Protein AF-0000000081159086 (afdb_homodimer)

Sequence (1120 aa):
MASGEARSYMRKDGFIGIYQTIPDMIKQHSENANFVAQIYFDWQTQTKESLKYSTINDRSKDFARGLIKLGIGKGDVVGIGADNIPEWMFATVGVQMCGAIPLNFVVQRTDGKDVQDIMTVAGDACKAVIIPTGKDDVNVSVVEQLFSFGPGKGQVNSEVLPSVKWAILMSLQHTHDKMLTMTDVMTKDEVTLPLVDPDDVAGLFMTSGTTGSSKLVSHSHSNLLMVGAQFQIIYGPGNNRPFNDRSFCWLGGYPHWEFFTGETRTLIKNVSLIPSMSKYLKVVSEAMKDNHCNTMFTVVPFLQEVLRQDSAPFNIHTVVAGGQPVPSIVASLVGKVCERFVSGYGMTEFGFASLKETTHSSKFADYEAGFPLPGIEIKVADPGQNLTSRNEDGEIWVRPQLHVLGYWNDEGKTNQMLSKSGWCRTDDVGMMTENGSLFAKGRISDSMVKIGPRFVSVASIECMLKNHVDISDVVVFSYIDKMQYHCVCCAVKTKGDGLSKSVLDEYLLDKEHRTEANFLQKLELPRSYVFLEDFPRTFSGKINRKKVAEMCKEILLKEDMASGEARSYMRKDGFIGIYQTIPDMIKQHSENANFVAQIYFDWQTQTKESLKYSTINDRSKDFARGLIKLGIGKGDVVGIGADNIPEWMFATVGVQMCGAIPLNFVVQRTDGKDVQDIMTVAGDACKAVIIPTGKDDVNVSVVEQLFSFGPGKGQVNSEVLPSVKWAILMSLQHTHDKMLTMTDVMTKDEVTLPLVDPDDVAGLFMTSGTTGSSKLVSHSHSNLLMVGAQFQIIYGPGNNRPFNDRSFCWLGGYPHWEFFTGETRTLIKNVSLIPSMSKYLKVVSEAMKDNHCNTMFTVVPFLQEVLRQDSAPFNIHTVVAGGQPVPSIVASLVGKVCERFVSGYGMTEFGFASLKETTHSSKFADYEAGFPLPGIEIKVADPGQNLTSRNEDGEIWVRPQLHVLGYWNDEGKTNQMLSKSGWCRTDDVGMMTENGSLFAKGRISDSMVKIGPRFVSVASIECMLKNHVDISDVVVFSYIDKMQYHCVCCAVKTKGDGLSKSVLDEYLLDKEHRTEANFLQKLELPRSYVFLEDFPRTFSGKINRKKVAEMCKEILLKED

pLDDT: mean 83.3, std 13.27, range [25.48, 98.62]

Organism: Pinctada imbricata (NCBI:txid66713)

Secondary structure (DSSP, 8-state):
---S--BSEEE--------S-HHHHHHHHHTSTT-EEEEEEETTTTEEEEEEHHHHHHHHHHHHHHHHHTT--TT-EEEEE--SSHHHHHHHHHHHHTT-EEEEE----TT-HHHHHHHHHHGGGEEEEEE---GGGHHHHHHHHH-EE-SSTTBEE-SS-TT--EEEE--SS---SSSEEHHHH---S--PPPP--TTSEEEEEEEE-TTS-EEEEEEEHHHHHHHHHHHHHHH-S----TTT--EEE--SSS--GGGGGT--EEEEETGGG---HHHHHHHHHHHHHHHT--EEEEEHHHHHHHHTSSS----EEEEEEESSPPPHHHHHHHHTTEEEEEEEEEETTTEEEEEEEESSGGGPPTTEEEEEPTTEEEEEE-TTSPBPBTT--EEEEEEESSPP--BTT-HHHHHHHB-TTSPEEEEEEEEE-TT--EEEEEES-SSEEEETTEEEEHHHHHHHHHTSTTEEEEEEEEEE-TT--EEEEEEEEESSS---HHHHHHHHHHHTT--TTSHHHHHTS-SEEEEES---B-TTS-B-HHHHHHHHHHHHHHH-/---S--BSEEE--------S-HHHHHHHHHTSTT-EEEEEEETTTTEEEEEEHHHHHHHHHHHHHHHHHTT--TT-EEEEE--SSHHHHHHHHHHHHTT-EEEEE----TT-HHHHHHHHHHGGGEEEEEE---GGGHHHHHHHHH-EE-SSTTBEE-SS-TT--EEEE--SS---SSSEEHHHH---S--PPPP--TTSEEEEEEEE-TTS-EEEEEEEHHHHHHHHHHHHHHH-S----TTT--EEE---SS--GGGGGT--EEEEETGGG---HHHHHHHHHHHHHHHT--EEEEEHHHHHHHHTSSS----EEEEEEESSPPPHHHHHHHHTTEEEEEEEEEETTTEEEEEEEESSGGGPPTTEEEEEPTTEEEEEE-TTSPBPBTT--EEEEEEESSPP--BTT-HHHHHHHB-TTSPEEEEEEEEE-TT--EEEEEES-SSEEEETTEEEEHHHHHHHHHTSTTEEEEEEEEEE-TT--EEEEEEEEESSS---HHHHHHHHHHHTT--TTSHHHHHTS-SEEEEES---B-TTS-B-HHHHHHHHHHHHHHH-

Structure (mmCIF, N/CA/C/O backbone):
data_AF-0000000081159086-model_v1
#
loop_
_entity.id
_entity.type
_entity.pdbx_description
1 polymer 'Medium-chain acyl-CoA ligase ACSF2, mitochondrial'
#
loop_
_atom_site.group_PDB
_atom_site.id
_atom_site.type_symbol
_atom_site.label_atom_id
_atom_site.label_alt_id
_atom_site.label_comp_id
_atom_site.label_asym_id
_atom_site.label_entity_id
_atom_site.label_seq_id
_atom_site.pdbx_PDB_ins_code
_atom_site.Cartn_x
_atom_site.Cartn_y
_atom_site.Cartn_z
_atom_site.occupancy
_atom_site.B_iso_or_equiv
_atom_site.auth_seq_id
_atom_site.auth_comp_id
_atom_site.auth_asym_id
_atom_site.auth_atom_id
_atom_site.pdbx_PDB_model_num
ATOM 1 N N . MET A 1 1 ? 12.703 17.109 -16.984 1 25.84 1 MET A N 1
ATOM 2 C CA . MET A 1 1 ? 13.102 16.125 -15.984 1 25.84 1 MET A CA 1
ATOM 3 C C . MET A 1 1 ? 14.516 16.375 -15.484 1 25.84 1 MET A C 1
ATOM 5 O O . MET A 1 1 ? 15.469 16.359 -16.266 1 25.84 1 MET A O 1
ATOM 9 N N . ALA A 1 2 ? 14.719 17.297 -14.5 1 29.72 2 ALA A N 1
ATOM 10 C CA . ALA A 1 2 ? 15.922 18.031 -14.117 1 29.72 2 ALA A CA 1
ATOM 11 C C . ALA A 1 2 ? 17.141 17.109 -14.078 1 29.72 2 ALA A C 1
ATOM 13 O O . ALA A 1 2 ? 17 15.891 -13.914 1 29.72 2 ALA A O 1
ATOM 14 N N . SER A 1 3 ? 18.344 17.594 -14.32 1 33.09 3 SER A N 1
ATOM 15 C CA . SER A 1 3 ? 19.734 17.219 -14.57 1 33.09 3 SER A CA 1
ATOM 16 C C . SER A 1 3 ? 20.281 16.359 -13.43 1 33.09 3 SER A C 1
ATOM 18 O O . SER A 1 3 ? 21.484 16.109 -13.375 1 33.09 3 SER A O 1
ATOM 20 N N . GLY A 1 4 ? 19.703 16.375 -12.18 1 39.28 4 GLY A N 1
ATOM 21 C CA . GLY A 1 4 ? 20.5 15.602 -11.242 1 39.28 4 GLY A CA 1
ATOM 22 C C . GLY A 1 4 ? 20.719 14.164 -11.695 1 39.28 4 GLY A C 1
ATOM 23 O O . GLY A 1 4 ? 20.031 13.68 -12.586 1 39.28 4 GLY A O 1
ATOM 24 N N . GLU A 1 5 ? 21.922 13.562 -11.344 1 50.62 5 GLU A N 1
ATOM 25 C CA . GLU A 1 5 ? 22.328 12.203 -11.68 1 50.62 5 GLU A CA 1
ATOM 26 C C . GLU A 1 5 ? 21.141 11.25 -11.656 1 50.62 5 GLU A C 1
ATOM 28 O O . GLU A 1 5 ? 20.438 11.148 -10.648 1 50.62 5 GLU A O 1
ATOM 33 N N . ALA A 1 6 ? 20.547 10.953 -12.781 1 64.88 6 ALA A N 1
ATOM 34 C CA . ALA A 1 6 ? 19.375 10.102 -13.016 1 64.88 6 ALA A CA 1
ATOM 35 C C . ALA A 1 6 ? 19.406 8.875 -12.102 1 64.88 6 ALA A C 1
ATOM 37 O O . ALA A 1 6 ? 20.438 8.195 -12 1 64.88 6 ALA A O 1
ATOM 38 N N . ARG A 1 7 ? 18.656 8.922 -11.094 1 81.69 7 ARG A N 1
ATOM 39 C CA . ARG A 1 7 ? 18.516 7.809 -10.156 1 81.69 7 ARG A CA 1
ATOM 40 C C . ARG A 1 7 ? 17.75 6.648 -10.781 1 81.69 7 ARG A C 1
ATOM 42 O O . ARG A 1 7 ? 17.078 6.824 -11.797 1 81.69 7 ARG A O 1
ATOM 49 N N . SER A 1 8 ? 18.109 5.527 -10.328 1 85.88 8 SER A N 1
ATOM 50 C CA . SER A 1 8 ? 17.547 4.297 -10.867 1 85.88 8 SER A CA 1
ATOM 51 C C . SER A 1 8 ? 16.094 4.113 -10.445 1 85.88 8 SER A C 1
ATOM 53 O O . SER A 1 8 ? 15.781 3.256 -9.617 1 85.88 8 SER A O 1
ATOM 55 N N . TYR A 1 9 ? 15.359 4.902 -11.062 1 86.12 9 TYR A N 1
ATOM 56 C CA . TYR A 1 9 ? 13.922 4.848 -10.859 1 86.12 9 TYR A CA 1
ATOM 57 C C . TYR A 1 9 ? 13.18 5.082 -12.172 1 86.12 9 TYR A C 1
ATOM 59 O O . TYR A 1 9 ? 13.562 5.941 -12.961 1 86.12 9 TYR A O 1
ATOM 67 N N . MET A 1 10 ? 12.172 4.184 -12.398 1 83.06 10 MET A N 1
ATOM 68 C CA . MET A 1 10 ? 11.32 4.332 -13.578 1 83.06 10 MET A CA 1
ATOM 69 C C . MET A 1 10 ? 9.883 3.92 -13.266 1 83.06 10 MET A C 1
ATOM 71 O O . MET A 1 10 ? 9.656 2.971 -12.516 1 83.06 10 MET A O 1
ATOM 75 N N . ARG A 1 11 ? 9.008 4.707 -13.789 1 78.75 11 ARG A N 1
ATOM 76 C CA . ARG A 1 11 ? 7.586 4.391 -13.68 1 78.75 11 ARG A CA 1
ATOM 77 C C . ARG A 1 11 ? 6.895 4.523 -15.031 1 78.75 11 ARG A C 1
ATOM 79 O O . ARG A 1 11 ? 7.32 5.305 -15.883 1 78.75 11 ARG A O 1
ATOM 86 N N . LYS A 1 12 ? 5.895 3.686 -15.188 1 74.81 12 LYS A N 1
ATOM 87 C CA . LYS A 1 12 ? 4.996 3.875 -16.328 1 74.81 12 LYS A CA 1
ATOM 88 C C . LYS A 1 12 ? 3.588 4.23 -15.859 1 74.81 12 LYS A C 1
ATOM 90 O O . LYS A 1 12 ? 2.969 3.479 -15.102 1 74.81 12 LYS A O 1
ATOM 95 N N . ASP A 1 13 ? 3.105 5.363 -16.312 1 70.94 13 ASP A N 1
ATOM 96 C CA . ASP A 1 13 ? 1.789 5.844 -15.906 1 70.94 13 ASP A CA 1
ATOM 97 C C . ASP A 1 13 ? 0.68 5.02 -16.562 1 70.94 13 ASP A C 1
ATOM 99 O O . ASP A 1 13 ? 0.84 4.531 -17.688 1 70.94 13 ASP A O 1
ATOM 103 N N . GLY A 1 14 ? -0.312 4.82 -15.828 1 69.62 14 GLY A N 1
ATOM 104 C CA . GLY A 1 14 ? -1.463 4.078 -16.312 1 69.62 14 GLY A CA 1
ATOM 105 C C . GLY A 1 14 ? -2.055 3.145 -15.281 1 69.62 14 GLY A C 1
ATOM 106 O O . GLY A 1 14 ? -1.388 2.787 -14.305 1 69.62 14 GLY A O 1
ATOM 107 N N . PHE A 1 15 ? -3.359 3.139 -15.375 1 61.94 15 PHE A N 1
ATOM 108 C CA . PHE A 1 15 ? -4.043 2.209 -14.484 1 61.94 15 PHE A CA 1
ATOM 109 C C . PHE A 1 15 ? -4.543 0.991 -15.258 1 61.94 15 PHE A C 1
ATOM 111 O O . PHE A 1 15 ? -5.277 1.126 -16.234 1 61.94 15 PHE A O 1
ATOM 118 N N . ILE A 1 16 ? -3.973 -0.103 -14.75 1 62.56 16 ILE A N 1
ATOM 119 C CA . ILE A 1 16 ? -4.445 -1.312 -15.422 1 62.56 16 ILE A CA 1
ATOM 120 C C . ILE A 1 16 ? -5.297 -2.135 -14.453 1 62.56 16 ILE A C 1
ATOM 122 O O . ILE A 1 16 ? -5.707 -3.25 -14.781 1 62.56 16 ILE A O 1
ATOM 126 N N . GLY A 1 17 ? -5.555 -1.467 -13.328 1 64.56 17 GLY A N 1
ATOM 127 C CA . GLY A 1 17 ? -6.312 -2.227 -12.344 1 64.56 17 GLY A CA 1
ATOM 128 C C . GLY A 1 17 ? -7.805 -2.221 -12.617 1 64.56 17 GLY A C 1
ATOM 129 O O . GLY A 1 17 ? -8.328 -1.281 -13.211 1 64.56 17 GLY A O 1
ATOM 130 N N . ILE A 1 18 ? -8.422 -3.365 -12.445 1 76.69 18 ILE A N 1
ATOM 131 C CA . ILE A 1 18 ? -9.867 -3.557 -12.477 1 76.69 18 ILE A CA 1
ATOM 132 C C . ILE A 1 18 ? -10.383 -3.861 -11.07 1 76.69 18 ILE A C 1
ATOM 134 O O . ILE A 1 18 ? -9.977 -4.852 -10.461 1 76.69 18 ILE A O 1
ATOM 138 N N . TYR A 1 19 ? -11.172 -2.951 -10.578 1 84.88 19 TYR A N 1
ATOM 139 C CA . TYR A 1 19 ? -11.664 -3.164 -9.219 1 84.88 19 TYR A CA 1
ATOM 140 C C . TYR A 1 19 ? -12.992 -3.914 -9.242 1 84.88 19 TYR A C 1
ATOM 142 O O . TYR A 1 19 ? -14.055 -3.316 -9.039 1 84.88 19 TYR A O 1
ATOM 150 N N . GLN A 1 20 ? -12.898 -5.141 -9.453 1 87.62 20 GLN A N 1
ATOM 151 C CA . GLN A 1 20 ? -14.008 -6.09 -9.492 1 87.62 20 GLN A CA 1
ATOM 152 C C . GLN A 1 20 ? -13.562 -7.473 -9.016 1 87.62 20 GLN A C 1
ATOM 154 O O . GLN A 1 20 ? -12.375 -7.719 -8.844 1 87.62 20 GLN A O 1
ATOM 159 N N . THR A 1 21 ? -14.531 -8.328 -8.758 1 90.69 21 THR A N 1
ATOM 160 C CA . THR A 1 21 ? -14.195 -9.703 -8.398 1 90.69 21 THR A CA 1
ATOM 161 C C . THR A 1 21 ? -14.109 -10.586 -9.641 1 90.69 21 THR A C 1
ATOM 163 O O . THR A 1 21 ? -14.727 -10.289 -10.664 1 90.69 21 THR A O 1
ATOM 166 N N . ILE A 1 22 ? -13.383 -11.625 -9.547 1 92.06 22 ILE A N 1
ATOM 167 C CA . ILE A 1 22 ? -13.234 -12.578 -10.648 1 92.06 22 ILE A CA 1
ATOM 168 C C . ILE A 1 22 ? -14.586 -13.188 -10.984 1 92.06 22 ILE A C 1
ATOM 170 O O . ILE A 1 22 ? -14.977 -13.25 -12.156 1 92.06 22 ILE A O 1
ATOM 174 N N . PRO A 1 23 ? -15.383 -13.617 -9.969 1 92.56 23 PRO A N 1
ATOM 175 C CA . PRO A 1 23 ? -16.719 -14.125 -10.289 1 92.56 23 PRO A CA 1
ATOM 176 C C . PRO A 1 23 ? -17.578 -13.109 -11.039 1 92.56 23 PRO A C 1
ATOM 178 O O . PRO A 1 23 ? -18.281 -13.469 -11.977 1 92.56 23 PRO A O 1
ATOM 181 N N . ASP A 1 24 ? -17.453 -11.859 -10.688 1 89.88 24 ASP A N 1
ATOM 182 C CA . ASP A 1 24 ? -18.219 -10.828 -11.375 1 89.88 24 ASP A CA 1
ATOM 183 C C . ASP A 1 24 ? -17.75 -10.672 -12.82 1 89.88 24 ASP A C 1
ATOM 185 O O . ASP A 1 24 ? -18.562 -10.469 -13.727 1 89.88 24 ASP A O 1
ATOM 189 N N . MET A 1 25 ? -16.484 -10.719 -13 1 89.12 25 MET A N 1
ATOM 190 C CA . MET A 1 25 ? -15.938 -10.625 -14.352 1 89.12 25 MET A CA 1
ATOM 191 C C . MET A 1 25 ? -16.406 -11.789 -15.219 1 89.12 25 MET A C 1
ATOM 193 O O . MET A 1 25 ? -16.781 -11.594 -16.375 1 89.12 25 MET A O 1
ATOM 197 N N . ILE A 1 26 ? -16.375 -12.969 -14.672 1 90.44 26 ILE A N 1
ATOM 198 C CA . ILE A 1 26 ? -16.844 -14.156 -15.375 1 90.44 26 ILE A CA 1
ATOM 199 C C . ILE A 1 26 ? -18.328 -13.992 -15.727 1 90.44 26 ILE A C 1
ATOM 201 O O . ILE A 1 26 ? -18.734 -14.305 -16.844 1 90.44 26 ILE A O 1
ATOM 205 N N . LYS A 1 27 ? -19.031 -13.562 -14.789 1 91.62 27 LYS A N 1
ATOM 206 C CA . LYS A 1 27 ? -20.453 -13.32 -15.031 1 91.62 27 LYS A CA 1
ATOM 207 C C . LYS A 1 27 ? -20.656 -12.32 -16.172 1 91.62 27 LYS A C 1
ATOM 209 O O . LYS A 1 27 ? -21.484 -12.539 -17.047 1 91.62 27 LYS A O 1
ATOM 214 N N . GLN A 1 28 ? -19.922 -11.312 -16.172 1 88.56 28 GLN A N 1
ATOM 215 C CA . GLN A 1 28 ? -20 -10.305 -17.219 1 88.56 28 GLN A CA 1
ATOM 216 C C . GLN A 1 28 ? -19.703 -10.898 -18.594 1 88.56 28 GLN A C 1
ATOM 218 O O . GLN A 1 28 ? -20.438 -10.664 -19.562 1 88.56 28 GLN A O 1
ATOM 223 N N . HIS A 1 29 ? -18.703 -11.688 -18.672 1 86.81 29 HIS A N 1
ATOM 224 C CA . HIS A 1 29 ? -18.328 -12.32 -19.938 1 86.81 29 HIS A CA 1
ATOM 225 C C . HIS A 1 29 ? -19.375 -13.352 -20.359 1 86.81 29 HIS A C 1
ATOM 227 O O . HIS A 1 29 ? -19.578 -13.578 -21.547 1 86.81 29 HIS A O 1
ATOM 233 N N . SER A 1 30 ? -19.969 -13.906 -19.391 1 91.44 30 SER A N 1
ATOM 234 C CA . SER A 1 30 ? -20.953 -14.953 -19.641 1 91.44 30 SER A CA 1
ATOM 235 C C . SER A 1 30 ? -22.188 -14.383 -20.344 1 91.44 30 SER A C 1
ATOM 237 O O . SER A 1 30 ? -22.984 -15.133 -20.906 1 91.44 30 SER A O 1
ATOM 239 N N . GLU A 1 31 ? -22.297 -13.109 -20.25 1 90.75 31 GLU A N 1
ATOM 240 C CA . GLU A 1 31 ? -23.453 -12.461 -20.859 1 90.75 31 GLU A CA 1
ATOM 241 C C . GLU A 1 31 ? -23.359 -12.469 -22.375 1 90.75 31 GLU A C 1
ATOM 243 O O . GLU A 1 31 ? -24.359 -12.32 -23.078 1 90.75 31 GLU A O 1
ATOM 248 N N . ASN A 1 32 ? -22.188 -12.609 -22.875 1 84.94 32 ASN A N 1
ATOM 249 C CA . ASN A 1 32 ? -21.984 -12.82 -24.297 1 84.94 32 ASN A CA 1
ATOM 250 C C . ASN A 1 32 ? -21.828 -14.305 -24.625 1 84.94 32 ASN A C 1
ATOM 252 O O . ASN A 1 32 ? -20.797 -14.906 -24.328 1 84.94 32 ASN A O 1
ATOM 256 N N . ALA A 1 33 ? -22.75 -14.852 -25.312 1 77.25 33 ALA A N 1
ATOM 257 C CA . ALA A 1 33 ? -22.828 -16.297 -25.562 1 77.25 33 ALA A CA 1
ATOM 258 C C . ALA A 1 33 ? -21.703 -16.766 -26.453 1 77.25 33 ALA A C 1
ATOM 260 O O . ALA A 1 33 ? -21.391 -17.953 -26.5 1 77.25 33 ALA A O 1
ATOM 261 N N . ASN A 1 34 ? -21.031 -15.906 -27.094 1 79.5 34 ASN A N 1
ATOM 262 C CA . ASN A 1 34 ? -20.016 -16.297 -28.062 1 79.5 34 ASN A CA 1
ATOM 263 C C . ASN A 1 34 ? -18.609 -16.234 -27.453 1 79.5 34 ASN A C 1
ATOM 265 O O . ASN A 1 34 ? -17.641 -16.641 -28.094 1 79.5 34 ASN A O 1
ATOM 269 N N . PHE A 1 35 ? -18.578 -15.906 -26.25 1 81.94 35 PHE A N 1
ATOM 270 C CA . PHE A 1 35 ? -17.25 -15.758 -25.656 1 81.94 35 PHE A CA 1
ATOM 271 C C . PHE A 1 35 ? -16.734 -17.094 -25.156 1 81.94 35 PHE A C 1
ATOM 273 O O . PHE A 1 35 ? -17.375 -17.75 -24.312 1 81.94 35 PHE A O 1
ATOM 280 N N . VAL A 1 36 ? -15.609 -17.516 -25.75 1 83.06 36 VAL A N 1
ATOM 281 C CA . VAL A 1 36 ? -14.922 -18.75 -25.375 1 83.06 36 VAL A CA 1
ATOM 282 C C . VAL A 1 36 ? -13.727 -18.422 -24.484 1 83.06 36 VAL A C 1
ATOM 284 O O . VAL A 1 36 ? -12.883 -17.609 -24.844 1 83.06 36 VAL A O 1
ATOM 287 N N . ALA A 1 37 ? -13.773 -19.078 -23.328 1 81.56 37 ALA A N 1
ATOM 288 C CA . ALA A 1 37 ? -12.695 -18.812 -22.375 1 81.56 37 ALA A CA 1
ATOM 289 C C . ALA A 1 37 ? -11.469 -19.656 -22.688 1 81.56 37 ALA A C 1
ATOM 291 O O . ALA A 1 37 ? -10.344 -19.156 -22.672 1 81.56 37 ALA A O 1
ATOM 292 N N . GLN A 1 38 ? -11.742 -20.969 -22.938 1 82.19 38 GLN A N 1
ATOM 293 C CA . GLN A 1 38 ? -10.641 -21.891 -23.141 1 82.19 38 GLN A CA 1
ATOM 294 C C . GLN A 1 38 ? -10.984 -22.938 -24.188 1 82.19 38 GLN A C 1
ATOM 296 O O . GLN A 1 38 ? -12.133 -23.359 -24.297 1 82.19 38 GLN A O 1
ATOM 301 N N . ILE A 1 39 ? -9.953 -23.312 -24.922 1 82.06 39 ILE A N 1
ATOM 302 C CA . ILE A 1 39 ? -10.016 -24.453 -25.828 1 82.06 39 ILE A CA 1
ATOM 303 C C . ILE A 1 39 ? -9.07 -25.547 -25.328 1 82.06 39 ILE A C 1
ATOM 305 O O . ILE A 1 39 ? -7.883 -25.297 -25.109 1 82.06 39 ILE A O 1
ATOM 309 N N . TYR A 1 40 ? -9.68 -26.688 -25.047 1 81.88 40 TYR A N 1
ATOM 310 C CA . TYR A 1 40 ? -8.906 -27.812 -24.562 1 81.88 40 TYR A CA 1
ATOM 311 C C . TYR A 1 40 ? -8.656 -28.828 -25.688 1 81.88 40 TYR A C 1
ATOM 313 O O . TYR A 1 40 ? -9.602 -29.328 -26.297 1 81.88 40 TYR A O 1
ATOM 321 N N . PHE A 1 41 ? -7.371 -29.125 -25.891 1 80.94 41 PHE A N 1
ATOM 322 C CA . PHE A 1 41 ? -7 -30.172 -26.828 1 80.94 41 PHE A CA 1
ATOM 323 C C . PHE A 1 41 ? -6.637 -31.453 -26.109 1 80.94 41 PHE A C 1
ATOM 325 O O . PHE A 1 41 ? -5.707 -31.469 -25.297 1 80.94 41 PHE A O 1
ATOM 332 N N . ASP A 1 42 ? -7.391 -32.469 -26.344 1 80.94 42 ASP A N 1
ATOM 333 C CA . ASP A 1 42 ? -7.082 -33.781 -25.797 1 80.94 42 ASP A CA 1
ATOM 334 C C . ASP A 1 42 ? -6.184 -34.594 -26.734 1 80.94 42 ASP A C 1
ATOM 336 O O . ASP A 1 42 ? -6.645 -35.094 -27.766 1 80.94 42 ASP A O 1
ATOM 340 N N . TRP A 1 43 ? -4.914 -34.75 -26.359 1 77.12 43 TRP A N 1
ATOM 341 C CA . TRP A 1 43 ? -3.918 -35.344 -27.234 1 77.12 43 TRP A CA 1
ATOM 342 C C . TRP A 1 43 ? -4.148 -36.844 -27.375 1 77.12 43 TRP A C 1
ATOM 344 O O . TRP A 1 43 ? -3.719 -37.438 -28.344 1 77.12 43 TRP A O 1
ATOM 354 N N . GLN A 1 44 ? -4.832 -37.438 -26.406 1 78.81 44 GLN A N 1
ATOM 355 C CA . GLN A 1 44 ? -5.098 -38.844 -26.469 1 78.81 44 GLN A CA 1
ATOM 356 C C . GLN A 1 44 ? -6.23 -39.188 -27.438 1 78.81 44 GLN A C 1
ATOM 358 O O . GLN A 1 44 ? -6.137 -40.125 -28.234 1 78.81 44 GLN A O 1
ATOM 363 N N . THR A 1 45 ? -7.219 -38.344 -27.406 1 82.56 45 THR A N 1
ATOM 364 C CA . THR A 1 45 ? -8.391 -38.594 -28.25 1 82.56 45 THR A CA 1
ATOM 365 C C . THR A 1 45 ? -8.352 -37.75 -29.5 1 82.56 45 THR A C 1
ATOM 367 O O . THR A 1 45 ? -9.156 -37.938 -30.422 1 82.56 45 THR A O 1
ATOM 370 N N . GLN A 1 46 ? -7.512 -36.812 -29.562 1 80.62 46 GLN A N 1
ATOM 371 C CA . GLN A 1 46 ? -7.367 -35.875 -30.672 1 80.62 46 GLN A CA 1
ATOM 372 C C . GLN A 1 46 ? -8.617 -35.031 -30.844 1 80.62 46 GLN A C 1
ATOM 374 O O . GLN A 1 46 ? -9.031 -34.75 -31.969 1 80.62 46 GLN A O 1
ATOM 379 N N . THR A 1 47 ? -9.195 -34.75 -29.75 1 83.56 47 THR A N 1
ATOM 380 C CA . THR A 1 47 ? -10.414 -33.938 -29.781 1 83.56 47 THR A CA 1
ATOM 381 C C . THR A 1 47 ? -10.188 -32.594 -29.109 1 83.56 47 THR A C 1
ATOM 383 O O . THR A 1 47 ? -9.234 -32.438 -28.359 1 83.56 47 THR A O 1
ATOM 386 N N . LYS A 1 48 ? -11.102 -31.641 -29.578 1 83.5 48 LYS A N 1
ATOM 387 C CA . LYS A 1 48 ? -11.078 -30.297 -29.031 1 83.5 48 LYS A CA 1
ATOM 388 C C . LYS A 1 48 ? -12.391 -29.969 -28.328 1 83.5 48 LYS A C 1
ATOM 390 O O . LYS A 1 48 ? -13.469 -30.344 -28.797 1 83.5 48 LYS A O 1
ATOM 395 N N . GLU A 1 49 ? -12.219 -29.359 -27.203 1 85.19 49 GLU A N 1
ATOM 396 C CA . GLU A 1 49 ? -13.383 -28.906 -26.438 1 85.19 49 GLU A CA 1
ATOM 397 C C . GLU A 1 49 ? -13.266 -27.422 -26.094 1 85.19 49 GLU A C 1
ATOM 399 O O . GLU A 1 49 ? -12.195 -26.953 -25.719 1 85.19 49 GLU A O 1
ATOM 404 N N . SER A 1 50 ? -14.328 -26.703 -26.438 1 86.69 50 SER A N 1
ATOM 405 C CA . SER A 1 50 ? -14.367 -25.281 -26.094 1 86.69 50 SER A CA 1
ATOM 406 C C . SER A 1 50 ? -15.188 -25.047 -24.828 1 86.69 50 SER A C 1
ATOM 408 O O . SER A 1 50 ? -16.25 -25.641 -24.656 1 86.69 50 SER A O 1
ATOM 410 N N . LEU A 1 51 ? -14.641 -24.297 -24 1 89.06 51 LEU A N 1
ATOM 411 C CA . LEU A 1 51 ? -15.312 -23.922 -22.766 1 89.06 51 LEU A CA 1
ATOM 412 C C . LEU A 1 51 ? -15.781 -22.469 -22.797 1 89.06 51 LEU A C 1
ATOM 414 O O . LEU A 1 51 ? -14.953 -21.562 -22.797 1 89.06 51 LEU A O 1
ATOM 418 N N . LYS A 1 52 ? -17.078 -22.281 -22.781 1 91.12 52 LYS A N 1
ATOM 419 C CA . LYS A 1 52 ? -17.641 -20.938 -22.812 1 91.12 52 LYS A CA 1
ATOM 420 C C . LYS A 1 52 ? -17.688 -20.328 -21.406 1 91.12 52 LYS A C 1
ATOM 422 O O . LYS A 1 52 ? -17.781 -21.047 -20.406 1 91.12 52 LYS A O 1
ATOM 427 N N . TYR A 1 53 ? -17.656 -18.969 -21.375 1 91.44 53 TYR A N 1
ATOM 428 C CA . TYR A 1 53 ? -17.766 -18.281 -20.094 1 91.44 53 TYR A CA 1
ATOM 429 C C . TYR A 1 53 ? -19.094 -18.594 -19.422 1 91.44 53 TYR A C 1
ATOM 431 O O . TYR A 1 53 ? -19.156 -18.703 -18.188 1 91.44 53 TYR A O 1
ATOM 439 N N . SER A 1 54 ? -20.141 -18.703 -20.219 1 94.62 54 SER A N 1
ATOM 440 C CA . SER A 1 54 ? -21.453 -19.016 -19.656 1 94.62 54 SER A CA 1
ATOM 441 C C . SER A 1 54 ? -21.438 -20.359 -18.938 1 94.62 54 SER A C 1
ATOM 443 O O . SER A 1 54 ? -22.031 -20.5 -17.875 1 94.62 54 SER A O 1
ATOM 445 N N . THR A 1 55 ? -20.75 -21.328 -19.531 1 94.75 55 THR A N 1
ATOM 446 C CA . THR A 1 55 ? -20.625 -22.641 -18.906 1 94.75 55 THR A CA 1
ATOM 447 C C . THR A 1 55 ? -19.844 -22.562 -17.594 1 94.75 55 THR A C 1
ATOM 449 O O . THR A 1 55 ? -20.219 -23.156 -16.594 1 94.75 55 THR A O 1
ATOM 452 N N . ILE A 1 56 ? -18.797 -21.828 -17.609 1 93.31 56 ILE A N 1
ATOM 453 C CA . ILE A 1 56 ? -17.984 -21.641 -16.406 1 93.31 56 ILE A CA 1
ATOM 454 C C . ILE A 1 56 ? -18.828 -21 -15.305 1 93.31 56 ILE A C 1
ATOM 456 O O . ILE A 1 56 ? -18.844 -21.484 -14.164 1 93.31 56 ILE A O 1
ATOM 460 N N . ASN A 1 57 ? -19.531 -19.969 -15.68 1 95.25 57 ASN A N 1
ATOM 461 C CA . ASN A 1 57 ? -20.359 -19.266 -14.711 1 95.25 57 ASN A CA 1
ATOM 462 C C . ASN A 1 57 ? -21.391 -20.188 -14.078 1 95.25 57 ASN A C 1
ATOM 464 O O . ASN A 1 57 ? -21.5 -20.266 -12.852 1 95.25 57 ASN A O 1
ATOM 468 N N . ASP A 1 58 ? -22.094 -20.938 -14.875 1 96.56 58 ASP A N 1
ATOM 469 C CA . ASP A 1 58 ? -23.188 -21.781 -14.406 1 96.56 58 ASP A CA 1
ATOM 470 C C . ASP A 1 58 ? -22.688 -22.938 -13.555 1 96.56 58 ASP A C 1
ATOM 472 O O . ASP A 1 58 ? -23.188 -23.188 -12.461 1 96.56 58 ASP A O 1
ATOM 476 N N . ARG A 1 59 ? -21.672 -23.641 -14.047 1 97 59 ARG A N 1
ATOM 477 C CA . ARG A 1 59 ? -21.141 -24.797 -13.336 1 97 59 ARG A CA 1
ATOM 478 C C . ARG A 1 59 ? -20.469 -24.375 -12.031 1 97 59 ARG A C 1
ATOM 480 O O . ARG A 1 59 ? -20.578 -25.078 -11.023 1 97 59 ARG A O 1
ATOM 487 N N . SER A 1 60 ? -19.766 -23.281 -12.07 1 97.12 60 SER A N 1
ATOM 488 C CA . SER A 1 60 ? -19.125 -22.766 -10.867 1 97.12 60 SER A CA 1
ATOM 489 C C . SER A 1 60 ? -20.156 -22.359 -9.82 1 97.12 60 SER A C 1
ATOM 491 O O . SER A 1 60 ? -19.953 -22.594 -8.625 1 97.12 60 SER A O 1
ATOM 493 N N . LYS A 1 61 ? -21.219 -21.734 -10.266 1 97.75 61 LYS A N 1
ATOM 494 C CA . LYS A 1 61 ? -22.297 -21.328 -9.359 1 97.75 61 LYS A CA 1
ATOM 495 C C . LYS A 1 61 ? -22.922 -22.531 -8.656 1 97.75 61 LYS A C 1
ATOM 497 O O . LYS A 1 61 ? -23.125 -22.516 -7.445 1 97.75 61 LYS A O 1
ATOM 502 N N . ASP A 1 62 ? -23.234 -23.578 -9.469 1 98.38 62 ASP A N 1
ATOM 503 C CA . ASP A 1 62 ? -23.781 -24.797 -8.898 1 98.38 62 ASP A CA 1
ATOM 504 C C . ASP A 1 62 ? -22.812 -25.406 -7.879 1 98.38 62 ASP A C 1
ATOM 506 O O . ASP A 1 62 ? -23.25 -25.906 -6.828 1 98.38 62 ASP A O 1
ATOM 510 N N . PHE A 1 63 ? -21.594 -25.406 -8.195 1 98.44 63 PHE A N 1
ATOM 511 C CA . PHE A 1 63 ? -20.578 -25.953 -7.297 1 98.44 63 PHE A CA 1
ATOM 512 C C . PHE A 1 63 ? -20.484 -25.109 -6.031 1 98.44 63 PHE A C 1
ATOM 514 O O . PHE A 1 63 ? -20.375 -25.656 -4.926 1 98.44 63 PHE A O 1
ATOM 521 N N . ALA A 1 64 ? -20.453 -23.766 -6.156 1 98.56 64 ALA A N 1
ATOM 522 C CA . ALA A 1 64 ? -20.406 -22.844 -5.023 1 98.56 64 ALA A CA 1
ATOM 523 C C . ALA A 1 64 ? -21.547 -23.109 -4.051 1 98.56 64 ALA A C 1
ATOM 525 O O . ALA A 1 64 ? -21.344 -23.156 -2.836 1 98.56 64 ALA A O 1
ATOM 526 N N . ARG A 1 65 ? -22.75 -23.281 -4.605 1 98.44 65 ARG A N 1
ATOM 527 C CA . ARG A 1 65 ? -23.922 -23.578 -3.777 1 98.44 65 ARG A CA 1
ATOM 528 C C . ARG A 1 65 ? -23.719 -24.859 -2.977 1 98.44 65 ARG A C 1
ATOM 530 O O . ARG A 1 65 ? -24.047 -24.922 -1.792 1 98.44 65 ARG A O 1
ATOM 537 N N . GLY A 1 66 ? -23.172 -25.844 -3.666 1 98.62 66 GLY A N 1
ATOM 538 C CA . GLY A 1 66 ? -22.875 -27.094 -2.986 1 98.62 66 GLY A CA 1
ATOM 539 C C . GLY A 1 66 ? -21.844 -26.953 -1.89 1 98.62 66 GLY A C 1
ATOM 540 O O . GLY A 1 66 ? -21.969 -27.578 -0.828 1 98.62 66 GLY A O 1
ATOM 541 N N . LEU A 1 67 ? -20.781 -26.203 -2.104 1 98.62 67 LEU A N 1
ATOM 542 C CA . LEU A 1 67 ? -19.75 -25.969 -1.101 1 98.62 67 LEU A CA 1
ATOM 543 C C . LEU A 1 67 ? -20.344 -25.297 0.137 1 98.62 67 LEU A C 1
ATOM 545 O O . LEU A 1 67 ? -19.984 -25.656 1.265 1 98.62 67 LEU A O 1
ATOM 549 N N . ILE A 1 68 ? -21.203 -24.312 -0.095 1 98.25 68 ILE A N 1
ATOM 550 C CA . ILE A 1 68 ? -21.844 -23.625 1.012 1 98.25 68 ILE A CA 1
ATOM 551 C C . ILE A 1 68 ? -22.641 -24.609 1.853 1 98.25 68 ILE A C 1
ATOM 553 O O . ILE A 1 68 ? -22.609 -24.562 3.084 1 98.25 68 ILE A O 1
ATOM 557 N N . LYS A 1 69 ? -23.359 -25.547 1.229 1 97.5 69 LYS A N 1
ATOM 558 C CA . LYS A 1 69 ? -24.125 -26.562 1.936 1 97.5 69 LYS A CA 1
ATOM 559 C C . LYS A 1 69 ? -23.219 -27.469 2.756 1 97.5 69 LYS A C 1
ATOM 561 O O . LYS A 1 69 ? -23.625 -28.016 3.781 1 97.5 69 LYS A O 1
ATOM 566 N N . LEU A 1 70 ? -21.969 -27.641 2.293 1 97.69 70 LEU A N 1
ATOM 567 C CA . LEU A 1 70 ? -21 -28.438 3.033 1 97.69 70 LEU A CA 1
ATOM 568 C C . LEU A 1 70 ? -20.406 -27.641 4.195 1 97.69 70 LEU A C 1
ATOM 570 O O . LEU A 1 70 ? -19.578 -28.156 4.953 1 97.69 70 LEU A O 1
ATOM 574 N N . GLY A 1 71 ? -20.688 -26.328 4.246 1 97.44 71 GLY A N 1
ATOM 575 C CA . GLY A 1 71 ? -20.219 -25.484 5.332 1 97.44 71 GLY A CA 1
ATOM 576 C C . GLY A 1 71 ? -18.969 -24.688 4.977 1 97.44 71 GLY A C 1
ATOM 577 O O . GLY A 1 71 ? -18.297 -24.141 5.859 1 97.44 71 GLY A O 1
ATOM 578 N N . ILE A 1 72 ? -18.625 -24.688 3.754 1 98.06 72 ILE A N 1
ATOM 579 C CA . ILE A 1 72 ? -17.453 -23.938 3.299 1 98.06 72 ILE A CA 1
ATOM 580 C C . ILE A 1 72 ? -17.875 -22.516 2.906 1 98.06 72 ILE A C 1
ATOM 582 O O . ILE A 1 72 ? -18.891 -22.344 2.217 1 98.06 72 ILE A O 1
ATOM 586 N N . GLY A 1 73 ? -17.141 -21.531 3.363 1 96.25 73 GLY A N 1
ATOM 587 C CA . GLY A 1 73 ? -17.516 -20.156 3.07 1 96.25 73 GLY A CA 1
ATOM 588 C C . GLY A 1 73 ? -16.359 -19.172 3.227 1 96.25 73 GLY A C 1
ATOM 589 O O . GLY A 1 73 ? -15.195 -19.562 3.086 1 96.25 73 GLY A O 1
ATOM 590 N N . LYS A 1 74 ? -16.75 -17.906 3.492 1 92.88 74 LYS A N 1
ATOM 591 C CA . LYS A 1 74 ? -15.781 -16.812 3.518 1 92.88 74 LYS A CA 1
ATOM 592 C C . LYS A 1 74 ? -14.664 -17.078 4.52 1 92.88 74 LYS A C 1
ATOM 594 O O . LYS A 1 74 ? -14.922 -17.438 5.668 1 92.88 74 LYS A O 1
ATOM 599 N N . GLY A 1 75 ? -13.469 -16.969 4 1 91.19 75 GLY A N 1
ATOM 600 C CA . GLY A 1 75 ? -12.305 -17.125 4.859 1 91.19 75 GLY A CA 1
ATOM 601 C C . GLY A 1 75 ? -11.734 -18.531 4.828 1 91.19 75 GLY A C 1
ATOM 602 O O . GLY A 1 75 ? -10.586 -18.75 5.219 1 91.19 75 GLY A O 1
ATOM 603 N N . ASP A 1 76 ? -12.484 -19.547 4.449 1 97.75 76 ASP A N 1
ATOM 604 C CA . ASP A 1 76 ? -11.992 -20.906 4.336 1 97.75 76 ASP A CA 1
ATOM 605 C C . ASP A 1 76 ? -11.07 -21.062 3.129 1 97.75 76 ASP A C 1
ATOM 607 O O . ASP A 1 76 ? -11.242 -20.375 2.119 1 97.75 76 ASP A O 1
ATOM 611 N N . VAL A 1 77 ? -10.125 -21.938 3.316 1 98.44 77 VAL A N 1
ATOM 612 C CA . VAL A 1 77 ? -9.219 -22.281 2.223 1 98.44 77 VAL A CA 1
ATOM 613 C C . VAL A 1 77 ? -9.562 -23.672 1.684 1 98.44 77 VAL A C 1
ATOM 615 O O . VAL A 1 77 ? -9.852 -24.578 2.455 1 98.44 77 VAL A O 1
ATOM 618 N N . VAL A 1 78 ? -9.586 -23.781 0.399 1 98.5 78 VAL A N 1
ATOM 619 C CA . VAL A 1 78 ? -9.805 -25.062 -0.265 1 98.5 78 VAL A CA 1
ATOM 620 C C . VAL A 1 78 ? -8.609 -25.406 -1.151 1 98.5 78 VAL A C 1
ATOM 622 O O . VAL A 1 78 ? -8.305 -24.672 -2.096 1 98.5 78 VAL A O 1
ATOM 625 N N . GLY A 1 79 ? -7.918 -26.531 -0.822 1 97 79 GLY A N 1
ATOM 626 C CA . GLY A 1 79 ? -6.852 -26.984 -1.698 1 97 79 GLY A CA 1
ATOM 627 C C . GLY A 1 79 ? -7.363 -27.562 -3.006 1 97 79 GLY A C 1
ATOM 628 O O . GLY A 1 79 ? -8.273 -28.406 -3.012 1 97 79 GLY A O 1
ATOM 629 N N . ILE A 1 80 ? -6.762 -27.109 -4.086 1 95.44 80 ILE A N 1
ATOM 630 C CA . ILE A 1 80 ? -7.176 -27.594 -5.402 1 95.44 80 ILE A CA 1
ATOM 631 C C . ILE A 1 80 ? -5.957 -28.062 -6.191 1 95.44 80 ILE A C 1
ATOM 633 O O . ILE A 1 80 ? -5.102 -27.25 -6.562 1 95.44 80 ILE A O 1
ATOM 637 N N . GLY A 1 81 ? -5.902 -29.344 -6.48 1 90.44 81 GLY A N 1
ATOM 638 C CA . GLY A 1 81 ? -4.844 -29.859 -7.332 1 90.44 81 GLY A CA 1
ATOM 639 C C . GLY A 1 81 ? -4.938 -29.359 -8.766 1 90.44 81 GLY A C 1
ATOM 640 O O . GLY A 1 81 ? -6.012 -29.391 -9.367 1 90.44 81 GLY A O 1
ATOM 641 N N . ALA A 1 82 ? -3.854 -28.969 -9.25 1 82.75 82 ALA A N 1
ATOM 642 C CA . ALA A 1 82 ? -3.828 -28.359 -10.586 1 82.75 82 ALA A CA 1
ATOM 643 C C . ALA A 1 82 ? -3.898 -29.438 -11.672 1 82.75 82 ALA A C 1
ATOM 645 O O . ALA A 1 82 ? -3.287 -30.5 -11.539 1 82.75 82 ALA A O 1
ATOM 646 N N . ASP A 1 83 ? -4.684 -29.125 -12.703 1 81.25 83 ASP A N 1
ATOM 647 C CA . ASP A 1 83 ? -4.785 -29.922 -13.922 1 81.25 83 ASP A CA 1
ATOM 648 C C . ASP A 1 83 ? -5.398 -29.109 -15.062 1 81.25 83 ASP A C 1
ATOM 650 O O . ASP A 1 83 ? -6.113 -28.141 -14.82 1 81.25 83 ASP A O 1
ATOM 654 N N . ASN A 1 84 ? -4.996 -29.469 -16.297 1 81.94 84 ASN A N 1
ATOM 655 C CA . ASN A 1 84 ? -5.539 -28.766 -17.438 1 81.94 84 ASN A CA 1
ATOM 656 C C . ASN A 1 84 ? -6.852 -29.391 -17.922 1 81.94 84 ASN A C 1
ATOM 658 O O . ASN A 1 84 ? -6.914 -29.953 -19.016 1 81.94 84 ASN A O 1
ATOM 662 N N . ILE A 1 85 ? -7.848 -29.219 -17.141 1 83.88 85 ILE A N 1
ATOM 663 C CA . ILE A 1 85 ? -9.18 -29.734 -17.453 1 83.88 85 ILE A CA 1
ATOM 664 C C . ILE A 1 85 ? -10.234 -28.703 -17.094 1 83.88 85 ILE A C 1
ATOM 666 O O . ILE A 1 85 ? -10 -27.844 -16.234 1 83.88 85 ILE A O 1
ATOM 670 N N . PRO A 1 86 ? -11.406 -28.719 -17.719 1 87.69 86 PRO A N 1
ATOM 671 C CA . PRO A 1 86 ? -12.445 -27.703 -17.469 1 87.69 86 PRO A CA 1
ATOM 672 C C . PRO A 1 86 ? -12.883 -27.688 -16 1 87.69 86 PRO A C 1
ATOM 674 O O . PRO A 1 86 ? -13.203 -26.609 -15.469 1 87.69 86 PRO A O 1
ATOM 677 N N . GLU A 1 87 ? -12.883 -28.844 -15.344 1 92.19 87 GLU A N 1
ATOM 678 C CA . GLU A 1 87 ? -13.344 -28.969 -13.961 1 92.19 87 GLU A CA 1
ATOM 679 C C . GLU A 1 87 ? -12.516 -28.094 -13.023 1 92.19 87 GLU A C 1
ATOM 681 O O . GLU A 1 87 ? -13.031 -27.578 -12.031 1 92.19 87 GLU A O 1
ATOM 686 N N . TRP A 1 88 ? -11.273 -27.953 -13.344 1 90.5 88 TRP A N 1
ATOM 687 C CA . TRP A 1 88 ? -10.414 -27.109 -12.516 1 90.5 88 TRP A CA 1
ATOM 688 C C . TRP A 1 88 ? -10.953 -25.688 -12.461 1 90.5 88 TRP A C 1
ATOM 690 O O . TRP A 1 88 ? -10.961 -25.062 -11.406 1 90.5 88 TRP A O 1
ATOM 700 N N . MET A 1 89 ? -11.469 -25.203 -13.578 1 89.75 89 MET A N 1
ATOM 701 C CA . MET A 1 89 ? -12.023 -23.859 -13.633 1 89.75 89 MET A CA 1
ATOM 702 C C . MET A 1 89 ? -13.297 -23.766 -12.812 1 89.75 89 MET A C 1
ATOM 704 O O . MET A 1 89 ? -13.508 -22.781 -12.086 1 89.75 89 MET A O 1
ATOM 708 N N . PHE A 1 90 ? -14.117 -24.797 -12.977 1 95.12 90 PHE A N 1
ATOM 709 C CA . PHE A 1 90 ? -15.359 -24.812 -12.211 1 95.12 90 PHE A CA 1
ATOM 710 C C . PHE A 1 90 ? -15.078 -24.797 -10.719 1 95.12 90 PHE A C 1
ATOM 712 O O . PHE A 1 90 ? -15.734 -24.078 -9.961 1 95.12 90 PHE A O 1
ATOM 719 N N . ALA A 1 91 ? -14.102 -25.562 -10.375 1 96 91 ALA A N 1
ATOM 720 C CA . ALA A 1 91 ? -13.742 -25.672 -8.961 1 96 91 ALA A CA 1
ATOM 721 C C . ALA A 1 91 ? -13.18 -24.359 -8.43 1 96 91 ALA A C 1
ATOM 723 O O . ALA A 1 91 ? -13.617 -23.859 -7.391 1 96 91 ALA A O 1
ATOM 724 N N . THR A 1 92 ? -12.242 -23.781 -9.117 1 94.44 92 THR A N 1
ATOM 725 C CA . THR A 1 92 ? -11.555 -22.578 -8.68 1 94.44 92 THR A CA 1
ATOM 726 C C . THR A 1 92 ? -12.523 -21.406 -8.578 1 94.44 92 THR A C 1
ATOM 728 O O . THR A 1 92 ? -12.594 -20.734 -7.539 1 94.44 92 THR A O 1
ATOM 731 N N . VAL A 1 93 ? -13.289 -21.188 -9.602 1 94.81 93 VAL A N 1
ATOM 732 C CA . VAL A 1 93 ? -14.234 -20.062 -9.617 1 94.81 93 VAL A CA 1
ATOM 733 C C . VAL A 1 93 ? -15.359 -20.328 -8.625 1 94.81 93 VAL A C 1
ATOM 735 O O . VAL A 1 93 ? -15.852 -19.391 -7.977 1 94.81 93 VAL A O 1
ATOM 738 N N . GLY A 1 94 ? -15.781 -21.562 -8.531 1 97.62 94 GLY A N 1
ATOM 739 C CA . GLY A 1 94 ? -16.797 -21.922 -7.551 1 97.62 94 GLY A CA 1
ATOM 740 C C . GLY A 1 94 ? -16.375 -21.625 -6.121 1 97.62 94 GLY A C 1
ATOM 741 O O . GLY A 1 94 ? -17.172 -21.109 -5.328 1 97.62 94 GLY A O 1
ATOM 742 N N . VAL A 1 95 ? -15.172 -21.984 -5.793 1 97.81 95 VAL A N 1
ATOM 743 C CA . VAL A 1 95 ? -14.617 -21.688 -4.473 1 97.81 95 VAL A CA 1
ATOM 744 C C . VAL A 1 95 ? -14.609 -20.188 -4.23 1 97.81 95 VAL A C 1
ATOM 746 O O . VAL A 1 95 ? -14.977 -19.719 -3.148 1 97.81 95 VAL A O 1
ATOM 749 N N . GLN A 1 96 ? -14.266 -19.438 -5.242 1 96.62 96 GLN A N 1
ATOM 750 C CA . GLN A 1 96 ? -14.258 -17.984 -5.141 1 96.62 96 GLN A CA 1
ATOM 751 C C . GLN A 1 96 ? -15.672 -17.438 -4.977 1 96.62 96 GLN A C 1
ATOM 753 O O . GLN A 1 96 ? -15.898 -16.516 -4.191 1 96.62 96 GLN A O 1
ATOM 758 N N . MET A 1 97 ? -16.641 -18.031 -5.691 1 97.06 97 MET A N 1
ATOM 759 C CA . MET A 1 97 ? -18.016 -17.578 -5.656 1 97.06 97 MET A CA 1
ATOM 760 C C . MET A 1 97 ? -18.641 -17.812 -4.281 1 97.06 97 MET A C 1
ATOM 762 O O . MET A 1 97 ? -19.5 -17.047 -3.852 1 97.06 97 MET A O 1
ATOM 766 N N . CYS A 1 98 ? -18.219 -18.781 -3.586 1 97.38 98 CYS A N 1
ATOM 767 C CA . CYS A 1 98 ? -18.797 -19.047 -2.27 1 97.38 98 CYS A CA 1
ATOM 768 C C . CYS A 1 98 ? -18.047 -18.266 -1.189 1 97.38 98 CYS A C 1
ATOM 770 O O . CYS A 1 98 ? -18.328 -18.422 -0.001 1 97.38 98 CYS A O 1
ATOM 772 N N . GLY A 1 99 ? -17.031 -17.469 -1.606 1 95.56 99 GLY A N 1
ATOM 773 C CA . GLY A 1 99 ? -16.312 -16.594 -0.695 1 95.56 99 GLY A CA 1
ATOM 774 C C . GLY A 1 99 ? -15.055 -17.234 -0.13 1 95.56 99 GLY A C 1
ATOM 775 O O . GLY A 1 99 ? -14.312 -16.594 0.619 1 95.56 99 GLY A O 1
ATOM 776 N N . ALA A 1 100 ? -14.766 -18.469 -0.487 1 98.12 100 ALA A N 1
ATOM 777 C CA . ALA A 1 100 ? -13.586 -19.172 0.007 1 98.12 100 ALA A CA 1
ATOM 778 C C . ALA A 1 100 ? -12.359 -18.859 -0.854 1 98.12 100 ALA A C 1
ATOM 780 O O . ALA A 1 100 ? -12.438 -18.062 -1.786 1 98.12 100 ALA A O 1
ATOM 781 N N . ILE A 1 101 ? -11.234 -19.422 -0.449 1 97.5 101 ILE A N 1
ATOM 782 C CA . ILE A 1 101 ? -9.961 -19.094 -1.073 1 97.5 101 ILE A CA 1
ATOM 783 C C . ILE A 1 101 ? -9.336 -20.344 -1.668 1 97.5 101 ILE A C 1
ATOM 785 O O . ILE A 1 101 ? -8.961 -21.266 -0.937 1 97.5 101 ILE A O 1
ATOM 789 N N . PRO A 1 102 ? -9.203 -20.391 -2.971 1 96.69 102 PRO A N 1
ATOM 790 C CA . PRO A 1 102 ? -8.516 -21.531 -3.562 1 96.69 102 PRO A CA 1
ATOM 791 C C . PRO A 1 102 ? -7.008 -21.516 -3.312 1 96.69 102 PRO A C 1
ATOM 793 O O . PRO A 1 102 ? -6.367 -20.469 -3.461 1 96.69 102 PRO A O 1
ATOM 796 N N . LEU A 1 103 ? -6.531 -22.594 -2.869 1 95.56 103 LEU A N 1
ATOM 797 C CA . LEU A 1 103 ? -5.105 -22.891 -2.785 1 95.56 103 LEU A CA 1
ATOM 798 C C . LEU A 1 103 ? -4.691 -23.891 -3.865 1 95.56 103 LEU A C 1
ATOM 800 O O . LEU A 1 103 ? -4.977 -25.078 -3.758 1 95.56 103 LEU A O 1
ATOM 804 N N . ASN A 1 104 ? -4.035 -23.375 -4.816 1 87.25 104 ASN A N 1
ATOM 805 C CA . ASN A 1 104 ? -3.656 -24.234 -5.938 1 87.25 104 ASN A CA 1
ATOM 806 C C . ASN A 1 104 ? -2.287 -24.875 -5.723 1 87.25 104 ASN A C 1
ATOM 808 O O . ASN A 1 104 ? -1.342 -24.203 -5.309 1 87.25 104 ASN A O 1
ATOM 812 N N . PHE A 1 105 ? -2.254 -26.172 -5.984 1 84.81 105 PHE A N 1
ATOM 813 C CA . PHE A 1 105 ? -0.997 -26.891 -5.824 1 84.81 105 PHE A CA 1
ATOM 814 C C . PHE A 1 105 ? -0.884 -28.016 -6.848 1 84.81 105 PHE A C 1
ATOM 816 O O . PHE A 1 105 ? -1.855 -28.344 -7.531 1 84.81 105 PHE A O 1
ATOM 823 N N . VAL A 1 106 ? 0.303 -28.516 -7.004 1 79.94 106 VAL A N 1
ATOM 824 C CA . VAL A 1 106 ? 0.559 -29.672 -7.848 1 79.94 106 VAL A CA 1
ATOM 825 C C . VAL A 1 106 ? 0.95 -30.875 -6.977 1 79.94 106 VAL A C 1
ATOM 827 O O . VAL A 1 106 ? 1.7 -30.719 -6.008 1 79.94 106 VAL A O 1
ATOM 830 N N . VAL A 1 107 ? 0.346 -32 -7.285 1 83.56 107 VAL A N 1
ATOM 831 C CA . VAL A 1 107 ? 0.761 -33.219 -6.617 1 83.56 107 VAL A CA 1
ATOM 832 C C . VAL A 1 107 ? 2.02 -33.781 -7.281 1 83.56 107 VAL A C 1
ATOM 834 O O . VAL A 1 107 ? 1.978 -34.219 -8.43 1 83.56 107 VAL A O 1
ATOM 837 N N . GLN A 1 108 ? 3.053 -33.719 -6.586 1 79.38 108 GLN A N 1
ATOM 838 C CA . GLN A 1 108 ? 4.316 -34.156 -7.18 1 79.38 108 GLN A CA 1
ATOM 839 C C . GLN A 1 108 ? 4.809 -35.469 -6.559 1 79.38 108 GLN A C 1
ATOM 841 O O . GLN A 1 108 ? 5.484 -36.25 -7.219 1 79.38 108 GLN A O 1
ATOM 846 N N . ARG A 1 109 ? 4.457 -35.594 -5.316 1 85.44 109 ARG A N 1
ATOM 847 C CA . ARG A 1 109 ? 4.977 -36.75 -4.574 1 85.44 109 ARG A CA 1
ATOM 848 C C . ARG A 1 109 ? 3.895 -37.812 -4.359 1 85.44 109 ARG A C 1
ATOM 850 O O . ARG A 1 109 ? 2.742 -37.469 -4.078 1 85.44 109 ARG A O 1
ATOM 857 N N . THR A 1 110 ? 4.316 -39.031 -4.402 1 87.69 110 THR A N 1
ATOM 858 C CA . THR A 1 110 ? 3.361 -40.125 -4.23 1 87.69 110 THR A CA 1
ATOM 859 C C . THR A 1 110 ? 3.031 -40.344 -2.754 1 87.69 110 THR A C 1
ATOM 861 O O . THR A 1 110 ? 2.025 -40.969 -2.416 1 87.69 110 THR A O 1
ATOM 864 N N . ASP A 1 111 ? 3.92 -39.844 -1.846 1 89.62 111 ASP A N 1
ATOM 865 C CA . ASP A 1 111 ? 3.646 -40 -0.421 1 89.62 111 ASP A CA 1
ATOM 866 C C . ASP A 1 111 ? 2.803 -38.844 0.109 1 89.62 111 ASP A C 1
ATOM 868 O O . ASP A 1 111 ? 2.443 -38.844 1.289 1 89.62 111 ASP A O 1
ATOM 872 N N . GLY A 1 112 ? 2.533 -37.938 -0.725 1 91.06 112 GLY A N 1
ATOM 873 C CA . GLY A 1 112 ? 1.626 -36.875 -0.406 1 91.06 112 GLY A CA 1
ATOM 874 C C . GLY A 1 112 ? 2.242 -35.812 0.507 1 91.06 112 GLY A C 1
ATOM 875 O O . GLY A 1 112 ? 1.561 -34.875 0.947 1 91.06 112 GLY A O 1
ATOM 876 N N . LYS A 1 113 ? 3.514 -35.875 0.792 1 89.88 113 LYS A N 1
ATOM 877 C CA . LYS A 1 113 ? 4.156 -34.969 1.732 1 89.88 113 LYS A CA 1
ATOM 878 C C . LYS A 1 113 ? 4.098 -33.5 1.227 1 89.88 113 LYS A C 1
ATOM 880 O O . LYS A 1 113 ? 3.969 -32.562 2.018 1 89.88 113 LYS A O 1
ATOM 885 N N . ASP A 1 114 ? 4.242 -33.344 -0.053 1 86.62 114 ASP A N 1
ATOM 886 C CA . ASP A 1 114 ? 4.148 -31.984 -0.613 1 86.62 114 ASP A CA 1
ATOM 887 C C . ASP A 1 114 ? 2.752 -31.406 -0.407 1 86.62 114 ASP A C 1
ATOM 889 O O . ASP A 1 114 ? 2.609 -30.234 -0.063 1 86.62 114 ASP A O 1
ATOM 893 N N . VAL A 1 115 ? 1.735 -32.219 -0.541 1 91.06 115 VAL A N 1
ATOM 894 C CA . VAL A 1 115 ? 0.357 -31.781 -0.318 1 91.06 115 VAL A CA 1
ATOM 895 C C . VAL A 1 115 ? 0.151 -31.453 1.157 1 91.06 115 VAL A C 1
ATOM 897 O O . VAL A 1 115 ? -0.424 -30.406 1.489 1 91.06 115 VAL A O 1
ATOM 900 N N . GLN A 1 116 ? 0.671 -32.312 1.993 1 93.62 116 GLN A N 1
ATOM 901 C CA . GLN A 1 116 ? 0.596 -32.094 3.432 1 93.62 116 GLN A CA 1
ATOM 902 C C . GLN A 1 116 ? 1.269 -30.781 3.816 1 93.62 116 GLN A C 1
ATOM 904 O O . GLN A 1 116 ? 0.708 -29.984 4.578 1 93.62 116 GLN A O 1
ATOM 909 N N . ASP A 1 117 ? 2.428 -30.609 3.299 1 90.12 117 ASP A N 1
ATOM 910 C CA . ASP A 1 117 ? 3.219 -29.438 3.65 1 90.12 117 ASP A CA 1
ATOM 911 C C . ASP A 1 117 ? 2.494 -28.141 3.262 1 90.12 117 ASP A C 1
ATOM 913 O O . ASP A 1 117 ? 2.402 -27.219 4.062 1 90.12 117 ASP A O 1
ATOM 917 N N . ILE A 1 118 ? 1.961 -28.078 2.133 1 91.12 118 ILE A N 1
ATOM 918 C CA . ILE A 1 118 ? 1.338 -26.859 1.643 1 91.12 118 ILE A CA 1
ATOM 919 C C . ILE A 1 118 ? 0.048 -26.594 2.416 1 91.12 118 ILE A C 1
ATOM 921 O O . ILE A 1 118 ? -0.261 -25.438 2.74 1 91.12 118 ILE A O 1
ATOM 925 N N . MET A 1 119 ? -0.701 -27.594 2.725 1 94.38 119 MET A N 1
ATOM 926 C CA . MET A 1 119 ? -1.944 -27.422 3.473 1 94.38 119 MET A CA 1
ATOM 927 C C . MET A 1 119 ? -1.66 -27.031 4.922 1 94.38 119 MET A C 1
ATOM 929 O O . MET A 1 119 ? -2.438 -26.297 5.535 1 94.38 119 MET A O 1
ATOM 933 N N . THR A 1 120 ? -0.537 -27.531 5.387 1 94 120 THR A N 1
ATOM 934 C CA . THR A 1 120 ? -0.12 -27.141 6.73 1 94 120 THR A CA 1
ATOM 935 C C . THR A 1 120 ? 0.162 -25.641 6.793 1 94 120 THR A C 1
ATOM 937 O O . THR A 1 120 ? -0.185 -24.984 7.777 1 94 120 THR A O 1
ATOM 940 N N . VAL A 1 121 ? 0.757 -25.141 5.762 1 93.25 121 VAL A N 1
ATOM 941 C CA . VAL A 1 121 ? 1.029 -23.703 5.703 1 93.25 121 VAL A CA 1
ATOM 942 C C . VAL A 1 121 ? -0.286 -22.938 5.668 1 93.25 121 VAL A C 1
ATOM 944 O O . VAL A 1 121 ? -0.398 -21.859 6.27 1 93.25 121 VAL A O 1
ATOM 947 N N . ALA A 1 122 ? -1.292 -23.469 4.953 1 95.62 122 ALA A N 1
ATOM 948 C CA . ALA A 1 122 ? -2.607 -22.844 4.914 1 95.62 122 ALA A CA 1
ATOM 949 C C . ALA A 1 122 ? -3.234 -22.797 6.305 1 95.62 122 ALA A C 1
ATOM 951 O O . ALA A 1 122 ? -4.027 -21.906 6.609 1 95.62 122 ALA A O 1
ATOM 952 N N . GLY A 1 123 ? -2.936 -23.781 7.168 1 95.12 123 GLY A N 1
ATOM 953 C CA . GLY A 1 123 ? -3.346 -23.812 8.562 1 95.12 123 GLY A CA 1
ATOM 954 C C . GLY A 1 123 ? -4.781 -24.266 8.758 1 95.12 123 GLY A C 1
ATOM 955 O O . GLY A 1 123 ? -5.324 -24.984 7.922 1 95.12 123 GLY A O 1
ATOM 956 N N . ASP A 1 124 ? -5.414 -23.75 9.82 1 96.06 124 ASP A N 1
ATOM 957 C CA . ASP A 1 124 ? -6.73 -24.203 10.242 1 96.06 124 ASP A CA 1
ATOM 958 C C . ASP A 1 124 ? -7.82 -23.734 9.289 1 96.06 124 ASP A C 1
ATOM 960 O O . ASP A 1 124 ? -8.945 -24.219 9.32 1 96.06 124 ASP A O 1
ATOM 964 N N . ALA A 1 125 ? -7.418 -22.906 8.445 1 97.38 125 ALA A N 1
ATOM 965 C CA . ALA A 1 125 ? -8.398 -22.391 7.492 1 97.38 125 ALA A CA 1
ATOM 966 C C . ALA A 1 125 ? -8.711 -23.422 6.41 1 97.38 125 ALA A C 1
ATOM 968 O O . ALA A 1 125 ? -9.734 -23.344 5.738 1 97.38 125 ALA A O 1
ATOM 969 N N . CYS A 1 126 ? -7.812 -24.328 6.133 1 98.06 126 CYS A N 1
ATOM 970 C CA . CYS A 1 126 ? -8.023 -25.312 5.074 1 98.06 126 CYS A CA 1
ATOM 971 C C . CYS A 1 126 ? -9.094 -26.312 5.465 1 98.06 126 CYS A C 1
ATOM 973 O O . CYS A 1 126 ? -8.922 -27.062 6.43 1 98.06 126 CYS A O 1
ATOM 975 N N . LYS A 1 127 ? -10.148 -26.359 4.676 1 98.5 127 LYS A N 1
ATOM 976 C CA . LYS A 1 127 ? -11.305 -27.156 5.094 1 98.5 127 LYS A CA 1
ATOM 977 C C . LYS A 1 127 ? -11.547 -28.328 4.141 1 98.5 127 LYS A C 1
ATOM 979 O O . LYS A 1 127 ? -12.242 -29.281 4.484 1 98.5 127 LYS A O 1
ATOM 984 N N . ALA A 1 128 ? -11.008 -28.234 2.957 1 98.56 128 ALA A N 1
ATOM 985 C CA . ALA A 1 128 ? -11.273 -29.266 1.961 1 98.56 128 ALA A CA 1
ATOM 986 C C . ALA A 1 128 ? -10.117 -29.391 0.969 1 98.56 128 ALA A C 1
ATOM 988 O O . ALA A 1 128 ? -9.297 -28.469 0.858 1 98.56 128 ALA A O 1
ATOM 989 N N . VAL A 1 129 ? -10.055 -30.531 0.299 1 98.12 129 VAL A N 1
ATOM 990 C CA . VAL A 1 129 ? -9.109 -30.766 -0.79 1 98.12 129 VAL A CA 1
ATOM 991 C C . VAL A 1 129 ? -9.852 -31.281 -2.014 1 98.12 129 VAL A C 1
ATOM 993 O O . VAL A 1 129 ? -10.727 -32.156 -1.894 1 98.12 129 VAL A O 1
ATOM 996 N N . ILE A 1 130 ? -9.641 -30.672 -3.145 1 97.56 130 ILE A N 1
ATOM 997 C CA . ILE A 1 130 ? -10.156 -31.125 -4.438 1 97.56 130 ILE A CA 1
ATOM 998 C C . ILE A 1 130 ? -9 -31.625 -5.309 1 97.56 130 ILE A C 1
ATOM 1000 O O . ILE A 1 130 ? -8.094 -30.859 -5.641 1 97.56 130 ILE A O 1
ATOM 1004 N N . ILE A 1 131 ? -9.062 -32.844 -5.734 1 94.75 131 ILE A N 1
ATOM 1005 C CA . ILE A 1 131 ? -7.91 -33.406 -6.43 1 94.75 131 ILE A CA 1
ATOM 1006 C C . ILE A 1 131 ? -8.359 -34.062 -7.734 1 94.75 131 ILE A C 1
ATOM 1008 O O . ILE A 1 131 ? -9.43 -34.656 -7.797 1 94.75 131 ILE A O 1
ATOM 1012 N N . PRO A 1 132 ? -7.578 -33.875 -8.797 1 90.88 132 PRO A N 1
ATOM 1013 C CA . PRO A 1 132 ? -7.816 -34.75 -9.961 1 90.88 132 PRO A CA 1
ATOM 1014 C C . PRO A 1 132 ? -7.422 -36.188 -9.727 1 90.88 132 PRO A C 1
ATOM 1016 O O . PRO A 1 132 ? -6.738 -36.5 -8.742 1 90.88 132 PRO A O 1
ATOM 1019 N N . THR A 1 133 ? -7.805 -37.031 -10.523 1 87 133 THR A N 1
ATOM 1020 C CA . THR A 1 133 ? -7.543 -38.469 -10.328 1 87 133 THR A CA 1
ATOM 1021 C C . THR A 1 133 ? -6.055 -38.75 -10.484 1 87 133 THR A C 1
ATOM 1023 O O . THR A 1 133 ? -5.5 -39.562 -9.734 1 87 133 THR A O 1
ATOM 1026 N N . GLY A 1 134 ? -5.406 -38.031 -11.445 1 79.69 134 GLY A N 1
ATOM 1027 C CA . GLY A 1 134 ? -4.027 -38.344 -11.789 1 79.69 134 GLY A CA 1
ATOM 1028 C C . GLY A 1 134 ? -3.873 -39.594 -12.602 1 79.69 134 GLY A C 1
ATOM 1029 O O . GLY A 1 134 ? -4.852 -40.312 -12.828 1 79.69 134 GLY A O 1
ATOM 1030 N N . LYS A 1 135 ? -2.643 -39.812 -13.047 1 77.06 135 LYS A N 1
ATOM 1031 C CA . LYS A 1 135 ? -2.355 -41.031 -13.781 1 77.06 135 LYS A CA 1
ATOM 1032 C C . LYS A 1 135 ? -2.547 -42.281 -12.891 1 77.06 135 LYS A C 1
ATOM 1034 O O . LYS A 1 135 ? -2.031 -42.312 -11.773 1 77.06 135 LYS A O 1
ATOM 1039 N N . ASP A 1 136 ? -3.264 -43.188 -13.375 1 80.56 136 ASP A N 1
ATOM 1040 C CA . ASP A 1 136 ? -3.506 -44.469 -12.68 1 80.56 136 ASP A CA 1
ATOM 1041 C C . ASP A 1 136 ? -3.992 -44.219 -11.25 1 80.56 136 ASP A C 1
ATOM 1043 O O . ASP A 1 136 ? -3.574 -44.906 -10.32 1 80.56 136 ASP A O 1
ATOM 1047 N N . ASP A 1 137 ? -4.668 -43.156 -10.961 1 86.88 137 ASP A N 1
ATOM 1048 C CA . ASP A 1 137 ? -5.34 -42.844 -9.703 1 86.88 137 ASP A CA 1
ATOM 1049 C C . ASP A 1 137 ? -4.328 -42.5 -8.609 1 86.88 137 ASP A C 1
ATOM 1051 O O . ASP A 1 137 ? -4.605 -42.688 -7.426 1 86.88 137 ASP A O 1
ATOM 1055 N N . VAL A 1 138 ? -3.223 -42.031 -8.992 1 87.31 138 VAL A N 1
ATOM 1056 C CA . VAL A 1 138 ? -2.143 -41.781 -8.039 1 87.31 138 VAL A CA 1
ATOM 1057 C C . VAL A 1 138 ? -2.566 -40.688 -7.059 1 87.31 138 VAL A C 1
ATOM 1059 O O . VAL A 1 138 ? -2.223 -40.75 -5.875 1 87.31 138 VAL A O 1
ATOM 1062 N N . ASN A 1 139 ? -3.258 -39.719 -7.512 1 91.19 139 ASN A N 1
ATOM 1063 C CA . ASN A 1 139 ? -3.666 -38.625 -6.629 1 91.19 139 ASN A CA 1
ATOM 1064 C C . ASN A 1 139 ? -4.699 -39.094 -5.605 1 91.19 139 ASN A C 1
ATOM 1066 O O . ASN A 1 139 ? -4.711 -38.625 -4.469 1 91.19 139 ASN A O 1
ATOM 1070 N N . VAL A 1 140 ? -5.566 -40 -6.016 1 92.88 140 VAL A N 1
AT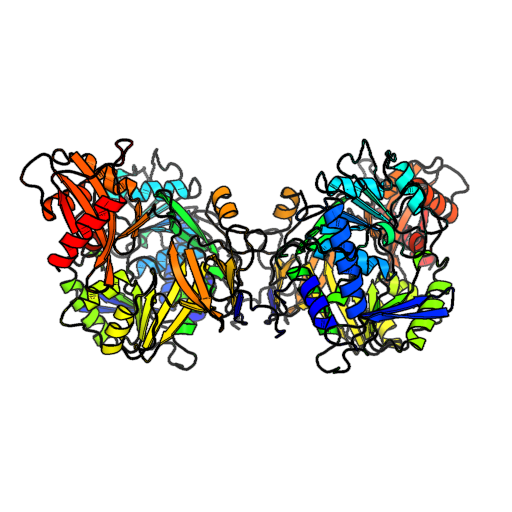OM 1071 C CA . VAL A 1 140 ? -6.539 -40.594 -5.102 1 92.88 140 VAL A CA 1
ATOM 1072 C C . VAL A 1 140 ? -5.809 -41.312 -3.984 1 92.88 140 VAL A C 1
ATOM 1074 O O . VAL A 1 140 ? -6.168 -41.188 -2.811 1 92.88 140 VAL A O 1
ATOM 1077 N N . SER A 1 141 ? -4.766 -42.031 -4.379 1 93.31 141 SER A N 1
ATOM 1078 C CA . SER A 1 141 ? -3.955 -42.75 -3.404 1 93.31 141 SER A CA 1
ATOM 1079 C C . SER A 1 141 ? -3.311 -41.812 -2.404 1 93.31 141 SER A C 1
ATOM 1081 O O . SER A 1 141 ? -3.193 -42.125 -1.221 1 93.31 141 SER A O 1
ATOM 1083 N N . VAL A 1 142 ? -2.887 -40.719 -2.883 1 93.81 142 VAL A N 1
ATOM 1084 C CA . VAL A 1 142 ? -2.279 -39.688 -2.035 1 93.81 142 VAL A CA 1
ATOM 1085 C C . VAL A 1 142 ? -3.285 -39.219 -0.985 1 93.81 142 VAL A C 1
ATOM 1087 O O . VAL A 1 142 ? -2.953 -39.125 0.198 1 93.81 142 VAL A O 1
ATOM 1090 N N . VAL A 1 143 ? -4.508 -38.969 -1.343 1 95.19 143 VAL A N 1
ATOM 1091 C CA . VAL A 1 143 ? -5.555 -38.531 -0.427 1 95.19 143 VAL A CA 1
ATOM 1092 C C . VAL A 1 143 ? -5.828 -39.625 0.605 1 95.19 143 VAL A C 1
ATOM 1094 O O . VAL A 1 143 ? -5.969 -39.344 1.797 1 95.19 143 VAL A O 1
ATOM 1097 N N . GLU A 1 144 ? -5.797 -40.844 0.164 1 94.06 144 GLU A N 1
ATOM 1098 C CA . GLU A 1 144 ? -6.074 -41.969 1.05 1 94.06 144 GLU A CA 1
ATOM 1099 C C . GLU A 1 144 ? -4.949 -42.156 2.062 1 94.06 144 GLU A C 1
ATOM 1101 O O . GLU A 1 144 ? -5.168 -42.688 3.148 1 94.06 144 GLU A O 1
ATOM 1106 N N . GLN A 1 145 ? -3.826 -41.781 1.67 1 93.62 145 GLN A N 1
ATOM 1107 C CA . GLN A 1 145 ? -2.686 -41.875 2.576 1 93.62 145 GLN A CA 1
ATOM 1108 C C . GLN A 1 145 ? -2.727 -40.75 3.623 1 93.62 145 GLN A C 1
ATOM 1110 O O . GLN A 1 145 ? -2.328 -40.969 4.77 1 93.62 145 GLN A O 1
ATOM 1115 N N . LEU A 1 146 ? -3.219 -39.625 3.26 1 95.88 146 LEU A N 1
ATOM 1116 C CA . LEU A 1 146 ? -3.184 -38.438 4.117 1 95.88 146 LEU A CA 1
ATOM 1117 C C . LEU A 1 146 ? -4.402 -38.406 5.031 1 95.88 146 LEU A C 1
ATOM 1119 O O . LEU A 1 146 ? -4.359 -37.781 6.102 1 95.88 146 LEU A O 1
ATOM 1123 N N . PHE A 1 147 ? -5.469 -39.094 4.586 1 96.62 147 PHE A N 1
ATOM 1124 C CA . PHE A 1 147 ? -6.734 -38.938 5.293 1 96.62 147 PHE A CA 1
ATOM 1125 C C . PHE A 1 147 ? -7.395 -40.281 5.543 1 96.62 147 PHE A C 1
ATOM 1127 O O . PHE A 1 147 ? -7.273 -41.188 4.73 1 96.62 147 PHE A O 1
ATOM 1134 N N . SER A 1 148 ? -8.141 -40.312 6.676 1 96.94 148 SER A N 1
ATOM 1135 C CA . SER A 1 148 ? -9.102 -41.375 6.926 1 96.94 148 SER A CA 1
ATOM 1136 C C . SER A 1 148 ? -10.523 -40.938 6.605 1 96.94 148 SER A C 1
ATOM 1138 O O . SER A 1 148 ? -10.906 -39.781 6.898 1 96.94 148 SER A O 1
ATOM 1140 N N . PHE A 1 149 ? -11.266 -41.812 6.02 1 96 149 PHE A N 1
ATOM 1141 C CA . PHE A 1 149 ? -12.617 -41.438 5.621 1 96 149 PHE A CA 1
ATOM 1142 C C . PHE A 1 149 ? -13.609 -41.719 6.742 1 96 149 PHE A C 1
ATOM 1144 O O . PHE A 1 149 ? -13.516 -42.75 7.418 1 96 149 PHE A O 1
ATOM 1151 N N . GLY A 1 150 ? -14.453 -40.75 6.934 1 92.31 150 GLY A N 1
ATOM 1152 C CA . GLY A 1 150 ? -15.508 -40.906 7.918 1 92.31 150 GLY A CA 1
ATOM 1153 C C . GLY A 1 150 ? -16.734 -41.625 7.383 1 92.31 150 GLY A C 1
ATOM 1154 O O . GLY A 1 150 ? -16.672 -42.25 6.324 1 92.31 150 GLY A O 1
ATOM 1155 N N . PRO A 1 151 ? -17.812 -41.5 8.188 1 91.44 151 PRO A N 1
ATOM 1156 C CA . PRO A 1 151 ? -19.031 -42.219 7.824 1 91.44 151 PRO A CA 1
ATOM 1157 C C . PRO A 1 151 ? -19.734 -41.594 6.617 1 91.44 151 PRO A C 1
ATOM 1159 O O . PRO A 1 151 ? -20.359 -42.344 5.832 1 91.44 151 PRO A O 1
ATOM 1162 N N . GLY A 1 152 ? -19.641 -40.375 6.469 1 92.94 152 GLY A N 1
ATOM 1163 C CA . GLY A 1 152 ? -20.25 -39.719 5.324 1 92.94 152 GLY A CA 1
ATOM 1164 C C . GLY A 1 152 ? -19.328 -39.625 4.121 1 92.94 152 GLY A C 1
ATOM 1165 O O . GLY A 1 152 ? -18.125 -39.406 4.266 1 92.94 152 GLY A O 1
ATOM 1166 N N . LYS A 1 153 ? -19.953 -39.781 2.969 1 94.75 153 LYS A N 1
ATOM 1167 C CA . LYS A 1 153 ? -19.156 -39.656 1.743 1 94.75 153 LYS A CA 1
ATOM 1168 C C . LYS A 1 153 ? -18.406 -38.344 1.678 1 94.75 153 LYS A C 1
ATOM 1170 O O . LYS A 1 153 ? -19 -37.281 1.904 1 94.75 153 LYS A O 1
ATOM 1175 N N . GLY A 1 154 ? -17.156 -38.5 1.408 1 96.12 154 GLY A N 1
ATOM 1176 C CA . GLY A 1 154 ? -16.328 -37.312 1.24 1 96.12 154 GLY A CA 1
ATOM 1177 C C . GLY A 1 154 ? -15.773 -36.781 2.551 1 96.12 154 GLY A C 1
ATOM 1178 O O . GLY A 1 154 ? -14.836 -35.969 2.557 1 96.12 154 GLY A O 1
ATOM 1179 N N . GLN A 1 155 ? -16.328 -37.156 3.719 1 97.5 155 GLN A N 1
ATOM 1180 C CA . GLN A 1 155 ? -15.844 -36.688 5.016 1 97.5 155 GLN A CA 1
ATOM 1181 C C . GLN A 1 155 ? -14.5 -37.344 5.355 1 97.5 155 GLN A C 1
ATOM 1183 O O . GLN A 1 155 ? -14.344 -38.562 5.227 1 97.5 155 GLN A O 1
ATOM 1188 N N . VAL A 1 156 ? -13.578 -36.5 5.797 1 97.81 156 VAL A N 1
ATOM 1189 C CA . VAL A 1 156 ? -12.258 -37.062 6.07 1 97.81 156 VAL A CA 1
ATOM 1190 C C . VAL A 1 156 ? -11.742 -36.531 7.414 1 97.81 156 VAL A C 1
ATOM 1192 O O . VAL A 1 156 ? -12.242 -35.531 7.93 1 97.81 156 VAL A O 1
ATOM 1195 N N . ASN A 1 157 ? -10.773 -37.219 7.961 1 97.06 157 ASN A N 1
ATOM 1196 C CA . ASN A 1 157 ? -10.031 -36.844 9.164 1 97.06 157 ASN A CA 1
ATOM 1197 C C . ASN A 1 157 ? -8.539 -37.125 9.008 1 97.06 157 ASN A C 1
ATOM 1199 O O . ASN A 1 157 ? -8.148 -38.062 8.297 1 97.06 157 ASN A O 1
ATOM 1203 N N . SER A 1 158 ? -7.785 -36.312 9.57 1 97.19 158 SER A N 1
ATOM 1204 C CA . SER A 1 158 ? -6.336 -36.469 9.547 1 97.19 158 SER A CA 1
ATOM 1205 C C . SER A 1 158 ? -5.691 -35.906 10.812 1 97.19 158 SER A C 1
ATOM 1207 O O . SER A 1 158 ? -6.098 -34.844 11.305 1 97.19 158 SER A O 1
ATOM 1209 N N . GLU A 1 159 ? -4.707 -36.594 11.312 1 94.62 159 GLU A N 1
ATOM 1210 C CA . GLU A 1 159 ? -3.969 -36.094 12.469 1 94.62 159 GLU A CA 1
ATOM 1211 C C . GLU A 1 159 ? -3.074 -34.906 12.094 1 94.62 159 GLU A C 1
ATOM 1213 O O . GLU A 1 159 ? -2.9 -33.969 12.883 1 94.62 159 GLU A O 1
ATOM 1218 N N . VAL A 1 160 ? -2.617 -35 10.875 1 93.62 160 VAL A N 1
ATOM 1219 C CA . VAL A 1 160 ? -1.643 -34 10.469 1 93.62 160 VAL A CA 1
ATOM 1220 C C . VAL A 1 160 ? -2.361 -32.812 9.836 1 93.62 160 VAL A C 1
ATOM 1222 O O . VAL A 1 160 ? -1.819 -31.688 9.781 1 93.62 160 VAL A O 1
ATOM 1225 N N . LEU A 1 161 ? -3.578 -33 9.391 1 97.25 161 LEU A N 1
ATOM 1226 C CA . LEU A 1 161 ? -4.414 -31.969 8.805 1 97.25 161 LEU A CA 1
ATOM 1227 C C . LEU A 1 161 ? -5.82 -32 9.391 1 97.25 161 LEU A C 1
ATOM 1229 O O . LEU A 1 161 ? -6.793 -32.25 8.664 1 97.25 161 LEU A O 1
ATOM 1233 N N . PRO A 1 162 ? -5.941 -31.703 10.609 1 96.81 162 PRO A N 1
ATOM 1234 C CA . PRO A 1 162 ? -7.203 -31.938 11.312 1 96.81 162 PRO A CA 1
ATOM 1235 C C . PRO A 1 162 ? -8.32 -31.016 10.844 1 96.81 162 PRO A C 1
ATOM 1237 O O . PRO A 1 162 ? -9.5 -31.297 11.062 1 96.81 162 PRO A O 1
ATOM 1240 N N . SER A 1 163 ? -7.973 -29.891 10.242 1 97.5 163 SER A N 1
ATOM 1241 C CA . SER A 1 163 ? -8.992 -28.906 9.859 1 97.5 163 SER A CA 1
ATOM 1242 C C . SER A 1 163 ? -9.672 -29.312 8.555 1 97.5 163 SER A C 1
ATOM 1244 O O . SER A 1 163 ? -10.734 -28.781 8.219 1 97.5 163 SER A O 1
ATOM 1246 N N . VAL A 1 164 ? -9.055 -30.172 7.754 1 98.06 164 VAL A N 1
ATOM 1247 C CA . VAL A 1 164 ? -9.641 -30.609 6.492 1 98.06 164 VAL A CA 1
ATOM 1248 C C . VAL A 1 164 ? -10.773 -31.609 6.766 1 98.06 164 VAL A C 1
ATOM 1250 O O . VAL A 1 164 ? -10.57 -32.625 7.434 1 98.06 164 VAL A O 1
ATOM 1253 N N . LYS A 1 165 ? -11.922 -31.328 6.195 1 98.12 165 LYS A N 1
ATOM 1254 C CA . LYS A 1 165 ? -13.086 -32.125 6.543 1 98.12 165 LYS A CA 1
ATOM 1255 C C . LYS A 1 165 ? -13.664 -32.812 5.312 1 98.12 165 LYS A C 1
ATOM 1257 O O . LYS A 1 165 ? -14.453 -33.75 5.438 1 98.12 165 LYS A O 1
ATOM 1262 N N . TRP A 1 166 ? -13.234 -32.375 4.148 1 98.44 166 TRP A N 1
ATOM 1263 C CA . TRP A 1 166 ? -13.844 -32.906 2.938 1 98.44 166 TRP A CA 1
ATOM 1264 C C . TRP A 1 166 ? -12.781 -33.25 1.895 1 98.44 166 TRP A C 1
ATOM 1266 O O . TRP A 1 166 ? -11.82 -32.5 1.716 1 98.44 166 TRP A O 1
ATOM 1276 N N . ALA A 1 167 ? -12.93 -34.344 1.206 1 98.12 167 ALA A N 1
ATOM 1277 C CA . ALA A 1 167 ? -12.164 -34.719 0.02 1 98.12 167 ALA A CA 1
ATOM 1278 C C . ALA A 1 167 ? -13.078 -34.875 -1.193 1 98.12 167 ALA A C 1
ATOM 1280 O O . ALA A 1 167 ? -14.047 -35.656 -1.152 1 98.12 167 ALA A O 1
ATOM 1281 N N . ILE A 1 168 ? -12.758 -34.156 -2.217 1 98.19 168 ILE A N 1
ATOM 1282 C CA . ILE A 1 168 ? -13.602 -34.125 -3.406 1 98.19 168 ILE A CA 1
ATOM 1283 C C . ILE A 1 168 ? -12.773 -34.5 -4.637 1 98.19 168 ILE A C 1
ATOM 1285 O O . ILE A 1 168 ? -11.703 -33.938 -4.863 1 98.19 168 ILE A O 1
ATOM 1289 N N . LEU A 1 169 ? -13.242 -35.375 -5.395 1 96.94 169 LEU A N 1
ATOM 1290 C CA . LEU A 1 169 ? -12.617 -35.719 -6.668 1 96.94 169 LEU A CA 1
ATOM 1291 C C . LEU A 1 169 ? -13.031 -34.75 -7.758 1 96.94 169 LEU A C 1
ATOM 1293 O O . LEU A 1 169 ? -14.219 -34.469 -7.949 1 96.94 169 LEU A O 1
ATOM 1297 N N . MET A 1 170 ? -12.062 -34.25 -8.445 1 95.06 170 MET A N 1
ATOM 1298 C CA . MET A 1 170 ? -12.297 -33.25 -9.492 1 95.06 170 MET A CA 1
ATOM 1299 C C . MET A 1 170 ? -12.773 -33.938 -10.781 1 95.06 170 MET A C 1
ATOM 1301 O O . MET A 1 170 ? -12.031 -33.969 -11.766 1 95.06 170 MET A O 1
ATOM 1305 N N . SER A 1 171 ? -13.969 -34.344 -10.742 1 93.31 171 SER A N 1
ATOM 1306 C CA . SER A 1 171 ? -14.531 -35.062 -11.883 1 93.31 171 SER A CA 1
ATOM 1307 C C . SER A 1 171 ? -16.047 -34.844 -11.969 1 93.31 171 SER A C 1
ATOM 1309 O O . SER A 1 171 ? -16.734 -34.844 -10.945 1 93.31 171 SER A O 1
ATOM 1311 N N . LEU A 1 172 ? -16.453 -34.719 -13.18 1 92.88 172 LEU A N 1
ATOM 1312 C CA . LEU A 1 172 ? -17.891 -34.656 -13.43 1 92.88 172 LEU A CA 1
ATOM 1313 C C . LEU A 1 172 ? -18.422 -35.969 -13.961 1 92.88 172 LEU A C 1
ATOM 1315 O O . LEU A 1 172 ? -19.641 -36.156 -14.07 1 92.88 172 LEU A O 1
ATOM 1319 N N . GLN A 1 173 ? -17.562 -36.844 -14.258 1 86.5 173 GLN A N 1
ATOM 1320 C CA . GLN A 1 173 ? -17.984 -38.031 -14.969 1 86.5 173 GLN A CA 1
ATOM 1321 C C . GLN A 1 173 ? -17.781 -39.281 -14.102 1 86.5 173 GLN A C 1
ATOM 1323 O O . GLN A 1 173 ? -18.562 -40.25 -14.203 1 86.5 173 GLN A O 1
ATOM 1328 N N . HIS A 1 174 ? -16.781 -39.25 -13.305 1 82.94 174 HIS A N 1
ATOM 1329 C CA . HIS A 1 174 ? -16.438 -40.438 -12.539 1 82.94 174 HIS A CA 1
ATOM 1330 C C . HIS A 1 174 ? -17.125 -40.438 -11.18 1 82.94 174 HIS A C 1
ATOM 1332 O O . HIS A 1 174 ? -17.453 -39.375 -10.648 1 82.94 174 HIS A O 1
ATOM 1338 N N . THR A 1 175 ? -17.375 -41.625 -10.734 1 85.69 175 THR A N 1
ATOM 1339 C CA . THR A 1 175 ? -17.859 -41.781 -9.367 1 85.69 175 THR A CA 1
ATOM 1340 C C . THR A 1 175 ? -16.781 -42.375 -8.477 1 85.69 175 THR A C 1
ATOM 1342 O O . THR A 1 175 ? -15.797 -42.938 -8.969 1 85.69 175 THR A O 1
ATOM 1345 N N . HIS A 1 176 ? -16.859 -42.094 -7.312 1 90.31 176 HIS A N 1
ATOM 1346 C CA . HIS A 1 176 ? -15.969 -42.656 -6.301 1 90.31 176 HIS A CA 1
ATOM 1347 C C . HIS A 1 176 ? -16.75 -43.062 -5.055 1 90.31 176 HIS A C 1
ATOM 1349 O O . HIS A 1 176 ? -17.703 -42.406 -4.664 1 90.31 176 HIS A O 1
ATOM 1355 N N . ASP A 1 177 ? -16.344 -44.156 -4.473 1 90.81 177 ASP A N 1
ATOM 1356 C CA . ASP A 1 177 ? -17.109 -44.719 -3.381 1 90.81 177 ASP A CA 1
ATOM 1357 C C . ASP A 1 177 ? -16.922 -43.938 -2.09 1 90.81 177 ASP A C 1
ATOM 1359 O O . ASP A 1 177 ? -17.859 -43.781 -1.306 1 90.81 177 ASP A O 1
ATOM 1363 N N . LYS A 1 178 ? -15.812 -43.438 -1.854 1 94.25 178 LYS A N 1
ATOM 1364 C CA . LYS A 1 178 ? -15.508 -42.812 -0.576 1 94.25 178 LYS A CA 1
ATOM 1365 C C . LYS A 1 178 ? -15.453 -41.281 -0.715 1 94.25 178 LYS A C 1
ATOM 1367 O O . LYS A 1 178 ? -16 -40.562 0.116 1 94.25 178 LYS A O 1
ATOM 1372 N N . MET A 1 179 ? -14.891 -40.781 -1.719 1 96.06 179 MET A N 1
ATOM 1373 C CA . MET A 1 179 ? -14.773 -39.344 -1.92 1 96.06 179 MET A CA 1
ATOM 1374 C C . MET A 1 179 ? -16.031 -38.781 -2.566 1 96.06 179 MET A C 1
ATOM 1376 O O . MET A 1 179 ? -16.703 -39.469 -3.326 1 96.06 179 MET A O 1
ATOM 1380 N N . LEU A 1 180 ? -16.328 -37.531 -2.266 1 96.94 180 LEU A N 1
ATOM 1381 C CA . LEU A 1 180 ? -17.297 -36.812 -3.09 1 96.94 180 LEU A CA 1
ATOM 1382 C C . LEU A 1 180 ? -16.719 -36.531 -4.473 1 96.94 180 LEU A C 1
ATOM 1384 O O . LEU A 1 180 ? -15.5 -36.375 -4.625 1 96.94 180 LEU A O 1
ATOM 1388 N N . THR A 1 181 ? -17.562 -36.5 -5.469 1 97.06 181 THR A N 1
ATOM 1389 C CA . THR A 1 181 ? -17.203 -35.938 -6.762 1 97.06 181 THR A CA 1
ATOM 1390 C C . THR A 1 181 ? -17.766 -34.531 -6.926 1 97.06 181 THR A C 1
ATOM 1392 O O . THR A 1 181 ? -18.625 -34.125 -6.148 1 97.06 181 THR A O 1
ATOM 1395 N N . MET A 1 182 ? -17.281 -33.812 -7.914 1 97.19 182 MET A N 1
ATOM 1396 C CA . MET A 1 182 ? -17.828 -32.5 -8.156 1 97.19 182 MET A CA 1
ATOM 1397 C C . MET A 1 182 ? -19.312 -32.562 -8.453 1 97.19 182 MET A C 1
ATOM 1399 O O . MET A 1 182 ? -20.078 -31.688 -8.039 1 97.19 182 MET A O 1
ATOM 1403 N N . THR A 1 183 ? -19.703 -33.594 -9.125 1 96.44 183 THR A N 1
ATOM 1404 C CA . THR A 1 183 ? -21.109 -33.781 -9.422 1 96.44 183 THR A CA 1
ATOM 1405 C C . THR A 1 183 ? -21.922 -33.969 -8.141 1 96.44 183 THR A C 1
ATOM 1407 O O . THR A 1 183 ? -23.031 -33.469 -8.016 1 96.44 183 THR A O 1
ATOM 1410 N N . ASP A 1 184 ? -21.359 -34.719 -7.203 1 96.88 184 ASP A N 1
ATOM 1411 C CA . ASP A 1 184 ? -22.031 -34.938 -5.918 1 96.88 184 ASP A CA 1
ATOM 1412 C C . ASP A 1 184 ? -22.266 -33.625 -5.195 1 96.88 184 ASP A C 1
ATOM 1414 O O . ASP A 1 184 ? -23.234 -33.469 -4.453 1 96.88 184 ASP A O 1
ATOM 1418 N N . VAL A 1 185 ? -21.344 -32.688 -5.348 1 97.94 185 VAL A N 1
ATOM 1419 C CA . VAL A 1 185 ? -21.359 -31.438 -4.594 1 97.94 185 VAL A CA 1
ATOM 1420 C C . VAL A 1 185 ? -22.266 -30.422 -5.281 1 97.94 185 VAL A C 1
ATOM 1422 O O . VAL A 1 185 ? -23.016 -29.688 -4.621 1 97.94 185 VAL A O 1
ATOM 1425 N N . MET A 1 186 ? -22.266 -30.359 -6.566 1 97.75 186 MET A N 1
ATOM 1426 C CA . MET A 1 186 ? -23.016 -29.359 -7.328 1 97.75 186 MET A CA 1
ATOM 1427 C C . MET A 1 186 ? -24.5 -29.484 -7.051 1 97.75 186 MET A C 1
ATOM 1429 O O . MET A 1 186 ? -25.031 -30.578 -6.934 1 97.75 186 MET A O 1
ATOM 1433 N N . THR A 1 187 ? -25.156 -28.312 -7.012 1 97.62 187 THR A N 1
ATOM 1434 C CA . THR A 1 187 ? -26.594 -28.297 -6.789 1 97.62 187 THR A CA 1
ATOM 1435 C C . THR A 1 187 ? -27.234 -27.078 -7.43 1 97.62 187 THR A C 1
ATOM 1437 O O . THR A 1 187 ? -26.594 -26.031 -7.594 1 97.62 187 THR A O 1
ATOM 1440 N N . LYS A 1 188 ? -28.469 -27.188 -7.742 1 95.5 188 LYS A N 1
ATOM 1441 C CA . LYS A 1 188 ? -29.25 -26.094 -8.289 1 95.5 188 LYS A CA 1
ATOM 1442 C C . LYS A 1 188 ? -30.203 -25.516 -7.242 1 95.5 188 LYS A C 1
ATOM 1444 O O . LYS A 1 188 ? -31.031 -24.656 -7.555 1 95.5 188 LYS A O 1
ATOM 1449 N N . ASP A 1 189 ? -30.031 -25.969 -6.051 1 93.88 189 ASP A N 1
ATOM 1450 C CA . ASP A 1 189 ? -30.844 -25.438 -4.965 1 93.88 189 ASP A CA 1
ATOM 1451 C C . ASP A 1 189 ? -30.625 -23.938 -4.793 1 93.88 189 ASP A C 1
ATOM 1453 O O . ASP A 1 189 ? -29.562 -23.422 -5.152 1 93.88 189 ASP A O 1
ATOM 1457 N N . GLU A 1 190 ? -31.641 -23.281 -4.219 1 92.5 190 GLU A N 1
ATOM 1458 C CA . GLU A 1 190 ? -31.531 -21.844 -3.998 1 92.5 190 GLU A CA 1
ATOM 1459 C C . GLU A 1 190 ? -30.703 -21.547 -2.748 1 92.5 190 GLU A C 1
ATOM 1461 O O . GLU A 1 190 ? -31.203 -21.688 -1.626 1 92.5 190 GLU A O 1
ATOM 1466 N N . VAL A 1 191 ? -29.531 -21.328 -2.973 1 93.12 191 VAL A N 1
ATOM 1467 C CA . VAL A 1 191 ? -28.594 -20.891 -1.937 1 93.12 191 VAL A CA 1
ATOM 1468 C C . VAL A 1 191 ? -28.062 -19.516 -2.273 1 93.12 191 VAL A C 1
ATOM 1470 O O . VAL A 1 191 ? -27.609 -19.266 -3.398 1 93.12 191 VAL A O 1
ATOM 1473 N N . THR A 1 192 ? -28.203 -18.609 -1.326 1 92.31 192 THR A N 1
ATOM 1474 C CA . THR A 1 192 ? -27.703 -17.266 -1.554 1 92.31 192 THR A CA 1
ATOM 1475 C C . THR A 1 192 ? -26.188 -17.234 -1.51 1 92.31 192 THR A C 1
ATOM 1477 O O . THR A 1 192 ? -25.578 -17.672 -0.524 1 92.31 192 THR A O 1
ATOM 1480 N N . LEU A 1 193 ? -25.594 -16.875 -2.586 1 93.69 193 LEU A N 1
ATOM 1481 C CA . LEU A 1 193 ? -24.141 -16.703 -2.604 1 93.69 193 LEU A CA 1
ATOM 1482 C C . LEU A 1 193 ? -23.734 -15.453 -1.817 1 93.69 193 LEU A C 1
ATOM 1484 O O . LEU A 1 193 ? -24.438 -14.445 -1.834 1 93.69 193 LEU A O 1
ATOM 1488 N N . PRO A 1 194 ? -22.641 -15.5 -1.119 1 89.88 194 PRO A N 1
ATOM 1489 C CA . PRO A 1 194 ? -22.188 -14.328 -0.363 1 89.88 194 PRO A CA 1
ATOM 1490 C C . PRO A 1 194 ? -21.672 -13.211 -1.263 1 89.88 194 PRO A C 1
ATOM 1492 O O . PRO A 1 194 ? -21.344 -13.445 -2.428 1 89.88 194 PRO A O 1
ATOM 1495 N N . LEU A 1 195 ? -21.672 -12.031 -0.654 1 85.44 195 LEU A N 1
ATOM 1496 C CA . LEU A 1 195 ? -20.984 -10.93 -1.322 1 85.44 195 LEU A CA 1
ATOM 1497 C C . LEU A 1 195 ? -19.469 -11.078 -1.207 1 85.44 195 LEU A C 1
ATOM 1499 O O . LEU A 1 195 ? -18.953 -11.297 -0.112 1 85.44 195 LEU A O 1
ATOM 1503 N N . VAL A 1 196 ? -18.828 -11.086 -2.305 1 89.31 196 VAL A N 1
ATOM 1504 C CA . VAL A 1 196 ? -17.375 -11.133 -2.375 1 89.31 196 VAL A CA 1
ATOM 1505 C C . VAL A 1 196 ? -16.828 -9.75 -2.732 1 89.31 196 VAL A C 1
ATOM 1507 O O . VAL A 1 196 ? -17.375 -9.062 -3.59 1 89.31 196 VAL A O 1
ATOM 1510 N N . ASP A 1 197 ? -15.727 -9.328 -1.994 1 88.88 197 ASP A N 1
ATOM 1511 C CA . ASP A 1 197 ? -15.117 -8.016 -2.193 1 88.88 197 ASP A CA 1
ATOM 1512 C C . ASP A 1 197 ? -13.875 -8.117 -3.082 1 88.88 197 ASP A C 1
ATOM 1514 O O . ASP A 1 197 ? -13.109 -9.078 -2.98 1 88.88 197 ASP A O 1
ATOM 1518 N N . PRO A 1 198 ? -13.688 -7.109 -3.979 1 91.12 198 PRO A N 1
ATOM 1519 C CA . PRO A 1 198 ? -12.508 -7.141 -4.848 1 91.12 198 PRO A CA 1
ATOM 1520 C C . PRO A 1 198 ? -11.203 -7.262 -4.07 1 91.12 198 PRO A C 1
ATOM 1522 O O . PRO A 1 198 ? -10.195 -7.727 -4.613 1 91.12 198 PRO A O 1
ATOM 1525 N N . ASP A 1 199 ? -11.203 -6.895 -2.822 1 91 199 ASP A N 1
ATOM 1526 C CA . ASP A 1 199 ? -9.984 -6.922 -2.027 1 91 199 ASP A CA 1
ATOM 1527 C C . ASP A 1 199 ? -9.898 -8.195 -1.194 1 91 199 ASP A C 1
ATOM 1529 O O . ASP A 1 199 ? -8.906 -8.422 -0.495 1 91 199 ASP A O 1
ATOM 1533 N N . ASP A 1 200 ? -10.93 -9.062 -1.287 1 92.81 200 ASP A N 1
ATOM 1534 C CA . ASP A 1 200 ? -10.828 -10.375 -0.646 1 92.81 200 ASP A CA 1
ATOM 1535 C C . ASP A 1 200 ? -9.734 -11.219 -1.297 1 92.81 200 ASP A C 1
ATOM 1537 O O . ASP A 1 200 ? -9.477 -11.094 -2.496 1 92.81 200 ASP A O 1
ATOM 1541 N N . VAL A 1 201 ? -9.102 -12.047 -0.459 1 94.88 201 VAL A N 1
ATOM 1542 C CA . VAL A 1 201 ? -8.125 -12.969 -1.023 1 94.88 201 VAL A CA 1
ATOM 1543 C C . VAL A 1 201 ? -8.82 -13.93 -1.985 1 94.88 201 VAL A C 1
ATOM 1545 O O . VAL A 1 201 ? -9.805 -14.578 -1.624 1 94.88 201 VAL A O 1
ATOM 1548 N N . ALA A 1 202 ? -8.312 -13.945 -3.209 1 94.5 202 ALA A N 1
ATOM 1549 C CA . ALA A 1 202 ? -8.945 -14.727 -4.273 1 94.5 202 ALA A CA 1
ATOM 1550 C C . ALA A 1 202 ? -8.148 -15.992 -4.578 1 94.5 202 ALA A C 1
ATOM 1552 O O . ALA A 1 202 ? -8.633 -16.891 -5.266 1 94.5 202 ALA A O 1
ATOM 1553 N N . GLY A 1 203 ? -6.898 -16.031 -4.07 1 94.31 203 GLY A N 1
ATOM 1554 C CA . GLY A 1 203 ? -6.062 -17.188 -4.328 1 94.31 203 GLY A CA 1
ATOM 1555 C C . GLY A 1 203 ? -4.777 -17.203 -3.52 1 94.31 203 GLY A C 1
ATOM 1556 O O . GLY A 1 203 ? -4.234 -16.141 -3.203 1 94.31 203 GLY A O 1
ATOM 1557 N N . LEU A 1 204 ? -4.348 -18.406 -3.209 1 94.06 204 LEU A N 1
ATOM 1558 C CA . LEU A 1 204 ? -3.051 -18.656 -2.592 1 94.06 204 LEU A CA 1
ATOM 1559 C C . LEU A 1 204 ? -2.145 -19.438 -3.533 1 94.06 204 LEU A C 1
ATOM 1561 O O . LEU A 1 204 ? -2.574 -20.422 -4.137 1 94.06 204 LEU A O 1
ATOM 1565 N N . PHE A 1 205 ? -0.906 -18.969 -3.607 1 89.62 205 PHE A N 1
ATOM 1566 C CA . PHE A 1 205 ? 0.036 -19.578 -4.535 1 89.62 205 PHE A CA 1
ATOM 1567 C C . PHE A 1 205 ? 1.341 -19.938 -3.83 1 89.62 205 PHE A C 1
ATOM 1569 O O . PHE A 1 205 ? 1.896 -19.109 -3.096 1 89.62 205 PHE A O 1
ATOM 1576 N N . MET A 1 206 ? 1.771 -21.062 -4.164 1 84.5 206 MET A N 1
ATOM 1577 C CA . MET A 1 206 ? 2.982 -21.547 -3.51 1 84.5 206 MET A CA 1
ATOM 1578 C C . MET A 1 206 ? 4.23 -21 -4.195 1 84.5 206 MET A C 1
ATOM 1580 O O . MET A 1 206 ? 4.281 -20.938 -5.426 1 84.5 206 MET A O 1
ATOM 1584 N N . THR A 1 207 ? 5.141 -20.516 -3.381 1 78.88 207 THR A N 1
ATOM 1585 C CA . THR A 1 207 ? 6.453 -20.156 -3.908 1 78.88 207 THR A CA 1
ATOM 1586 C C . THR A 1 207 ? 7.562 -20.781 -3.072 1 78.88 207 THR A C 1
ATOM 1588 O O . THR A 1 207 ? 7.398 -21 -1.868 1 78.88 207 THR A O 1
ATOM 1591 N N . SER A 1 208 ? 8.578 -21.312 -3.746 1 65.44 208 SER A N 1
ATOM 1592 C CA . SER A 1 208 ? 9.68 -21.984 -3.053 1 65.44 208 SER A CA 1
ATOM 1593 C C . SER A 1 208 ? 10.703 -20.969 -2.549 1 65.44 208 SER A C 1
ATOM 1595 O O . SER A 1 208 ? 11.031 -20 -3.246 1 65.44 208 SER A O 1
ATOM 1597 N N . GLY A 1 209 ? 10.648 -20.547 -1.239 1 54.94 209 GLY A N 1
ATOM 1598 C CA . GLY A 1 209 ? 11.555 -19.562 -0.663 1 54.94 209 GLY A CA 1
ATOM 1599 C C . GLY A 1 209 ? 13.008 -20 -0.665 1 54.94 209 GLY A C 1
ATOM 1600 O O . GLY A 1 209 ? 13.305 -21.141 -1.027 1 54.94 209 GLY A O 1
ATOM 1601 N N . THR A 1 210 ? 13.961 -19.016 -0.553 1 47.66 210 THR A N 1
ATOM 1602 C CA . THR A 1 210 ? 15.414 -19.188 -0.49 1 47.66 210 THR A CA 1
ATOM 1603 C C . THR A 1 210 ? 15.797 -20.156 0.615 1 47.66 210 THR A C 1
ATOM 1605 O O . THR A 1 210 ? 16.859 -20.781 0.561 1 47.66 210 THR A O 1
ATOM 1608 N N . THR A 1 211 ? 14.867 -20.281 1.611 1 48.44 211 THR A N 1
ATOM 1609 C CA . THR A 1 211 ? 15.219 -21.094 2.768 1 48.44 211 THR A CA 1
ATOM 1610 C C . THR A 1 211 ? 14.68 -22.5 2.615 1 48.44 211 THR A C 1
ATOM 1612 O O . THR A 1 211 ? 14.898 -23.359 3.477 1 48.44 211 THR A O 1
ATOM 1615 N N . GLY A 1 212 ? 14.047 -22.859 1.486 1 57.41 212 GLY A N 1
ATOM 1616 C CA . GLY A 1 212 ? 13.555 -24.203 1.25 1 57.41 212 GLY A CA 1
ATOM 1617 C C . GLY A 1 212 ? 12.117 -24.406 1.708 1 57.41 212 GLY A C 1
ATOM 1618 O O . GLY A 1 212 ? 11.438 -25.328 1.243 1 57.41 212 GLY A O 1
ATOM 1619 N N . SER A 1 213 ? 11.617 -23.578 2.689 1 63.5 213 SER A N 1
ATOM 1620 C CA . SER A 1 213 ? 10.242 -23.797 3.143 1 63.5 213 SER A CA 1
ATOM 1621 C C . SER A 1 213 ? 9.25 -23.078 2.242 1 63.5 213 SER A C 1
ATOM 1623 O O . SER A 1 213 ? 9.484 -21.938 1.83 1 63.5 213 SER A O 1
ATOM 1625 N N . SER A 1 214 ? 8.195 -23.812 1.897 1 75.31 214 SER A N 1
ATOM 1626 C CA . SER A 1 214 ? 7.164 -23.297 1.005 1 75.31 214 SER A CA 1
ATOM 1627 C C . SER A 1 214 ? 6.406 -22.141 1.648 1 75.31 214 SER A C 1
ATOM 1629 O O . SER A 1 214 ? 6.172 -22.141 2.859 1 75.31 214 SER A O 1
ATOM 1631 N N . LYS A 1 215 ? 6.227 -21.062 0.933 1 88.06 215 LYS A N 1
ATOM 1632 C CA . LYS A 1 215 ? 5.398 -19.922 1.322 1 88.06 215 LYS A CA 1
ATOM 1633 C C . LYS A 1 215 ? 4.191 -19.781 0.401 1 88.06 215 LYS A C 1
ATOM 1635 O O . LYS A 1 215 ? 4.23 -20.219 -0.752 1 88.06 215 LYS A O 1
ATOM 1640 N N . LEU A 1 216 ? 3.123 -19.266 0.983 1 93.31 216 LEU A N 1
ATOM 1641 C CA . LEU A 1 216 ? 1.919 -19.031 0.195 1 93.31 216 LEU A CA 1
ATOM 1642 C C . LEU A 1 216 ? 1.702 -17.531 -0.03 1 93.31 216 LEU A C 1
ATOM 1644 O O . LEU A 1 216 ? 1.555 -16.781 0.929 1 93.31 216 LEU A O 1
ATOM 1648 N N . VAL A 1 217 ? 1.681 -17.188 -1.262 1 93.38 217 VAL A N 1
ATOM 1649 C CA . VAL A 1 217 ? 1.439 -15.789 -1.631 1 93.38 217 VAL A CA 1
ATOM 1650 C C . VAL A 1 217 ? -0.062 -15.547 -1.759 1 93.38 217 VAL A C 1
ATOM 1652 O O . VAL A 1 217 ? -0.769 -16.312 -2.424 1 93.38 217 VAL A O 1
ATOM 1655 N N . SER A 1 218 ? -0.527 -14.477 -1.116 1 95.12 218 SER A N 1
ATOM 1656 C CA . SER A 1 218 ? -1.934 -14.094 -1.199 1 95.12 218 SER A CA 1
ATOM 1657 C C . SER A 1 218 ? -2.166 -13.078 -2.311 1 95.12 218 SER A C 1
ATOM 1659 O O . SER A 1 218 ? -1.412 -12.109 -2.443 1 95.12 218 SER A O 1
ATOM 1661 N N . HIS A 1 219 ? -3.162 -13.367 -3.137 1 93.81 219 HIS A N 1
ATOM 1662 C CA . HIS A 1 219 ? -3.635 -12.383 -4.105 1 93.81 219 HIS A CA 1
ATOM 1663 C C . HIS A 1 219 ? -5.125 -12.109 -3.934 1 93.81 219 HIS A C 1
ATOM 1665 O O . HIS A 1 219 ? -5.914 -13.047 -3.771 1 93.81 219 HIS A O 1
ATOM 1671 N N . SER A 1 220 ? -5.473 -10.836 -3.965 1 93.31 220 SER A N 1
ATOM 1672 C CA . SER A 1 220 ? -6.887 -10.477 -3.988 1 93.31 220 SER A CA 1
ATOM 1673 C C . SER A 1 220 ? -7.484 -10.664 -5.379 1 93.31 220 SER A C 1
ATOM 1675 O O . SER A 1 220 ? -6.766 -10.969 -6.332 1 93.31 220 SER A O 1
ATOM 1677 N N . HIS A 1 221 ? -8.836 -10.523 -5.461 1 92.38 221 HIS A N 1
ATOM 1678 C CA . HIS A 1 221 ? -9.484 -10.555 -6.766 1 92.38 221 HIS A CA 1
ATOM 1679 C C . HIS A 1 221 ? -8.93 -9.461 -7.68 1 92.38 221 HIS A C 1
ATOM 1681 O O . HIS A 1 221 ? -8.586 -9.727 -8.836 1 92.38 221 HIS A O 1
ATOM 1687 N N . SER A 1 222 ? -8.75 -8.273 -7.137 1 89.94 222 SER A N 1
ATOM 1688 C CA . SER A 1 222 ? -8.266 -7.145 -7.926 1 89.94 222 SER A CA 1
ATOM 1689 C C . SER A 1 222 ? -6.816 -7.348 -8.344 1 89.94 222 SER A C 1
ATOM 1691 O O . SER A 1 222 ? -6.422 -6.965 -9.445 1 89.94 222 SER A O 1
ATOM 1693 N N . ASN A 1 223 ? -6.02 -7.902 -7.473 1 89.69 223 ASN A N 1
ATOM 1694 C CA . ASN A 1 223 ? -4.629 -8.195 -7.82 1 89.69 223 ASN A CA 1
ATOM 1695 C C . ASN A 1 223 ? -4.535 -9.156 -9 1 89.69 223 ASN A C 1
ATOM 1697 O O . ASN A 1 223 ? -3.777 -8.914 -9.945 1 89.69 223 ASN A O 1
ATOM 1701 N N . LEU A 1 224 ? -5.289 -10.203 -8.938 1 89.81 224 LEU A N 1
ATOM 1702 C CA . LEU A 1 224 ? -5.23 -11.211 -9.992 1 89.81 224 LEU A CA 1
ATOM 1703 C C . LEU A 1 224 ? -5.762 -10.656 -11.312 1 89.81 224 LEU A C 1
ATOM 1705 O O . LEU A 1 224 ? -5.246 -10.984 -12.383 1 89.81 224 LEU A O 1
ATOM 1709 N N . LEU A 1 225 ? -6.766 -9.875 -11.211 1 87.88 225 LEU A N 1
ATOM 1710 C CA . LEU A 1 225 ? -7.293 -9.25 -12.414 1 87.88 225 LEU A CA 1
ATOM 1711 C C . LEU A 1 225 ? -6.273 -8.281 -13.016 1 87.88 225 LEU A C 1
ATOM 1713 O O . LEU A 1 225 ? -6.172 -8.156 -14.234 1 87.88 225 LEU A O 1
ATOM 1717 N N . MET A 1 226 ? -5.551 -7.566 -12.156 1 85.06 226 MET A N 1
ATOM 1718 C CA . MET A 1 226 ? -4.48 -6.699 -12.641 1 85.06 226 MET A CA 1
ATOM 1719 C C . MET A 1 226 ? -3.4 -7.512 -13.352 1 85.06 226 MET A C 1
ATOM 1721 O O . MET A 1 226 ? -2.924 -7.121 -14.414 1 85.06 226 MET A O 1
ATOM 1725 N N . VAL A 1 227 ? -3.059 -8.656 -12.766 1 83.12 227 VAL A N 1
ATOM 1726 C CA . VAL A 1 227 ? -2.068 -9.531 -13.383 1 83.12 227 VAL A CA 1
ATOM 1727 C C . VAL A 1 227 ? -2.576 -10.008 -14.742 1 83.12 227 VAL A C 1
ATOM 1729 O O . VAL A 1 227 ? -1.823 -10.031 -15.719 1 83.12 227 VAL A O 1
ATOM 1732 N N . GLY A 1 228 ? -3.836 -10.344 -14.75 1 80.69 228 GLY A N 1
ATOM 1733 C CA . GLY A 1 228 ? -4.434 -10.711 -16.031 1 80.69 228 GLY A CA 1
ATOM 1734 C C . GLY A 1 228 ? -4.363 -9.609 -17.062 1 80.69 228 GLY A C 1
ATOM 1735 O O . GLY A 1 228 ? -4.082 -9.867 -18.234 1 80.69 228 GLY A O 1
ATOM 1736 N N . ALA A 1 229 ? -4.57 -8.43 -16.641 1 80.31 229 ALA A N 1
ATOM 1737 C CA . ALA A 1 229 ? -4.547 -7.277 -17.547 1 80.31 229 ALA A CA 1
ATOM 1738 C C . ALA A 1 229 ? -3.139 -7.016 -18.062 1 80.31 229 ALA A C 1
ATOM 1740 O O . ALA A 1 229 ? -2.965 -6.516 -19.172 1 80.31 229 ALA A O 1
ATOM 1741 N N . GLN A 1 230 ? -2.143 -7.316 -17.312 1 79.69 230 GLN A N 1
ATOM 1742 C CA . GLN A 1 230 ? -0.756 -7.176 -17.75 1 79.69 230 GLN A CA 1
ATOM 1743 C C . GLN A 1 230 ? -0.472 -8.055 -18.953 1 79.69 230 GLN A C 1
ATOM 1745 O O . GLN A 1 230 ? 0.265 -7.656 -19.859 1 79.69 230 GLN A O 1
ATOM 1750 N N . PHE A 1 231 ? -1.082 -9.188 -18.953 1 75.38 231 PHE A N 1
ATOM 1751 C CA . PHE A 1 231 ? -0.9 -10.094 -20.094 1 75.38 231 PHE A CA 1
ATOM 1752 C C . PHE A 1 231 ? -1.553 -9.523 -21.344 1 75.38 231 PHE A C 1
ATOM 1754 O O . PHE A 1 231 ? -1.061 -9.734 -22.453 1 75.38 231 PHE A O 1
ATOM 1761 N N . GLN A 1 232 ? -2.596 -8.758 -21.141 1 74.38 232 GLN A N 1
ATOM 1762 C CA . GLN A 1 232 ? -3.293 -8.156 -22.266 1 74.38 232 GLN A CA 1
ATOM 1763 C C . GLN A 1 232 ? -2.408 -7.137 -22.984 1 74.38 232 GLN A C 1
ATOM 1765 O O . GLN A 1 232 ? -2.529 -6.938 -24.188 1 74.38 232 GLN A O 1
ATOM 1770 N N . ILE A 1 233 ? -1.571 -6.559 -22.266 1 74.19 233 ILE A N 1
ATOM 1771 C CA . ILE A 1 233 ? -0.652 -5.582 -22.828 1 74.19 233 ILE A CA 1
ATOM 1772 C C . ILE A 1 233 ? 0.284 -6.27 -23.828 1 74.19 233 ILE A C 1
ATOM 1774 O O . ILE A 1 233 ? 0.652 -5.688 -24.844 1 74.19 233 ILE A O 1
ATOM 1778 N N . ILE A 1 234 ? 0.641 -7.441 -23.562 1 72.44 234 ILE A N 1
ATOM 1779 C CA . ILE A 1 234 ? 1.529 -8.219 -24.422 1 72.44 234 ILE A CA 1
ATOM 1780 C C . ILE A 1 234 ? 0.823 -8.539 -25.734 1 72.44 234 ILE A C 1
ATOM 1782 O O . ILE A 1 234 ? 1.435 -8.492 -26.797 1 72.44 234 ILE A O 1
ATOM 1786 N N . TYR A 1 235 ? -0.463 -8.734 -25.625 1 66.88 235 TYR A N 1
ATOM 1787 C CA . TYR A 1 235 ? -1.234 -9.078 -26.812 1 66.88 235 TYR A CA 1
ATOM 1788 C C . TYR A 1 235 ? -1.441 -7.855 -27.703 1 66.88 235 TYR A C 1
ATOM 1790 O O . TYR A 1 235 ? -1.504 -7.977 -28.922 1 66.88 235 TYR A O 1
ATOM 1798 N N . GLY A 1 236 ? -1.141 -6.406 -27.266 1 57.59 236 GLY A N 1
ATOM 1799 C CA . GLY A 1 236 ? -1.362 -5.188 -28.031 1 57.59 236 GLY A CA 1
ATOM 1800 C C . GLY A 1 236 ? -2.832 -4.867 -28.234 1 57.59 236 GLY A C 1
ATOM 1801 O O . GLY A 1 236 ? -3.695 -5.715 -27.984 1 57.59 236 GLY A O 1
ATOM 1802 N N . PRO A 1 237 ? -3.271 -3.385 -28.375 1 49.34 237 PRO A N 1
ATOM 1803 C CA . PRO A 1 237 ? -4.652 -2.916 -28.531 1 49.34 237 PRO A CA 1
ATOM 1804 C C . PRO A 1 237 ? -5.43 -3.697 -29.578 1 49.34 237 PRO A C 1
ATOM 1806 O O . PRO A 1 237 ? -6.66 -3.639 -29.609 1 49.34 237 PRO A O 1
ATOM 1809 N N . GLY A 1 238 ? -4.848 -3.678 -30.75 1 40.72 238 GLY A N 1
ATOM 1810 C CA . GLY A 1 238 ? -5.582 -3.91 -31.984 1 40.72 238 GLY A CA 1
ATOM 1811 C C . GLY A 1 238 ? -6.492 -5.121 -31.922 1 40.72 238 GLY A C 1
ATOM 1812 O O . GLY A 1 238 ? -7.211 -5.414 -32.875 1 40.72 238 GLY A O 1
ATOM 1813 N N . ASN A 1 239 ? -6.008 -6.086 -31.547 1 37.34 239 ASN A N 1
ATOM 1814 C CA . ASN A 1 239 ? -6.727 -7.242 -32.062 1 37.34 239 ASN A CA 1
ATOM 1815 C C . ASN A 1 239 ? -8.156 -7.309 -31.531 1 37.34 239 ASN A C 1
ATOM 1817 O O . ASN A 1 239 ? -8.359 -7.461 -30.328 1 37.34 239 ASN A O 1
ATOM 1821 N N . ASN A 1 240 ? -8.984 -6.418 -31.922 1 35.19 240 ASN A N 1
ATOM 1822 C CA . ASN A 1 240 ? -10.422 -6.68 -32 1 35.19 240 ASN A CA 1
ATOM 1823 C C . ASN A 1 240 ? -10.727 -8.164 -31.812 1 35.19 240 ASN A C 1
ATOM 1825 O O . ASN A 1 240 ? -11.852 -8.602 -32.062 1 35.19 240 ASN A O 1
ATOM 1829 N N . ARG A 1 241 ? -10 -8.992 -32.5 1 34.72 241 ARG A N 1
ATOM 1830 C CA . ARG A 1 241 ? -10.531 -10.352 -32.438 1 34.72 241 ARG A CA 1
ATOM 1831 C C . ARG A 1 241 ? -10.359 -10.945 -31.031 1 34.72 241 ARG A C 1
ATOM 1833 O O . ARG A 1 241 ? -9.25 -11.32 -30.641 1 34.72 241 ARG A O 1
ATOM 1840 N N . PRO A 1 242 ? -11.172 -10.297 -30.141 1 38 242 PRO A N 1
ATOM 1841 C CA . PRO A 1 242 ? -11.125 -10.898 -28.797 1 38 242 PRO A CA 1
ATOM 1842 C C . PRO A 1 242 ? -10.336 -12.203 -28.781 1 38 242 PRO A C 1
ATOM 1844 O O . PRO A 1 242 ? -9.625 -12.484 -27.812 1 38 242 PRO A O 1
ATOM 1847 N N . PHE A 1 243 ? -11.039 -13.227 -29.422 1 35.34 243 PHE A N 1
ATOM 1848 C CA . PHE A 1 243 ? -11.109 -14.68 -29.422 1 35.34 243 PHE A CA 1
ATOM 1849 C C . PHE A 1 243 ? -9.867 -15.281 -30.078 1 35.34 243 PHE A C 1
ATOM 1851 O O . PHE A 1 243 ? -9.625 -16.484 -29.984 1 35.34 243 PHE A O 1
ATOM 1858 N N . ASN A 1 244 ? -9.289 -14.445 -30.953 1 36.22 244 ASN A N 1
ATOM 1859 C CA . ASN A 1 244 ? -8.414 -15.25 -31.812 1 36.22 244 ASN A CA 1
ATOM 1860 C C . ASN A 1 244 ? -7.031 -15.422 -31.188 1 36.22 244 ASN A C 1
ATOM 1862 O O . ASN A 1 244 ? -6.164 -16.062 -31.781 1 36.22 244 ASN A O 1
ATOM 1866 N N . ASP A 1 245 ? -6.633 -14.516 -30.375 1 46.66 245 ASP A N 1
ATOM 1867 C CA . ASP A 1 245 ? -5.27 -14.836 -29.953 1 46.66 245 ASP A CA 1
ATOM 1868 C C . ASP A 1 245 ? -5.254 -16.031 -29 1 46.66 245 ASP A C 1
ATOM 1870 O O . ASP A 1 245 ? -5.828 -15.977 -27.922 1 46.66 245 ASP A O 1
ATOM 1874 N N . ARG A 1 246 ? -5.301 -17.125 -29.672 1 54.53 246 ARG A N 1
ATOM 1875 C CA . ARG A 1 246 ? -5.219 -18.422 -29 1 54.53 246 ARG A CA 1
ATOM 1876 C C . ARG A 1 246 ? -3.807 -18.672 -28.484 1 54.53 246 ARG A C 1
ATOM 1878 O O . ARG A 1 246 ? -2.877 -18.875 -29.266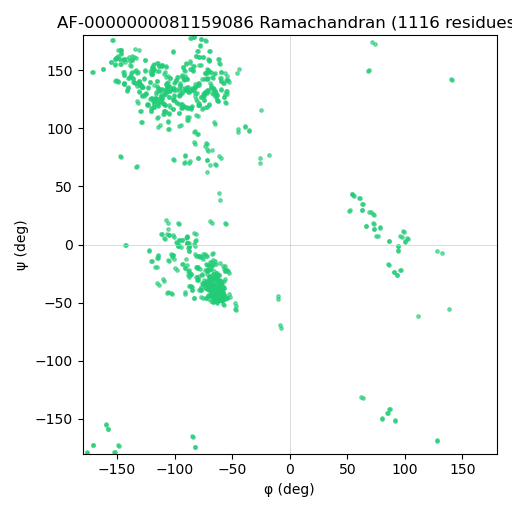 1 54.53 246 ARG A O 1
ATOM 1885 N N . SER A 1 247 ? -3.6 -18.141 -27.219 1 56.53 247 SER A N 1
ATOM 1886 C CA . SER A 1 247 ? -2.309 -18.422 -26.594 1 56.53 247 SER A CA 1
ATOM 1887 C C . SER A 1 247 ? -2.221 -19.859 -26.109 1 56.53 247 SER A C 1
ATOM 1889 O O . SER A 1 247 ? -3.238 -20.469 -25.781 1 56.53 247 SER A O 1
ATOM 1891 N N . PHE A 1 248 ? -1.043 -20.391 -26.594 1 56.56 248 PHE A N 1
ATOM 1892 C CA . PHE A 1 248 ? -0.705 -21.672 -25.969 1 56.56 248 PHE A CA 1
ATOM 1893 C C . PHE A 1 248 ? 0.087 -21.453 -24.688 1 56.56 248 PHE A C 1
ATOM 1895 O O . PHE A 1 248 ? 1.059 -20.688 -24.672 1 56.56 248 PHE A O 1
ATOM 1902 N N . CYS A 1 249 ? -0.498 -21.719 -23.656 1 56.41 249 CYS A N 1
ATOM 1903 C CA . CYS A 1 249 ? 0.191 -21.562 -22.375 1 56.41 249 CYS A CA 1
ATOM 1904 C C . CYS A 1 249 ? 0.777 -22.891 -21.906 1 56.41 249 CYS A C 1
ATOM 1906 O O . CYS A 1 249 ? 0.053 -23.875 -21.766 1 56.41 249 CYS A O 1
ATOM 1908 N N . TRP A 1 250 ? 2.191 -23.062 -22.109 1 52.72 250 TRP A N 1
ATOM 1909 C CA . TRP A 1 250 ? 2.898 -24.25 -21.625 1 52.72 250 TRP A CA 1
ATOM 1910 C C . TRP A 1 250 ? 2.75 -24.406 -20.125 1 52.72 250 TRP A C 1
ATOM 1912 O O . TRP A 1 250 ? 2.807 -25.516 -19.594 1 52.72 250 TRP A O 1
ATOM 1922 N N . LEU A 1 251 ? 2.781 -23.297 -19.438 1 51.5 251 LEU A N 1
ATOM 1923 C CA . LEU A 1 251 ? 3.115 -23.453 -18.016 1 51.5 251 LEU A CA 1
ATOM 1924 C C . LEU A 1 251 ? 2.1 -24.344 -17.312 1 51.5 251 LEU A C 1
ATOM 1926 O O . LEU A 1 251 ? 0.897 -24.078 -17.359 1 51.5 251 LEU A O 1
ATOM 1930 N N . GLY A 1 252 ? 2.104 -25.641 -17.5 1 42.28 252 GLY A N 1
ATOM 1931 C CA . GLY A 1 252 ? 1.616 -26.719 -16.656 1 42.28 252 GLY A CA 1
ATOM 1932 C C . GLY A 1 252 ? 1.409 -26.312 -15.219 1 42.28 252 GLY A C 1
ATOM 1933 O O . GLY A 1 252 ? 2.268 -25.656 -14.625 1 42.28 252 GLY A O 1
ATOM 1934 N N . GLY A 1 253 ? 0.433 -25.641 -14.805 1 43.44 253 GLY A N 1
ATOM 1935 C CA . GLY A 1 253 ? 0.026 -25.609 -13.414 1 43.44 253 GLY A CA 1
ATOM 1936 C C . GLY A 1 253 ? -0.349 -24.234 -12.922 1 43.44 253 GLY A C 1
ATOM 1937 O O . GLY A 1 253 ? -1.096 -24.094 -11.953 1 43.44 253 GLY A O 1
ATOM 1938 N N . TYR A 1 254 ? 0.737 -23.422 -13.172 1 47 254 TYR A N 1
ATOM 1939 C CA . TYR A 1 254 ? 0.369 -22.188 -12.477 1 47 254 TYR A CA 1
ATOM 1940 C C . TYR A 1 254 ? -0.76 -21.484 -13.211 1 47 254 TYR A C 1
ATOM 1942 O O . TYR A 1 254 ? -0.647 -21.188 -14.398 1 47 254 TYR A O 1
ATOM 1950 N N . PRO A 1 255 ? -1.916 -21.984 -12.953 1 46.06 255 PRO A N 1
ATOM 1951 C CA . PRO A 1 255 ? -3.057 -21.312 -13.586 1 46.06 255 PRO A CA 1
ATOM 1952 C C . PRO A 1 255 ? -2.785 -19.844 -13.891 1 46.06 255 PRO A C 1
ATOM 1954 O O . PRO A 1 255 ? -2.578 -19.047 -12.969 1 46.06 255 PRO A O 1
ATOM 1957 N N . HIS A 1 256 ? -2.01 -19.656 -14.891 1 53.56 256 HIS A N 1
ATOM 1958 C CA . HIS A 1 256 ? -1.936 -18.25 -15.312 1 53.56 256 HIS A CA 1
ATOM 1959 C C . HIS A 1 256 ? -3.322 -17.625 -15.367 1 53.56 256 HIS A C 1
ATOM 1961 O O . HIS A 1 256 ? -4.242 -18.188 -15.969 1 53.56 256 HIS A O 1
ATOM 1967 N N . TRP A 1 257 ? -3.688 -16.969 -14.383 1 55.66 257 TRP A N 1
ATOM 1968 C CA . TRP A 1 257 ? -4.961 -16.312 -14.086 1 55.66 257 TRP A CA 1
ATOM 1969 C C . TRP A 1 257 ? -5.336 -15.328 -15.188 1 55.66 257 TRP A C 1
ATOM 1971 O O . TRP A 1 257 ? -6.207 -14.477 -15 1 55.66 257 TRP A O 1
ATOM 1981 N N . GLU A 1 258 ? -4.629 -15.555 -16.422 1 54.91 258 GLU A N 1
ATOM 1982 C CA . GLU A 1 258 ? -4.965 -14.648 -17.516 1 54.91 258 GLU A CA 1
ATOM 1983 C C . GLU A 1 258 ? -6.41 -14.836 -17.969 1 54.91 258 GLU A C 1
ATOM 1985 O O . GLU A 1 258 ? -7.008 -13.93 -18.547 1 54.91 258 GLU A O 1
ATOM 1990 N N . PHE A 1 259 ? -6.953 -16 -17.703 1 54.47 259 PHE A N 1
ATOM 1991 C CA . PHE A 1 259 ? -8.25 -16.312 -18.297 1 54.47 259 PHE A CA 1
ATOM 1992 C C . PHE A 1 259 ? -9.336 -15.406 -17.719 1 54.47 259 PHE A C 1
ATOM 1994 O O . PHE A 1 259 ? -10.375 -15.203 -18.344 1 54.47 259 PHE A O 1
ATOM 2001 N N . PHE A 1 260 ? -8.938 -14.695 -16.766 1 60.47 260 PHE A N 1
ATOM 2002 C CA . PHE A 1 260 ? -10.023 -13.945 -16.141 1 60.47 260 PHE A CA 1
ATOM 2003 C C . PHE A 1 260 ? -10.344 -12.695 -16.938 1 60.47 260 PHE A C 1
ATOM 2005 O O . PHE A 1 260 ? -11.438 -12.133 -16.828 1 60.47 260 PHE A O 1
ATOM 2012 N N . THR A 1 261 ? -9.422 -12.406 -17.953 1 58.66 261 THR A N 1
ATOM 2013 C CA . THR A 1 261 ? -9.609 -11.086 -18.531 1 58.66 261 THR A CA 1
ATOM 2014 C C . THR A 1 261 ? -10.203 -11.188 -19.938 1 58.66 261 THR A C 1
ATOM 2016 O O . THR A 1 261 ? -10.094 -10.25 -20.734 1 58.66 261 THR A O 1
ATOM 2019 N N . GLY A 1 262 ? -10.836 -12.273 -20.297 1 61.25 262 GLY A N 1
ATOM 2020 C CA . GLY A 1 262 ? -11.633 -12.344 -21.516 1 61.25 262 GLY A CA 1
ATOM 2021 C C . GLY A 1 262 ? -10.867 -12.922 -22.688 1 61.25 262 GLY A C 1
ATOM 2022 O O . GLY A 1 262 ? -11.383 -12.945 -23.812 1 61.25 262 GLY A O 1
ATOM 2023 N N . GLU A 1 263 ? -9.734 -13.391 -22.469 1 69 263 GLU A N 1
ATOM 2024 C CA . GLU A 1 263 ? -8.961 -14 -23.531 1 69 263 GLU A CA 1
ATOM 2025 C C . GLU A 1 263 ? -9.195 -15.5 -23.609 1 69 263 GLU A C 1
ATOM 2027 O O . GLU A 1 263 ? -9.445 -16.141 -22.594 1 69 263 GLU A O 1
ATOM 2032 N N . THR A 1 264 ? -9.203 -15.914 -24.969 1 73.31 264 THR A N 1
ATOM 2033 C CA . THR A 1 264 ? -9.328 -17.359 -25.156 1 73.31 264 THR A CA 1
ATOM 2034 C C . THR A 1 264 ? -7.957 -18.031 -25.109 1 73.31 264 THR A C 1
ATOM 2036 O O . THR A 1 264 ? -7.027 -17.594 -25.797 1 73.31 264 THR A O 1
ATOM 2039 N N . ARG A 1 265 ? -7.922 -19.109 -24.312 1 78.38 265 ARG A N 1
ATOM 2040 C CA . ARG A 1 265 ? -6.672 -19.859 -24.219 1 78.38 265 ARG A CA 1
ATOM 2041 C C . ARG A 1 265 ? -6.84 -21.281 -24.719 1 78.38 265 ARG A C 1
ATOM 2043 O O . ARG A 1 265 ? -7.926 -21.859 -24.625 1 78.38 265 ARG A O 1
ATOM 2050 N N . THR A 1 266 ? -5.672 -21.75 -25.219 1 78.88 266 THR A N 1
ATOM 2051 C CA . THR A 1 266 ? -5.633 -23.156 -25.625 1 78.88 266 THR A CA 1
ATOM 2052 C C . THR A 1 266 ? -4.77 -23.969 -24.656 1 78.88 266 THR A C 1
ATOM 2054 O O . THR A 1 266 ? -3.646 -23.562 -24.344 1 78.88 266 THR A O 1
ATOM 2057 N N . LEU A 1 267 ? -5.371 -25.047 -24.203 1 80.31 267 LEU A N 1
ATOM 2058 C CA . LEU A 1 267 ? -4.676 -25.906 -23.25 1 80.31 267 LEU A CA 1
ATOM 2059 C C . LEU A 1 267 ? -4.652 -27.344 -23.766 1 80.31 267 LEU A C 1
ATOM 2061 O O . LEU A 1 267 ? -5.555 -27.781 -24.484 1 80.31 267 LEU A O 1
ATOM 2065 N N . ILE A 1 268 ? -3.576 -28.016 -23.344 1 79.81 268 ILE A N 1
ATOM 2066 C CA . ILE A 1 268 ? -3.506 -29.438 -23.609 1 79.81 268 ILE A CA 1
ATOM 2067 C C . ILE A 1 268 ? -4 -30.219 -22.391 1 79.81 268 ILE A C 1
ATOM 2069 O O . ILE A 1 268 ? -3.455 -30.078 -21.297 1 79.81 268 ILE A O 1
ATOM 2073 N N . LYS A 1 269 ? -4.977 -30.969 -22.625 1 78.62 269 LYS A N 1
ATOM 2074 C CA . LYS A 1 269 ? -5.527 -31.781 -21.531 1 78.62 269 LYS A CA 1
ATOM 2075 C C . LYS A 1 269 ? -4.555 -32.875 -21.125 1 78.62 269 LYS A C 1
ATOM 2077 O O . LYS A 1 269 ? -3.93 -33.5 -21.984 1 78.62 269 LYS A O 1
ATOM 2082 N N . ASN A 1 270 ? -4.379 -33.156 -19.828 1 72.62 270 ASN A N 1
ATOM 2083 C CA . ASN A 1 270 ? -3.621 -34.25 -19.25 1 72.62 270 ASN A CA 1
ATOM 2084 C C . ASN A 1 270 ? -2.15 -34.188 -19.656 1 72.62 270 ASN A C 1
ATOM 2086 O O . ASN A 1 270 ? -1.557 -35.219 -19.984 1 72.62 270 ASN A O 1
ATOM 2090 N N . VAL A 1 271 ? -1.609 -33.125 -19.688 1 72.44 271 VAL A N 1
ATOM 2091 C CA . VAL A 1 271 ? -0.223 -32.906 -20.094 1 72.44 271 VAL A CA 1
ATOM 2092 C C . VAL A 1 271 ? 0.706 -33.75 -19.219 1 72.44 271 VAL A C 1
ATOM 2094 O O . VAL A 1 271 ? 1.741 -34.219 -19.672 1 72.44 271 VAL A O 1
ATOM 2097 N N . SER A 1 272 ? 0.318 -33.969 -18.016 1 67.5 272 SER A N 1
ATOM 2098 C CA . SER A 1 272 ? 1.146 -34.719 -17.062 1 67.5 272 SER A CA 1
ATOM 2099 C C . SER A 1 272 ? 1.328 -36.156 -17.484 1 67.5 272 SER A C 1
ATOM 2101 O O . SER A 1 272 ? 2.203 -36.844 -16.969 1 67.5 272 SER A O 1
ATOM 2103 N N . LEU A 1 273 ? 0.56 -36.562 -18.375 1 70.19 273 LEU A N 1
ATOM 2104 C CA . LEU A 1 273 ? 0.614 -37.969 -18.797 1 70.19 273 LEU A CA 1
ATOM 2105 C C . LEU A 1 273 ? 1.511 -38.156 -20.016 1 70.19 273 LEU A C 1
ATOM 2107 O O . LEU A 1 273 ? 1.79 -39.281 -20.438 1 70.19 273 LEU A O 1
ATOM 2111 N N . ILE A 1 274 ? 2.066 -37.094 -20.547 1 76 274 ILE A N 1
ATOM 2112 C CA . ILE A 1 274 ? 2.938 -37.188 -21.719 1 76 274 ILE A CA 1
ATOM 2113 C C . ILE A 1 274 ? 4.32 -37.656 -21.297 1 76 274 ILE A C 1
ATOM 2115 O O . ILE A 1 274 ? 4.98 -37.062 -20.453 1 76 274 ILE A O 1
ATOM 2119 N N . PRO A 1 275 ? 4.789 -38.688 -21.797 1 73.31 275 PRO A N 1
ATOM 2120 C CA . PRO A 1 275 ? 5.941 -39.375 -21.234 1 73.31 275 PRO A CA 1
ATOM 2121 C C . PRO A 1 275 ? 7.273 -38.719 -21.578 1 73.31 275 PRO A C 1
ATOM 2123 O O . PRO A 1 275 ? 8.273 -38.938 -20.906 1 73.31 275 PRO A O 1
ATOM 2126 N N . SER A 1 276 ? 7.336 -37.969 -22.797 1 75.75 276 SER A N 1
ATOM 2127 C CA . SER A 1 276 ? 8.617 -37.438 -23.234 1 75.75 276 SER A CA 1
ATOM 2128 C C . SER A 1 276 ? 8.469 -36.031 -23.797 1 75.75 276 SER A C 1
ATOM 2130 O O . SER A 1 276 ? 7.391 -35.656 -24.25 1 75.75 276 SER A O 1
ATOM 2132 N N . MET A 1 277 ? 9.578 -35.438 -23.828 1 75.25 277 MET A N 1
ATOM 2133 C CA . MET A 1 277 ? 9.617 -34.062 -24.359 1 75.25 277 MET A CA 1
ATOM 2134 C C . MET A 1 277 ? 9.297 -34.062 -25.859 1 75.25 277 MET A C 1
ATOM 2136 O O . MET A 1 277 ? 8.586 -33.188 -26.344 1 75.25 277 MET A O 1
ATOM 2140 N N . SER A 1 278 ? 9.844 -35.031 -26.531 1 77.56 278 SER A N 1
ATOM 2141 C CA . SER A 1 278 ? 9.586 -35.125 -27.953 1 77.56 278 SER A CA 1
ATOM 2142 C C . SER A 1 278 ? 8.102 -35.281 -28.25 1 77.56 278 SER A C 1
ATOM 2144 O O . SER A 1 278 ? 7.574 -34.656 -29.172 1 77.56 278 SER A O 1
ATOM 2146 N N . LYS A 1 279 ? 7.527 -36.156 -27.469 1 80.12 279 LYS A N 1
ATOM 2147 C CA . LYS A 1 279 ? 6.09 -36.344 -27.641 1 80.12 279 LYS A CA 1
ATOM 2148 C C . LYS A 1 279 ? 5.324 -35.062 -27.266 1 80.12 279 LYS A C 1
ATOM 2150 O O . LYS A 1 279 ? 4.344 -34.719 -27.922 1 80.12 279 LYS A O 1
ATOM 2155 N N . TYR A 1 280 ? 5.723 -34.5 -26.234 1 80.44 280 TYR A N 1
ATOM 2156 C CA . TYR A 1 280 ? 5.094 -33.25 -25.797 1 80.44 280 TYR A CA 1
ATOM 2157 C C . TYR A 1 280 ? 5.176 -32.188 -26.906 1 80.44 280 TYR A C 1
ATOM 2159 O O . TYR A 1 280 ? 4.18 -31.531 -27.219 1 80.44 280 TYR A O 1
ATOM 2167 N N . LEU A 1 281 ? 6.289 -32.031 -27.469 1 78.06 281 LEU A N 1
ATOM 2168 C CA . LEU A 1 281 ? 6.496 -31.031 -28.5 1 78.06 281 LEU A CA 1
ATOM 2169 C C . LEU A 1 281 ? 5.641 -31.328 -29.734 1 78.06 281 LEU A C 1
ATOM 2171 O O . LEU A 1 281 ? 5.137 -30.406 -30.375 1 78.06 281 LEU A O 1
ATOM 2175 N N . LYS A 1 282 ? 5.535 -32.531 -29.984 1 80.19 282 LYS A N 1
ATOM 2176 C CA . LYS A 1 282 ? 4.676 -32.938 -31.109 1 80.19 282 LYS A CA 1
ATOM 2177 C C . LYS A 1 282 ? 3.219 -32.562 -30.828 1 80.19 282 LYS A C 1
ATOM 2179 O O . LYS A 1 282 ? 2.535 -32.031 -31.688 1 80.19 282 LYS A O 1
ATOM 2184 N N . VAL A 1 283 ? 2.83 -32.938 -29.641 1 79.88 283 VAL A N 1
ATOM 2185 C CA . VAL A 1 283 ? 1.448 -32.688 -29.25 1 79.88 283 VAL A CA 1
ATOM 2186 C C . VAL A 1 283 ? 1.182 -31.172 -29.281 1 79.88 283 VAL A C 1
ATOM 2188 O O . VAL A 1 283 ? 0.153 -30.719 -29.797 1 79.88 283 VAL A O 1
ATOM 2191 N N . VAL A 1 284 ? 2.082 -30.453 -28.781 1 77.81 284 VAL A N 1
ATOM 2192 C CA . VAL A 1 284 ? 1.939 -29.016 -28.703 1 77.81 284 VAL A CA 1
ATOM 2193 C C . VAL A 1 284 ? 1.915 -28.406 -30.109 1 77.81 284 VAL A C 1
ATOM 2195 O O . VAL A 1 284 ? 1.1 -27.531 -30.391 1 77.81 284 VAL A O 1
ATOM 2198 N N . SER A 1 285 ? 2.811 -28.844 -30.859 1 76.44 285 SER A N 1
ATOM 2199 C CA . SER A 1 285 ? 2.875 -28.344 -32.219 1 76.44 285 SER A CA 1
ATOM 2200 C C . SER A 1 285 ? 1.563 -28.578 -32.969 1 76.44 285 SER A C 1
ATOM 2202 O O . SER A 1 285 ? 1.08 -27.703 -33.688 1 76.44 285 SER A O 1
ATOM 2204 N N . GLU A 1 286 ? 1.061 -29.719 -32.781 1 76.62 286 GLU A N 1
ATOM 2205 C CA . GLU A 1 286 ? -0.2 -30.062 -33.438 1 76.62 286 GLU A CA 1
ATOM 2206 C C . GLU A 1 286 ? -1.352 -29.219 -32.906 1 76.62 286 GLU A C 1
ATOM 2208 O O . GLU A 1 286 ? -2.18 -28.734 -33.656 1 76.62 286 GLU A O 1
ATOM 2213 N N . ALA A 1 287 ? -1.343 -29.109 -31.641 1 76.75 287 ALA A N 1
ATOM 2214 C CA . ALA A 1 287 ? -2.402 -28.328 -31.016 1 76.75 287 ALA A CA 1
ATOM 2215 C C . ALA A 1 287 ? -2.344 -26.875 -31.469 1 76.75 287 ALA A C 1
ATOM 2217 O O . ALA A 1 287 ? -3.379 -26.25 -31.719 1 76.75 287 ALA A O 1
ATOM 2218 N N . MET A 1 288 ? -1.226 -26.328 -31.5 1 76 288 MET A N 1
ATOM 2219 C CA . MET A 1 288 ? -1.048 -24.938 -31.906 1 76 288 MET A CA 1
ATOM 2220 C C . MET A 1 288 ? -1.485 -24.734 -33.344 1 76 288 MET A C 1
ATOM 2222 O O . MET A 1 288 ? -2.133 -23.734 -33.688 1 76 288 MET A O 1
ATOM 2226 N N . LYS A 1 289 ? -1.095 -25.625 -34.156 1 73.94 289 LYS A N 1
ATOM 2227 C CA . LYS A 1 289 ? -1.468 -25.547 -35.562 1 73.94 289 LYS A CA 1
ATOM 2228 C C . LYS A 1 289 ? -2.98 -25.656 -35.75 1 73.94 289 LYS A C 1
ATOM 2230 O O . LYS A 1 289 ? -3.586 -24.844 -36.469 1 73.94 289 LYS A O 1
ATOM 2235 N N . ASP A 1 290 ? -3.502 -26.578 -35.094 1 74.88 290 ASP A N 1
ATOM 2236 C CA . ASP A 1 290 ? -4.926 -26.859 -35.25 1 74.88 290 ASP A CA 1
ATOM 2237 C C . ASP A 1 290 ? -5.77 -25.688 -34.719 1 74.88 290 ASP A C 1
ATOM 2239 O O . ASP A 1 290 ? -6.867 -25.438 -35.219 1 74.88 290 ASP A O 1
ATOM 2243 N N . ASN A 1 291 ? -5.195 -24.984 -33.781 1 75.44 291 ASN A N 1
ATOM 2244 C CA . ASN A 1 291 ? -5.984 -23.938 -33.156 1 75.44 291 ASN A CA 1
ATOM 2245 C C . ASN A 1 291 ? -5.5 -22.547 -33.594 1 75.44 291 ASN A C 1
ATOM 2247 O O . ASN A 1 291 ? -5.945 -21.531 -33.031 1 75.44 291 ASN A O 1
ATOM 2251 N N . HIS A 1 292 ? -4.625 -22.484 -34.438 1 76 292 HIS A N 1
ATOM 2252 C CA . HIS A 1 292 ? -4.105 -21.234 -34.969 1 76 292 HIS A CA 1
ATOM 2253 C C . HIS A 1 292 ? -3.59 -20.328 -33.875 1 76 292 HIS A C 1
ATOM 2255 O O . HIS A 1 292 ? -3.93 -19.141 -33.812 1 76 292 HIS A O 1
ATOM 2261 N N . CYS A 1 293 ? -2.912 -21 -32.969 1 76.56 293 CYS A N 1
ATOM 2262 C CA . CYS A 1 293 ? -2.299 -20.203 -31.906 1 76.56 293 CYS A CA 1
ATOM 2263 C C . CYS A 1 293 ? -1.176 -19.344 -32.469 1 76.56 293 CYS A C 1
ATOM 2265 O O . CYS A 1 293 ? -0.398 -19.781 -33.312 1 76.56 293 CYS A O 1
ATOM 2267 N N . ASN A 1 294 ? -1.201 -18.031 -32 1 77.25 294 ASN A N 1
ATOM 2268 C CA . ASN A 1 294 ? -0.187 -17.109 -32.531 1 77.25 294 ASN A CA 1
ATOM 2269 C C . ASN A 1 294 ? 0.774 -16.656 -31.422 1 77.25 294 ASN A C 1
ATOM 2271 O O . ASN A 1 294 ? 1.806 -16.047 -31.703 1 77.25 294 ASN A O 1
ATOM 2275 N N . THR A 1 295 ? 0.467 -16.984 -30.188 1 79.38 295 THR A N 1
ATOM 2276 C CA . THR A 1 295 ? 1.303 -16.562 -29.062 1 79.38 295 THR A CA 1
ATOM 2277 C C . THR A 1 295 ? 1.574 -17.75 -28.141 1 79.38 295 THR A C 1
ATOM 2279 O O . THR A 1 295 ? 0.671 -18.531 -27.844 1 79.38 295 THR A O 1
ATOM 2282 N N . MET A 1 296 ? 2.775 -17.844 -27.734 1 79.19 296 MET A N 1
ATOM 2283 C CA . MET A 1 296 ? 3.16 -18.859 -26.766 1 79.19 296 MET A CA 1
ATOM 2284 C C . MET A 1 296 ? 3.725 -18.219 -25.5 1 79.19 296 MET A C 1
ATOM 2286 O O . MET A 1 296 ? 4.609 -17.359 -25.578 1 79.19 296 MET A O 1
ATOM 2290 N N . PHE A 1 297 ? 3.146 -18.594 -24.422 1 80 297 PHE A N 1
ATOM 2291 C CA . PHE A 1 297 ? 3.699 -18.234 -23.125 1 80 297 PHE A CA 1
ATOM 2292 C C . PHE A 1 297 ? 4.473 -19.391 -22.516 1 80 297 PHE A C 1
ATOM 2294 O O . PHE A 1 297 ? 3.955 -20.5 -22.422 1 80 297 PHE A O 1
ATOM 2301 N N . THR A 1 298 ? 5.668 -19.094 -22.125 1 79.25 298 THR A N 1
ATOM 2302 C CA . THR A 1 298 ? 6.484 -20.172 -21.578 1 79.25 298 THR A CA 1
ATOM 2303 C C . THR A 1 298 ? 7.508 -19.625 -20.594 1 79.25 298 THR A C 1
ATOM 2305 O O . THR A 1 298 ? 7.43 -18.469 -20.188 1 79.25 298 THR A O 1
ATOM 2308 N N . VAL A 1 299 ? 8.336 -20.531 -20.062 1 78.75 299 VAL A N 1
ATOM 2309 C CA . VAL A 1 299 ? 9.461 -20.156 -19.219 1 78.75 299 VAL A CA 1
ATOM 2310 C C . VAL A 1 299 ? 10.773 -20.422 -19.938 1 78.75 299 VAL A C 1
ATOM 2312 O O . VAL A 1 299 ? 10.844 -21.312 -20.797 1 78.75 299 VAL A O 1
ATOM 2315 N N . VAL A 1 300 ? 11.773 -19.75 -19.609 1 78.31 300 VAL A N 1
ATOM 2316 C CA . VAL A 1 300 ? 13.039 -19.781 -20.344 1 78.31 300 VAL A CA 1
ATOM 2317 C C . VAL A 1 300 ? 13.602 -21.203 -20.344 1 78.31 300 VAL A C 1
ATOM 2319 O O . VAL A 1 300 ? 14.023 -21.703 -21.391 1 78.31 300 VAL A O 1
ATOM 2322 N N . PRO A 1 301 ? 13.57 -21.922 -19.188 1 71.56 301 PRO A N 1
ATOM 2323 C CA . PRO A 1 301 ? 14.125 -23.281 -19.234 1 71.56 301 PRO A CA 1
ATOM 2324 C C . PRO A 1 301 ? 13.414 -24.172 -20.234 1 71.56 301 PRO A C 1
ATOM 2326 O O . PRO A 1 301 ? 14.055 -24.984 -20.906 1 71.56 301 PRO A O 1
ATOM 2329 N N . PHE A 1 302 ? 12.156 -24.016 -20.297 1 75.88 302 PHE A N 1
ATOM 2330 C CA . PHE A 1 302 ? 11.398 -24.812 -21.25 1 75.88 302 PHE A CA 1
ATOM 2331 C C . PHE A 1 302 ? 11.703 -24.391 -22.688 1 75.88 302 PHE A C 1
ATOM 2333 O O . PHE A 1 302 ? 11.859 -25.234 -23.562 1 75.88 302 PHE A O 1
ATOM 2340 N N . LEU A 1 303 ? 11.75 -23.156 -22.859 1 78.44 303 LEU A N 1
ATOM 2341 C CA . LEU A 1 303 ? 12.078 -22.609 -24.172 1 78.44 303 LEU A CA 1
ATOM 2342 C C . LEU A 1 303 ? 13.445 -23.125 -24.625 1 78.44 303 LEU A C 1
ATOM 2344 O O . LEU A 1 303 ? 13.617 -23.469 -25.797 1 78.44 303 LEU A O 1
ATOM 2348 N N . GLN A 1 304 ? 14.32 -23.125 -23.734 1 78.62 304 GLN A N 1
ATOM 2349 C CA . GLN A 1 304 ? 15.664 -23.609 -24.047 1 78.62 304 GLN A CA 1
ATOM 2350 C C . GLN A 1 304 ? 15.641 -25.062 -24.484 1 78.62 304 GLN A C 1
ATOM 2352 O O . GLN A 1 304 ? 16.328 -25.453 -25.438 1 78.62 304 GLN A O 1
ATOM 2357 N N . GLU A 1 305 ? 14.844 -25.828 -23.828 1 75.81 305 GLU A N 1
ATOM 2358 C CA . GLU A 1 305 ? 14.703 -27.234 -24.188 1 75.81 305 GLU A CA 1
ATOM 2359 C C . GLU A 1 305 ? 14.07 -27.391 -25.562 1 75.81 305 GLU A C 1
ATOM 2361 O O . GLU A 1 305 ? 14.445 -28.281 -26.344 1 75.81 305 GLU A O 1
ATOM 2366 N N . VAL A 1 306 ? 13.148 -26.578 -25.828 1 77.69 306 VAL A N 1
ATOM 2367 C CA . VAL A 1 306 ? 12.484 -26.594 -27.125 1 77.69 306 VAL A CA 1
ATOM 2368 C C . VAL A 1 306 ? 13.484 -26.234 -28.219 1 77.69 306 VAL A C 1
ATOM 2370 O O . VAL A 1 306 ? 13.539 -26.906 -29.25 1 77.69 306 VAL A O 1
ATOM 2373 N N . LEU A 1 307 ? 14.289 -25.266 -27.969 1 78.94 307 LEU A N 1
ATOM 2374 C CA . LEU A 1 307 ? 15.219 -24.75 -28.969 1 78.94 307 LEU A CA 1
ATOM 2375 C C . LEU A 1 307 ? 16.359 -25.734 -29.219 1 78.94 307 LEU A C 1
ATOM 2377 O O . LEU A 1 307 ? 17.047 -25.656 -30.234 1 78.94 307 LEU A O 1
ATOM 2381 N N . ARG A 1 308 ? 16.562 -26.562 -28.25 1 75.62 308 ARG A N 1
ATOM 2382 C CA . ARG A 1 308 ? 17.594 -27.578 -28.406 1 75.62 308 ARG A CA 1
ATOM 2383 C C . ARG A 1 308 ? 17.156 -28.656 -29.391 1 75.62 308 ARG A C 1
ATOM 2385 O O . ARG A 1 308 ? 18 -29.391 -29.906 1 75.62 308 ARG A O 1
ATOM 2392 N N . GLN A 1 309 ? 15.938 -28.594 -29.562 1 71.81 309 GLN A N 1
ATOM 2393 C CA . GLN A 1 309 ? 15.43 -29.641 -30.453 1 71.81 309 GLN A CA 1
ATOM 2394 C C . GLN A 1 309 ? 15.609 -29.266 -31.922 1 71.81 309 GLN A C 1
ATOM 2396 O O . GLN A 1 309 ? 15.625 -28.078 -32.25 1 71.81 309 GLN A O 1
ATOM 2401 N N . ASP A 1 310 ? 16.094 -30.172 -32.875 1 63.72 310 ASP A N 1
ATOM 2402 C CA . ASP A 1 310 ? 16.344 -29.922 -34.281 1 63.72 310 ASP A CA 1
ATOM 2403 C C . ASP A 1 310 ? 15.117 -29.297 -34.969 1 63.72 310 ASP A C 1
ATOM 2405 O O . ASP A 1 310 ? 15.258 -28.469 -35.875 1 63.72 310 ASP A O 1
ATOM 2409 N N . SER A 1 311 ? 13.938 -29.734 -34.781 1 58.44 311 SER A N 1
ATOM 2410 C CA . SER A 1 311 ? 12.727 -29.25 -35.438 1 58.44 311 SER A CA 1
ATOM 2411 C C . SER A 1 311 ? 11.938 -28.312 -34.531 1 58.44 311 SER A C 1
ATOM 2413 O O 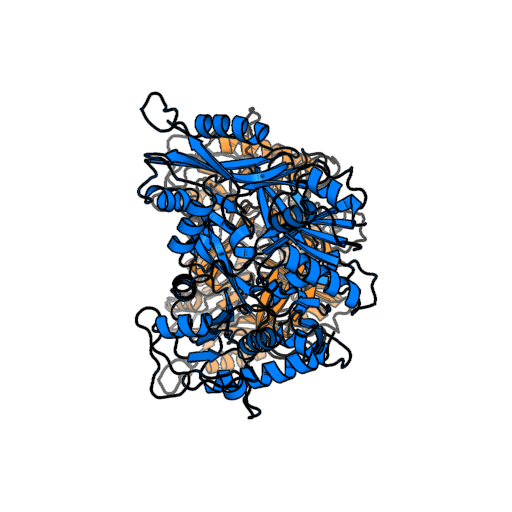. SER A 1 311 ? 11.125 -28.75 -33.719 1 58.44 311 SER A O 1
ATOM 2415 N N . ALA A 1 312 ? 12.484 -27.125 -34.375 1 58.47 312 ALA A N 1
ATOM 2416 C CA . ALA A 1 312 ? 11.648 -26.234 -33.562 1 58.47 312 ALA A CA 1
ATOM 2417 C C . ALA A 1 312 ? 10.328 -25.938 -34.281 1 58.47 312 ALA A C 1
ATOM 2419 O O . ALA A 1 312 ? 10.328 -25.484 -35.438 1 58.47 312 ALA A O 1
ATOM 2420 N N . PRO A 1 313 ? 9.258 -26.594 -33.812 1 56.53 313 PRO A N 1
ATOM 2421 C CA . PRO A 1 313 ? 7.949 -26.609 -34.469 1 56.53 313 PRO A CA 1
ATOM 2422 C C . PRO A 1 313 ? 7.273 -25.234 -34.438 1 56.53 313 PRO A C 1
ATOM 2424 O O . PRO A 1 313 ? 6.086 -25.125 -34.781 1 56.53 313 PRO A O 1
ATOM 2427 N N . PHE A 1 314 ? 8.086 -24.141 -34.188 1 61.5 314 PHE A N 1
ATOM 2428 C CA . PHE A 1 314 ? 7.188 -23.031 -33.875 1 61.5 314 PHE A CA 1
ATOM 2429 C C . PHE A 1 314 ? 7.105 -22.062 -35.062 1 61.5 314 PHE A C 1
ATOM 2431 O O . PHE A 1 314 ? 8.125 -21.75 -35.688 1 61.5 314 PHE A O 1
ATOM 2438 N N . ASN A 1 315 ? 6.098 -22.125 -35.875 1 67.06 315 ASN A N 1
ATOM 2439 C CA . ASN A 1 315 ? 5.723 -20.984 -36.719 1 67.06 315 ASN A CA 1
ATOM 2440 C C . ASN A 1 315 ? 4.688 -20.109 -36 1 67.06 315 ASN A C 1
ATOM 2442 O O . ASN A 1 315 ? 3.506 -20.125 -36.344 1 67.06 315 ASN A O 1
ATOM 2446 N N . ILE A 1 316 ? 5.254 -19.406 -34.906 1 74.69 316 ILE A N 1
ATOM 2447 C CA . ILE A 1 316 ? 4.344 -18.594 -34.125 1 74.69 316 ILE A CA 1
ATOM 2448 C C . ILE A 1 316 ? 4.77 -17.125 -34.188 1 74.69 316 ILE A C 1
ATOM 2450 O O . ILE A 1 316 ? 5.926 -16.828 -34.5 1 74.69 316 ILE A O 1
ATOM 2454 N N . HIS A 1 317 ? 3.832 -16.312 -34 1 80.5 317 HIS A N 1
ATOM 2455 C CA . HIS A 1 317 ? 4.09 -14.891 -34.125 1 80.5 317 HIS A CA 1
ATOM 2456 C C . HIS A 1 317 ? 4.84 -14.344 -32.938 1 80.5 317 HIS A C 1
ATOM 2458 O O . HIS A 1 317 ? 5.82 -13.609 -33.094 1 80.5 317 HIS A O 1
ATOM 2464 N N . THR A 1 318 ? 4.379 -14.727 -31.75 1 83.06 318 THR A N 1
ATOM 2465 C CA . THR A 1 318 ? 4.926 -14.141 -30.531 1 83.06 318 THR A CA 1
ATOM 2466 C C . THR A 1 318 ? 5.289 -15.227 -29.531 1 83.06 318 THR A C 1
ATOM 2468 O O . THR A 1 318 ? 4.5 -16.141 -29.281 1 83.06 318 THR A O 1
ATOM 2471 N N . VAL A 1 319 ? 6.504 -15.148 -28.984 1 83.62 319 VAL A N 1
ATOM 2472 C CA . VAL A 1 319 ? 6.91 -15.977 -27.844 1 83.62 319 VAL A CA 1
ATOM 2473 C C . VAL A 1 319 ? 7.184 -15.086 -26.641 1 83.62 319 VAL A C 1
ATOM 2475 O O . VAL A 1 319 ? 7.898 -14.094 -26.734 1 83.62 319 VAL A O 1
ATOM 2478 N N . VAL A 1 320 ? 6.527 -15.398 -25.594 1 84.19 320 VAL A N 1
ATOM 2479 C CA . VAL A 1 320 ? 6.754 -14.711 -24.328 1 84.19 320 VAL A CA 1
ATOM 2480 C C . VAL A 1 320 ? 7.418 -15.656 -23.328 1 84.19 320 VAL A C 1
ATOM 2482 O O . VAL A 1 320 ? 6.93 -16.766 -23.109 1 84.19 320 VAL A O 1
ATOM 2485 N N . ALA A 1 321 ? 8.508 -15.242 -22.797 1 83.31 321 ALA A N 1
ATOM 2486 C CA . ALA A 1 321 ? 9.195 -16.109 -21.844 1 83.31 321 ALA A CA 1
ATOM 2487 C C . ALA A 1 321 ? 9.703 -15.305 -20.641 1 83.31 321 ALA A C 1
ATOM 2489 O O . ALA A 1 321 ? 10 -14.117 -20.766 1 83.31 321 ALA A O 1
ATOM 2490 N N . GLY A 1 322 ? 9.734 -15.914 -19.516 1 83.5 322 GLY A N 1
ATOM 2491 C CA . GLY A 1 322 ? 10.258 -15.352 -18.281 1 83.5 322 GLY A CA 1
ATOM 2492 C C . GLY A 1 322 ? 10.664 -16.406 -17.266 1 83.5 322 GLY A C 1
ATOM 2493 O O . GLY A 1 322 ? 11.094 -17.5 -17.656 1 83.5 322 GLY A O 1
ATOM 2494 N N . GLY A 1 323 ? 10.742 -16.047 -15.992 1 79 323 GLY A N 1
ATOM 2495 C CA . GLY A 1 323 ? 11.07 -16.969 -14.922 1 79 323 GLY A CA 1
ATOM 2496 C C . GLY A 1 323 ? 12.547 -17 -14.586 1 79 323 GLY A C 1
ATOM 2497 O O . GLY A 1 323 ? 12.938 -17.406 -13.492 1 79 323 GLY A O 1
ATOM 2498 N N . GLN A 1 324 ? 13.352 -16.703 -15.469 1 78.31 324 GLN A N 1
ATOM 2499 C CA . GLN A 1 324 ? 14.789 -16.531 -15.297 1 78.31 324 GLN A CA 1
ATOM 2500 C C . GLN A 1 324 ? 15.344 -15.5 -16.281 1 78.31 324 GLN A C 1
ATOM 2502 O O . GLN A 1 324 ? 14.68 -15.156 -17.266 1 78.31 324 GLN A O 1
ATOM 2507 N N . PRO A 1 325 ? 16.562 -15.016 -15.93 1 79 325 PRO A N 1
ATOM 2508 C CA . PRO A 1 325 ? 17.156 -14.094 -16.906 1 79 325 PRO A CA 1
ATOM 2509 C C . PRO A 1 325 ? 17.312 -14.711 -18.281 1 79 325 PRO A C 1
ATOM 2511 O O . PRO A 1 325 ? 17.656 -15.891 -18.406 1 79 325 PRO A O 1
ATOM 2514 N N . VAL A 1 326 ? 17.016 -13.922 -19.312 1 80.12 326 VAL A N 1
ATOM 2515 C CA . VAL A 1 326 ? 17.062 -14.414 -20.688 1 80.12 326 VAL A CA 1
ATOM 2516 C C . VAL A 1 326 ? 18.422 -14.094 -21.312 1 80.12 326 VAL A C 1
ATOM 2518 O O . VAL A 1 326 ? 18.781 -12.922 -21.484 1 80.12 326 VAL A O 1
ATOM 2521 N N . PRO A 1 327 ? 19.141 -15.078 -21.672 1 79 327 PRO A N 1
ATOM 2522 C CA . PRO A 1 327 ? 20.391 -14.82 -22.406 1 79 327 PRO A CA 1
ATOM 2523 C C . PRO A 1 327 ? 20.141 -14.344 -23.828 1 79 327 PRO A C 1
ATOM 2525 O O . PRO A 1 327 ? 19.156 -14.75 -24.469 1 79 327 PRO A O 1
ATOM 2528 N N . SER A 1 328 ? 21.094 -13.555 -24.328 1 81.75 328 SER A N 1
ATOM 2529 C CA . SER A 1 328 ? 20.969 -13.008 -25.672 1 81.75 328 SER A CA 1
ATOM 2530 C C . SER A 1 328 ? 20.891 -14.125 -26.703 1 81.75 328 SER A C 1
ATOM 2532 O O . SER A 1 328 ? 20.203 -13.984 -27.719 1 81.75 328 SER A O 1
ATOM 2534 N N . ILE A 1 329 ? 21.516 -15.25 -26.5 1 80.06 329 ILE A N 1
ATOM 2535 C CA . ILE A 1 329 ? 21.531 -16.359 -27.453 1 80.06 329 ILE A CA 1
ATOM 2536 C C . ILE A 1 329 ? 20.141 -16.953 -27.578 1 80.06 329 ILE A C 1
ATOM 2538 O O . ILE A 1 329 ? 19.734 -17.375 -28.672 1 80.06 329 ILE A O 1
ATOM 2542 N N . VAL A 1 330 ? 19.422 -17.047 -26.516 1 81.38 330 VAL A N 1
ATOM 2543 C CA . VAL A 1 330 ? 18.062 -17.562 -26.531 1 81.38 330 VAL A CA 1
ATOM 2544 C C . VAL A 1 330 ? 17.172 -16.641 -27.375 1 81.38 330 VAL A C 1
ATOM 2546 O O . VAL A 1 330 ? 16.406 -17.094 -28.219 1 81.38 330 VAL A O 1
ATOM 2549 N N . ALA A 1 331 ? 17.359 -15.367 -27.141 1 82.88 331 ALA A N 1
ATOM 2550 C CA . ALA A 1 331 ? 16.594 -14.398 -27.906 1 82.88 331 ALA A CA 1
ATOM 2551 C C . ALA A 1 331 ? 16.906 -14.516 -29.406 1 82.88 331 ALA A C 1
ATOM 2553 O O . ALA A 1 331 ? 16.016 -14.445 -30.234 1 82.88 331 ALA A O 1
ATOM 2554 N N . SER A 1 332 ? 18.141 -14.695 -29.656 1 82.81 332 SER A N 1
ATOM 2555 C CA . SER A 1 332 ? 18.578 -14.828 -31.047 1 82.81 332 SER A CA 1
ATOM 2556 C C . SER A 1 332 ? 17.984 -16.078 -31.688 1 82.81 332 SER A C 1
ATOM 2558 O O . SER A 1 332 ? 17.5 -16.031 -32.812 1 82.81 332 SER A O 1
ATOM 2560 N N . LEU A 1 333 ? 18.016 -17.172 -30.984 1 80.44 333 LEU A N 1
ATOM 2561 C CA . LEU A 1 333 ? 17.484 -18.422 -31.516 1 80.44 333 LEU A CA 1
ATOM 2562 C C . LEU A 1 333 ? 15.969 -18.359 -31.688 1 80.44 333 LEU A C 1
ATOM 2564 O O . LEU A 1 333 ? 15.43 -18.875 -32.656 1 80.44 333 LEU A O 1
ATOM 2568 N N . VAL A 1 334 ? 15.336 -17.734 -30.781 1 82.56 334 VAL A N 1
ATOM 2569 C CA . VAL A 1 334 ? 13.883 -17.578 -30.875 1 82.56 334 VAL A CA 1
ATOM 2570 C C . VAL A 1 334 ? 13.531 -16.734 -32.094 1 82.56 334 VAL A C 1
ATOM 2572 O O . VAL A 1 334 ? 12.523 -16.969 -32.75 1 82.56 334 VAL A O 1
ATOM 2575 N N . GLY A 1 335 ? 14.344 -15.75 -32.281 1 81.38 335 GLY A N 1
ATOM 2576 C CA . GLY A 1 335 ? 14.117 -14.852 -33.406 1 81.38 335 GLY A CA 1
ATOM 2577 C C . GLY A 1 335 ? 14.109 -15.562 -34.75 1 81.38 335 GLY A C 1
ATOM 2578 O O . GLY A 1 335 ? 13.57 -15.047 -35.719 1 81.38 335 GLY A O 1
ATOM 2579 N N . LYS A 1 336 ? 14.648 -16.719 -34.75 1 78.94 336 LYS A N 1
ATOM 2580 C CA . LYS A 1 336 ? 14.688 -17.484 -36 1 78.94 336 LYS A CA 1
ATOM 2581 C C . LYS A 1 336 ? 13.352 -18.172 -36.25 1 78.94 336 LYS A C 1
ATOM 2583 O O . LYS A 1 336 ? 13.07 -18.578 -37.406 1 78.94 336 LYS A O 1
ATOM 2588 N N . VAL A 1 337 ? 12.617 -18.297 -35.25 1 77.31 337 VAL A N 1
ATOM 2589 C CA . VAL A 1 337 ? 11.414 -19.109 -35.406 1 77.31 337 VAL A CA 1
ATOM 2590 C C . VAL A 1 337 ? 10.18 -18.281 -35.062 1 77.31 337 VAL A C 1
ATOM 2592 O O . VAL A 1 337 ? 9.047 -18.75 -35.219 1 77.31 337 VAL A O 1
ATOM 2595 N N . CYS A 1 338 ? 10.383 -17.109 -34.625 1 81.38 338 CYS A N 1
ATOM 2596 C CA . CYS A 1 338 ? 9.258 -16.25 -34.281 1 81.38 338 CYS A CA 1
ATOM 2597 C C . CYS A 1 338 ? 9.523 -14.805 -34.688 1 81.38 338 CYS A C 1
ATOM 2599 O O . CYS A 1 338 ? 10.68 -14.391 -34.812 1 81.38 338 CYS A O 1
ATOM 2601 N N . GLU A 1 339 ? 8.438 -14.047 -34.812 1 81.25 339 GLU A N 1
ATOM 2602 C CA . GLU A 1 339 ? 8.555 -12.656 -35.25 1 81.25 339 GLU A CA 1
ATOM 2603 C C . GLU A 1 339 ? 8.805 -11.727 -34.062 1 81.25 339 GLU A C 1
ATOM 2605 O O . GLU A 1 339 ? 9.5 -10.711 -34.219 1 81.25 339 GLU A O 1
ATOM 2610 N N . ARG A 1 340 ? 8.18 -12.117 -33.031 1 86.69 340 ARG A N 1
ATOM 2611 C CA . ARG A 1 340 ? 8.188 -11.242 -31.859 1 86.69 340 ARG A CA 1
ATOM 2612 C C . ARG A 1 340 ? 8.531 -12.016 -30.594 1 86.69 340 ARG A C 1
ATOM 2614 O O . ARG A 1 340 ? 7.895 -13.031 -30.297 1 86.69 340 ARG A O 1
ATOM 2621 N N . PHE A 1 341 ? 9.594 -11.555 -29.953 1 86.38 341 PHE A N 1
ATOM 2622 C CA . PHE A 1 341 ? 9.961 -12.148 -28.672 1 86.38 341 PHE A CA 1
ATOM 2623 C C . PHE A 1 341 ? 9.781 -11.156 -27.531 1 86.38 341 PHE A C 1
ATOM 2625 O O . PHE A 1 341 ? 10.211 -10 -27.641 1 86.38 341 PHE A O 1
ATOM 2632 N N . VAL A 1 342 ? 9.133 -11.586 -26.453 1 87.94 342 VAL A N 1
ATOM 2633 C CA . VAL A 1 342 ? 8.914 -10.742 -25.281 1 87.94 342 VAL A CA 1
ATOM 2634 C C . VAL A 1 342 ? 9.492 -11.43 -24.047 1 87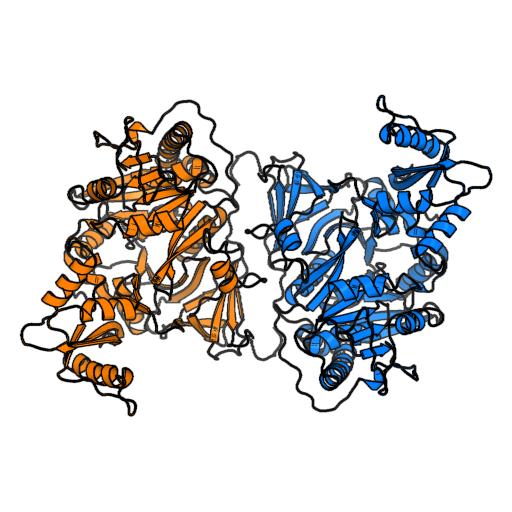.94 342 VAL A C 1
ATOM 2636 O O . VAL A 1 342 ? 9.125 -12.555 -23.719 1 87.94 342 VAL A O 1
ATOM 2639 N N . SER A 1 343 ? 10.422 -10.742 -23.422 1 88.75 343 SER A N 1
ATOM 2640 C CA . SER A 1 343 ? 10.93 -11.188 -22.125 1 88.75 343 SER A CA 1
ATOM 2641 C C . SER A 1 343 ? 10.219 -10.484 -20.969 1 88.75 343 SER A C 1
ATOM 2643 O O . SER A 1 343 ? 10.117 -9.25 -20.969 1 88.75 343 SER A O 1
ATOM 2645 N N . GLY A 1 344 ? 9.727 -11.289 -20.047 1 89.75 344 GLY A N 1
ATOM 2646 C CA . GLY A 1 344 ? 9.023 -10.727 -18.922 1 89.75 344 GLY A CA 1
ATOM 2647 C C . GLY A 1 344 ? 9.711 -10.984 -17.594 1 89.75 344 GLY A C 1
ATOM 2648 O O . GLY A 1 344 ? 10.156 -12.109 -17.328 1 89.75 344 GLY A O 1
ATOM 2649 N N . TYR A 1 345 ? 9.891 -9.93 -16.828 1 91.75 345 TYR A N 1
ATOM 2650 C CA . TYR A 1 345 ? 10.391 -10.047 -15.461 1 91.75 345 TYR A CA 1
ATOM 2651 C C . TYR A 1 345 ? 9.258 -9.852 -14.453 1 91.75 345 TYR A C 1
ATOM 2653 O O . TYR A 1 345 ? 8.492 -8.898 -14.547 1 91.75 345 TYR A O 1
ATOM 2661 N N . GLY A 1 346 ? 9.234 -10.773 -13.523 1 91.06 346 GLY A N 1
ATOM 2662 C CA . GLY A 1 346 ? 8.211 -10.719 -12.492 1 91.06 346 GLY A CA 1
ATOM 2663 C C . GLY A 1 346 ? 8.383 -11.797 -11.43 1 91.06 346 GLY A C 1
ATOM 2664 O O . GLY A 1 346 ? 9.383 -12.516 -11.43 1 91.06 346 GLY A O 1
ATOM 2665 N N . MET A 1 347 ? 7.484 -11.789 -10.508 1 88.31 347 MET A N 1
ATOM 2666 C CA . MET A 1 347 ? 7.445 -12.812 -9.461 1 88.31 347 MET A CA 1
ATOM 2667 C C . MET A 1 347 ? 6.008 -13.102 -9.047 1 88.31 347 MET A C 1
ATOM 2669 O O . MET A 1 347 ? 5.086 -12.367 -9.406 1 88.31 347 MET A O 1
ATOM 2673 N N . THR A 1 348 ? 5.816 -14.117 -8.344 1 87.62 348 THR A N 1
ATOM 2674 C CA . THR A 1 348 ? 4.488 -14.562 -7.938 1 87.62 348 THR A CA 1
ATOM 2675 C C . THR A 1 348 ? 3.801 -13.5 -7.082 1 87.62 348 THR A C 1
ATOM 2677 O O . THR A 1 348 ? 2.58 -13.336 -7.145 1 87.62 348 THR A O 1
ATOM 2680 N N . GLU A 1 349 ? 4.535 -12.766 -6.363 1 90.5 349 GLU A N 1
ATOM 2681 C CA . GLU A 1 349 ? 4.023 -11.836 -5.359 1 90.5 349 GLU A CA 1
ATOM 2682 C C . GLU A 1 349 ? 3.268 -10.688 -6.016 1 90.5 349 GLU A C 1
ATOM 2684 O O . GLU A 1 349 ? 2.35 -10.117 -5.418 1 90.5 349 GLU A O 1
ATOM 2689 N N . PHE A 1 350 ? 3.654 -10.289 -7.258 1 89.94 350 PHE A N 1
ATOM 2690 C CA . PHE A 1 350 ? 2.973 -9.125 -7.805 1 89.94 350 PHE A CA 1
ATOM 2691 C C . PHE A 1 350 ? 2.744 -9.289 -9.305 1 89.94 350 PHE A C 1
ATOM 2693 O O . PHE A 1 350 ? 2.148 -8.414 -9.938 1 89.94 350 PHE A O 1
ATOM 2700 N N . GLY A 1 351 ? 3.154 -10.375 -9.953 1 87.88 351 GLY A N 1
ATOM 2701 C CA . GLY A 1 351 ? 3.033 -10.555 -11.391 1 87.88 351 GLY A CA 1
ATOM 2702 C C . GLY A 1 351 ? 4.18 -9.93 -12.164 1 87.88 351 GLY A C 1
ATOM 2703 O O . GLY A 1 351 ? 5.328 -9.961 -11.719 1 87.88 351 GLY A O 1
ATOM 2704 N N . PHE A 1 352 ? 3.9 -9.398 -13.359 1 88.94 352 PHE A N 1
ATOM 2705 C CA . PHE A 1 352 ? 4.938 -8.82 -14.203 1 88.94 352 PHE A CA 1
ATOM 2706 C C . PHE A 1 352 ? 5.309 -7.422 -13.727 1 88.94 352 PHE A C 1
ATOM 2708 O O . PHE A 1 352 ? 4.43 -6.621 -13.391 1 88.94 352 PHE A O 1
ATOM 2715 N N . ALA A 1 353 ? 6.598 -7.133 -13.703 1 92.62 353 ALA A N 1
ATOM 2716 C CA . ALA A 1 353 ? 7.102 -5.801 -13.391 1 92.62 353 ALA A CA 1
ATOM 2717 C C . ALA A 1 353 ? 7.535 -5.066 -14.656 1 92.62 353 ALA A C 1
ATOM 2719 O O . ALA A 1 353 ? 7.258 -3.875 -14.812 1 92.62 353 ALA A O 1
ATOM 2720 N N . SER A 1 354 ? 8.211 -5.797 -15.539 1 93.38 354 SER A N 1
ATOM 2721 C CA . SER A 1 354 ? 8.75 -5.168 -16.734 1 93.38 354 SER A CA 1
ATOM 2722 C C . SER A 1 354 ? 8.742 -6.133 -17.922 1 93.38 354 SER A C 1
ATOM 2724 O O . SER A 1 354 ? 8.703 -7.352 -17.734 1 93.38 354 SER A O 1
ATOM 2726 N N . LEU A 1 355 ? 8.711 -5.582 -19.094 1 89.81 355 LEU A N 1
ATOM 2727 C CA . LEU A 1 355 ? 8.758 -6.344 -20.344 1 89.81 355 LEU A CA 1
ATOM 2728 C C . LEU A 1 355 ? 9.797 -5.762 -21.297 1 89.81 355 LEU A C 1
ATOM 2730 O O . LEU A 1 355 ? 9.984 -4.547 -21.344 1 89.81 355 LEU A O 1
ATOM 2734 N N . LYS A 1 356 ? 10.469 -6.633 -21.922 1 89.81 356 LYS A N 1
ATOM 2735 C CA . LYS A 1 356 ? 11.312 -6.281 -23.062 1 89.81 356 LYS A CA 1
ATOM 2736 C C . LYS A 1 356 ? 10.828 -6.977 -24.328 1 89.81 356 LYS A C 1
ATOM 2738 O O . LYS A 1 356 ? 10.703 -8.203 -24.375 1 89.81 356 LYS A O 1
ATOM 2743 N N . GLU A 1 357 ? 10.469 -6.172 -25.234 1 86.88 357 GLU A N 1
ATOM 2744 C CA . GLU A 1 357 ? 10.023 -6.695 -26.531 1 86.88 357 GLU A CA 1
ATOM 2745 C C . GLU A 1 357 ? 11.078 -6.473 -27.609 1 86.88 357 GLU A C 1
ATOM 2747 O O . GLU A 1 357 ? 11.758 -5.441 -27.609 1 86.88 357 GLU A O 1
ATOM 2752 N N . THR A 1 358 ? 11.242 -7.508 -28.359 1 82.19 358 THR A N 1
ATOM 2753 C CA . THR A 1 358 ? 12.125 -7.328 -29.5 1 82.19 358 THR A CA 1
ATOM 2754 C C . THR A 1 358 ? 11.586 -8.055 -30.719 1 82.19 358 THR A C 1
ATOM 2756 O O . THR A 1 358 ? 10.953 -9.109 -30.594 1 82.19 358 THR A O 1
ATOM 2759 N N . THR A 1 359 ? 11.625 -7.355 -31.859 1 75 359 THR A N 1
ATOM 2760 C CA . THR A 1 359 ? 11.328 -7.984 -33.125 1 75 359 THR A CA 1
ATOM 2761 C C . THR A 1 359 ? 12.609 -8.344 -33.875 1 75 359 THR A C 1
ATOM 2763 O O . THR A 1 359 ? 12.578 -9.062 -34.875 1 75 359 THR A O 1
ATOM 2766 N N . HIS A 1 360 ? 13.578 -7.699 -33.469 1 66.94 360 HIS A N 1
ATOM 2767 C CA . HIS A 1 360 ? 14.906 -8.008 -34 1 66.94 360 HIS A CA 1
ATOM 2768 C C . HIS A 1 360 ? 15.812 -8.57 -32.906 1 66.94 360 HIS A C 1
ATOM 2770 O O . HIS A 1 360 ? 16.344 -7.824 -32.094 1 66.94 360 HIS A O 1
ATOM 2776 N N . SER A 1 361 ? 15.977 -9.781 -32.875 1 62.28 361 SER A N 1
ATOM 2777 C CA . SER A 1 361 ? 16.562 -10.531 -31.781 1 62.28 361 SER A CA 1
ATOM 2778 C C . SER A 1 361 ? 18.047 -10.172 -31.594 1 62.28 361 SER A C 1
ATOM 2780 O O . SER A 1 361 ? 18.578 -10.32 -30.5 1 62.28 361 SER A O 1
ATOM 2782 N N . SER A 1 362 ? 18.594 -9.555 -32.625 1 63.94 362 SER A N 1
ATOM 2783 C CA . SER A 1 362 ? 20 -9.211 -32.531 1 63.94 362 SER A CA 1
ATOM 2784 C C . SER A 1 362 ? 20.234 -8.047 -31.578 1 63.94 362 SER A C 1
ATOM 2786 O O . SER A 1 362 ? 21.344 -7.82 -31.125 1 63.94 362 SER A O 1
ATOM 2788 N N . LYS A 1 363 ? 19.25 -7.469 -31.188 1 73 363 LYS A N 1
ATOM 2789 C CA . LYS A 1 363 ? 19.391 -6.273 -30.359 1 73 363 LYS A CA 1
ATOM 2790 C C . LYS A 1 363 ? 19.078 -6.57 -28.906 1 73 363 LYS A C 1
ATOM 2792 O O . LYS A 1 363 ? 19.062 -5.664 -28.062 1 73 363 LYS A O 1
ATOM 2797 N N . PHE A 1 364 ? 18.922 -7.82 -28.641 1 81.62 364 PHE A N 1
ATOM 2798 C CA . PHE A 1 364 ? 18.625 -8.211 -27.266 1 81.62 364 PHE A CA 1
ATOM 2799 C C . PHE A 1 364 ? 19.906 -8.453 -26.484 1 81.62 364 PHE A C 1
ATOM 2801 O O . PHE A 1 364 ? 20.75 -9.258 -26.891 1 81.62 364 PHE A O 1
ATOM 2808 N N . ALA A 1 365 ? 20.141 -7.68 -25.422 1 81.94 365 ALA A N 1
ATOM 2809 C CA . ALA A 1 365 ? 21.312 -7.863 -24.578 1 81.94 365 ALA A CA 1
ATOM 2810 C C . ALA A 1 365 ? 21.031 -8.898 -23.484 1 81.94 365 ALA A C 1
ATOM 2812 O O . ALA A 1 365 ? 19.875 -9.172 -23.156 1 81.94 365 ALA A O 1
ATOM 2813 N N . ASP A 1 366 ? 22.047 -9.484 -22.938 1 82.19 366 ASP A N 1
ATOM 2814 C CA . ASP A 1 366 ? 21.906 -10.453 -21.844 1 82.19 366 ASP A CA 1
ATOM 2815 C C . ASP A 1 366 ? 21.141 -9.844 -20.672 1 82.19 366 ASP A C 1
ATOM 2817 O O . ASP A 1 366 ? 21.5 -8.766 -20.188 1 82.19 366 ASP A O 1
ATOM 2821 N N . TYR A 1 367 ? 20.141 -10.438 -20.344 1 82.94 367 TYR A N 1
ATOM 2822 C CA . TYR A 1 367 ? 19.422 -10.203 -19.094 1 82.94 367 TYR A CA 1
ATOM 2823 C C . TYR A 1 367 ? 18.562 -8.945 -19.188 1 82.94 367 TYR A C 1
ATOM 2825 O O . TYR A 1 367 ? 18.141 -8.391 -18.172 1 82.94 367 TYR A O 1
ATOM 2833 N N . GLU A 1 368 ? 18.375 -8.484 -20.375 1 88.31 368 GLU A N 1
ATOM 2834 C CA . GLU A 1 368 ? 17.5 -7.324 -20.547 1 88.31 368 GLU A CA 1
ATOM 2835 C C . GLU A 1 368 ? 16.062 -7.645 -20.141 1 88.31 368 GLU A C 1
ATOM 2837 O O . GLU A 1 368 ? 15.492 -8.633 -20.594 1 88.31 368 GLU A O 1
ATOM 2842 N N . ALA A 1 369 ? 15.531 -6.852 -19.281 1 91.88 369 ALA A N 1
ATOM 2843 C CA . ALA A 1 369 ? 14.164 -7.062 -18.812 1 91.88 369 ALA A CA 1
ATOM 2844 C C . ALA A 1 369 ? 13.25 -5.926 -19.25 1 91.88 369 ALA A C 1
ATOM 2846 O O . ALA A 1 369 ? 12.031 -6 -19.062 1 91.88 369 ALA A O 1
ATOM 2847 N N . GLY A 1 370 ? 13.773 -4.895 -19.734 1 93.44 370 GLY A N 1
ATOM 2848 C CA . GLY A 1 370 ? 13 -3.871 -20.422 1 93.44 370 GLY A CA 1
ATOM 2849 C C . GLY A 1 370 ? 12.43 -2.828 -19.484 1 93.44 370 GLY A C 1
ATOM 2850 O O . GLY A 1 370 ? 13.117 -2.363 -18.562 1 93.44 370 GLY A O 1
ATOM 2851 N N . PHE A 1 371 ? 11.188 -2.373 -19.766 1 92.94 371 PHE A N 1
ATOM 2852 C CA . PHE A 1 371 ? 10.594 -1.225 -19.094 1 92.94 371 PHE A CA 1
ATOM 2853 C C . PHE A 1 371 ? 9.406 -1.648 -18.25 1 92.94 371 PHE A C 1
ATOM 2855 O O . PHE A 1 371 ? 8.758 -2.66 -18.531 1 92.94 371 PHE A O 1
ATOM 2862 N N . PRO A 1 372 ? 9.125 -0.83 -17.172 1 92.38 372 PRO A N 1
ATOM 2863 C CA . PRO A 1 372 ? 7.973 -1.157 -16.328 1 92.38 372 PRO A CA 1
ATOM 2864 C C . PRO A 1 372 ? 6.66 -1.163 -17.109 1 92.38 372 PRO A C 1
ATOM 2866 O O . PRO A 1 372 ? 6.496 -0.397 -18.062 1 92.38 372 PRO A O 1
ATOM 2869 N N . LEU A 1 373 ? 5.758 -2.008 -16.672 1 90 373 LEU A N 1
ATOM 2870 C CA . LEU A 1 373 ? 4.391 -2.004 -17.188 1 90 373 LEU A CA 1
ATOM 2871 C C . LEU A 1 373 ? 3.6 -0.834 -16.609 1 90 373 LEU A C 1
ATOM 2873 O O . LEU A 1 373 ? 3.992 -0.253 -15.594 1 90 373 LEU A O 1
ATOM 2877 N N . PRO A 1 374 ? 2.477 -0.505 -17.297 1 85.38 374 PRO A N 1
ATOM 2878 C CA . PRO A 1 374 ? 1.633 0.544 -16.703 1 85.38 374 PRO A CA 1
ATOM 2879 C C . PRO A 1 374 ? 1.214 0.237 -15.273 1 85.38 374 PRO A C 1
ATOM 2881 O O . PRO A 1 374 ? 0.79 -0.883 -14.977 1 85.38 374 PRO A O 1
ATOM 2884 N N . GLY A 1 375 ? 1.387 1.242 -14.414 1 83.25 375 GLY A N 1
ATOM 2885 C CA . GLY A 1 375 ? 0.991 1.092 -13.023 1 83.25 375 GLY A CA 1
ATOM 2886 C C . GLY A 1 375 ? 2.068 0.465 -12.164 1 83.25 375 GLY A C 1
ATOM 2887 O O . GLY A 1 375 ? 1.849 0.2 -10.977 1 83.25 375 GLY A O 1
ATOM 2888 N N . ILE A 1 376 ? 3.248 0.2 -12.758 1 89.75 376 ILE A N 1
ATOM 2889 C CA . ILE A 1 376 ? 4.352 -0.412 -12.023 1 89.75 376 ILE A CA 1
ATOM 2890 C C . ILE A 1 376 ? 5.492 0.59 -11.883 1 89.75 376 ILE A C 1
ATOM 2892 O O . ILE A 1 376 ? 5.824 1.306 -12.828 1 89.75 376 ILE A O 1
ATOM 2896 N N . GLU A 1 377 ? 6.012 0.698 -10.711 1 90.94 377 GLU A N 1
ATOM 2897 C CA . GLU A 1 377 ? 7.246 1.427 -10.445 1 90.94 377 GLU A CA 1
ATOM 2898 C C . GLU A 1 377 ? 8.398 0.47 -10.133 1 90.94 377 GLU A C 1
ATOM 2900 O O . GLU A 1 377 ? 8.203 -0.536 -9.445 1 90.94 377 GLU A O 1
ATOM 2905 N N . ILE A 1 378 ? 9.555 0.786 -10.703 1 94.62 378 ILE A N 1
ATOM 2906 C CA . ILE A 1 378 ? 10.75 -0.007 -10.445 1 94.62 378 ILE A CA 1
ATOM 2907 C C . ILE A 1 378 ? 11.891 0.908 -9.992 1 94.62 378 ILE A C 1
ATOM 2909 O O . ILE A 1 378 ? 12.086 1.986 -10.562 1 94.62 378 ILE A O 1
ATOM 2913 N N . LYS A 1 379 ? 12.57 0.499 -9.008 1 93.88 379 LYS A N 1
ATOM 2914 C CA . LYS A 1 379 ? 13.812 1.171 -8.633 1 93.88 379 LYS A CA 1
ATOM 2915 C C . LYS A 1 379 ? 14.898 0.16 -8.297 1 93.88 379 LYS A C 1
ATOM 2917 O O . LYS A 1 379 ? 14.617 -1.024 -8.102 1 93.88 379 LYS A O 1
ATOM 2922 N N . VAL A 1 380 ? 16.109 0.583 -8.367 1 92.31 380 VAL A N 1
ATOM 2923 C CA . VAL A 1 380 ? 17.266 -0.205 -7.93 1 92.31 380 VAL A CA 1
ATOM 2924 C C . VAL A 1 380 ? 17.891 0.437 -6.695 1 92.31 380 VAL A C 1
ATOM 2926 O O . VAL A 1 380 ? 18.156 1.641 -6.684 1 92.31 380 VAL A O 1
ATOM 2929 N N . ALA A 1 381 ? 18.047 -0.346 -5.676 1 90.19 381 ALA A N 1
ATOM 2930 C CA . ALA A 1 381 ? 18.516 0.185 -4.398 1 90.19 381 ALA A CA 1
ATOM 2931 C C . ALA A 1 381 ? 19.828 -0.471 -3.975 1 90.19 381 ALA A C 1
ATOM 2933 O O . ALA A 1 381 ? 20.047 -1.657 -4.23 1 90.19 381 ALA A O 1
ATOM 2934 N N . ASP A 1 382 ? 20.609 0.262 -3.336 1 84.94 382 ASP A N 1
ATOM 2935 C CA . ASP A 1 382 ? 21.844 -0.271 -2.773 1 84.94 382 ASP A CA 1
ATOM 2936 C C . ASP A 1 382 ? 21.594 -0.937 -1.422 1 84.94 382 ASP A C 1
ATOM 2938 O O . ASP A 1 382 ? 20.453 -1.009 -0.964 1 84.94 382 ASP A O 1
ATOM 2942 N N . PRO A 1 383 ? 22.594 -1.487 -0.8 1 82.44 383 PRO A N 1
ATOM 2943 C CA . PRO A 1 383 ? 22.391 -2.184 0.473 1 82.44 383 PRO A CA 1
ATOM 2944 C C . PRO A 1 383 ? 21.859 -1.265 1.572 1 82.44 383 PRO A C 1
ATOM 2946 O O . PRO A 1 383 ? 21.234 -1.734 2.525 1 82.44 383 PRO A O 1
ATOM 2949 N N . GLY A 1 384 ? 22.141 0.004 1.456 1 77 384 GLY A N 1
ATOM 2950 C CA . GLY A 1 384 ? 21.609 0.98 2.389 1 77 384 GLY A CA 1
ATOM 2951 C C . GLY A 1 384 ? 20.188 1.407 2.051 1 77 384 GLY A C 1
ATOM 2952 O O . GLY A 1 384 ? 19.656 2.326 2.668 1 77 384 GLY A O 1
ATOM 2953 N N . GLN A 1 385 ? 19.609 0.788 0.988 1 82 385 GLN A N 1
ATOM 2954 C CA . GLN A 1 385 ? 18.234 0.985 0.543 1 82 385 GLN A CA 1
ATOM 2955 C C . GLN A 1 385 ? 18.062 2.344 -0.129 1 82 385 GLN A C 1
ATOM 2957 O O . GLN A 1 385 ? 16.969 2.902 -0.143 1 82 385 GLN A O 1
ATOM 2962 N N . ASN A 1 386 ? 19.188 2.893 -0.513 1 78 386 ASN A N 1
ATOM 2963 C CA . ASN A 1 386 ? 19.125 4.133 -1.28 1 78 386 ASN A CA 1
ATOM 2964 C C . ASN A 1 386 ? 19.125 3.865 -2.781 1 78 386 ASN A C 1
ATOM 2966 O O . ASN A 1 386 ? 19.672 2.859 -3.238 1 78 386 ASN A O 1
ATOM 2970 N N . LEU A 1 387 ? 18.516 4.82 -3.514 1 86.06 387 LEU A N 1
ATOM 2971 C CA . LEU A 1 387 ? 18.531 4.711 -4.969 1 86.06 387 LEU A CA 1
ATOM 2972 C C . LEU A 1 387 ? 19.953 4.699 -5.496 1 86.06 387 LEU A C 1
ATOM 2974 O O . LEU A 1 387 ? 20.781 5.531 -5.094 1 86.06 387 LEU A O 1
ATOM 2978 N N . THR A 1 388 ? 20.203 3.809 -6.359 1 86.19 388 THR A N 1
ATOM 2979 C CA . THR A 1 388 ? 21.484 3.807 -7.047 1 86.19 388 THR A CA 1
ATOM 2980 C C . THR A 1 388 ? 21.484 4.801 -8.203 1 86.19 388 THR A C 1
ATOM 2982 O O . THR A 1 388 ? 20.422 5.273 -8.617 1 86.19 388 THR A O 1
ATOM 2985 N N . SER A 1 389 ? 22.656 5.152 -8.656 1 85.88 389 SER A N 1
ATOM 2986 C CA . SER A 1 389 ? 22.766 5.855 -9.938 1 85.88 389 SER A CA 1
ATOM 2987 C C . SER A 1 389 ? 22.438 4.93 -11.102 1 85.88 389 SER A C 1
ATOM 2989 O O . SER A 1 389 ? 22.469 3.707 -10.961 1 85.88 389 SER A O 1
ATOM 2991 N N . ARG A 1 390 ? 22.078 5.48 -12.188 1 91.94 390 ARG A N 1
ATOM 2992 C CA . ARG A 1 390 ? 21.906 4.68 -13.398 1 91.94 390 ARG A CA 1
ATOM 2993 C C . ARG A 1 390 ? 23.156 3.881 -13.719 1 91.94 390 ARG A C 1
ATOM 2995 O O . ARG A 1 390 ? 24.281 4.352 -13.492 1 91.94 390 ARG A O 1
ATOM 3002 N N . ASN A 1 391 ? 23.047 2.697 -14.172 1 89.81 391 ASN A N 1
ATOM 3003 C CA . ASN A 1 391 ? 24.094 1.785 -14.609 1 89.81 391 ASN A CA 1
ATOM 3004 C C . ASN A 1 391 ? 24.875 1.221 -13.43 1 89.81 391 ASN A C 1
ATOM 3006 O O . ASN A 1 391 ? 25.984 0.713 -13.602 1 89.81 391 ASN A O 1
ATOM 3010 N N . GLU A 1 392 ? 24.344 1.404 -12.25 1 88.56 392 GLU A N 1
ATOM 3011 C CA . GLU A 1 392 ? 24.938 0.785 -11.062 1 88.56 392 GLU A CA 1
ATOM 3012 C C . GLU A 1 392 ? 24.094 -0.386 -10.578 1 88.56 392 GLU A C 1
ATOM 3014 O O . GLU A 1 392 ? 22.859 -0.312 -10.578 1 88.56 392 GLU A O 1
ATOM 3019 N N . ASP A 1 393 ? 24.797 -1.421 -10.18 1 89.06 393 ASP A N 1
ATOM 3020 C CA . ASP A 1 393 ? 24.109 -2.615 -9.711 1 89.06 393 ASP A CA 1
ATOM 3021 C C . ASP A 1 393 ? 23.5 -2.389 -8.32 1 89.06 393 ASP A C 1
ATOM 3023 O O . ASP A 1 393 ? 24.047 -1.622 -7.523 1 89.06 393 ASP A O 1
ATOM 3027 N N . GLY A 1 394 ? 22.422 -2.99 -8.047 1 90.5 394 GLY A N 1
ATOM 3028 C CA . GLY A 1 394 ? 21.734 -3.033 -6.773 1 90.5 394 GLY A CA 1
ATOM 3029 C C . GLY A 1 394 ? 20.594 -4.031 -6.746 1 90.5 394 GLY A C 1
ATOM 3030 O O . GLY A 1 394 ? 20.453 -4.852 -7.66 1 90.5 394 GLY A O 1
ATOM 3031 N N . GLU A 1 395 ? 19.828 -4.035 -5.707 1 92.56 395 GLU A N 1
ATOM 3032 C CA . GLU A 1 395 ? 18.656 -4.895 -5.621 1 92.56 395 GLU A CA 1
ATOM 3033 C C . GLU A 1 395 ? 17.469 -4.262 -6.332 1 92.56 395 GLU A C 1
ATOM 3035 O O . GLU A 1 395 ? 17.203 -3.068 -6.176 1 92.56 395 GLU A O 1
ATOM 3040 N N . ILE A 1 396 ? 16.766 -5.039 -7.094 1 94.25 396 ILE A N 1
ATOM 3041 C CA . ILE A 1 396 ? 15.562 -4.566 -7.777 1 94.25 396 ILE A CA 1
ATOM 3042 C C . ILE A 1 396 ? 14.398 -4.484 -6.789 1 94.25 396 ILE A C 1
ATOM 3044 O O . ILE A 1 396 ? 14.117 -5.449 -6.078 1 94.25 396 ILE A O 1
ATOM 3048 N N . TRP A 1 397 ? 13.758 -3.348 -6.711 1 95.19 397 TRP A N 1
ATOM 3049 C CA . TRP A 1 397 ? 12.523 -3.16 -5.957 1 95.19 397 TRP A CA 1
ATOM 3050 C C . TRP A 1 397 ? 11.367 -2.816 -6.891 1 95.19 397 TRP A C 1
ATOM 3052 O O . TRP A 1 397 ? 11.547 -2.086 -7.867 1 95.19 397 TRP A O 1
ATOM 3062 N N . VAL A 1 398 ? 10.234 -3.375 -6.586 1 95.38 398 VAL A N 1
ATOM 3063 C CA . VAL A 1 398 ? 9.062 -3.166 -7.43 1 95.38 398 VAL A CA 1
ATOM 3064 C C . VAL A 1 398 ? 7.887 -2.703 -6.57 1 95.38 398 VAL A C 1
ATOM 3066 O O . VAL A 1 398 ? 7.664 -3.225 -5.477 1 95.38 398 VAL A O 1
ATOM 3069 N N . ARG A 1 399 ? 7.184 -1.725 -7.027 1 92.06 399 ARG A N 1
ATOM 3070 C CA . ARG A 1 399 ? 5.957 -1.275 -6.379 1 92.06 399 ARG A CA 1
ATOM 3071 C C . ARG A 1 399 ? 4.809 -1.187 -7.379 1 92.06 399 ARG A C 1
ATOM 3073 O O . ARG A 1 399 ? 4.785 -0.294 -8.227 1 92.06 399 ARG A O 1
ATOM 3080 N N . PRO A 1 400 ? 3.877 -2.158 -7.309 1 89.5 400 PRO A N 1
ATOM 3081 C CA . PRO A 1 400 ? 2.691 -2.098 -8.164 1 89.5 400 PRO A CA 1
ATOM 3082 C C . PRO A 1 400 ? 1.634 -1.128 -7.645 1 89.5 400 PRO A C 1
ATOM 3084 O O . PRO A 1 400 ? 1.667 -0.745 -6.473 1 89.5 400 PRO A O 1
ATOM 3087 N N . GLN A 1 401 ? 0.771 -0.76 -8.539 1 82.56 401 GLN A N 1
ATOM 3088 C CA . GLN A 1 401 ? -0.312 0.15 -8.188 1 82.56 401 GLN A CA 1
ATOM 3089 C C . GLN A 1 401 ? -1.201 -0.451 -7.098 1 82.56 401 GLN A C 1
ATOM 3091 O O . GLN A 1 401 ? -1.636 0.252 -6.184 1 82.56 401 GLN A O 1
ATOM 3096 N N . LEU A 1 402 ? -1.471 -1.696 -7.27 1 86.5 402 LEU A N 1
ATOM 3097 C CA . LEU A 1 402 ? -2.246 -2.367 -6.234 1 86.5 402 LEU A CA 1
ATOM 3098 C C . LEU A 1 402 ? -1.331 -2.955 -5.164 1 86.5 402 LEU A C 1
ATOM 3100 O O . LEU A 1 402 ? -0.268 -3.494 -5.48 1 86.5 402 LEU A O 1
ATOM 3104 N N . HIS A 1 403 ? -1.765 -2.877 -3.973 1 87.25 403 HIS A N 1
ATOM 3105 C CA . HIS A 1 403 ? -0.958 -3.318 -2.842 1 87.25 403 HIS A CA 1
ATOM 3106 C C . HIS A 1 403 ? -0.708 -4.82 -2.896 1 87.25 403 HIS A C 1
ATOM 3108 O O . HIS A 1 403 ? -1.635 -5.602 -3.127 1 87.25 403 HIS A O 1
ATOM 3114 N N . VAL A 1 404 ? 0.52 -5.133 -2.711 1 91.75 404 VAL A N 1
ATOM 3115 C CA . VAL A 1 404 ? 0.895 -6.531 -2.543 1 91.75 404 VAL A CA 1
ATOM 3116 C C . VAL A 1 404 ? 0.467 -7.02 -1.16 1 91.75 404 VAL A C 1
ATOM 3118 O O . VAL A 1 404 ? 0.732 -6.359 -0.153 1 91.75 404 VAL A O 1
ATOM 3121 N N . LEU A 1 405 ? -0.195 -8.156 -1.063 1 94.06 405 LEU A N 1
ATOM 3122 C CA . LEU A 1 405 ? -0.764 -8.617 0.199 1 94.06 405 LEU A CA 1
ATOM 3123 C C . LEU A 1 405 ? 0.275 -9.375 1.02 1 94.06 405 LEU A C 1
ATOM 3125 O O . LEU A 1 405 ? 0.157 -9.469 2.244 1 94.06 405 LEU A O 1
ATOM 3129 N N . GLY A 1 406 ? 1.255 -9.953 0.417 1 94.81 406 GLY A N 1
ATOM 3130 C CA . GLY A 1 406 ? 2.299 -10.68 1.124 1 94.81 406 GLY A CA 1
ATOM 3131 C C . GLY A 1 406 ? 1.99 -12.156 1.292 1 94.81 406 GLY A C 1
ATOM 3132 O O . GLY A 1 406 ? 1.355 -12.766 0.428 1 94.81 406 GLY A O 1
ATOM 3133 N N . TYR A 1 407 ? 2.523 -12.789 2.379 1 94.31 407 TYR A N 1
ATOM 3134 C CA . TYR A 1 407 ? 2.463 -14.234 2.576 1 94.31 407 TYR A CA 1
ATOM 3135 C C . TYR A 1 407 ? 1.372 -14.602 3.574 1 94.31 407 TYR A C 1
ATOM 3137 O O . TYR A 1 407 ? 1.252 -13.984 4.633 1 94.31 407 TYR A O 1
ATOM 3145 N N . TRP A 1 408 ? 0.625 -15.617 3.178 1 95.81 408 TRP A N 1
ATOM 3146 C CA . TRP A 1 408 ? -0.457 -16.125 4.016 1 95.81 408 TRP A CA 1
ATOM 3147 C C . TRP A 1 408 ? 0.085 -16.672 5.332 1 95.81 408 TRP A C 1
ATOM 3149 O O . TRP A 1 408 ? 0.98 -17.516 5.336 1 95.81 408 TRP A O 1
ATOM 3159 N N . ASN A 1 409 ? -0.359 -16.188 6.516 1 92.44 409 ASN A N 1
ATOM 3160 C CA . ASN A 1 409 ? -0.02 -16.641 7.855 1 92.44 409 ASN A CA 1
ATOM 3161 C C . ASN A 1 409 ? 1.467 -16.469 8.148 1 92.44 409 ASN A C 1
ATOM 3163 O O . ASN A 1 409 ? 2.074 -17.312 8.82 1 92.44 409 ASN A O 1
ATOM 3167 N N . ASP A 1 410 ? 2.064 -15.477 7.539 1 93.31 410 ASP A N 1
ATOM 3168 C CA . ASP A 1 410 ? 3.484 -15.234 7.777 1 93.31 410 ASP A CA 1
ATOM 3169 C C . ASP A 1 410 ? 3.807 -13.742 7.707 1 93.31 410 ASP A C 1
ATOM 3171 O O . ASP A 1 410 ? 4.457 -13.289 6.766 1 93.31 410 ASP A O 1
ATOM 3175 N N . GLU A 1 411 ? 3.461 -13.047 8.703 1 91.06 411 GLU A N 1
ATOM 3176 C CA . GLU A 1 411 ? 3.648 -11.602 8.773 1 91.06 411 GLU A CA 1
ATOM 3177 C C . GLU A 1 411 ? 5.129 -11.234 8.797 1 91.06 411 GLU A C 1
ATOM 3179 O O . GLU A 1 411 ? 5.527 -10.203 8.25 1 91.06 411 GLU A O 1
ATOM 3184 N N . GLY A 1 412 ? 5.898 -12.086 9.461 1 91.56 412 GLY A N 1
ATOM 3185 C CA . GLY A 1 412 ? 7.328 -11.836 9.5 1 91.56 412 GLY A CA 1
ATOM 3186 C C . GLY A 1 412 ? 7.965 -11.766 8.125 1 91.56 412 GLY A C 1
ATOM 3187 O O . GLY A 1 412 ? 8.633 -10.781 7.797 1 91.56 412 GLY A O 1
ATOM 3188 N N . LYS A 1 413 ? 7.738 -12.75 7.277 1 90.94 413 LYS A N 1
ATOM 3189 C CA . LYS A 1 413 ? 8.289 -12.766 5.926 1 90.94 413 LYS A CA 1
ATOM 3190 C C . LYS A 1 413 ? 7.676 -11.672 5.062 1 90.94 413 LYS A C 1
ATOM 3192 O O . LYS A 1 413 ? 8.344 -11.117 4.188 1 90.94 413 LYS A O 1
ATOM 3197 N N . THR A 1 414 ? 6.387 -11.398 5.332 1 93.94 414 THR A N 1
ATOM 3198 C CA . THR A 1 414 ? 5.734 -10.32 4.602 1 93.94 414 THR A CA 1
ATOM 3199 C C . THR A 1 414 ? 6.434 -8.992 4.863 1 93.94 414 THR A C 1
ATOM 3201 O O . THR A 1 414 ? 6.742 -8.25 3.924 1 93.94 414 THR A O 1
ATOM 3204 N N . ASN A 1 415 ? 6.766 -8.711 6.137 1 91 415 ASN A N 1
ATOM 3205 C CA . ASN A 1 415 ? 7.395 -7.449 6.523 1 91 415 ASN A CA 1
ATOM 3206 C C . ASN A 1 415 ? 8.836 -7.367 6.02 1 91 415 ASN A C 1
ATOM 3208 O O . ASN A 1 415 ? 9.359 -6.277 5.801 1 91 415 ASN A O 1
ATOM 3212 N N . GLN A 1 416 ? 9.438 -8.461 5.859 1 90.5 416 GLN A N 1
ATOM 3213 C CA . GLN A 1 416 ? 10.789 -8.492 5.312 1 90.5 416 GLN A CA 1
ATOM 3214 C C . GLN A 1 416 ? 10.789 -8.148 3.824 1 90.5 416 GLN A C 1
ATOM 3216 O O . GLN A 1 416 ? 11.68 -7.449 3.342 1 90.5 416 GLN A O 1
ATOM 3221 N N . MET A 1 417 ? 9.828 -8.594 3.141 1 92.31 417 MET A N 1
ATOM 3222 C CA . MET A 1 417 ? 9.766 -8.422 1.692 1 92.31 417 MET A CA 1
ATOM 3223 C C . MET A 1 417 ? 9.148 -7.074 1.334 1 92.31 417 MET A C 1
ATOM 3225 O O . MET A 1 417 ? 9.562 -6.43 0.369 1 92.31 417 MET A O 1
ATOM 3229 N N . LEU A 1 418 ? 8.172 -6.617 2.1 1 93.81 418 LEU A N 1
ATOM 3230 C CA . LEU A 1 418 ? 7.418 -5.406 1.791 1 93.81 418 LEU A CA 1
ATOM 3231 C C . LEU A 1 418 ? 7.848 -4.254 2.693 1 93.81 418 LEU A C 1
ATOM 3233 O O . LEU A 1 418 ? 7.84 -4.383 3.92 1 93.81 418 LEU A O 1
ATOM 3237 N N . SER A 1 419 ? 8.211 -3.129 2.025 1 91.69 419 SER A N 1
ATOM 3238 C CA . SER A 1 419 ? 8.5 -1.928 2.803 1 91.69 419 SER A CA 1
ATOM 3239 C C . SER A 1 419 ? 7.215 -1.216 3.219 1 91.69 419 SER A C 1
ATOM 3241 O O . SER A 1 419 ? 6.145 -1.49 2.676 1 91.69 419 SER A O 1
ATOM 3243 N N . LYS A 1 420 ? 7.293 -0.295 4.129 1 87 420 LYS A N 1
ATOM 3244 C CA . LYS A 1 420 ? 6.141 0.468 4.602 1 87 420 LYS A CA 1
ATOM 3245 C C . LYS A 1 420 ? 5.547 1.313 3.479 1 87 420 LYS A C 1
ATOM 3247 O O . LYS A 1 420 ? 4.344 1.585 3.469 1 87 420 LYS A O 1
ATOM 3252 N N . SER A 1 421 ? 6.441 1.659 2.553 1 89.62 421 SER A N 1
ATOM 3253 C CA . SER A 1 421 ? 5.977 2.49 1.446 1 89.62 421 SER A CA 1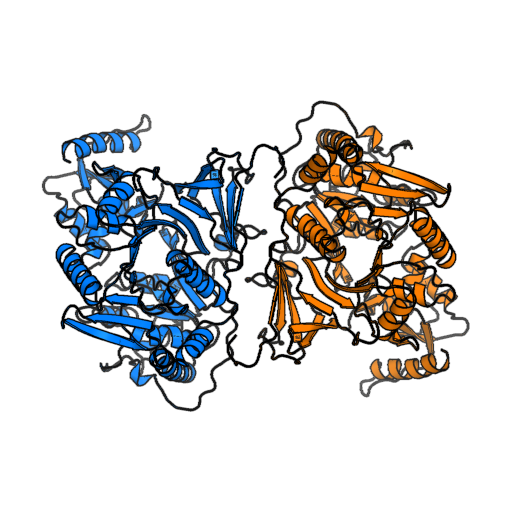
ATOM 3254 C C . SER A 1 421 ? 5.457 1.639 0.294 1 89.62 421 SER A C 1
ATOM 3256 O O . SER A 1 421 ? 5.109 2.164 -0.766 1 89.62 421 SER A O 1
ATOM 3258 N N . GLY A 1 422 ? 5.465 0.322 0.44 1 91.38 422 GLY A N 1
ATOM 3259 C CA . GLY A 1 422 ? 4.816 -0.547 -0.528 1 91.38 422 GLY A CA 1
ATOM 3260 C C . GLY A 1 422 ? 5.789 -1.17 -1.515 1 91.38 422 GLY A C 1
ATOM 3261 O O . GLY A 1 422 ? 5.375 -1.846 -2.459 1 91.38 422 GLY A O 1
ATOM 3262 N N . TRP A 1 423 ? 7.09 -0.913 -1.362 1 94.06 423 TRP A N 1
ATOM 3263 C CA . TRP A 1 423 ? 8.078 -1.515 -2.25 1 94.06 423 TRP A CA 1
ATOM 3264 C C . TRP A 1 423 ? 8.273 -2.992 -1.925 1 94.06 423 TRP A C 1
ATOM 3266 O O . TRP A 1 423 ? 8.453 -3.359 -0.763 1 94.06 423 TRP A O 1
ATOM 3276 N N . CYS A 1 424 ? 8.211 -3.793 -2.914 1 95.12 424 CYS A N 1
ATOM 3277 C CA . CYS A 1 424 ? 8.578 -5.199 -2.795 1 95.12 424 CYS A CA 1
ATOM 3278 C C . CYS A 1 424 ? 10.07 -5.395 -3.066 1 95.12 424 CYS A C 1
ATOM 3280 O O . CYS A 1 424 ? 10.547 -5.105 -4.164 1 95.12 424 CYS A O 1
ATOM 3282 N N . ARG A 1 425 ? 10.773 -5.859 -2.092 1 93.5 425 ARG A N 1
ATOM 3283 C CA . ARG A 1 425 ? 12.164 -6.262 -2.268 1 93.5 425 ARG A CA 1
ATOM 3284 C C . ARG A 1 425 ? 12.266 -7.641 -2.91 1 93.5 425 ARG A C 1
ATOM 3286 O O . ARG A 1 425 ? 11.773 -8.625 -2.352 1 93.5 425 ARG A O 1
ATOM 3293 N N . THR A 1 426 ? 12.898 -7.773 -4.066 1 91.31 426 THR A N 1
ATOM 3294 C CA . THR A 1 426 ? 12.758 -8.969 -4.891 1 91.31 426 THR A CA 1
ATOM 3295 C C . THR A 1 426 ? 13.875 -9.969 -4.578 1 91.31 426 THR A C 1
ATOM 3297 O O . THR A 1 426 ? 13.789 -11.133 -4.965 1 91.31 426 THR A O 1
ATOM 3300 N N . ASP A 1 427 ? 14.945 -9.484 -3.912 1 87.5 427 ASP A N 1
ATOM 3301 C CA . ASP A 1 427 ? 16.141 -10.289 -3.672 1 87.5 427 ASP A CA 1
ATOM 3302 C C . ASP A 1 427 ? 16.859 -10.602 -4.977 1 87.5 427 ASP A C 1
ATOM 3304 O O . ASP A 1 427 ? 17.656 -11.539 -5.043 1 87.5 427 ASP A O 1
ATOM 3308 N N . ASP A 1 428 ? 16.562 -9.898 -6.059 1 87.69 428 ASP A N 1
ATOM 3309 C CA . ASP A 1 428 ? 17.25 -10.016 -7.34 1 87.69 428 ASP A CA 1
ATOM 3310 C C . ASP A 1 428 ? 18.188 -8.836 -7.562 1 87.69 428 ASP A C 1
ATOM 3312 O O . ASP A 1 428 ? 17.859 -7.695 -7.223 1 87.69 428 ASP A O 1
ATOM 3316 N N . VAL A 1 429 ? 19.297 -9.109 -8.164 1 88 429 VAL A N 1
ATOM 3317 C CA . VAL A 1 429 ? 20.25 -8.062 -8.523 1 88 429 VAL A CA 1
ATOM 3318 C C . VAL A 1 429 ? 19.938 -7.551 -9.93 1 88 429 VAL A C 1
ATOM 3320 O O . VAL A 1 429 ? 19.641 -8.336 -10.836 1 88 429 VAL A O 1
ATOM 3323 N N . GLY A 1 430 ? 19.938 -6.246 -10.102 1 91.12 430 GLY A N 1
ATOM 3324 C CA . GLY A 1 430 ? 19.719 -5.652 -11.414 1 91.12 430 GLY A CA 1
ATOM 3325 C C . GLY A 1 430 ? 20.344 -4.273 -11.547 1 91.12 430 GLY A C 1
ATOM 3326 O O . GLY A 1 430 ? 21.047 -3.812 -10.648 1 91.12 430 GLY A O 1
ATOM 3327 N N . MET A 1 431 ? 20.234 -3.771 -12.734 1 91.44 431 MET A N 1
ATOM 3328 C CA . MET A 1 431 ? 20.719 -2.447 -13.102 1 91.44 431 MET A CA 1
ATOM 3329 C C . MET A 1 431 ? 19.734 -1.74 -14.023 1 91.44 431 MET A C 1
ATOM 3331 O O . MET A 1 431 ? 19.062 -2.383 -14.836 1 91.44 431 MET A O 1
ATOM 3335 N N . MET A 1 432 ? 19.625 -0.458 -13.82 1 94.06 432 MET A N 1
ATOM 3336 C CA . MET A 1 432 ? 18.797 0.351 -14.711 1 94.06 432 MET A CA 1
ATOM 3337 C C . MET A 1 432 ? 19.656 1.236 -15.609 1 94.06 432 MET A C 1
ATOM 3339 O O . MET A 1 432 ? 20.547 1.94 -15.125 1 94.06 432 MET A O 1
ATOM 3343 N N . THR A 1 433 ? 19.391 1.203 -16.875 1 92.06 433 THR A N 1
ATOM 3344 C CA . THR A 1 433 ? 20.188 1.965 -17.844 1 92.06 433 THR A CA 1
ATOM 3345 C C . THR A 1 433 ? 19.797 3.439 -17.812 1 92.06 433 THR A C 1
ATOM 3347 O O . THR A 1 433 ? 18.859 3.828 -17.094 1 92.06 433 THR A O 1
ATOM 3350 N N . GLU A 1 434 ? 20.5 4.23 -18.594 1 90.12 434 GLU A N 1
ATOM 3351 C CA . GLU A 1 434 ? 20.25 5.668 -18.672 1 90.12 434 GLU A CA 1
ATOM 3352 C C . GLU A 1 434 ? 18.844 5.965 -19.141 1 90.12 434 GLU A C 1
ATOM 3354 O O . GLU A 1 434 ? 18.219 6.934 -18.703 1 90.12 434 GLU A O 1
ATOM 3359 N N . ASN A 1 435 ? 18.375 5.078 -20.031 1 87.81 435 ASN A N 1
ATOM 3360 C CA . ASN A 1 435 ? 17.047 5.316 -20.578 1 87.81 435 ASN A CA 1
ATOM 3361 C C . ASN A 1 435 ? 15.961 4.703 -19.703 1 87.81 435 ASN A C 1
ATOM 3363 O O . ASN A 1 435 ? 14.773 4.809 -20.031 1 87.81 435 ASN A O 1
ATOM 3367 N N . GLY A 1 436 ? 16.375 3.979 -18.688 1 90.44 436 GLY A N 1
ATOM 3368 C CA . GLY A 1 436 ? 15.398 3.469 -17.75 1 90.44 436 GLY A CA 1
ATOM 3369 C C . GLY A 1 436 ? 15.078 1.999 -17.953 1 90.44 436 GLY A C 1
ATOM 3370 O O . GLY A 1 436 ? 14.188 1.453 -17.297 1 90.44 436 GLY A O 1
ATOM 3371 N N . SER A 1 437 ? 15.797 1.417 -18.859 1 91.12 437 SER A N 1
ATOM 3372 C CA . SER A 1 437 ? 15.586 -0.013 -19.062 1 91.12 437 SER A CA 1
ATOM 3373 C C . SER A 1 437 ? 16.203 -0.832 -17.938 1 91.12 437 SER A C 1
ATOM 3375 O O . SER A 1 437 ? 17.312 -0.529 -17.484 1 91.12 437 SER A O 1
ATOM 3377 N N . LEU A 1 438 ? 15.508 -1.89 -17.578 1 94.62 438 LEU A N 1
ATOM 3378 C CA . LEU A 1 438 ? 15.961 -2.74 -16.484 1 94.62 438 LEU A CA 1
ATOM 3379 C C . LEU A 1 438 ? 16.75 -3.938 -17.016 1 94.62 438 LEU A C 1
ATOM 3381 O O . LEU A 1 438 ? 16.359 -4.543 -18.016 1 94.62 438 LEU A O 1
ATOM 3385 N N . PHE A 1 439 ? 17.797 -4.23 -16.375 1 91.38 439 PHE A N 1
ATOM 3386 C CA . PHE A 1 439 ? 18.5 -5.492 -16.531 1 91.38 439 PHE A CA 1
ATOM 3387 C C . PHE A 1 439 ? 18.391 -6.328 -15.258 1 91.38 439 PHE A C 1
ATOM 3389 O O . PHE A 1 439 ? 18.703 -5.848 -14.164 1 91.38 439 PHE A O 1
ATOM 3396 N N . ALA A 1 440 ? 17.891 -7.531 -15.375 1 91 440 ALA A N 1
ATOM 3397 C CA . ALA A 1 440 ? 17.781 -8.445 -14.25 1 91 440 ALA A CA 1
ATOM 3398 C C . ALA A 1 440 ? 18.844 -9.539 -14.312 1 91 440 ALA A C 1
ATOM 3400 O O . ALA A 1 440 ? 18.766 -10.445 -15.148 1 91 440 ALA A O 1
ATOM 3401 N N . LYS A 1 441 ? 19.766 -9.555 -13.438 1 81.81 441 LYS A N 1
ATOM 3402 C CA . LYS A 1 441 ? 20.984 -10.344 -13.562 1 81.81 441 LYS A CA 1
ATOM 3403 C C . LYS A 1 441 ? 20.906 -11.617 -12.727 1 81.81 441 LYS A C 1
ATOM 3405 O O . LYS A 1 441 ? 21.781 -12.477 -12.805 1 81.81 441 LYS A O 1
ATOM 3410 N N . GLY A 1 442 ? 19.938 -11.758 -11.93 1 77.19 442 GLY A N 1
ATOM 3411 C CA . GLY A 1 442 ? 19.766 -12.969 -11.156 1 77.19 442 GLY A CA 1
ATOM 3412 C C . GLY A 1 442 ? 19.594 -12.711 -9.672 1 77.19 442 GLY A C 1
ATOM 3413 O O . GLY A 1 442 ? 19.422 -11.562 -9.25 1 77.19 442 GLY A O 1
ATOM 3414 N N . ARG A 1 443 ? 19.688 -13.844 -8.805 1 72.69 443 ARG A N 1
ATOM 3415 C CA . ARG A 1 443 ? 19.406 -13.773 -7.379 1 72.69 443 ARG A CA 1
ATOM 3416 C C . ARG A 1 443 ? 20.641 -13.359 -6.594 1 72.69 443 ARG A C 1
ATOM 3418 O O . ARG A 1 443 ? 21.766 -13.656 -7 1 72.69 443 ARG A O 1
ATOM 3425 N N . ILE A 1 444 ? 20.406 -12.727 -5.52 1 63.56 444 ILE A N 1
ATOM 3426 C CA . ILE A 1 444 ? 21.484 -12.328 -4.609 1 63.56 444 ILE A CA 1
ATOM 3427 C C . ILE A 1 444 ? 22.016 -13.555 -3.871 1 63.56 444 ILE A C 1
ATOM 3429 O O . ILE A 1 444 ? 23.234 -13.734 -3.758 1 63.56 444 ILE A O 1
ATOM 3433 N N . SER A 1 445 ? 21.016 -14.305 -3.416 1 60.19 445 SER A N 1
ATOM 3434 C CA . SER A 1 445 ? 21.406 -15.445 -2.588 1 60.19 445 SER A CA 1
ATOM 3435 C C . SER A 1 445 ? 21.828 -16.625 -3.443 1 60.19 445 SER A C 1
ATOM 3437 O O . SER A 1 445 ? 21.203 -16.938 -4.461 1 60.19 445 SER A O 1
ATOM 3439 N N . ASP A 1 446 ? 23 -17.172 -3.248 1 59.91 446 ASP A N 1
ATOM 3440 C CA . ASP A 1 446 ? 23.578 -18.312 -3.953 1 59.91 446 ASP A CA 1
ATOM 3441 C C . ASP A 1 446 ? 23.047 -19.625 -3.379 1 59.91 446 ASP A C 1
ATOM 3443 O O . ASP A 1 446 ? 23.5 -20.703 -3.785 1 59.91 446 ASP A O 1
ATOM 3447 N N . SER A 1 447 ? 22.109 -19.578 -2.545 1 63.5 447 SER A N 1
ATOM 3448 C CA . SER A 1 447 ? 21.719 -20.797 -1.841 1 63.5 447 SER A CA 1
ATOM 3449 C C . SER A 1 447 ? 20.688 -21.594 -2.635 1 63.5 447 SER A C 1
ATOM 3451 O O . SER A 1 447 ? 20.375 -22.734 -2.301 1 63.5 447 SER A O 1
ATOM 3453 N N . MET A 1 448 ? 20.312 -21.094 -3.723 1 64.25 448 MET A N 1
ATOM 3454 C CA . MET A 1 448 ? 19.297 -21.75 -4.531 1 64.25 448 MET A CA 1
ATOM 3455 C C . MET A 1 448 ? 19.703 -21.797 -5.996 1 64.25 448 MET A C 1
ATOM 3457 O O . MET A 1 448 ? 20.359 -20.875 -6.492 1 64.25 448 MET A O 1
ATOM 3461 N N . VAL A 1 449 ? 19.422 -22.969 -6.598 1 70.38 449 VAL A N 1
ATOM 3462 C CA . VAL A 1 449 ? 19.656 -23.109 -8.031 1 70.38 449 VAL A CA 1
ATOM 3463 C C . VAL A 1 449 ? 18.344 -23.438 -8.734 1 70.38 449 VAL A C 1
ATOM 3465 O O . VAL A 1 449 ? 17.469 -24.078 -8.148 1 70.38 449 VAL A O 1
ATOM 3468 N N . LYS A 1 450 ? 18.188 -22.984 -9.922 1 72.19 450 LYS A N 1
ATOM 3469 C CA . LYS A 1 450 ? 17 -23.297 -10.711 1 72.19 450 LYS A CA 1
ATOM 3470 C C . LYS A 1 450 ? 17.203 -24.547 -11.57 1 72.19 450 LYS A C 1
ATOM 3472 O O . LYS A 1 450 ? 18.172 -24.609 -12.328 1 72.19 450 LYS A O 1
ATOM 3477 N N . ILE A 1 451 ? 16.438 -25.562 -11.367 1 70.31 451 ILE A N 1
ATOM 3478 C CA . ILE A 1 451 ? 16.391 -26.766 -12.203 1 70.31 451 ILE A CA 1
ATOM 3479 C C . ILE A 1 451 ? 15.031 -26.875 -12.891 1 70.31 451 ILE A C 1
ATOM 3481 O O . ILE A 1 451 ? 14.016 -27.094 -12.227 1 70.31 451 ILE A O 1
ATOM 3485 N N . GLY A 1 452 ? 15.078 -26.672 -14.18 1 64.62 452 GLY A N 1
ATOM 3486 C CA . GLY A 1 452 ? 13.789 -26.547 -14.836 1 64.62 452 GLY A CA 1
ATOM 3487 C C . GLY A 1 452 ? 12.969 -25.375 -14.344 1 64.62 452 GLY A C 1
ATOM 3488 O O . GLY A 1 452 ? 13.461 -24.25 -14.289 1 64.62 452 GLY A O 1
ATOM 3489 N N . PRO A 1 453 ? 11.742 -25.656 -14.031 1 64.19 453 PRO A N 1
ATOM 3490 C CA . PRO A 1 453 ? 10.898 -24.562 -13.578 1 64.19 453 PRO A CA 1
ATOM 3491 C C . PRO A 1 453 ? 10.953 -24.344 -12.07 1 64.19 453 PRO A C 1
ATOM 3493 O O . PRO A 1 453 ? 10.289 -23.453 -11.539 1 64.19 453 PRO A O 1
ATOM 3496 N N . ARG A 1 454 ? 11.844 -25.062 -11.375 1 69.81 454 ARG A N 1
ATOM 3497 C CA . ARG A 1 454 ? 11.82 -25.016 -9.914 1 69.81 454 ARG A CA 1
ATOM 3498 C C . ARG A 1 454 ? 13.133 -24.484 -9.359 1 69.81 454 ARG A C 1
ATOM 3500 O O . ARG A 1 454 ? 14.195 -24.703 -9.945 1 69.81 454 ARG A O 1
ATOM 3507 N N . PHE A 1 455 ? 12.93 -23.859 -8.266 1 68.5 455 PHE A N 1
ATOM 3508 C CA . PHE A 1 455 ? 14.094 -23.547 -7.449 1 68.5 455 PHE A CA 1
ATOM 3509 C C . PHE A 1 455 ? 14.305 -24.609 -6.375 1 68.5 455 PHE A C 1
ATOM 3511 O O . PHE A 1 455 ? 13.359 -25 -5.691 1 68.5 455 PHE A O 1
ATOM 3518 N N . VAL A 1 456 ? 15.539 -25.078 -6.352 1 71.75 456 VAL A N 1
ATOM 3519 C CA . VAL A 1 456 ? 15.852 -26.109 -5.375 1 71.75 456 VAL A CA 1
ATOM 3520 C C . VAL A 1 456 ? 17.062 -25.688 -4.543 1 71.75 456 VAL A C 1
ATOM 3522 O O . VAL A 1 456 ? 17.969 -25.031 -5.043 1 71.75 456 VAL A O 1
ATOM 3525 N N . SER A 1 457 ? 17.031 -26.016 -3.334 1 72.38 457 SER A N 1
ATOM 3526 C CA . SER A 1 457 ? 18.156 -25.766 -2.443 1 72.38 457 SER A CA 1
ATOM 3527 C C . SER A 1 457 ? 19.359 -26.625 -2.82 1 72.38 457 SER A C 1
ATOM 3529 O O . SER A 1 457 ? 19.234 -27.859 -2.938 1 72.38 457 SER A O 1
ATOM 3531 N N . VAL A 1 458 ? 20.469 -25.859 -2.914 1 77.94 458 VAL A N 1
ATOM 3532 C CA . VAL A 1 458 ? 21.719 -26.562 -3.195 1 77.94 458 VAL A CA 1
ATOM 3533 C C . VAL A 1 458 ? 22 -27.578 -2.096 1 77.94 458 VAL A C 1
ATOM 3535 O O . VAL A 1 458 ? 22.312 -28.734 -2.379 1 77.94 458 VAL A O 1
ATOM 3538 N N . ALA A 1 459 ? 21.688 -27.172 -0.902 1 74.75 459 ALA A N 1
ATOM 3539 C CA . ALA A 1 459 ? 21.969 -28.031 0.252 1 74.75 459 ALA A CA 1
ATOM 3540 C C . ALA A 1 459 ? 21.078 -29.281 0.239 1 74.75 459 ALA A C 1
ATOM 3542 O O . ALA A 1 459 ? 21.531 -30.359 0.628 1 74.75 459 ALA A O 1
ATOM 3543 N N . SER A 1 460 ? 19.906 -29.156 -0.24 1 80.19 460 SER A N 1
ATOM 3544 C CA . SER A 1 460 ? 18.984 -30.281 -0.262 1 80.19 460 SER A CA 1
ATOM 3545 C C . SER A 1 460 ? 19.453 -31.359 -1.235 1 80.19 460 SER A C 1
ATOM 3547 O O . SER A 1 460 ? 19.453 -32.562 -0.901 1 80.19 460 SER A O 1
ATOM 3549 N N . ILE A 1 461 ? 19.891 -30.969 -2.34 1 84.88 461 ILE A N 1
ATOM 3550 C CA . ILE A 1 461 ? 20.359 -31.938 -3.336 1 84.88 461 ILE A CA 1
ATOM 3551 C C . ILE A 1 461 ? 21.625 -32.625 -2.83 1 84.88 461 ILE A C 1
ATOM 3553 O O . ILE A 1 461 ? 21.766 -33.844 -2.939 1 84.88 461 ILE A O 1
ATOM 3557 N N . GLU A 1 462 ? 22.469 -31.781 -2.268 1 88.31 462 GLU A N 1
ATOM 3558 C CA . GLU A 1 462 ? 23.734 -32.312 -1.75 1 88.31 462 GLU A CA 1
ATOM 3559 C C . GLU A 1 462 ? 23.469 -33.344 -0.638 1 88.31 462 GLU A C 1
ATOM 3561 O O . GLU A 1 462 ? 24.094 -34.406 -0.607 1 88.31 462 GLU A O 1
ATOM 3566 N N . CYS A 1 463 ? 22.578 -33.031 0.181 1 85.38 463 CYS A N 1
ATOM 3567 C CA . CYS A 1 463 ? 22.234 -33.938 1.285 1 85.38 463 CYS A CA 1
ATOM 3568 C C . CYS A 1 463 ? 21.672 -35.25 0.77 1 85.38 463 CYS A C 1
ATOM 3570 O O . CYS A 1 463 ? 22.062 -36.312 1.236 1 85.38 463 CYS A O 1
ATOM 3572 N N . MET A 1 464 ? 20.797 -35.188 -0.126 1 88.38 464 MET A N 1
ATOM 3573 C CA . MET A 1 464 ? 20.203 -36.406 -0.683 1 88.38 464 MET A CA 1
ATOM 3574 C C . MET A 1 464 ? 21.266 -37.281 -1.33 1 88.38 464 MET A C 1
ATOM 3576 O O . MET A 1 464 ? 21.328 -38.469 -1.071 1 88.38 464 MET A O 1
ATOM 3580 N N . LEU A 1 465 ? 22.109 -36.688 -2.135 1 91.94 465 LEU A N 1
ATOM 3581 C CA . LEU A 1 465 ? 23.094 -37.438 -2.879 1 91.94 465 LEU A CA 1
ATOM 3582 C C . LEU A 1 465 ? 24.156 -38.031 -1.943 1 91.94 465 LEU A C 1
ATOM 3584 O O . LEU A 1 465 ? 24.625 -39.125 -2.148 1 91.94 465 LEU A O 1
ATOM 3588 N N . LYS A 1 466 ? 24.484 -37.281 -0.907 1 90.12 466 LYS A N 1
ATOM 3589 C CA . LYS A 1 466 ? 25.484 -37.719 0.045 1 90.12 466 LYS A CA 1
ATOM 3590 C C . LYS A 1 466 ? 25.031 -39 0.781 1 90.12 466 LYS A C 1
ATOM 3592 O O . LYS A 1 466 ? 25.844 -39.75 1.3 1 90.12 466 LYS A O 1
ATOM 3597 N N . ASN A 1 467 ? 23.812 -39.156 0.829 1 89.31 467 ASN A N 1
ATOM 3598 C CA . ASN A 1 467 ? 23.281 -40.312 1.517 1 89.31 467 ASN A CA 1
ATOM 3599 C C . ASN A 1 467 ? 23.359 -41.562 0.652 1 89.31 467 ASN A C 1
ATOM 3601 O O . ASN A 1 467 ? 23.109 -42.688 1.126 1 89.31 467 ASN A O 1
ATOM 3605 N N . HIS A 1 468 ? 23.672 -41.375 -0.553 1 90.81 468 HIS A N 1
ATOM 3606 C CA . HIS A 1 468 ? 23.891 -42.531 -1.398 1 90.81 468 HIS A CA 1
ATOM 3607 C C . HIS A 1 468 ? 25.125 -43.312 -0.958 1 90.81 468 HIS A C 1
ATOM 3609 O O . HIS A 1 468 ? 26.172 -42.719 -0.682 1 90.81 468 HIS A O 1
ATOM 3615 N N . VAL A 1 469 ? 25.141 -44.594 -1.025 1 87.38 469 VAL A N 1
ATOM 3616 C CA . VAL A 1 469 ? 26.141 -45.469 -0.435 1 87.38 469 VAL A CA 1
ATOM 3617 C C . VAL A 1 469 ? 27.469 -45.312 -1.18 1 87.38 469 VAL A C 1
ATOM 3619 O O . VAL A 1 469 ? 28.531 -45.406 -0.578 1 87.38 469 VAL A O 1
ATOM 3622 N N . ASP A 1 470 ? 27.375 -44.938 -2.416 1 90.88 470 ASP A N 1
ATOM 3623 C CA . ASP A 1 470 ? 28.594 -44.906 -3.238 1 90.88 470 ASP A CA 1
ATOM 3624 C C . ASP A 1 470 ? 29.125 -43.5 -3.395 1 90.88 470 ASP A C 1
ATOM 3626 O O . ASP A 1 470 ? 30.016 -43.25 -4.215 1 90.88 470 ASP A O 1
ATOM 3630 N N . ILE A 1 471 ? 28.594 -42.562 -2.705 1 92.56 471 ILE A N 1
ATOM 3631 C CA . ILE A 1 471 ? 29.031 -41.156 -2.82 1 92.56 471 ILE A CA 1
ATOM 3632 C C . ILE A 1 471 ? 29.719 -40.719 -1.526 1 92.56 471 ILE A C 1
ATOM 3634 O O . ILE A 1 471 ? 29.188 -40.938 -0.435 1 92.56 471 ILE A O 1
ATOM 3638 N N . SER A 1 472 ? 30.906 -40.188 -1.664 1 90.12 472 SER A N 1
ATOM 3639 C CA . SER A 1 472 ? 31.656 -39.719 -0.51 1 90.12 472 SER A CA 1
ATOM 3640 C C . SER A 1 472 ? 31.359 -38.25 -0.234 1 90.12 472 SER A C 1
ATOM 3642 O O . SER A 1 472 ? 31.312 -37.812 0.923 1 90.12 472 SER A O 1
ATOM 3644 N N . ASP A 1 473 ? 31.281 -37.5 -1.296 1 91.25 473 ASP A N 1
ATOM 3645 C CA . ASP A 1 473 ? 31 -36.062 -1.188 1 91.25 473 ASP A CA 1
ATOM 3646 C C . ASP A 1 473 ? 30.375 -35.531 -2.48 1 91.25 473 ASP A C 1
ATOM 3648 O O . ASP A 1 473 ? 30.531 -36.125 -3.541 1 91.25 473 ASP A O 1
ATOM 3652 N N . VAL A 1 474 ? 29.656 -34.406 -2.359 1 93.5 474 VAL A N 1
ATOM 3653 C CA . VAL A 1 474 ? 29.016 -33.812 -3.529 1 93.5 474 VAL A CA 1
ATOM 3654 C C . VAL A 1 474 ? 29.047 -32.312 -3.436 1 93.5 474 VAL A C 1
ATOM 3656 O O . VAL A 1 474 ? 28.891 -31.734 -2.35 1 93.5 474 VAL A O 1
ATOM 3659 N N . VAL A 1 475 ? 29.312 -31.594 -4.52 1 91.38 475 VAL A N 1
ATOM 3660 C CA . VAL A 1 475 ? 29.203 -30.141 -4.656 1 91.38 475 VAL A CA 1
ATOM 3661 C C . VAL A 1 475 ? 28.281 -29.797 -5.816 1 91.38 475 VAL A C 1
ATOM 3663 O O . VAL A 1 475 ? 28.516 -30.219 -6.953 1 91.38 475 VAL A O 1
ATOM 3666 N N . VAL A 1 476 ? 27.219 -29.094 -5.488 1 88.94 476 VAL A N 1
ATOM 3667 C CA . VAL A 1 476 ? 26.25 -28.688 -6.5 1 88.94 476 VAL A CA 1
ATOM 3668 C C . VAL A 1 476 ? 26.5 -27.219 -6.887 1 88.94 476 VAL A C 1
ATOM 3670 O O . VAL A 1 476 ? 26.734 -26.375 -6.023 1 88.94 476 VAL A O 1
ATOM 3673 N N . PHE A 1 477 ? 26.516 -26.953 -8.148 1 85.81 477 PHE A N 1
ATOM 3674 C CA . PHE A 1 477 ? 26.719 -25.594 -8.617 1 85.81 477 PHE A CA 1
ATOM 3675 C C . PHE A 1 477 ? 26.031 -25.375 -9.961 1 85.81 477 PHE A C 1
ATOM 3677 O O . PHE A 1 477 ? 25.672 -26.344 -10.648 1 85.81 477 PHE A O 1
ATOM 3684 N N . SER A 1 478 ? 25.781 -24.156 -10.32 1 82.88 478 SER A N 1
ATOM 3685 C CA . SER A 1 478 ? 25.219 -23.781 -11.609 1 82.88 478 SER A CA 1
ATOM 3686 C C . SER A 1 478 ? 26.312 -23.438 -12.617 1 82.88 478 SER A C 1
ATOM 3688 O O . SER A 1 478 ? 27.406 -22.984 -12.227 1 82.88 478 SER A O 1
ATOM 3690 N N . TYR A 1 479 ? 26.125 -23.75 -13.875 1 78.56 479 TYR A N 1
ATOM 3691 C CA . TYR A 1 479 ? 27.047 -23.391 -14.945 1 78.56 479 TYR A CA 1
ATOM 3692 C C . TYR A 1 479 ? 26.281 -23.062 -16.234 1 78.56 479 TYR A C 1
ATOM 3694 O O . TYR A 1 479 ? 25.094 -23.359 -16.359 1 78.56 479 TYR A O 1
ATOM 3702 N N . ILE A 1 480 ? 26.922 -22.344 -17.125 1 78.5 480 ILE A N 1
ATOM 3703 C CA . ILE A 1 480 ? 26.391 -22.016 -18.438 1 78.5 480 ILE A CA 1
ATOM 3704 C C . ILE A 1 480 ? 26.969 -22.953 -19.484 1 78.5 480 ILE A C 1
ATOM 3706 O O . ILE A 1 480 ? 28.188 -23.078 -19.625 1 78.5 480 ILE A O 1
ATOM 3710 N N . ASP A 1 481 ? 26.125 -23.625 -20.156 1 77 481 ASP A N 1
ATOM 3711 C CA . ASP A 1 481 ? 26.609 -24.594 -21.141 1 77 481 ASP A CA 1
ATOM 3712 C C . ASP A 1 481 ? 26.953 -23.906 -22.453 1 77 481 ASP A C 1
ATOM 3714 O O . ASP A 1 481 ? 26.969 -22.688 -22.547 1 77 481 ASP A O 1
ATOM 3718 N N . LYS A 1 482 ? 27.281 -24.75 -23.391 1 71.75 482 LYS A N 1
ATOM 3719 C CA . LYS A 1 482 ? 27.734 -24.234 -24.688 1 71.75 482 LYS A CA 1
ATOM 3720 C C . LYS A 1 482 ? 26.641 -23.438 -25.375 1 71.75 482 LYS A C 1
ATOM 3722 O O . LYS A 1 482 ? 26.922 -22.547 -26.172 1 71.75 482 LYS A O 1
ATOM 3727 N N . MET A 1 483 ? 25.469 -23.797 -25.047 1 69.75 483 MET A N 1
ATOM 3728 C CA . MET A 1 483 ? 24.344 -23.078 -25.625 1 69.75 483 MET A CA 1
ATOM 3729 C C . MET A 1 483 ? 23.953 -21.875 -24.75 1 69.75 483 MET A C 1
ATOM 3731 O O . MET A 1 483 ? 22.891 -21.281 -24.953 1 69.75 483 MET A O 1
ATOM 3735 N N . GLN A 1 484 ? 24.766 -21.688 -23.797 1 69.38 484 GLN A N 1
ATOM 3736 C CA . GLN A 1 484 ? 24.625 -20.562 -22.891 1 69.38 484 GLN A CA 1
ATOM 3737 C C . GLN A 1 484 ? 23.391 -20.719 -22 1 69.38 484 GLN A C 1
ATOM 3739 O O . GLN A 1 484 ? 22.719 -19.734 -21.672 1 69.38 484 GLN A O 1
ATOM 3744 N N . TYR A 1 485 ? 23.078 -21.953 -21.797 1 71.88 485 TYR A N 1
ATOM 3745 C CA . TYR A 1 485 ? 21.969 -22.234 -20.906 1 71.88 485 TYR A CA 1
ATOM 3746 C C . TYR A 1 485 ? 22.453 -22.438 -19.469 1 71.88 485 TYR A C 1
ATOM 3748 O O . TYR A 1 485 ? 23.516 -23.016 -19.25 1 71.88 485 TYR A O 1
ATOM 3756 N N . HIS A 1 486 ? 21.656 -21.938 -18.547 1 73.94 486 HIS A N 1
ATOM 3757 C CA . HIS A 1 486 ? 21.953 -22.172 -17.141 1 73.94 486 HIS A CA 1
ATOM 3758 C C . HIS A 1 486 ? 21.578 -23.594 -16.734 1 73.94 486 HIS A C 1
ATOM 3760 O O . HIS A 1 486 ? 20.406 -23.984 -16.812 1 73.94 486 HIS A O 1
ATOM 3766 N N . CYS A 1 487 ? 22.609 -24.297 -16.359 1 80.62 487 CYS A N 1
ATOM 3767 C CA . CYS A 1 487 ? 22.422 -25.688 -16 1 80.62 487 CYS A CA 1
ATOM 3768 C C . CYS A 1 487 ? 22.969 -25.969 -14.609 1 80.62 487 CYS A C 1
ATOM 3770 O O . CYS A 1 487 ? 23.734 -25.172 -14.055 1 80.62 487 CYS A O 1
ATOM 3772 N N . VAL A 1 488 ? 22.453 -27.062 -14.031 1 86.81 488 VAL A N 1
ATOM 3773 C CA . VAL A 1 488 ? 22.953 -27.5 -12.734 1 86.81 488 VAL A CA 1
ATOM 3774 C C . VAL A 1 488 ? 23.828 -28.734 -12.898 1 86.81 488 VAL A C 1
ATOM 3776 O O . VAL A 1 488 ? 23.484 -29.656 -13.648 1 86.81 488 VAL A O 1
ATOM 3779 N N . CYS A 1 489 ? 24.969 -28.609 -12.242 1 91.38 489 CYS A N 1
ATOM 3780 C CA . CYS A 1 489 ? 25.891 -29.734 -12.242 1 91.38 489 CYS A CA 1
ATOM 3781 C C . CYS A 1 489 ? 26.172 -30.203 -10.82 1 91.38 489 CYS A C 1
ATOM 3783 O O . CYS A 1 489 ? 26.266 -29.391 -9.898 1 91.38 489 CYS A O 1
ATOM 3785 N N . CYS A 1 490 ? 26.234 -31.5 -10.656 1 93.69 490 CYS A N 1
ATOM 3786 C CA . CYS A 1 490 ? 26.688 -32.094 -9.406 1 93.69 490 CYS A CA 1
ATOM 3787 C C . CYS A 1 490 ? 28.062 -32.75 -9.562 1 93.69 490 CYS A C 1
ATOM 3789 O O . CYS A 1 490 ? 28.219 -33.719 -10.297 1 93.69 490 CYS A O 1
ATOM 3791 N N . ALA A 1 491 ? 29 -32.094 -8.859 1 94.62 491 ALA A N 1
ATOM 3792 C CA . ALA A 1 491 ? 30.297 -32.75 -8.734 1 94.62 491 ALA A CA 1
ATOM 3793 C C . ALA A 1 491 ? 30.266 -33.844 -7.656 1 94.62 491 ALA A C 1
ATOM 3795 O O . ALA A 1 491 ? 30 -33.531 -6.488 1 94.62 491 ALA A O 1
ATOM 3796 N N . VAL A 1 492 ? 30.547 -35.062 -8.086 1 94.56 492 VAL A N 1
ATOM 3797 C CA . VAL A 1 492 ? 30.359 -36.188 -7.18 1 94.56 492 VAL A CA 1
ATOM 3798 C C . VAL A 1 492 ? 31.703 -36.875 -6.93 1 94.56 492 VAL A C 1
ATOM 3800 O O . VAL A 1 492 ? 32.375 -37.281 -7.871 1 94.56 492 VAL A O 1
ATOM 3803 N N . LYS A 1 493 ? 32.062 -36.906 -5.695 1 92.38 493 LYS A N 1
ATOM 3804 C CA . LYS A 1 493 ? 33.188 -37.75 -5.297 1 92.38 493 LYS A CA 1
ATOM 3805 C C . LYS A 1 493 ? 32.75 -39.188 -5.004 1 92.38 493 LYS A C 1
ATOM 3807 O O . LYS A 1 493 ? 32 -39.438 -4.07 1 92.38 493 LYS A O 1
ATOM 3812 N N . THR A 1 494 ? 33.25 -40.125 -5.781 1 88.81 494 THR A N 1
ATOM 3813 C CA . THR A 1 494 ? 32.75 -41.469 -5.73 1 88.81 494 THR A CA 1
ATOM 3814 C C . THR A 1 494 ? 33.625 -42.344 -4.828 1 88.81 494 THR A C 1
ATOM 3816 O O . THR A 1 494 ? 34.844 -42.094 -4.699 1 88.81 494 THR A O 1
ATOM 3819 N N . LYS A 1 495 ? 33 -43.281 -4.105 1 80.62 495 LYS A N 1
ATOM 3820 C CA . LYS A 1 495 ? 33.656 -44.344 -3.348 1 80.62 495 LYS A CA 1
ATOM 3821 C C . LYS A 1 495 ? 33.906 -45.562 -4.215 1 80.62 495 LYS A C 1
ATOM 3823 O O . LYS A 1 495 ? 34.75 -46.406 -3.881 1 80.62 495 LYS A O 1
ATOM 3828 N N . GLY A 1 496 ? 33.219 -45.781 -5.109 1 74.25 496 GLY A N 1
ATOM 3829 C CA . GLY A 1 496 ? 33.281 -47 -5.887 1 74.25 496 GLY A CA 1
ATOM 3830 C C . GLY A 1 496 ? 32.906 -46.812 -7.348 1 74.25 496 GLY A C 1
ATOM 3831 O O . GLY A 1 496 ? 32.719 -45.688 -7.789 1 74.25 496 GLY A O 1
ATOM 3832 N N . ASP A 1 497 ? 32.812 -48 -8.07 1 71.81 497 ASP A N 1
ATOM 3833 C CA . ASP A 1 497 ? 32.531 -48.031 -9.5 1 71.81 497 ASP A CA 1
ATOM 3834 C C . ASP A 1 497 ? 31.031 -48.188 -9.773 1 71.81 497 ASP A C 1
ATOM 3836 O O . ASP A 1 497 ? 30.297 -48.656 -8.906 1 71.81 497 ASP A O 1
ATOM 3840 N N . GLY A 1 498 ? 30.391 -47.469 -10.664 1 77.81 498 GLY A N 1
ATOM 3841 C CA . GLY A 1 498 ? 29.047 -47.844 -11.102 1 77.81 498 GLY A CA 1
ATOM 3842 C C . GLY A 1 498 ? 28.078 -46.656 -11.086 1 77.81 498 GLY A C 1
ATOM 3843 O O . GLY A 1 498 ? 26.922 -46.781 -11.453 1 77.81 498 GLY A O 1
ATOM 3844 N N . LEU A 1 499 ? 28.562 -45.625 -10.578 1 87.5 499 LEU A N 1
ATOM 3845 C CA . LEU A 1 499 ? 27.656 -44.469 -10.555 1 87.5 499 LEU A CA 1
ATOM 3846 C C . LEU A 1 499 ? 27.516 -43.875 -11.953 1 87.5 499 LEU A C 1
ATOM 3848 O O . LEU A 1 499 ? 28.484 -43.781 -12.703 1 87.5 499 LEU A O 1
ATOM 3852 N N . SER A 1 500 ? 26.281 -43.719 -12.383 1 91.19 500 SER A N 1
ATOM 3853 C CA . SER A 1 500 ? 25.953 -43.031 -13.633 1 91.19 500 SER A CA 1
ATOM 3854 C C . SER A 1 500 ? 24.859 -42 -13.438 1 91.19 500 SER A C 1
ATOM 3856 O O . SER A 1 500 ? 24.219 -41.938 -12.375 1 91.19 500 SER A O 1
ATOM 3858 N N . LYS A 1 501 ? 24.766 -41.25 -14.43 1 90.94 501 LYS A N 1
ATOM 3859 C CA . LYS A 1 501 ? 23.703 -40.25 -14.391 1 90.94 501 LYS A CA 1
ATOM 3860 C C . LYS A 1 501 ? 22.344 -40.906 -14.18 1 90.94 501 LYS A C 1
ATOM 3862 O O . LYS A 1 501 ? 21.531 -40.406 -13.367 1 90.94 501 LYS A O 1
ATOM 3867 N N . SER A 1 502 ? 22.078 -41.938 -14.922 1 90.12 502 SER A N 1
ATOM 3868 C CA . SER A 1 502 ? 20.781 -42.594 -14.844 1 90.12 502 SER A CA 1
ATOM 3869 C C . SER A 1 502 ? 20.516 -43.125 -13.43 1 90.12 502 SER A C 1
ATOM 3871 O O . SER A 1 502 ? 19.391 -43 -12.922 1 90.12 502 SER A O 1
ATOM 3873 N N . VAL A 1 503 ? 21.547 -43.656 -12.844 1 90.69 503 VAL A N 1
ATOM 3874 C CA . VAL A 1 503 ? 21.422 -44.188 -11.492 1 90.69 503 VAL A CA 1
ATOM 3875 C C . VAL A 1 503 ? 21.109 -43.062 -10.508 1 90.69 503 VAL A C 1
ATOM 3877 O O . VAL A 1 503 ? 20.234 -43.188 -9.648 1 90.69 503 VAL A O 1
ATOM 3880 N N . LEU A 1 504 ? 21.812 -42.031 -10.672 1 92.44 504 LEU A N 1
ATOM 3881 C CA . LEU A 1 504 ? 21.656 -40.938 -9.727 1 92.44 504 LEU A CA 1
ATOM 3882 C C . LEU A 1 504 ? 20.344 -40.219 -9.961 1 92.44 504 LEU A C 1
ATOM 3884 O O . LEU A 1 504 ? 19.719 -39.719 -9.016 1 92.44 504 LEU A O 1
ATOM 3888 N N . ASP A 1 505 ? 19.891 -40.125 -11.203 1 90.12 505 ASP A N 1
ATOM 3889 C CA . ASP A 1 505 ? 18.594 -39.531 -11.516 1 90.12 505 ASP A CA 1
ATOM 3890 C C . ASP A 1 505 ? 17.469 -40.344 -10.852 1 90.12 505 ASP A C 1
ATOM 3892 O O . ASP A 1 505 ? 16.578 -39.781 -10.219 1 90.12 505 ASP A O 1
ATOM 3896 N N . GLU A 1 506 ? 17.578 -41.594 -10.992 1 88.19 506 GLU A N 1
ATOM 3897 C CA . GLU A 1 506 ? 16.562 -42.469 -10.391 1 88.19 506 GLU A CA 1
ATOM 3898 C C . GLU A 1 506 ? 16.609 -42.375 -8.867 1 88.19 506 GLU A C 1
ATOM 3900 O O . GLU A 1 506 ? 15.562 -42.406 -8.211 1 88.19 506 GLU A O 1
ATOM 3905 N N . TYR A 1 507 ? 17.828 -42.375 -8.336 1 89.44 507 TYR A N 1
ATOM 3906 C CA . TYR A 1 507 ? 17.984 -42.281 -6.891 1 89.44 507 TYR A CA 1
ATOM 3907 C C . TYR A 1 507 ? 17.328 -41 -6.352 1 89.44 507 TYR A C 1
ATOM 3909 O O . TYR A 1 507 ? 16.625 -41.031 -5.336 1 89.44 507 TYR A O 1
ATOM 3917 N N . LEU A 1 508 ? 17.562 -39.969 -7.051 1 88.56 508 LEU A N 1
ATOM 3918 C CA . LEU A 1 508 ? 16.984 -38.688 -6.625 1 88.56 508 LEU A CA 1
ATOM 3919 C C . LEU A 1 508 ? 15.469 -38.719 -6.707 1 88.56 508 LEU A C 1
ATOM 3921 O O . LEU A 1 508 ? 14.781 -38.25 -5.797 1 88.56 508 LEU A O 1
ATOM 3925 N N . LEU A 1 509 ? 14.898 -39.219 -7.781 1 86.38 509 LEU A N 1
ATOM 3926 C CA . LEU A 1 509 ? 13.453 -39.344 -7.941 1 86.38 509 LEU A CA 1
ATOM 3927 C C . LEU A 1 509 ? 12.844 -40.188 -6.828 1 86.38 509 LEU A C 1
ATOM 3929 O O . LEU A 1 509 ? 11.805 -39.844 -6.27 1 86.38 509 LEU A O 1
ATOM 3933 N N . ASP A 1 510 ? 13.539 -41.188 -6.551 1 86.62 510 ASP A N 1
ATOM 3934 C CA . ASP A 1 510 ? 13.078 -42.094 -5.496 1 86.62 510 ASP A CA 1
ATOM 3935 C C . ASP A 1 510 ? 13.094 -41.406 -4.137 1 86.62 510 ASP A C 1
ATOM 3937 O O . ASP A 1 510 ? 12.133 -41.5 -3.373 1 86.62 510 ASP A O 1
ATOM 3941 N N . LYS A 1 511 ? 14.148 -40.75 -3.906 1 85.06 511 LYS A N 1
ATOM 3942 C CA . LYS A 1 511 ? 14.281 -40.062 -2.631 1 85.06 511 LYS A CA 1
ATOM 3943 C C . LYS A 1 511 ? 13.211 -38.969 -2.48 1 85.06 511 LYS A C 1
ATOM 3945 O O . LYS A 1 511 ? 12.758 -38.688 -1.367 1 85.06 511 LYS A O 1
ATOM 3950 N N . GLU A 1 512 ? 12.805 -38.5 -3.588 1 81.5 512 GLU A N 1
ATOM 3951 C CA . GLU A 1 512 ? 11.781 -37.469 -3.562 1 81.5 512 GLU A CA 1
ATOM 3952 C C . GLU A 1 512 ? 10.383 -38.062 -3.705 1 81.5 512 GLU A C 1
ATOM 3954 O O . GLU A 1 512 ? 9.391 -37.344 -3.779 1 81.5 512 GLU A O 1
ATOM 3959 N N . HIS A 1 513 ? 10.367 -39.438 -3.74 1 77.62 513 HIS A N 1
ATOM 3960 C CA . HIS A 1 513 ? 9.102 -40.156 -3.9 1 77.62 513 HIS A CA 1
ATOM 3961 C C . HIS A 1 513 ? 8.352 -39.656 -5.133 1 77.62 513 HIS A C 1
ATOM 3963 O O . HIS A 1 513 ? 7.156 -39.344 -5.055 1 77.62 513 HIS A O 1
ATOM 3969 N N . ARG A 1 514 ? 9.07 -39.5 -6.137 1 80.5 514 ARG A N 1
ATOM 3970 C CA . ARG A 1 514 ? 8.477 -39.094 -7.406 1 80.5 514 ARG A CA 1
ATOM 3971 C C . ARG A 1 514 ? 8.484 -40.25 -8.406 1 80.5 514 ARG A C 1
ATOM 3973 O O . ARG A 1 514 ? 9.312 -41.156 -8.305 1 80.5 514 ARG A O 1
ATOM 3980 N N . THR A 1 515 ? 7.418 -40.188 -9.242 1 67.88 515 THR A N 1
ATOM 3981 C CA . THR A 1 515 ? 7.375 -41.188 -10.289 1 67.88 515 THR A CA 1
ATOM 3982 C C . THR A 1 515 ? 7.953 -40.656 -11.594 1 67.88 515 THR A C 1
ATOM 3984 O O . THR A 1 515 ? 7.953 -39.438 -11.828 1 67.88 515 THR A O 1
ATOM 3987 N N . GLU A 1 516 ? 8.859 -41.312 -12.383 1 63.53 516 GLU A N 1
ATOM 3988 C CA . GLU A 1 516 ? 9.414 -40.969 -13.695 1 63.53 516 GLU A CA 1
ATOM 3989 C C . GLU A 1 516 ? 8.312 -40.875 -14.75 1 63.53 516 GLU A C 1
ATOM 3991 O O . GLU A 1 516 ? 8.602 -40.906 -15.945 1 63.53 516 GLU A O 1
ATOM 3996 N N . ALA A 1 517 ? 7.191 -40.344 -14.336 1 60.53 517 ALA A N 1
ATOM 3997 C CA . ALA A 1 517 ? 6.113 -40.594 -15.297 1 60.53 517 ALA A CA 1
ATOM 3998 C C . ALA A 1 517 ? 6.035 -39.469 -16.328 1 60.53 517 ALA A C 1
ATOM 4000 O O . ALA A 1 517 ? 5.477 -39.656 -17.406 1 60.53 517 ALA A O 1
ATOM 4001 N N . ASN A 1 518 ? 6.688 -38.406 -16.094 1 65.75 518 ASN A N 1
ATOM 4002 C CA . ASN A 1 518 ? 6.461 -37.375 -17.125 1 65.75 518 ASN A CA 1
ATOM 4003 C C . ASN A 1 518 ? 7.734 -36.594 -17.422 1 65.75 518 ASN A C 1
ATOM 4005 O O . ASN A 1 518 ? 8.734 -36.719 -16.719 1 65.75 518 ASN A O 1
ATOM 4009 N N . PHE A 1 519 ? 7.77 -36 -18.625 1 69.19 519 PHE A N 1
ATOM 4010 C CA . PHE A 1 519 ? 8.914 -35.25 -19.156 1 69.19 519 PHE A CA 1
ATOM 4011 C C . PHE A 1 519 ? 9.305 -34.125 -18.203 1 69.19 519 PHE A C 1
ATOM 4013 O O . PHE A 1 519 ? 10.469 -33.719 -18.156 1 69.19 519 PHE A O 1
ATOM 4020 N N . LEU A 1 520 ? 8.414 -33.688 -17.375 1 69.75 520 LEU A N 1
ATOM 4021 C CA . LEU A 1 520 ? 8.68 -32.562 -16.484 1 69.75 520 LEU A CA 1
ATOM 4022 C C . LEU A 1 520 ? 9.617 -32.969 -15.352 1 69.75 520 LEU A C 1
ATOM 4024 O O . LEU A 1 520 ? 10.484 -32.188 -14.953 1 69.75 520 LEU A O 1
ATOM 4028 N N . GLN A 1 521 ? 9.43 -34.125 -14.922 1 73 521 GLN A N 1
ATOM 4029 C CA . GLN A 1 521 ? 10.266 -34.594 -13.836 1 73 521 GLN A CA 1
ATOM 4030 C C . GLN A 1 521 ? 11.734 -34.688 -14.266 1 73 521 GLN A C 1
ATOM 4032 O O . GLN A 1 521 ? 12.633 -34.406 -13.477 1 73 521 GLN A O 1
ATOM 4037 N N . LYS A 1 522 ? 11.891 -35 -15.453 1 73 522 LYS A N 1
ATOM 4038 C CA . LYS A 1 522 ? 13.258 -35.125 -15.969 1 73 522 LYS A CA 1
ATOM 4039 C C . LYS A 1 522 ? 13.922 -33.75 -16.047 1 73 522 LYS A C 1
ATOM 4041 O O . LYS A 1 522 ? 15.133 -33.625 -15.844 1 73 522 LYS A O 1
ATOM 4046 N N . LEU A 1 523 ? 13.133 -32.812 -16.297 1 73.62 523 LEU A N 1
ATOM 4047 C CA . LEU A 1 523 ? 13.648 -31.438 -16.391 1 73.62 523 LEU A CA 1
ATOM 4048 C C . LEU A 1 523 ? 14.047 -30.922 -15.008 1 73.62 523 LEU A C 1
ATOM 4050 O O . LEU A 1 523 ? 14.781 -29.938 -14.898 1 73.62 523 LEU A O 1
ATOM 4054 N N . GLU A 1 524 ? 13.539 -31.594 -14.055 1 78.19 524 GLU A N 1
ATOM 4055 C CA . GLU A 1 524 ? 13.781 -31.125 -12.695 1 78.19 524 GLU A CA 1
ATOM 4056 C C . GLU A 1 524 ? 14.953 -31.859 -12.055 1 78.19 524 GLU A C 1
ATOM 4058 O O . GLU A 1 524 ? 15.109 -31.844 -10.836 1 78.19 524 GLU A O 1
ATOM 4063 N N . LEU A 1 525 ? 15.734 -32.469 -12.82 1 84.38 525 LEU A N 1
ATOM 4064 C CA . LEU A 1 525 ? 16.922 -33.156 -12.367 1 84.38 525 LEU A CA 1
ATOM 4065 C C . LEU A 1 525 ? 18.188 -32.469 -12.836 1 84.38 525 LEU A C 1
ATOM 4067 O O . LEU A 1 525 ? 18.156 -31.703 -13.812 1 84.38 525 LEU A O 1
ATOM 4071 N N . PRO A 1 526 ? 19.328 -32.625 -12.102 1 88.25 526 PRO A N 1
ATOM 4072 C CA . PRO A 1 526 ? 20.578 -32.031 -12.57 1 88.25 526 PRO A CA 1
ATOM 4073 C C . PRO A 1 526 ? 20.922 -32.438 -14 1 88.25 526 PRO A C 1
ATOM 4075 O O . PRO A 1 526 ? 20.719 -33.594 -14.383 1 88.25 526 PRO A O 1
ATOM 4078 N N . ARG A 1 527 ? 21.422 -31.531 -14.711 1 86.38 527 ARG A N 1
ATOM 4079 C CA . ARG A 1 527 ? 21.734 -31.781 -16.109 1 86.38 527 ARG A CA 1
ATOM 4080 C C . ARG A 1 527 ? 22.953 -32.688 -16.25 1 86.38 527 ARG A C 1
ATOM 4082 O O . ARG A 1 527 ? 23.031 -33.5 -17.172 1 86.38 527 ARG A O 1
ATOM 4089 N N . SER A 1 528 ? 23.828 -32.469 -15.312 1 90.5 528 SER A N 1
ATOM 4090 C CA . SER A 1 528 ? 25.094 -33.188 -15.453 1 90.5 528 SER A CA 1
ATOM 4091 C C . SER A 1 528 ? 25.641 -33.625 -14.094 1 90.5 528 SER A C 1
ATOM 4093 O O . SER A 1 528 ? 25.359 -32.969 -13.086 1 90.5 528 SER A O 1
ATOM 4095 N N . TYR A 1 529 ? 26.312 -34.719 -14.141 1 93.5 529 TYR A N 1
ATOM 4096 C CA . TYR A 1 529 ? 27.109 -35.219 -13.016 1 93.5 529 TYR A CA 1
ATOM 4097 C C . TYR A 1 529 ? 28.562 -35.375 -13.422 1 93.5 529 TYR A C 1
ATOM 4099 O O . TYR A 1 529 ? 28.859 -35.969 -14.469 1 93.5 529 TYR A O 1
ATOM 4107 N N . VAL A 1 530 ? 29.422 -34.75 -12.672 1 93.75 530 VAL A N 1
ATOM 4108 C CA . VAL A 1 530 ? 30.844 -34.969 -12.891 1 93.75 530 VAL A CA 1
ATOM 4109 C C . VAL A 1 530 ? 31.438 -35.781 -11.75 1 93.75 530 VAL A C 1
ATOM 4111 O O . VAL A 1 530 ? 31.344 -35.406 -10.586 1 93.75 530 VAL A O 1
ATOM 4114 N N . PHE A 1 531 ? 31.984 -36.906 -12.156 1 93.19 531 PHE A N 1
ATOM 4115 C CA . PHE A 1 531 ? 32.531 -37.812 -11.156 1 93.19 531 PHE A CA 1
ATOM 4116 C C . PHE A 1 531 ? 34.031 -37.531 -10.969 1 93.19 531 PHE A C 1
ATOM 4118 O O . PHE A 1 531 ? 34.812 -37.625 -11.922 1 93.19 531 PHE A O 1
ATOM 4125 N N . LEU A 1 532 ? 34.406 -37.188 -9.727 1 90.56 532 LEU A N 1
ATOM 4126 C CA . LEU A 1 532 ? 35.781 -36.844 -9.406 1 90.56 532 LEU A CA 1
ATOM 4127 C C . LEU A 1 532 ? 36.344 -37.812 -8.344 1 90.56 532 LEU A C 1
ATOM 4129 O O . LEU A 1 532 ? 35.594 -38.312 -7.504 1 90.56 532 LEU A O 1
ATOM 4133 N N . GLU A 1 533 ? 37.656 -37.938 -8.422 1 87 533 GLU A N 1
ATOM 4134 C CA . GLU A 1 533 ? 38.312 -38.812 -7.445 1 87 533 GLU A CA 1
ATOM 4135 C C . GLU A 1 533 ? 38.469 -38.094 -6.102 1 87 533 GLU A C 1
ATOM 4137 O O . GLU A 1 533 ? 38.375 -38.719 -5.047 1 87 533 GLU A O 1
ATOM 4142 N N . ASP A 1 534 ? 38.781 -36.875 -6.215 1 88.56 534 ASP A N 1
ATOM 4143 C CA . ASP A 1 534 ? 38.938 -36.094 -5.008 1 88.56 534 ASP A CA 1
ATOM 4144 C C . ASP A 1 534 ? 38.531 -34.625 -5.242 1 88.56 534 ASP A C 1
ATOM 4146 O O . ASP A 1 534 ? 38.438 -34.188 -6.387 1 88.56 534 ASP A O 1
ATOM 4150 N N . PHE A 1 535 ? 38.219 -33.906 -4.09 1 92.06 535 PHE A N 1
ATOM 4151 C CA . PHE A 1 535 ? 37.875 -32.5 -4.145 1 92.06 535 PHE A CA 1
ATOM 4152 C C . PHE A 1 535 ? 39 -31.641 -3.594 1 92.06 535 PHE A C 1
ATOM 4154 O O . PHE A 1 535 ? 39.562 -31.953 -2.549 1 92.06 535 PHE A O 1
ATOM 4161 N N . PRO A 1 536 ? 39.312 -30.594 -4.344 1 91.44 536 PRO A N 1
ATOM 4162 C CA . PRO A 1 536 ? 40.25 -29.641 -3.76 1 91.44 536 PRO A CA 1
ATOM 4163 C C . PRO A 1 536 ? 39.75 -29.031 -2.463 1 91.44 536 PRO A C 1
ATOM 4165 O O . PRO A 1 536 ? 38.531 -28.75 -2.334 1 91.44 536 PRO A O 1
ATOM 4168 N N . ARG A 1 537 ? 40.594 -28.859 -1.542 1 88.38 537 ARG A N 1
ATOM 4169 C CA . ARG A 1 537 ? 40.25 -28.312 -0.238 1 88.38 537 ARG A CA 1
ATOM 4170 C C . ARG A 1 537 ? 41 -27.016 0.033 1 88.38 537 ARG A C 1
ATOM 4172 O O . ARG A 1 537 ? 42.062 -26.766 -0.543 1 88.38 537 ARG A O 1
ATOM 4179 N N . THR A 1 538 ? 40.375 -26.156 0.829 1 85 538 THR A N 1
ATOM 4180 C CA . THR A 1 538 ? 41.031 -24.938 1.272 1 85 538 THR A CA 1
ATOM 4181 C C . THR A 1 538 ? 42.125 -25.234 2.314 1 85 538 THR A C 1
ATOM 4183 O O . THR A 1 538 ? 42.281 -26.391 2.725 1 85 538 THR A O 1
ATOM 4186 N N . PHE A 1 539 ? 42.844 -24.203 2.705 1 80 539 PHE A N 1
ATOM 4187 C CA . PHE A 1 539 ? 43.906 -24.359 3.68 1 80 539 PHE A CA 1
ATOM 4188 C C . PHE A 1 539 ? 43.375 -24.891 5.004 1 80 539 PHE A C 1
ATOM 4190 O O . PHE A 1 539 ? 44.062 -25.609 5.723 1 80 539 PHE A O 1
ATOM 4197 N N . SER A 1 540 ? 42.094 -24.531 5.336 1 78.75 540 SER A N 1
ATOM 4198 C CA . SER A 1 540 ? 41.469 -24.953 6.582 1 78.75 540 SER A CA 1
ATOM 4199 C C . SER A 1 540 ? 40.875 -26.359 6.461 1 78.75 540 SER A C 1
ATOM 4201 O O . SER A 1 540 ? 40.281 -26.859 7.41 1 78.75 540 SER A O 1
ATOM 4203 N N . GLY A 1 541 ? 41 -26.984 5.32 1 77.19 541 GLY A N 1
ATOM 4204 C CA . GLY A 1 541 ? 40.562 -28.344 5.133 1 77.19 541 GLY A CA 1
ATOM 4205 C C . GLY A 1 541 ? 39.156 -28.453 4.574 1 77.19 541 GLY A C 1
ATOM 4206 O O . GLY A 1 541 ? 38.656 -29.547 4.316 1 77.19 541 GLY A O 1
ATOM 4207 N N . LYS A 1 542 ? 38.531 -27.312 4.438 1 81.31 542 LYS A N 1
ATOM 4208 C CA . LYS A 1 542 ? 37.188 -27.328 3.877 1 81.31 542 LYS A CA 1
ATOM 4209 C C . LYS A 1 542 ? 37.219 -27.469 2.359 1 81.31 542 LYS A C 1
ATOM 4211 O O . LYS A 1 542 ? 38.188 -27.109 1.717 1 81.31 542 LYS A O 1
ATOM 4216 N N . ILE A 1 543 ? 36.062 -28.031 1.835 1 87.75 543 ILE A N 1
ATOM 4217 C CA . ILE A 1 543 ? 35.969 -28.188 0.386 1 87.75 543 ILE A CA 1
ATOM 4218 C C . ILE A 1 543 ? 36 -26.812 -0.281 1 87.75 543 ILE A C 1
ATOM 4220 O O . ILE A 1 543 ? 35.312 -25.906 0.136 1 87.75 543 ILE A O 1
ATOM 4224 N N . ASN A 1 544 ? 36.875 -26.656 -1.239 1 89.44 544 ASN A N 1
ATOM 4225 C CA . ASN A 1 544 ? 36.906 -25.453 -2.062 1 89.44 544 ASN A CA 1
ATOM 4226 C C . ASN A 1 544 ? 35.906 -25.516 -3.197 1 89.44 544 ASN A C 1
ATOM 4228 O O . ASN A 1 544 ? 36.219 -25.906 -4.316 1 89.44 544 ASN A O 1
ATOM 4232 N N . ARG A 1 545 ? 34.781 -25.109 -2.949 1 87.5 545 ARG A N 1
ATOM 4233 C CA . ARG A 1 545 ? 33.656 -25.25 -3.859 1 87.5 545 ARG A CA 1
ATOM 4234 C C . ARG A 1 545 ? 33.938 -24.547 -5.184 1 87.5 545 ARG A C 1
ATOM 4236 O O . ARG A 1 545 ? 33.562 -25.047 -6.246 1 87.5 545 ARG A O 1
ATOM 4243 N N . LYS A 1 546 ? 34.594 -23.375 -5.082 1 86.81 546 LYS A N 1
ATOM 4244 C CA . LYS A 1 546 ? 34.875 -22.609 -6.285 1 86.81 546 LYS A CA 1
ATOM 4245 C C . LYS A 1 546 ? 35.812 -23.375 -7.215 1 86.81 546 LYS A C 1
ATOM 4247 O O . LYS A 1 546 ? 35.594 -23.422 -8.422 1 86.81 546 LYS A O 1
ATOM 4252 N N . LYS A 1 547 ? 36.75 -23.859 -6.633 1 89.44 547 LYS A N 1
ATOM 4253 C CA . LYS A 1 547 ? 37.719 -24.609 -7.422 1 89.44 547 LYS A CA 1
ATOM 4254 C C . LYS A 1 547 ? 37.125 -25.875 -8 1 89.44 547 LYS A C 1
ATOM 4256 O O . LYS A 1 547 ? 37.406 -26.25 -9.133 1 89.44 547 LYS A O 1
ATOM 4261 N N . VAL A 1 548 ? 36.281 -26.516 -7.23 1 91.44 548 VAL A N 1
ATOM 4262 C CA . VAL A 1 548 ? 35.562 -27.703 -7.723 1 91.44 548 VAL A CA 1
ATOM 4263 C C . VAL A 1 548 ? 34.719 -27.344 -8.938 1 91.44 548 VAL A C 1
ATOM 4265 O O . VAL A 1 548 ? 34.75 -28.031 -9.953 1 91.44 548 VAL A O 1
ATOM 4268 N N . ALA A 1 549 ? 34.031 -26.344 -8.852 1 89.69 549 ALA A N 1
ATOM 4269 C CA . ALA A 1 549 ? 33.156 -25.875 -9.945 1 89.69 549 ALA A CA 1
ATOM 4270 C C . ALA A 1 549 ? 33.969 -25.562 -11.188 1 89.69 549 ALA A C 1
ATOM 4272 O O . ALA A 1 549 ? 33.594 -25.938 -12.305 1 89.69 549 ALA A O 1
ATOM 4273 N N . GLU A 1 550 ? 35.094 -24.938 -10.984 1 89.44 550 GLU A N 1
ATOM 4274 C CA . GLU A 1 550 ? 35.969 -24.594 -12.109 1 89.44 550 GLU A CA 1
ATOM 4275 C C . GLU A 1 550 ? 36.5 -25.844 -12.812 1 89.44 550 GLU A C 1
ATOM 4277 O O . GLU A 1 550 ? 36.531 -25.906 -14.039 1 89.44 550 GLU A O 1
ATOM 4282 N N . MET A 1 551 ? 36.844 -26.766 -12.023 1 89.75 551 MET A N 1
ATOM 4283 C CA . MET A 1 551 ? 37.312 -28.031 -12.57 1 89.75 551 MET A CA 1
ATOM 4284 C C . MET A 1 551 ? 36.25 -28.719 -13.398 1 89.75 551 MET A C 1
ATOM 4286 O O . MET A 1 551 ? 36.531 -29.234 -14.484 1 89.75 551 MET A O 1
ATOM 4290 N N . CYS A 1 552 ? 35.125 -28.734 -12.875 1 91.62 552 CYS A N 1
ATOM 4291 C CA . CYS A 1 552 ? 34.031 -29.406 -13.539 1 91.62 552 CYS A CA 1
ATOM 4292 C C . CYS A 1 552 ? 33.625 -28.672 -14.82 1 91.62 552 CYS A C 1
ATOM 4294 O O . CYS A 1 552 ? 33.281 -29.312 -15.82 1 91.62 552 CYS A O 1
ATOM 4296 N N . LYS A 1 553 ? 33.719 -27.391 -14.797 1 88.75 553 LYS A N 1
ATOM 4297 C CA . LYS A 1 553 ? 33.375 -26.594 -15.977 1 88.75 553 LYS A CA 1
ATOM 4298 C C . LYS A 1 553 ? 34.281 -26.922 -17.141 1 88.75 553 LYS A C 1
ATOM 4300 O O . LYS A 1 553 ? 33.844 -26.984 -18.297 1 88.75 553 LYS A O 1
ATOM 4305 N N . GLU A 1 554 ? 35.5 -27.109 -16.844 1 84.56 554 GLU A N 1
ATOM 4306 C CA . GLU A 1 554 ? 36.469 -27.484 -17.875 1 84.56 554 GLU A CA 1
ATOM 4307 C C . GLU A 1 554 ? 36.125 -28.828 -18.5 1 84.56 554 GLU A C 1
ATOM 4309 O O . GLU A 1 554 ? 36.281 -29.016 -19.703 1 84.56 554 GLU A O 1
ATOM 4314 N N . ILE A 1 555 ? 35.656 -29.703 -17.688 1 86.44 555 ILE A N 1
ATOM 4315 C CA . ILE A 1 555 ? 35.281 -31.031 -18.156 1 86.44 555 ILE A CA 1
ATOM 4316 C C . ILE A 1 555 ? 34.031 -30.969 -19 1 86.44 555 ILE A C 1
ATOM 4318 O O . ILE A 1 555 ? 33.938 -31.594 -20.047 1 86.44 555 ILE A O 1
ATOM 4322 N N . LEU A 1 556 ? 33.094 -30.219 -18.531 1 86.69 556 LEU A N 1
ATOM 4323 C CA . LEU A 1 556 ? 31.797 -30.109 -19.188 1 86.69 556 LEU A CA 1
ATOM 4324 C C . LEU A 1 556 ? 31.922 -29.406 -20.547 1 86.69 556 LEU A C 1
ATOM 4326 O O . LEU A 1 556 ? 31.234 -29.766 -21.5 1 86.69 556 LEU A O 1
ATOM 4330 N N . LEU A 1 557 ? 32.719 -28.406 -20.578 1 76.38 557 LEU A N 1
ATOM 4331 C CA . LEU A 1 557 ? 32.906 -27.672 -21.828 1 76.38 557 LEU A CA 1
ATOM 4332 C C . LEU A 1 557 ? 33.594 -28.547 -22.875 1 76.38 557 LEU A C 1
ATOM 4334 O O . LEU A 1 557 ? 33.406 -28.359 -24.078 1 76.38 557 LEU A O 1
ATOM 4338 N N . LYS A 1 558 ? 34.375 -29.562 -22.453 1 69.06 558 LYS A N 1
ATOM 4339 C CA . LYS A 1 558 ? 35.031 -30.469 -23.391 1 69.06 558 LYS A CA 1
ATOM 4340 C C . LYS A 1 558 ? 34.062 -31.531 -23.891 1 69.06 558 LYS A C 1
ATOM 4342 O O . LYS A 1 558 ? 34.219 -32.031 -25.016 1 69.06 558 LYS A O 1
ATOM 4347 N N . GLU A 1 559 ? 33.125 -31.859 -23.016 1 64.06 559 GLU A N 1
ATOM 4348 C CA . GLU A 1 559 ? 32.156 -32.906 -23.375 1 64.06 559 GLU A CA 1
ATOM 4349 C C . GLU A 1 559 ? 31.062 -32.344 -24.266 1 64.06 559 GLU A C 1
ATOM 4351 O O . GLU A 1 559 ? 30.516 -33.031 -25.125 1 64.06 559 GLU A O 1
ATOM 4356 N N . ASP A 1 560 ? 30.703 -31.094 -24.219 1 55.88 560 ASP A N 1
ATOM 4357 C CA . ASP A 1 560 ? 29.641 -30.5 -25.031 1 55.88 560 ASP A CA 1
ATOM 4358 C C . ASP A 1 560 ? 30.125 -30.234 -26.453 1 55.88 560 ASP A C 1
ATOM 4360 O O . ASP A 1 560 ? 29.375 -30.422 -27.422 1 55.88 560 ASP A O 1
ATOM 4364 N N . MET B 1 1 ? -19.391 -0.613 -19.188 1 25.48 1 MET B N 1
ATOM 4365 C CA . MET B 1 1 ? -19.266 -0.692 -17.734 1 25.48 1 MET B CA 1
ATOM 4366 C C . MET B 1 1 ? -20.438 -1.449 -17.141 1 25.48 1 MET B C 1
ATOM 4368 O O . MET B 1 1 ? -21.594 -1.024 -17.266 1 25.48 1 MET B O 1
ATOM 4372 N N . ALA B 1 2 ? -20.438 -2.799 -17.109 1 29.59 2 ALA B N 1
ATOM 4373 C CA . ALA B 1 2 ? -21.547 -3.742 -16.984 1 29.59 2 ALA B CA 1
ATOM 4374 C C . ALA B 1 2 ? -22.516 -3.311 -15.883 1 29.59 2 ALA B C 1
ATOM 4376 O O . ALA B 1 2 ? -22.125 -2.604 -14.953 1 29.59 2 ALA B O 1
ATOM 4377 N N . SER B 1 3 ? -23.797 -3.562 -15.992 1 32.97 3 SER B N 1
ATOM 4378 C CA . SER B 1 3 ? -25.094 -3.277 -15.375 1 32.97 3 SER B CA 1
ATOM 4379 C C . SER B 1 3 ? -25.094 -3.66 -13.898 1 32.97 3 SER B C 1
ATOM 4381 O O . SER B 1 3 ? -26.156 -3.723 -13.266 1 32.97 3 SER B O 1
ATOM 4383 N N . GLY B 1 4 ? -24.156 -4.531 -13.383 1 39.22 4 GLY B N 1
ATOM 4384 C CA . GLY B 1 4 ? -24.453 -4.848 -12 1 39.22 4 GLY B CA 1
ATOM 4385 C C . GLY B 1 4 ? -24.594 -3.617 -11.117 1 39.22 4 GLY B C 1
ATOM 4386 O O . GLY B 1 4 ? -24.156 -2.527 -11.5 1 39.22 4 GLY B O 1
ATOM 4387 N N . GLU B 1 5 ? -25.531 -3.662 -10.094 1 50.66 5 GLU B N 1
ATOM 4388 C CA . GLU B 1 5 ? -25.812 -2.592 -9.141 1 50.66 5 GLU B CA 1
ATOM 4389 C C . GLU B 1 5 ? -24.547 -1.829 -8.781 1 50.66 5 GLU B C 1
ATOM 4391 O O . GLU B 1 5 ? -23.547 -2.428 -8.352 1 50.66 5 GLU B O 1
ATOM 4396 N N . ALA B 1 6 ? -24.312 -0.692 -9.391 1 64.69 6 ALA B N 1
ATOM 4397 C CA . ALA B 1 6 ? -23.172 0.199 -9.242 1 64.69 6 ALA B CA 1
ATOM 4398 C C . ALA B 1 6 ? -22.719 0.281 -7.785 1 64.69 6 ALA B C 1
ATOM 4400 O O . ALA B 1 6 ? -23.547 0.481 -6.887 1 64.69 6 ALA B O 1
ATOM 4401 N N . ARG B 1 7 ? -21.703 -0.404 -7.465 1 81.75 7 ARG B N 1
ATOM 4402 C CA . ARG B 1 7 ? -21.125 -0.387 -6.129 1 81.75 7 ARG B CA 1
ATOM 4403 C C . ARG B 1 7 ? -20.422 0.939 -5.852 1 81.75 7 ARG B C 1
ATOM 4405 O O . ARG B 1 7 ? -20.125 1.692 -6.781 1 81.75 7 ARG B O 1
ATOM 4412 N N . SER B 1 8 ? -20.438 1.259 -4.629 1 85.75 8 SER B N 1
ATOM 4413 C CA . SER B 1 8 ? -19.891 2.539 -4.184 1 85.75 8 SER B CA 1
ATOM 4414 C C . SER B 1 8 ? -18.375 2.553 -4.266 1 85.75 8 SER B C 1
ATOM 4416 O O . SER B 1 8 ? -17.688 2.516 -3.238 1 85.75 8 SER B O 1
ATOM 4418 N N . TYR B 1 9 ? -18 2.619 -5.438 1 86 9 TYR B N 1
ATOM 4419 C CA . TYR B 1 9 ? -16.578 2.719 -5.738 1 86 9 TYR B CA 1
ATOM 4420 C C . TYR B 1 9 ? -16.328 3.67 -6.902 1 86 9 TYR B C 1
ATOM 4422 O O . TYR B 1 9 ? -17.078 3.662 -7.887 1 86 9 TYR B O 1
ATOM 4430 N N . MET B 1 10 ? -15.336 4.578 -6.68 1 83.12 10 MET B N 1
ATOM 4431 C CA . MET B 1 10 ? -14.93 5.5 -7.738 1 83.12 10 MET B CA 1
ATOM 4432 C C . MET B 1 10 ? -13.422 5.746 -7.699 1 83.12 10 MET B C 1
ATOM 4434 O O . MET B 1 10 ? -12.828 5.824 -6.625 1 83.12 10 MET B O 1
ATOM 4438 N N . ARG B 1 11 ? -12.883 5.766 -8.875 1 78.81 11 ARG B N 1
ATOM 4439 C CA . ARG B 1 11 ? -11.469 6.102 -9.023 1 78.81 11 ARG B CA 1
ATOM 4440 C C . ARG B 1 11 ? -11.258 7.137 -10.125 1 78.81 11 ARG B C 1
ATOM 4442 O O . ARG B 1 11 ? -12.047 7.207 -11.07 1 78.81 11 ARG B O 1
ATOM 4449 N N . LYS B 1 12 ? -10.258 7.945 -9.891 1 74.94 12 LYS B N 1
ATOM 4450 C CA . LYS B 1 12 ? -9.805 8.812 -10.969 1 74.94 12 LYS B CA 1
ATOM 4451 C C . LYS B 1 12 ? -8.391 8.445 -11.414 1 74.94 12 LYS B C 1
ATOM 4453 O O . LYS B 1 12 ? -7.461 8.453 -10.609 1 74.94 12 LYS B O 1
ATOM 4458 N N . ASP B 1 13 ? -8.258 8.125 -12.695 1 70.88 13 ASP B N 1
ATOM 4459 C CA . ASP B 1 13 ? -6.969 7.715 -13.242 1 70.88 13 ASP B CA 1
ATOM 4460 C C . ASP B 1 13 ? -6.012 8.898 -13.344 1 70.88 13 ASP B C 1
ATOM 4462 O O . ASP B 1 13 ? -6.441 10.031 -13.57 1 70.88 13 ASP B O 1
ATOM 4466 N N . GLY B 1 14 ? -4.812 8.625 -13.078 1 69.69 14 GLY B N 1
ATOM 4467 C CA . GLY B 1 14 ? -3.777 9.641 -13.164 1 69.69 14 GLY B CA 1
ATOM 4468 C C . GLY B 1 14 ? -2.756 9.547 -12.047 1 69.69 14 GLY B C 1
ATOM 4469 O O . GLY B 1 14 ? -3.018 8.93 -11.008 1 69.69 14 GLY B O 1
ATOM 4470 N N . PHE B 1 15 ? -1.562 9.797 -12.484 1 62.19 15 PHE B N 1
ATOM 4471 C CA . PHE B 1 15 ? -0.497 9.82 -11.484 1 62.19 15 PHE B CA 1
ATOM 4472 C C . PHE B 1 15 ? -0.09 11.25 -11.164 1 62.19 15 PHE B C 1
ATOM 4474 O O . PHE B 1 15 ? 0.269 12.016 -12.062 1 62.19 15 PHE B O 1
ATOM 4481 N N . ILE B 1 16 ? -0.31 11.508 -9.883 1 62.59 16 ILE B N 1
ATOM 4482 C CA . ILE B 1 16 ? 0.1 12.859 -9.508 1 62.59 16 ILE B CA 1
ATOM 4483 C C . ILE B 1 16 ? 1.323 12.789 -8.594 1 62.59 16 ILE B C 1
ATOM 4485 O O . ILE B 1 16 ? 1.77 13.805 -8.062 1 62.59 16 ILE B O 1
ATOM 4489 N N . GLY B 1 17 ? 1.813 11.555 -8.531 1 64.5 17 GLY B N 1
ATOM 4490 C CA . GLY B 1 17 ? 2.951 11.414 -7.637 1 64.5 17 GLY B CA 1
ATOM 4491 C C . GLY B 1 17 ? 4.262 11.859 -8.266 1 64.5 17 GLY B C 1
ATOM 4492 O O . GLY B 1 17 ? 4.422 11.789 -9.484 1 64.5 17 GLY B O 1
ATOM 4493 N N . ILE B 1 18 ? 5.051 12.57 -7.504 1 76.5 18 ILE B N 1
ATOM 4494 C CA . ILE B 1 18 ? 6.422 12.945 -7.832 1 76.5 18 ILE B CA 1
ATOM 4495 C C . ILE B 1 18 ? 7.395 12.156 -6.961 1 76.5 18 ILE B C 1
ATOM 4497 O O . ILE B 1 18 ? 7.359 12.258 -5.73 1 76.5 18 ILE B O 1
ATOM 4501 N N . TYR B 1 19 ? 8.156 11.32 -7.613 1 84.62 19 TYR B N 1
ATOM 4502 C CA . TYR B 1 19 ? 9.086 10.508 -6.836 1 84.62 19 TYR B CA 1
ATOM 4503 C C . TYR B 1 19 ? 10.43 11.203 -6.703 1 84.62 19 TYR B C 1
ATOM 4505 O O . TYR B 1 19 ? 11.398 10.828 -7.375 1 84.62 19 TYR B O 1
ATOM 4513 N N . GLN B 1 20 ? 10.461 12.148 -5.883 1 87.44 20 GLN B N 1
ATOM 4514 C CA . GLN B 1 20 ? 11.625 12.953 -5.539 1 87.44 20 GLN B CA 1
ATOM 4515 C C . GLN B 1 20 ? 11.578 13.406 -4.078 1 87.44 20 GLN B C 1
ATOM 4517 O O . GLN B 1 20 ? 10.547 13.25 -3.414 1 87.44 20 GLN B O 1
ATOM 4522 N N . THR B 1 21 ? 12.688 13.906 -3.59 1 90.5 21 THR B N 1
ATOM 4523 C CA . THR B 1 21 ? 12.695 14.453 -2.238 1 90.5 21 THR B CA 1
ATOM 4524 C C . THR B 1 21 ? 12.359 15.938 -2.256 1 90.5 21 THR B C 1
ATOM 4526 O O . THR B 1 21 ? 12.562 16.609 -3.264 1 90.5 21 THR B O 1
ATOM 4529 N N . ILE B 1 22 ? 11.875 16.422 -1.188 1 91.94 22 ILE B N 1
ATOM 4530 C CA . ILE B 1 22 ? 11.531 17.844 -1.059 1 91.94 22 ILE B CA 1
ATOM 4531 C C . ILE B 1 22 ? 12.781 18.688 -1.216 1 91.94 22 ILE B C 1
ATOM 4533 O O . ILE B 1 22 ? 12.789 19.672 -1.97 1 91.94 22 ILE B O 1
ATOM 4537 N N . PRO B 1 23 ? 13.914 18.328 -0.558 1 92.44 23 PRO B N 1
ATOM 4538 C CA . PRO B 1 23 ? 15.141 19.094 -0.778 1 92.44 23 PRO B CA 1
ATOM 4539 C C . PRO B 1 23 ? 15.547 19.141 -2.248 1 92.44 23 PRO B C 1
ATOM 4541 O O . PRO B 1 23 ? 15.977 20.188 -2.74 1 92.44 23 PRO B O 1
ATOM 4544 N N . ASP B 1 24 ? 15.359 18.062 -2.947 1 89.62 24 ASP B N 1
ATOM 4545 C CA . ASP B 1 24 ? 15.703 18.031 -4.367 1 89.62 24 ASP B CA 1
ATOM 4546 C C . ASP B 1 24 ? 14.781 18.953 -5.168 1 89.62 24 ASP B C 1
ATOM 4548 O O . ASP B 1 24 ? 15.234 19.641 -6.094 1 89.62 24 ASP B O 1
ATOM 4552 N N . MET B 1 25 ? 13.547 18.938 -4.836 1 89 25 MET B N 1
ATOM 4553 C CA . MET B 1 25 ? 12.586 19.797 -5.508 1 89 25 MET B CA 1
ATOM 4554 C C . MET B 1 25 ? 12.93 21.266 -5.27 1 89 25 MET B C 1
ATOM 4556 O O . MET B 1 25 ? 12.883 22.078 -6.199 1 89 25 MET B O 1
ATOM 4560 N N . ILE B 1 26 ? 13.258 21.609 -4.055 1 90.31 26 ILE B N 1
ATOM 4561 C CA . ILE B 1 26 ? 13.648 22.969 -3.711 1 90.31 26 ILE B CA 1
ATOM 4562 C C . ILE B 1 26 ? 14.898 23.359 -4.496 1 90.31 26 ILE B C 1
ATOM 4564 O O . ILE B 1 26 ? 14.977 24.469 -5.035 1 90.31 26 ILE B O 1
ATOM 4568 N N . LYS B 1 27 ? 15.789 22.484 -4.512 1 91.56 27 LYS B N 1
ATOM 4569 C CA . LYS B 1 27 ? 17.016 22.734 -5.277 1 91.56 27 LYS B CA 1
ATOM 4570 C C . LYS B 1 27 ? 16.688 22.984 -6.75 1 91.56 27 LYS B C 1
ATOM 4572 O O . LYS B 1 27 ? 17.219 23.922 -7.355 1 91.56 27 LYS B O 1
ATOM 4577 N N . GLN B 1 28 ? 15.844 22.234 -7.277 1 88.44 28 GLN B N 1
ATOM 4578 C CA . GLN B 1 28 ? 15.438 22.406 -8.672 1 88.44 28 GLN B CA 1
ATOM 4579 C C . GLN B 1 28 ? 14.812 23.766 -8.906 1 88.44 28 GLN B C 1
ATOM 4581 O O . GLN B 1 28 ? 15.156 24.453 -9.875 1 88.44 28 GLN B O 1
ATOM 4586 N N . HIS B 1 29 ? 13.961 24.172 -8.047 1 86.75 29 HIS B N 1
ATOM 4587 C CA . HIS B 1 29 ? 13.32 25.469 -8.18 1 86.75 29 HIS B CA 1
ATOM 4588 C C . HIS B 1 29 ? 14.32 26.609 -7.969 1 86.75 29 HIS B C 1
ATOM 4590 O O . HIS B 1 29 ? 14.18 27.672 -8.555 1 86.75 29 HIS B O 1
ATOM 4596 N N . SER B 1 30 ? 15.266 26.312 -7.18 1 91.38 30 SER B N 1
ATOM 4597 C CA . SER B 1 30 ? 16.266 27.328 -6.852 1 91.38 30 SER B CA 1
ATOM 4598 C C . SER B 1 30 ? 17.109 27.672 -8.07 1 91.38 30 SER B C 1
ATOM 4600 O O . SER B 1 30 ? 17.797 28.703 -8.086 1 91.38 30 SER B O 1
ATOM 4602 N N . GLU B 1 31 ? 17.062 26.812 -9.008 1 90.81 31 GLU B N 1
ATOM 4603 C CA . GLU B 1 31 ? 17.844 27.031 -10.219 1 90.81 31 GLU B CA 1
ATOM 4604 C C . GLU B 1 31 ? 17.266 28.172 -11.055 1 90.81 31 GLU B C 1
ATOM 4606 O O . GLU B 1 31 ? 17.969 28.766 -11.883 1 90.81 31 GLU B O 1
ATOM 4611 N N . ASN B 1 32 ? 16.047 28.453 -10.867 1 84.88 32 ASN B N 1
ATOM 4612 C CA . ASN B 1 32 ? 15.438 29.641 -11.453 1 84.88 32 ASN B CA 1
ATOM 4613 C C . ASN B 1 32 ? 15.414 30.797 -10.477 1 84.88 32 ASN B C 1
ATOM 4615 O O . ASN B 1 32 ? 14.625 30.797 -9.523 1 84.88 32 ASN B O 1
ATOM 4619 N N . ALA B 1 33 ? 16.141 31.828 -10.75 1 76.81 33 ALA B N 1
ATOM 4620 C CA . ALA B 1 33 ? 16.359 32.938 -9.828 1 76.81 33 ALA B CA 1
ATOM 4621 C C . ALA B 1 33 ? 15.086 33.75 -9.625 1 76.81 33 ALA B C 1
ATOM 4623 O O . ALA B 1 33 ? 14.969 34.5 -8.648 1 76.81 33 ALA B O 1
ATOM 4624 N N . ASN B 1 34 ? 14.133 33.594 -10.43 1 79.56 34 ASN B N 1
ATOM 4625 C CA . ASN B 1 34 ? 12.938 34.406 -10.367 1 79.56 34 ASN B CA 1
ATOM 4626 C C . ASN B 1 34 ? 11.805 33.719 -9.633 1 79.56 34 ASN B C 1
ATOM 4628 O O . ASN B 1 34 ? 10.75 34.312 -9.391 1 79.56 34 ASN B O 1
ATOM 4632 N N . PHE B 1 35 ? 12.102 32.562 -9.18 1 82.06 35 PHE B N 1
ATOM 4633 C CA . PHE B 1 35 ? 11.031 31.828 -8.539 1 82.06 35 PHE B CA 1
ATOM 4634 C C . PHE B 1 35 ? 10.898 32.219 -7.07 1 82.06 35 PHE B C 1
ATOM 4636 O O . PHE B 1 35 ? 11.859 32.094 -6.305 1 82.06 35 PHE B O 1
ATOM 4643 N N . VAL B 1 36 ? 9.703 32.75 -6.742 1 83.19 36 VAL B N 1
ATOM 4644 C CA . VAL B 1 36 ? 9.367 33.156 -5.379 1 83.19 36 VAL B CA 1
ATOM 4645 C C . VAL B 1 36 ? 8.484 32.094 -4.73 1 83.19 36 VAL B C 1
ATOM 4647 O O . VAL B 1 36 ? 7.457 31.703 -5.289 1 83.19 36 VAL B O 1
ATOM 4650 N N . ALA B 1 37 ? 8.992 31.641 -3.59 1 81.81 37 ALA B N 1
ATOM 4651 C CA . ALA B 1 37 ? 8.25 30.578 -2.898 1 81.81 37 ALA B CA 1
ATOM 4652 C C . ALA B 1 37 ? 7.125 31.172 -2.055 1 81.81 37 ALA B C 1
ATOM 4654 O O . ALA B 1 37 ? 5.996 30.672 -2.078 1 81.81 37 ALA B O 1
ATOM 4655 N N . GLN B 1 38 ? 7.492 32.25 -1.3 1 82.12 38 GLN B N 1
ATOM 4656 C CA . GLN B 1 38 ? 6.527 32.812 -0.37 1 82.12 38 GLN B CA 1
ATOM 4657 C C . GLN B 1 38 ? 6.668 34.344 -0.31 1 82.12 38 GLN B C 1
ATOM 4659 O O . GLN B 1 38 ? 7.773 34.875 -0.431 1 82.12 38 GLN B O 1
ATOM 4664 N N . ILE B 1 39 ? 5.52 34.969 -0.128 1 81.88 39 ILE B N 1
ATOM 4665 C CA . ILE B 1 39 ? 5.457 36.375 0.196 1 81.88 39 ILE B CA 1
ATOM 4666 C C . ILE B 1 39 ? 4.887 36.562 1.602 1 81.88 39 ILE B C 1
ATOM 4668 O O . ILE B 1 39 ? 3.812 36.062 1.916 1 81.88 39 ILE B O 1
ATOM 4672 N N . TYR B 1 40 ? 5.707 37.156 2.428 1 81.69 40 TYR B N 1
ATOM 4673 C CA . TYR B 1 40 ? 5.293 37.406 3.805 1 81.69 40 TYR B CA 1
ATOM 4674 C C . TYR B 1 40 ? 4.852 38.875 3.988 1 81.69 40 TYR B C 1
ATOM 4676 O O . TYR B 1 40 ? 5.621 39.781 3.723 1 81.69 40 TYR B O 1
ATOM 4684 N N . PHE B 1 41 ? 3.645 39 4.477 1 80.81 41 PHE B N 1
ATOM 4685 C CA . PHE B 1 41 ? 3.152 40.344 4.844 1 80.81 41 PHE B CA 1
ATOM 4686 C C . PHE B 1 41 ? 3.248 40.531 6.348 1 80.81 41 PHE B C 1
ATOM 4688 O O . PHE B 1 41 ? 2.621 39.812 7.125 1 80.81 41 PHE B O 1
ATOM 4695 N N . ASP B 1 42 ? 4.047 41.469 6.742 1 80.75 42 ASP B N 1
ATOM 4696 C CA . ASP B 1 42 ? 4.152 41.844 8.148 1 80.75 42 ASP B CA 1
ATOM 4697 C C . ASP B 1 42 ? 3.135 42.906 8.508 1 80.75 42 ASP B C 1
ATOM 4699 O O . ASP B 1 42 ? 3.322 44.094 8.188 1 80.75 42 ASP B O 1
ATOM 4703 N N . TRP B 1 43 ? 2.104 42.531 9.25 1 77.31 43 TRP B N 1
ATOM 4704 C CA . TRP B 1 43 ? 0.988 43.438 9.539 1 77.31 43 TRP B CA 1
ATOM 4705 C C . TRP B 1 43 ? 1.4 44.5 10.539 1 77.31 43 TRP B C 1
ATOM 4707 O O . TRP B 1 43 ? 0.78 45.562 10.602 1 77.31 43 TRP B O 1
ATOM 4717 N N . GLN B 1 44 ? 2.443 44.219 11.297 1 78.94 44 GLN B N 1
ATOM 4718 C CA . GLN B 1 44 ? 2.908 45.219 12.273 1 78.94 44 GLN B CA 1
ATOM 4719 C C . GLN B 1 44 ? 3.691 46.344 11.602 1 78.94 44 GLN B C 1
ATOM 4721 O O . GLN B 1 44 ? 3.504 47.5 11.922 1 78.94 44 GLN B O 1
ATOM 4726 N N . THR B 1 45 ? 4.473 45.969 10.648 1 82.44 45 THR B N 1
ATOM 4727 C CA . THR B 1 45 ? 5.328 46.938 9.992 1 82.44 45 THR B CA 1
ATOM 4728 C C . THR B 1 45 ? 4.746 47.344 8.641 1 82.44 45 THR B C 1
ATOM 4730 O O . THR B 1 45 ? 5.223 48.312 8.008 1 82.44 45 THR B O 1
ATOM 4733 N N . GLN B 1 46 ? 3.797 46.688 8.188 1 80.38 46 GLN B N 1
ATOM 4734 C CA . GLN B 1 46 ? 3.15 46.906 6.895 1 80.38 46 GLN B CA 1
ATOM 4735 C C . GLN B 1 46 ? 4.133 46.688 5.746 1 80.38 46 GLN B C 1
ATOM 4737 O O . GLN B 1 46 ? 4.117 47.438 4.766 1 80.38 46 GLN B O 1
ATOM 4742 N N . THR B 1 47 ? 4.973 45.781 5.945 1 83.25 47 THR B N 1
ATOM 4743 C CA . THR B 1 47 ? 5.973 45.5 4.922 1 83.25 47 THR B CA 1
ATOM 4744 C C . THR B 1 47 ? 5.785 44.094 4.359 1 83.25 47 THR B C 1
ATOM 4746 O O . THR B 1 47 ? 5.125 43.25 4.977 1 83.25 47 THR B O 1
ATOM 4749 N N . LYS B 1 48 ? 6.328 44 3.08 1 83.38 48 LYS B N 1
ATOM 4750 C CA . LYS B 1 48 ? 6.289 42.719 2.391 1 83.38 48 LYS B CA 1
ATOM 4751 C C . LYS B 1 48 ? 7.699 42.156 2.152 1 83.38 48 LYS B C 1
ATOM 4753 O O . LYS B 1 48 ? 8.609 42.938 1.832 1 83.38 48 LYS B O 1
ATOM 4758 N N . GLU B 1 49 ? 7.801 40.906 2.412 1 84.81 49 GLU B N 1
ATOM 4759 C CA . GLU B 1 49 ? 9.062 40.219 2.139 1 84.81 49 GLU B CA 1
ATOM 4760 C C . GLU B 1 49 ? 8.844 39 1.255 1 84.81 49 GLU B C 1
ATOM 4762 O O . GLU B 1 49 ? 7.879 38.281 1.441 1 84.81 49 GLU B O 1
ATOM 4767 N N . SER B 1 50 ? 9.641 38.938 0.204 1 86.38 50 SER B N 1
ATOM 4768 C CA . SER B 1 50 ? 9.57 37.781 -0.672 1 86.38 50 SER B CA 1
ATOM 4769 C C . SER B 1 50 ? 10.703 36.812 -0.384 1 86.38 50 SER B C 1
ATOM 4771 O O . SER B 1 50 ? 11.852 37.219 -0.175 1 86.38 50 SER B O 1
ATOM 4773 N N . LEU B 1 51 ? 10.352 35.625 -0.329 1 88.81 51 LEU B N 1
ATOM 4774 C CA . LEU B 1 51 ? 11.32 34.562 -0.105 1 88.81 51 LEU B CA 1
ATOM 4775 C C . LEU B 1 51 ? 11.523 33.719 -1.37 1 88.81 51 LEU B C 1
ATOM 4777 O O . LEU B 1 51 ? 10.617 33.031 -1.803 1 88.81 51 LEU B O 1
ATOM 4781 N N . LYS B 1 52 ? 12.711 33.781 -1.907 1 91.06 52 LYS B N 1
ATOM 4782 C CA . LYS B 1 52 ? 13.039 33.031 -3.117 1 91.06 52 LYS B CA 1
ATOM 4783 C C . LYS B 1 52 ? 13.43 31.594 -2.783 1 91.06 52 LYS B C 1
ATOM 4785 O O . LYS B 1 52 ? 13.953 31.328 -1.702 1 91.06 52 LYS B O 1
ATOM 4790 N N . TYR B 1 53 ? 13.211 30.703 -3.777 1 91.38 53 TYR B N 1
ATOM 4791 C CA . TYR B 1 53 ? 13.617 29.312 -3.594 1 91.38 53 TYR B CA 1
ATOM 4792 C C . TYR B 1 53 ? 15.117 29.203 -3.391 1 91.38 53 TYR B C 1
ATOM 4794 O O . TYR B 1 53 ? 15.586 28.359 -2.631 1 91.38 53 TYR B O 1
ATOM 4802 N N . SER B 1 54 ? 15.875 30.047 -4.113 1 94.62 54 SER B N 1
ATOM 4803 C CA . SER B 1 54 ? 17.328 30.016 -3.967 1 94.62 54 SER B CA 1
ATOM 4804 C C . SER B 1 54 ? 17.734 30.328 -2.533 1 94.62 54 SER B C 1
ATOM 4806 O O . SER B 1 54 ? 18.656 29.703 -1.995 1 94.62 54 SER B O 1
ATOM 4808 N N . THR B 1 55 ? 17.047 31.297 -1.906 1 94.62 55 THR B N 1
ATOM 4809 C CA . THR B 1 55 ? 17.328 31.641 -0.518 1 94.62 55 THR B CA 1
ATOM 4810 C C . THR B 1 55 ? 16.984 30.484 0.41 1 94.62 55 THR B C 1
ATOM 4812 O O . THR B 1 55 ? 17.75 30.172 1.323 1 94.62 55 THR B O 1
ATOM 4815 N N . ILE B 1 56 ? 15.906 29.844 0.174 1 93.25 56 ILE B N 1
ATOM 4816 C CA . ILE B 1 56 ? 15.5 28.703 0.978 1 93.25 56 ILE B CA 1
ATOM 4817 C C . ILE B 1 56 ? 16.547 27.594 0.864 1 93.25 56 ILE B C 1
ATOM 4819 O O . ILE B 1 56 ? 16.984 27.047 1.874 1 93.25 56 ILE B O 1
ATOM 4823 N N . ASN B 1 57 ? 16.922 27.328 -0.359 1 95.19 57 ASN B N 1
ATOM 4824 C CA . ASN B 1 57 ? 17.891 26.266 -0.596 1 95.19 57 ASN B CA 1
ATOM 4825 C C . ASN B 1 57 ? 19.203 26.547 0.145 1 95.19 57 ASN B C 1
ATOM 4827 O O . ASN B 1 57 ? 19.703 25.672 0.867 1 95.19 57 ASN B O 1
ATOM 4831 N N . ASP B 1 58 ? 19.719 27.734 0.036 1 96.56 58 ASP B N 1
ATOM 4832 C CA . ASP B 1 58 ? 21.031 28.062 0.588 1 96.56 58 ASP B CA 1
ATOM 4833 C C . ASP B 1 58 ? 21 28.094 2.115 1 96.56 58 ASP B C 1
ATOM 4835 O O . ASP B 1 58 ? 21.859 27.5 2.77 1 96.56 58 ASP B O 1
ATOM 4839 N N . ARG B 1 59 ? 20 28.766 2.682 1 96.88 59 ARG B N 1
ATOM 4840 C CA . ARG B 1 59 ? 19.906 28.875 4.133 1 96.88 59 ARG B CA 1
ATOM 4841 C C . ARG B 1 59 ? 19.625 27.516 4.77 1 96.88 59 ARG B C 1
ATOM 4843 O O . ARG B 1 59 ? 20.156 27.219 5.844 1 96.88 59 ARG B O 1
ATOM 4850 N N . SER B 1 60 ? 18.781 26.734 4.145 1 97.06 60 SER B N 1
ATOM 4851 C CA . SER B 1 60 ? 18.484 25.406 4.652 1 97.06 60 SER B CA 1
ATOM 4852 C C . SER B 1 60 ? 19.719 24.516 4.621 1 97.06 60 SER B C 1
ATOM 4854 O O . SER B 1 60 ? 19.953 23.734 5.543 1 97.06 60 SER B O 1
ATOM 4856 N N . LYS B 1 61 ? 20.484 24.625 3.551 1 97.69 61 LYS B N 1
ATOM 4857 C CA . LYS B 1 61 ? 21.719 23.844 3.42 1 97.69 61 LYS B CA 1
ATOM 4858 C C . LYS B 1 61 ? 22.703 24.188 4.539 1 97.69 61 LYS B C 1
ATOM 4860 O O . LYS B 1 61 ? 23.281 23.281 5.145 1 97.69 61 LYS B O 1
ATOM 4865 N N . ASP B 1 62 ? 22.891 25.5 4.766 1 98.38 62 ASP B N 1
ATOM 4866 C CA . ASP B 1 62 ? 23.781 25.938 5.848 1 98.38 62 ASP B CA 1
ATOM 4867 C C . ASP B 1 62 ? 23.297 25.406 7.195 1 98.38 62 ASP B C 1
ATOM 4869 O O . ASP B 1 62 ? 24.094 24.984 8.031 1 98.38 62 ASP B O 1
ATOM 4873 N N . PHE B 1 63 ? 22.031 25.453 7.398 1 98.44 63 PHE B N 1
ATOM 4874 C CA . PHE B 1 63 ? 21.453 24.969 8.648 1 98.44 63 PHE B CA 1
ATOM 4875 C C . PHE B 1 63 ? 21.641 23.453 8.773 1 98.44 63 PHE B C 1
ATOM 4877 O O . PHE B 1 63 ? 21.984 22.953 9.852 1 98.44 63 PHE B O 1
ATOM 4884 N N . ALA B 1 64 ? 21.375 22.688 7.688 1 98.56 64 ALA B N 1
ATOM 4885 C CA . ALA B 1 64 ? 21.562 21.234 7.656 1 98.56 64 ALA B CA 1
ATOM 4886 C C . ALA B 1 64 ? 22.969 20.859 8.055 1 98.56 64 ALA B C 1
ATOM 4888 O O . ALA B 1 64 ? 23.172 19.938 8.852 1 98.56 64 ALA B O 1
ATOM 4889 N N . ARG B 1 65 ? 23.953 21.562 7.488 1 98.44 65 ARG B N 1
ATOM 4890 C CA . ARG B 1 65 ? 25.344 21.312 7.816 1 98.44 65 ARG B CA 1
ATOM 4891 C C . ARG B 1 65 ? 25.609 21.484 9.305 1 98.44 65 ARG B C 1
ATOM 4893 O O . ARG B 1 65 ? 26.312 20.688 9.922 1 98.44 65 ARG B O 1
ATOM 4900 N N . GLY B 1 66 ? 25.016 22.547 9.828 1 98.62 66 GLY B N 1
ATOM 4901 C CA . GLY B 1 66 ? 25.156 22.781 11.25 1 98.62 66 GLY B CA 1
ATOM 4902 C C . GLY B 1 66 ? 24.516 21.703 12.109 1 98.62 66 GLY B C 1
ATOM 4903 O O . GLY B 1 66 ? 25.062 21.312 13.141 1 98.62 66 GLY B O 1
ATOM 4904 N N . LEU B 1 67 ? 23.344 21.234 11.75 1 98.56 67 LEU B N 1
ATOM 4905 C CA . LEU B 1 67 ? 22.656 20.172 12.477 1 98.56 67 LEU B CA 1
ATOM 4906 C C . LEU B 1 67 ? 23.5 18.891 12.492 1 98.56 67 LEU B C 1
ATOM 4908 O O . LEU B 1 67 ? 23.578 18.219 13.516 1 98.56 67 LEU B O 1
ATOM 4912 N N . ILE B 1 68 ? 24.078 18.578 11.344 1 98.25 68 ILE B N 1
ATOM 4913 C CA . ILE B 1 68 ? 24.938 17.406 11.25 1 98.25 68 ILE B CA 1
ATOM 4914 C C . ILE B 1 68 ? 26.094 17.516 12.234 1 98.25 68 ILE B C 1
ATOM 4916 O O . ILE B 1 68 ? 26.453 16.547 12.906 1 98.25 68 ILE B O 1
ATOM 4920 N N . LYS B 1 69 ? 26.719 18.688 12.344 1 97.44 69 LYS B N 1
ATOM 4921 C CA . LYS B 1 69 ? 27.812 18.922 13.281 1 97.44 69 LYS B CA 1
ATOM 4922 C C . LYS B 1 69 ? 27.344 18.734 14.727 1 97.44 69 LYS B C 1
ATOM 4924 O O . LYS B 1 69 ? 28.141 18.375 15.594 1 97.44 69 LYS B O 1
ATOM 4929 N N . LEU B 1 70 ? 26.062 19.016 14.984 1 97.69 70 LEU B N 1
ATOM 4930 C CA . LEU B 1 70 ? 25.5 18.812 16.312 1 97.69 70 LEU B CA 1
ATOM 4931 C C . LEU B 1 70 ? 25.203 17.344 16.562 1 97.69 70 LEU B C 1
ATOM 4933 O O . LEU B 1 70 ? 24.734 16.969 17.656 1 97.69 70 LEU B O 1
ATOM 4937 N N . GLY B 1 71 ? 25.281 16.516 15.523 1 97.44 71 GLY B N 1
ATOM 4938 C CA . GLY B 1 71 ? 25.062 15.086 15.656 1 97.44 71 GLY B CA 1
ATOM 4939 C C . GLY B 1 71 ? 23.656 14.656 15.258 1 97.44 71 GLY B C 1
ATOM 4940 O O . GLY B 1 71 ? 23.234 13.547 15.562 1 97.44 71 GLY B O 1
ATOM 4941 N N . ILE B 1 72 ? 22.953 15.523 14.664 1 98.06 72 ILE B N 1
ATOM 4942 C CA . ILE B 1 72 ? 21.594 15.211 14.195 1 98.06 72 ILE B CA 1
ATOM 4943 C C . ILE B 1 72 ? 21.656 14.672 12.773 1 98.06 72 ILE B C 1
ATOM 4945 O O . ILE B 1 72 ? 22.344 15.234 11.914 1 98.06 72 ILE B O 1
ATOM 4949 N N . GLY B 1 73 ? 20.969 13.578 12.516 1 96.31 73 GLY B N 1
ATOM 4950 C CA . GLY B 1 73 ? 21.016 12.984 11.188 1 96.31 73 GLY B CA 1
ATOM 4951 C C . GLY B 1 73 ? 19.844 12.055 10.906 1 96.31 73 GLY B C 1
ATOM 4952 O O . GLY B 1 73 ? 18.766 12.219 11.484 1 96.31 73 GLY B O 1
ATOM 4953 N N . LYS B 1 74 ? 20.094 11.109 9.977 1 92.88 74 LYS B N 1
ATOM 4954 C CA . LYS B 1 74 ? 19.047 10.242 9.461 1 92.88 74 LYS B CA 1
ATOM 4955 C C . LYS B 1 74 ? 18.359 9.484 10.594 1 92.88 74 LYS B C 1
ATOM 4957 O O . LYS B 1 74 ? 19.016 8.883 11.445 1 92.88 74 LYS B O 1
ATOM 4962 N N . GLY B 1 75 ? 17.062 9.617 10.594 1 90.94 75 GLY B N 1
ATOM 4963 C CA . GLY B 1 75 ? 16.266 8.891 11.57 1 90.94 75 GLY B CA 1
ATOM 4964 C C . GLY B 1 75 ? 15.922 9.727 12.797 1 90.94 75 GLY B C 1
ATOM 4965 O O . GLY B 1 75 ? 15.008 9.391 13.547 1 90.94 75 GLY B O 1
ATOM 4966 N N . ASP B 1 76 ? 16.656 10.773 13.102 1 97.75 76 ASP B N 1
ATOM 4967 C CA . ASP B 1 76 ? 16.359 11.656 14.227 1 97.75 76 ASP B CA 1
ATOM 4968 C C . ASP B 1 76 ? 15.141 12.523 13.938 1 97.75 76 ASP B C 1
ATOM 4970 O O . ASP B 1 76 ? 14.867 12.859 12.789 1 97.75 76 ASP B O 1
ATOM 4974 N N . VAL B 1 77 ? 14.445 12.797 15.008 1 98.44 77 VAL B N 1
ATOM 4975 C CA . VAL B 1 77 ? 13.305 13.703 14.922 1 98.44 77 VAL B CA 1
ATOM 4976 C C . VAL B 1 77 ? 13.664 15.047 15.555 1 98.44 77 VAL B C 1
ATOM 4978 O O . VAL B 1 77 ? 14.32 15.094 16.594 1 98.44 77 VAL B O 1
ATOM 4981 N N . VAL B 1 78 ? 13.305 16.094 14.891 1 98.44 78 VAL B N 1
ATOM 4982 C CA . VAL B 1 78 ? 13.492 17.453 15.406 1 98.44 78 VAL B CA 1
ATOM 4983 C C . VAL B 1 78 ? 12.141 18.141 15.531 1 98.44 78 VAL B C 1
ATOM 4985 O O . VAL B 1 78 ? 11.445 18.344 14.531 1 98.44 78 VAL B O 1
ATOM 4988 N N . GLY B 1 79 ? 11.758 18.516 16.797 1 97.06 79 GLY B N 1
ATOM 4989 C CA . GLY B 1 79 ? 10.555 19.312 16.969 1 97.06 79 GLY B CA 1
ATOM 4990 C C . GLY B 1 79 ? 10.703 20.734 16.484 1 97.06 79 GLY B C 1
ATOM 4991 O O . GLY B 1 79 ? 11.68 21.406 16.828 1 97.06 79 GLY B O 1
ATOM 4992 N N . ILE B 1 80 ? 9.727 21.172 15.727 1 95.38 80 ILE B N 1
ATOM 4993 C CA . ILE B 1 80 ? 9.773 22.531 15.195 1 95.38 80 ILE B CA 1
ATOM 4994 C C . ILE B 1 80 ? 8.453 23.234 15.484 1 95.38 80 ILE B C 1
ATOM 4996 O O . ILE B 1 80 ? 7.41 22.875 14.922 1 95.38 80 ILE B O 1
ATOM 5000 N N . GLY B 1 81 ? 8.508 24.25 16.297 1 90.25 81 GLY B N 1
ATOM 5001 C CA . GLY B 1 81 ? 7.324 25.062 16.531 1 90.25 81 GLY B CA 1
ATOM 5002 C C . GLY B 1 81 ? 6.879 25.844 15.312 1 90.25 81 GLY B C 1
ATOM 5003 O O . GLY B 1 81 ? 7.699 26.484 14.641 1 90.25 81 GLY B O 1
ATOM 5004 N N . ALA B 1 82 ? 5.641 25.797 15.078 1 82.31 82 ALA B N 1
ATOM 5005 C CA . ALA B 1 82 ? 5.105 26.406 13.859 1 82.31 82 ALA B CA 1
ATOM 5006 C C . ALA B 1 82 ? 4.977 27.922 14.023 1 82.31 82 ALA B C 1
ATOM 5008 O O . ALA B 1 82 ? 4.598 28.406 15.094 1 82.31 82 ALA B O 1
ATOM 5009 N N . ASP B 1 83 ? 5.34 28.625 12.961 1 80.69 83 ASP B N 1
ATOM 5010 C CA . ASP B 1 83 ? 5.152 30.078 12.82 1 80.69 83 ASP B CA 1
ATOM 5011 C C . ASP B 1 83 ? 5.254 30.5 11.359 1 80.69 83 ASP B C 1
ATOM 5013 O O . ASP B 1 83 ? 5.859 29.812 10.547 1 80.69 83 ASP B O 1
ATOM 5017 N N . ASN B 1 84 ? 4.523 31.594 11.047 1 81.62 84 ASN B N 1
ATOM 5018 C CA . ASN B 1 84 ? 4.578 32.094 9.68 1 81.62 84 ASN B CA 1
ATOM 5019 C C . ASN B 1 84 ? 5.75 33.062 9.484 1 81.62 84 ASN B C 1
ATOM 5021 O O . ASN B 1 84 ? 5.551 34.25 9.281 1 81.62 84 ASN B O 1
ATOM 5025 N N . ILE B 1 85 ? 6.922 32.531 9.477 1 83.56 85 ILE B N 1
ATOM 5026 C CA . ILE B 1 85 ? 8.148 33.281 9.273 1 83.56 85 ILE B CA 1
ATOM 5027 C C . ILE B 1 85 ? 9.094 32.531 8.359 1 83.56 85 ILE B C 1
ATOM 5029 O O . ILE B 1 85 ? 9.016 31.297 8.266 1 83.56 85 ILE B O 1
ATOM 5033 N N . PRO B 1 86 ? 9.992 33.188 7.637 1 87.25 86 PRO B N 1
ATOM 5034 C CA . PRO B 1 86 ? 10.891 32.5 6.703 1 87.25 86 PRO B CA 1
ATOM 5035 C C . PRO B 1 86 ? 11.766 31.453 7.383 1 87.25 86 PRO B C 1
ATOM 5037 O O . PRO B 1 86 ? 12.07 30.422 6.781 1 87.25 86 PRO B O 1
ATOM 5040 N N . GLU B 1 87 ? 12.141 31.703 8.648 1 92 87 GLU B N 1
ATOM 5041 C CA . GLU B 1 87 ? 13.031 30.812 9.383 1 92 87 GLU B CA 1
ATOM 5042 C C . GLU B 1 87 ? 12.422 29.422 9.516 1 92 87 GLU B C 1
ATOM 5044 O O . GLU B 1 87 ? 13.141 28.422 9.539 1 92 87 GLU B O 1
ATOM 5049 N N . TRP B 1 88 ? 11.133 29.375 9.617 1 90.31 88 TRP B N 1
ATOM 5050 C CA . TRP B 1 88 ? 10.469 28.078 9.727 1 90.31 88 TRP B CA 1
ATOM 5051 C C . TRP B 1 88 ? 10.773 27.219 8.508 1 90.31 88 TRP B C 1
ATOM 5053 O O . TRP B 1 88 ? 11.023 26.016 8.648 1 90.31 88 TRP B O 1
ATOM 5063 N N . MET B 1 89 ? 10.828 27.828 7.352 1 89.62 89 MET B N 1
ATOM 5064 C CA . MET B 1 89 ? 11.125 27.109 6.125 1 89.62 89 MET B CA 1
ATOM 5065 C C . MET B 1 89 ? 12.57 26.609 6.121 1 89.62 89 MET B C 1
ATOM 5067 O O . MET B 1 89 ? 12.844 25.469 5.734 1 89.62 89 MET B O 1
ATOM 5071 N N . PHE B 1 90 ? 13.438 27.516 6.547 1 95 90 PHE B N 1
ATOM 5072 C CA . PHE B 1 90 ? 14.852 27.141 6.602 1 95 90 PHE B CA 1
ATOM 5073 C C . PHE B 1 90 ? 15.062 25.969 7.547 1 95 90 PHE B C 1
ATOM 5075 O O . PHE B 1 90 ? 15.797 25.031 7.227 1 95 90 PHE B O 1
ATOM 5082 N N . ALA B 1 91 ? 14.367 26.047 8.633 1 95.94 91 ALA B N 1
ATOM 5083 C CA . ALA B 1 91 ? 14.492 25 9.641 1 95.94 91 ALA B CA 1
ATOM 5084 C C . ALA B 1 91 ? 13.938 23.672 9.125 1 95.94 91 ALA B C 1
ATOM 5086 O O . ALA B 1 91 ? 14.602 22.641 9.211 1 95.94 91 ALA B O 1
ATOM 5087 N N . THR B 1 92 ? 12.758 23.688 8.594 1 94.31 92 THR B N 1
ATOM 5088 C CA . THR B 1 92 ? 12.07 22.469 8.148 1 94.31 92 THR B CA 1
ATOM 5089 C C . THR B 1 92 ? 12.844 21.797 7.02 1 94.31 92 THR B C 1
ATOM 5091 O O . THR B 1 92 ? 13.133 20.594 7.094 1 94.31 92 THR B O 1
ATOM 5094 N N . VAL B 1 93 ? 13.195 22.547 6.02 1 94.75 93 VAL B N 1
ATOM 5095 C CA . VAL B 1 93 ? 13.906 21.984 4.871 1 94.75 93 VAL B CA 1
ATOM 5096 C C . VAL B 1 93 ? 15.312 21.578 5.281 1 94.75 93 VAL B C 1
ATOM 5098 O O . VAL B 1 93 ? 15.844 20.578 4.797 1 94.75 93 VAL B O 1
ATOM 5101 N N . GLY B 1 94 ? 15.93 22.359 6.141 1 97.5 94 GLY B N 1
ATOM 5102 C CA . GLY B 1 94 ? 17.25 22 6.645 1 97.5 94 GLY B CA 1
ATOM 5103 C C . GLY B 1 94 ? 17.266 20.672 7.383 1 97.5 94 GLY B C 1
ATOM 5104 O O . GLY B 1 94 ? 18.172 19.859 7.199 1 97.5 94 GLY B O 1
ATOM 5105 N N . VAL B 1 95 ? 16.281 20.469 8.219 1 97.81 95 VAL B N 1
ATOM 5106 C CA . VAL B 1 95 ? 16.141 19.203 8.938 1 97.81 95 VAL B CA 1
ATOM 5107 C C . VAL B 1 95 ? 15.984 18.047 7.945 1 97.81 95 VAL B C 1
ATOM 5109 O O . VAL B 1 95 ? 16.594 17 8.102 1 97.81 95 VAL B O 1
ATOM 5112 N N . GLN B 1 96 ? 15.234 18.281 6.906 1 96.69 96 GLN B N 1
ATOM 5113 C CA . GLN B 1 96 ? 15.039 17.281 5.871 1 96.69 96 GLN B CA 1
ATOM 5114 C C . GLN B 1 96 ? 16.344 17.016 5.105 1 96.69 96 GLN B C 1
ATOM 5116 O O . GLN B 1 96 ? 16.656 15.875 4.789 1 96.69 96 GLN B O 1
ATOM 5121 N N . MET B 1 97 ? 17.094 18.094 4.832 1 97 97 MET B N 1
ATOM 5122 C CA . MET B 1 97 ? 18.344 17.984 4.066 1 97 97 MET B CA 1
ATOM 5123 C C . MET B 1 97 ? 19.391 17.188 4.836 1 97 97 MET B C 1
ATOM 5125 O O . MET B 1 97 ? 20.219 16.516 4.234 1 97 97 MET B O 1
ATOM 5129 N N . CYS B 1 98 ? 19.375 17.234 6.105 1 97.38 98 CYS B N 1
ATOM 5130 C CA . CYS B 1 98 ? 20.359 16.484 6.875 1 97.38 98 CYS B CA 1
ATOM 5131 C C . CYS B 1 98 ? 19.891 15.062 7.148 1 97.38 98 CYS B C 1
ATOM 5133 O O . CYS B 1 98 ? 20.562 14.305 7.852 1 97.38 98 CYS B O 1
ATOM 5135 N N . GLY B 1 99 ? 18.688 14.711 6.629 1 95.5 99 GLY B N 1
ATOM 5136 C CA . GLY B 1 99 ? 18.172 13.352 6.727 1 95.5 99 GLY B CA 1
ATOM 5137 C C . GLY B 1 99 ? 17.266 13.141 7.93 1 95.5 99 GLY B C 1
ATOM 5138 O O . GLY B 1 99 ? 16.703 12.055 8.117 1 95.5 99 GLY B O 1
ATOM 5139 N N . ALA B 1 100 ? 17.062 14.156 8.742 1 98.12 100 ALA B N 1
ATOM 5140 C CA . ALA B 1 100 ? 16.219 14.055 9.93 1 98.12 100 ALA B CA 1
ATOM 5141 C C . ALA B 1 100 ? 14.758 14.32 9.586 1 98.12 100 ALA B C 1
ATOM 5143 O O . ALA B 1 100 ? 14.414 14.523 8.422 1 98.12 100 ALA B O 1
ATOM 5144 N N . ILE B 1 101 ? 13.914 14.203 10.594 1 97.44 101 ILE B N 1
ATOM 5145 C CA . ILE B 1 101 ? 12.469 14.266 10.391 1 97.44 101 ILE B CA 1
ATOM 5146 C C . ILE B 1 101 ? 11.883 15.422 11.195 1 97.44 101 ILE B C 1
ATOM 5148 O O . ILE B 1 101 ? 11.914 15.406 12.43 1 97.44 101 ILE B O 1
ATOM 5152 N N . PRO B 1 102 ? 11.352 16.406 10.516 1 96.69 102 PRO B N 1
ATOM 5153 C CA . PRO B 1 102 ? 10.695 17.484 11.266 1 96.69 102 PRO B CA 1
ATOM 5154 C C . PRO B 1 102 ? 9.367 17.047 11.867 1 96.69 102 PRO B C 1
ATOM 5156 O O . PRO B 1 102 ? 8.555 16.406 11.195 1 96.69 102 PRO B O 1
ATOM 5159 N N . LEU B 1 103 ? 9.219 17.328 13.094 1 95.56 103 LEU B N 1
ATOM 5160 C CA . LEU B 1 103 ? 7.953 17.234 13.82 1 95.56 103 LEU B CA 1
ATOM 5161 C C . LEU B 1 103 ? 7.371 18.609 14.086 1 95.56 103 LEU B C 1
ATOM 5163 O O . LEU B 1 103 ? 7.852 19.328 14.961 1 95.56 103 LEU B O 1
ATOM 5167 N N . ASN B 1 104 ? 6.375 18.906 13.359 1 87 104 ASN B N 1
ATOM 5168 C CA . ASN B 1 104 ? 5.793 20.234 13.477 1 87 104 ASN B CA 1
ATOM 5169 C C . ASN B 1 104 ? 4.68 20.281 14.523 1 87 104 ASN B C 1
ATOM 5171 O O . ASN B 1 104 ? 3.828 19.391 14.555 1 87 104 ASN B O 1
ATOM 5175 N N . PHE B 1 105 ? 4.766 21.312 15.367 1 84.88 105 PHE B N 1
ATOM 5176 C CA . PHE B 1 105 ? 3.748 21.469 16.391 1 84.88 105 PHE B CA 1
ATOM 5177 C C . PHE B 1 105 ? 3.488 22.938 16.688 1 84.88 105 PHE B C 1
ATOM 5179 O O . PHE B 1 105 ? 4.227 23.812 16.219 1 84.88 105 PHE B O 1
ATOM 5186 N N . VAL B 1 106 ? 2.4 23.203 17.328 1 79.88 106 VAL B N 1
ATOM 5187 C CA . VAL B 1 106 ? 2.068 24.547 17.812 1 79.88 106 VAL B CA 1
ATOM 5188 C C . VAL B 1 106 ? 2.156 24.594 19.328 1 79.88 106 VAL B C 1
ATOM 5190 O O . VAL B 1 106 ? 1.725 23.656 20.016 1 79.88 106 VAL B O 1
ATOM 5193 N N . VAL B 1 107 ? 2.812 25.625 19.812 1 83.56 107 VAL B N 1
ATOM 5194 C CA . VAL B 1 107 ? 2.822 25.844 21.25 1 83.56 107 VAL B CA 1
ATOM 5195 C C . VAL B 1 107 ? 1.516 26.5 21.688 1 83.56 107 VAL B C 1
ATOM 5197 O O . VAL B 1 107 ? 1.253 27.656 21.344 1 83.56 107 VAL B O 1
ATOM 5200 N N . GLN B 1 108 ? 0.755 25.781 22.375 1 79.38 108 GLN B N 1
ATOM 5201 C CA . GLN B 1 108 ? -0.554 26.312 22.766 1 79.38 108 GLN B CA 1
ATOM 5202 C C . GLN B 1 108 ? -0.617 26.594 24.25 1 79.38 108 GLN B C 1
ATOM 5204 O O . GLN B 1 108 ? -1.342 27.5 24.688 1 79.38 108 GLN B O 1
ATOM 5209 N N . ARG B 1 109 ? 0.139 25.812 24.969 1 85.44 109 ARG B N 1
ATOM 5210 C CA . ARG B 1 109 ? 0.059 25.906 26.422 1 85.44 109 ARG B CA 1
ATOM 5211 C C . ARG B 1 109 ? 1.299 26.578 27 1 85.44 109 ARG B C 1
ATOM 5213 O O . ARG B 1 109 ? 2.416 26.328 26.531 1 85.44 109 ARG B O 1
ATOM 5220 N N . THR B 1 110 ? 1.079 27.344 28.031 1 87.5 110 THR B N 1
ATOM 5221 C CA . THR B 1 110 ? 2.193 28.047 28.656 1 87.5 110 THR B CA 1
ATOM 5222 C C . THR B 1 110 ? 3 27.125 29.547 1 87.5 110 THR B C 1
ATOM 5224 O O . THR B 1 110 ? 4.145 27.422 29.891 1 87.5 110 THR B O 1
ATOM 5227 N N . ASP B 1 111 ? 2.379 25.984 30 1 89.62 111 ASP B N 1
ATOM 5228 C CA . ASP B 1 111 ? 3.109 25.062 30.844 1 89.62 111 ASP B CA 1
ATOM 5229 C C . ASP B 1 111 ? 3.893 24.047 30.016 1 89.62 111 ASP B C 1
ATOM 5231 O O . ASP B 1 111 ? 4.602 23.203 30.562 1 89.62 111 ASP B O 1
ATOM 5235 N N . GLY B 1 112 ? 3.746 24.141 28.766 1 91.06 112 GLY B N 1
ATOM 5236 C CA . GLY B 1 112 ? 4.535 23.328 27.844 1 91.06 112 GLY B CA 1
ATOM 5237 C C . GLY B 1 112 ? 4.086 21.891 27.781 1 91.06 112 GLY B C 1
ATOM 5238 O O . GLY B 1 112 ? 4.723 21.062 27.109 1 91.06 112 GLY B O 1
ATOM 5239 N N . LYS B 1 113 ? 2.994 21.516 28.391 1 89.88 113 LYS B N 1
ATOM 5240 C CA . LYS B 1 113 ? 2.555 20.125 28.438 1 89.88 113 LYS B CA 1
ATOM 5241 C C . LYS B 1 113 ? 2.229 19.609 27.047 1 89.88 113 LYS B C 1
ATOM 5243 O O . LYS B 1 113 ? 2.455 18.422 26.75 1 89.88 113 LYS B O 1
ATOM 5248 N N . ASP B 1 114 ? 1.665 20.422 26.219 1 86.62 114 ASP B N 1
ATOM 5249 C CA . ASP B 1 114 ? 1.37 20 24.844 1 86.62 114 ASP B CA 1
ATOM 5250 C C . ASP B 1 114 ? 2.652 19.688 24.078 1 86.62 114 ASP B C 1
ATOM 5252 O O . ASP B 1 114 ? 2.713 18.703 23.344 1 86.62 114 ASP B O 1
ATOM 5256 N N . VAL B 1 115 ? 3.686 20.453 24.281 1 91 115 VAL B N 1
ATOM 5257 C CA . VAL B 1 115 ? 4.98 20.219 23.656 1 91 115 VAL B CA 1
ATOM 5258 C C . VAL B 1 115 ? 5.59 18.922 24.188 1 91 115 VAL B C 1
ATOM 5260 O O . VAL B 1 115 ? 6.078 18.109 23.406 1 91 115 VAL B O 1
ATOM 5263 N N . GLN B 1 116 ? 5.496 18.781 25.5 1 93.69 116 GLN B N 1
ATOM 5264 C CA . GLN B 1 116 ? 5.988 17.562 26.125 1 93.69 116 GLN B CA 1
ATOM 5265 C C . GLN B 1 116 ? 5.277 16.328 25.562 1 93.69 116 GLN B C 1
ATOM 5267 O O . GLN B 1 116 ? 5.922 15.328 25.234 1 93.69 116 GLN B O 1
ATOM 5272 N N . ASP B 1 117 ? 4.004 16.438 25.5 1 90.06 117 ASP B N 1
ATOM 5273 C CA . ASP B 1 117 ? 3.195 15.305 25.062 1 90.06 117 ASP B CA 1
ATOM 5274 C C . ASP B 1 117 ? 3.557 14.883 23.641 1 90.06 117 ASP B C 1
ATOM 5276 O O . ASP B 1 117 ? 3.75 13.695 23.375 1 90.06 117 ASP B O 1
ATOM 5280 N N . ILE B 1 118 ? 3.684 15.773 22.781 1 91.12 118 ILE B N 1
ATOM 5281 C CA . ILE B 1 118 ? 3.93 15.453 21.375 1 91.12 118 ILE B CA 1
ATOM 5282 C C . ILE B 1 118 ? 5.34 14.891 21.219 1 91.12 118 ILE B C 1
ATOM 5284 O O . ILE B 1 118 ? 5.562 13.961 20.438 1 91.12 118 ILE B O 1
ATOM 5288 N N . MET B 1 119 ? 6.289 15.414 21.906 1 94.38 119 MET B N 1
ATOM 5289 C CA . MET B 1 119 ? 7.664 14.93 21.828 1 94.38 119 MET B CA 1
ATOM 5290 C C . MET B 1 119 ? 7.797 13.547 22.453 1 94.38 119 MET B C 1
ATOM 5292 O O . MET B 1 119 ? 8.609 12.734 22 1 94.38 119 MET B O 1
ATOM 5296 N N . THR B 1 120 ? 6.977 13.344 23.453 1 94 120 THR B N 1
ATOM 5297 C CA . THR B 1 120 ? 6.953 12.016 24.062 1 94 120 THR B CA 1
ATOM 5298 C C . THR B 1 120 ? 6.484 10.969 23.062 1 94 120 THR B C 1
ATOM 5300 O O . THR B 1 120 ? 7.02 9.859 23.016 1 94 120 THR B O 1
ATOM 5303 N N . VAL B 1 121 ? 5.516 11.336 22.281 1 93.25 121 VAL B N 1
ATOM 5304 C CA . VAL B 1 121 ? 5.023 10.422 21.25 1 93.25 121 VAL B CA 1
ATOM 5305 C C . VAL B 1 121 ? 6.129 10.156 20.234 1 93.25 121 VAL B C 1
ATOM 5307 O O . VAL B 1 121 ? 6.258 9.031 19.734 1 93.25 121 VAL B O 1
ATOM 5310 N N . ALA B 1 122 ? 6.926 11.188 19.891 1 95.62 122 ALA B N 1
ATOM 5311 C CA . ALA B 1 122 ? 8.047 11.008 18.969 1 95.62 122 ALA B CA 1
ATOM 5312 C C . ALA B 1 122 ? 9.07 10.023 19.547 1 95.62 122 ALA B C 1
ATOM 5314 O O . ALA B 1 122 ? 9.781 9.352 18.797 1 95.62 122 ALA B O 1
ATOM 5315 N N . GLY B 1 123 ? 9.211 9.969 20.891 1 95.06 123 GLY B N 1
ATOM 5316 C CA . GLY B 1 123 ? 10.039 8.992 21.578 1 95.06 123 GLY B CA 1
ATOM 5317 C C . GLY B 1 123 ? 11.516 9.359 21.578 1 95.06 123 GLY B C 1
ATOM 5318 O O . GLY B 1 123 ? 11.867 10.531 21.484 1 95.06 123 GLY B O 1
ATOM 5319 N N . ASP B 1 124 ? 12.375 8.328 21.594 1 96.06 124 ASP B N 1
ATOM 5320 C CA . ASP B 1 124 ? 13.812 8.508 21.781 1 96.06 124 ASP B CA 1
ATOM 5321 C C . ASP B 1 124 ? 14.453 9.086 20.516 1 96.06 124 ASP B C 1
ATOM 5323 O O . ASP B 1 124 ? 15.594 9.547 20.562 1 96.06 124 ASP B O 1
ATOM 5327 N N . ALA B 1 125 ? 13.688 9.133 19.547 1 97.31 125 ALA B N 1
ATOM 5328 C CA . ALA B 1 125 ? 14.227 9.672 18.297 1 97.31 125 ALA B CA 1
ATOM 5329 C C . ALA B 1 125 ? 14.336 11.188 18.359 1 97.31 125 ALA B C 1
ATOM 5331 O O . ALA B 1 125 ? 15.078 11.797 17.578 1 97.31 125 ALA B O 1
ATOM 5332 N N . CYS B 1 126 ? 13.539 11.836 19.156 1 98 126 CYS B N 1
ATOM 5333 C CA . CYS B 1 126 ? 13.547 13.297 19.219 1 98 126 CYS B CA 1
ATOM 5334 C C . CYS B 1 126 ? 14.828 13.805 19.875 1 98 126 CYS B C 1
ATOM 5336 O O . CYS B 1 126 ? 15.094 13.523 21.047 1 98 126 CYS B O 1
ATOM 5338 N N . LYS B 1 127 ? 15.562 14.602 19.125 1 98.5 127 LYS B N 1
ATOM 5339 C CA . LYS B 1 127 ? 16.891 14.969 19.594 1 98.5 127 LYS B CA 1
ATOM 5340 C C . LYS B 1 127 ? 17 16.469 19.844 1 98.5 127 LYS B C 1
ATOM 5342 O O . LYS B 1 127 ? 17.906 16.922 20.547 1 98.5 127 LYS B O 1
ATOM 5347 N N . ALA B 1 128 ? 16.109 17.219 19.266 1 98.56 128 ALA B N 1
ATOM 5348 C CA . ALA B 1 128 ? 16.188 18.672 19.391 1 98.56 128 ALA B CA 1
ATOM 5349 C C . ALA B 1 128 ? 14.812 19.328 19.281 1 98.56 128 ALA B C 1
ATOM 5351 O O . ALA B 1 128 ? 13.867 18.703 18.797 1 98.56 128 ALA B O 1
ATOM 5352 N N . VAL B 1 129 ? 14.703 20.547 19.781 1 98.12 129 VAL B N 1
ATOM 5353 C CA . VAL B 1 129 ? 13.516 21.375 19.641 1 98.12 129 VAL B CA 1
ATOM 5354 C C . VAL B 1 129 ? 13.898 22.75 19.094 1 98.12 129 VAL B C 1
ATOM 5356 O O . VAL B 1 129 ? 14.891 23.328 19.531 1 98.12 129 VAL B O 1
ATOM 5359 N N . ILE B 1 130 ? 13.258 23.172 18.047 1 97.5 130 ILE B N 1
ATOM 5360 C CA . ILE B 1 130 ? 13.391 24.5 17.484 1 97.5 130 ILE B CA 1
ATOM 5361 C C . ILE B 1 130 ? 12.117 25.297 17.719 1 97.5 130 ILE B C 1
ATOM 5363 O O . ILE B 1 130 ? 11.047 24.938 17.234 1 97.5 130 ILE B O 1
ATOM 5367 N N . ILE B 1 131 ? 12.227 26.422 18.375 1 94.69 131 ILE B N 1
ATOM 5368 C CA . ILE B 1 131 ? 11.008 27.125 18.766 1 94.69 131 ILE B CA 1
ATOM 5369 C C . ILE B 1 131 ? 11.109 28.594 18.359 1 94.69 131 ILE B C 1
ATOM 5371 O O . ILE B 1 131 ? 12.188 29.188 18.453 1 94.69 131 ILE B O 1
ATOM 5375 N N . PRO B 1 132 ? 10.023 29.172 17.875 1 90.69 132 PRO B N 1
ATOM 5376 C CA . PRO B 1 132 ? 10 30.625 17.766 1 90.69 132 PRO B CA 1
ATOM 5377 C C . PRO B 1 132 ? 9.93 31.328 19.125 1 90.69 132 PRO B C 1
ATOM 5379 O O . PRO B 1 132 ? 9.648 30.672 20.141 1 90.69 132 PRO B O 1
ATOM 5382 N N . THR B 1 133 ? 10.156 32.531 19.188 1 86.62 133 THR B N 1
ATOM 5383 C CA . THR B 1 133 ? 10.188 33.25 20.453 1 86.62 133 THR B CA 1
ATOM 5384 C C . THR B 1 133 ? 8.789 33.344 21.047 1 86.62 133 THR B C 1
ATOM 5386 O O . THR B 1 133 ? 8.633 33.219 22.266 1 86.62 133 THR B O 1
ATOM 5389 N N . GLY B 1 134 ? 7.77 33.469 20.156 1 79.31 134 GLY B N 1
ATOM 5390 C CA . GLY B 1 134 ? 6.41 33.719 20.609 1 79.31 134 GLY B CA 1
ATOM 5391 C C . GLY B 1 134 ? 6.203 35.125 21.156 1 79.31 134 GLY B C 1
ATOM 5392 O O . GLY B 1 134 ? 7.152 35.906 21.234 1 79.31 134 GLY B O 1
ATOM 5393 N N . LYS B 1 135 ? 4.945 35.406 21.453 1 76.69 135 LYS B N 1
ATOM 5394 C CA . LYS B 1 135 ? 4.629 36.688 22.047 1 76.69 135 LYS B CA 1
ATOM 5395 C C . LYS B 1 135 ? 5.273 36.844 23.422 1 76.69 135 LYS B C 1
ATOM 5397 O O . LYS B 1 135 ? 5.145 35.969 24.266 1 76.69 135 LYS B O 1
ATOM 5402 N N . ASP B 1 136 ? 5.93 37.938 23.609 1 80.38 136 ASP B N 1
ATOM 5403 C CA . ASP B 1 136 ? 6.562 38.25 24.891 1 80.38 136 ASP B CA 1
ATOM 5404 C C . ASP B 1 136 ? 7.434 37.094 25.375 1 80.38 136 ASP B C 1
ATOM 5406 O O . ASP B 1 136 ? 7.434 36.75 26.562 1 80.38 136 ASP B O 1
ATOM 5410 N N . ASP B 1 137 ? 8.008 36.281 24.547 1 86.56 137 ASP B N 1
ATOM 5411 C CA . ASP B 1 137 ? 8.984 35.25 24.797 1 86.56 137 ASP B CA 1
ATOM 5412 C C . ASP B 1 137 ? 8.336 34.031 25.484 1 86.56 137 ASP B C 1
ATOM 5414 O O . ASP B 1 137 ? 8.992 33.312 26.219 1 86.56 137 ASP B O 1
ATOM 5418 N N . VAL B 1 138 ? 7.113 33.875 25.281 1 87 138 VAL B N 1
ATOM 5419 C CA . VAL B 1 138 ? 6.367 32.812 25.969 1 87 138 VAL B CA 1
ATOM 5420 C C . VAL B 1 138 ? 6.91 31.453 25.578 1 87 138 VAL B C 1
ATOM 5422 O O . VAL B 1 138 ? 6.969 30.547 26.406 1 87 138 VAL B O 1
ATOM 5425 N N . ASN B 1 139 ? 7.27 31.281 24.375 1 91 139 ASN B N 1
ATOM 5426 C CA . ASN B 1 139 ? 7.77 29.984 23.922 1 91 139 ASN B CA 1
ATOM 5427 C C . ASN B 1 139 ? 9.133 29.672 24.531 1 91 139 ASN B C 1
ATOM 5429 O O . ASN B 1 139 ? 9.43 28.5 24.828 1 91 139 ASN B O 1
ATOM 5433 N N . VAL B 1 140 ? 9.945 30.672 24.688 1 92.69 140 VAL B N 1
ATOM 5434 C CA . VAL B 1 140 ? 11.234 30.516 25.359 1 92.69 140 VAL B CA 1
ATOM 5435 C C . VAL B 1 140 ? 11.023 30.031 26.781 1 92.69 140 VAL B C 1
ATOM 5437 O O . VAL B 1 140 ? 11.711 29.109 27.25 1 92.69 140 VAL B O 1
ATOM 5440 N N . SER B 1 141 ? 10.016 30.609 27.453 1 93.12 141 SER B N 1
ATOM 5441 C CA . SER B 1 141 ? 9.68 30.219 28.812 1 93.12 141 SER B CA 1
ATOM 5442 C C . SER B 1 141 ? 9.25 28.75 28.859 1 93.12 141 SER B C 1
ATOM 5444 O O . SER B 1 141 ? 9.555 28.047 29.828 1 93.12 141 SER B O 1
ATOM 5446 N N . VAL B 1 142 ? 8.539 28.359 27.891 1 93.75 142 VAL B N 1
ATOM 5447 C CA . VAL B 1 142 ? 8.086 26.969 27.797 1 93.75 142 VAL B CA 1
ATOM 5448 C C . VAL B 1 142 ? 9.289 26.031 27.734 1 93.75 142 VAL B C 1
ATOM 5450 O O . VAL B 1 142 ? 9.328 25.016 28.438 1 93.75 142 VAL B O 1
ATOM 5453 N N . VAL B 1 143 ? 10.281 26.344 26.953 1 95.12 143 VAL B N 1
ATOM 5454 C CA . VAL B 1 143 ? 11.484 25.531 26.828 1 95.12 143 VAL B CA 1
ATOM 5455 C C . VAL B 1 143 ? 12.227 25.484 28.156 1 95.12 143 VAL B C 1
ATOM 5457 O O . VAL B 1 143 ? 12.703 24.422 28.578 1 95.12 143 VAL B O 1
ATOM 5460 N N . GLU B 1 144 ? 12.242 26.578 28.828 1 94 144 GLU B N 1
ATOM 5461 C CA . GLU B 1 144 ? 12.953 26.672 30.094 1 94 144 GLU B CA 1
ATOM 5462 C C . GLU B 1 144 ? 12.242 25.859 31.172 1 94 144 GLU B C 1
ATOM 5464 O O . GLU B 1 144 ? 12.875 25.406 32.125 1 94 144 GLU B O 1
ATOM 5469 N N . GLN B 1 145 ? 11.008 25.75 31.016 1 93.5 145 GLN B N 1
ATOM 5470 C CA . GLN B 1 145 ? 10.242 24.938 31.969 1 93.5 145 GLN B CA 1
ATOM 5471 C C . GLN B 1 145 ? 10.445 23.453 31.719 1 93.5 145 GLN B C 1
ATOM 5473 O O . GLN B 1 145 ? 10.461 22.656 32.656 1 93.5 145 GLN B O 1
ATOM 5478 N N . LEU B 1 146 ? 10.625 23.078 30.5 1 95.88 146 LEU B N 1
ATOM 5479 C CA . LEU B 1 146 ? 10.688 21.672 30.125 1 95.88 146 LEU B CA 1
ATOM 5480 C C . LEU B 1 146 ? 12.117 21.141 30.234 1 95.88 146 LEU B C 1
ATOM 5482 O O . LEU B 1 146 ? 12.32 19.938 30.406 1 95.88 146 LEU B O 1
ATOM 5486 N N . PHE B 1 147 ? 13.062 22.094 30.156 1 96.62 147 PHE B N 1
ATOM 5487 C CA . PHE B 1 147 ? 14.445 21.641 30.031 1 96.62 147 PHE B CA 1
ATOM 5488 C C . PHE B 1 147 ? 15.344 22.406 31 1 96.62 147 PHE B C 1
ATOM 5490 O O . PHE B 1 147 ? 15.117 23.594 31.25 1 96.62 147 PHE B O 1
ATOM 5497 N N . SER B 1 148 ? 16.422 21.688 31.438 1 96.88 148 SER B N 1
ATOM 5498 C CA . SER B 1 148 ? 17.562 22.328 32.094 1 96.88 148 SER B CA 1
ATOM 5499 C C . SER B 1 148 ? 18.719 22.5 31.109 1 96.88 148 SER B C 1
ATOM 5501 O O . SER B 1 148 ? 19 21.609 30.297 1 96.88 148 SER B O 1
ATOM 5503 N N . PHE B 1 149 ? 19.344 23.609 31.188 1 96 149 PHE B N 1
ATOM 5504 C CA . PHE B 1 149 ? 20.422 23.891 30.266 1 96 149 PHE B CA 1
ATOM 5505 C C . PHE B 1 149 ? 21.75 23.375 30.812 1 96 149 PHE B C 1
ATOM 5507 O O . PHE B 1 149 ? 22.031 23.516 32 1 96 149 PHE B O 1
ATOM 5514 N N . GLY B 1 150 ? 22.469 22.75 29.922 1 92.5 150 GLY B N 1
ATOM 5515 C CA . GLY B 1 150 ? 23.797 22.266 30.266 1 92.5 150 GLY B CA 1
ATOM 5516 C C . GLY B 1 150 ? 24.875 23.312 30.125 1 92.5 150 GLY B C 1
ATOM 5517 O O . GLY B 1 150 ? 24.578 24.5 29.984 1 92.5 150 GLY B O 1
ATOM 5518 N N . PRO B 1 151 ? 26.125 22.781 30.125 1 91.5 151 PRO B N 1
ATOM 5519 C CA . PRO B 1 151 ? 27.25 23.703 30.078 1 91.5 151 PRO B CA 1
ATOM 5520 C C . PRO B 1 151 ? 27.453 24.328 28.703 1 91.5 151 PRO B C 1
ATOM 5522 O O . PRO B 1 151 ? 27.891 25.484 28.594 1 91.5 151 PRO B O 1
ATOM 5525 N N . GLY B 1 152 ? 27.109 23.625 27.719 1 93.06 152 GLY B N 1
ATOM 5526 C CA . GLY B 1 152 ? 27.234 24.172 26.375 1 93.06 152 GLY B CA 1
ATOM 5527 C C . GLY B 1 152 ? 25.984 24.891 25.906 1 93.06 152 GLY B C 1
ATOM 5528 O O . GLY B 1 152 ? 24.859 24.453 26.219 1 93.06 152 GLY B O 1
ATOM 5529 N N . LYS B 1 153 ? 26.203 25.938 25.156 1 94.75 153 LYS B N 1
ATOM 5530 C CA . LYS B 1 153 ? 25.062 26.688 24.625 1 94.75 153 LYS B CA 1
ATOM 5531 C C . LYS B 1 153 ? 24.141 25.766 23.828 1 94.75 153 LYS B C 1
ATOM 5533 O O . LYS B 1 153 ? 24.594 25 22.969 1 94.75 153 LYS B O 1
ATOM 5538 N N . GLY B 1 154 ? 22.906 25.875 24.188 1 96.12 154 GLY B N 1
ATOM 5539 C CA . GLY B 1 154 ? 21.891 25.125 23.469 1 96.12 154 GLY B CA 1
ATOM 5540 C C . GLY B 1 154 ? 21.719 23.719 23.984 1 96.12 154 GLY B C 1
ATOM 5541 O O . GLY B 1 154 ? 20.719 23.062 23.688 1 96.12 154 GLY B O 1
ATOM 5542 N N . GLN B 1 155 ? 22.672 23.156 24.766 1 97.56 155 GLN B N 1
ATOM 5543 C CA . GLN B 1 155 ? 22.562 21.812 25.328 1 97.56 155 GLN B CA 1
ATOM 5544 C C . GLN B 1 155 ? 21.516 21.766 26.438 1 97.56 155 GLN B C 1
ATOM 5546 O O . GLN B 1 155 ? 21.516 22.609 27.328 1 97.56 155 GLN B O 1
ATOM 5551 N N . VAL B 1 156 ? 20.656 20.75 26.328 1 97.81 156 VAL B N 1
ATOM 5552 C CA . VAL B 1 156 ? 19.578 20.688 27.328 1 97.81 156 VAL B CA 1
ATOM 5553 C C . VAL B 1 156 ? 19.453 19.266 27.859 1 97.81 156 VAL B C 1
ATOM 5555 O O . VAL B 1 156 ? 19.938 18.312 27.25 1 97.81 156 VAL B O 1
ATOM 5558 N N . ASN B 1 157 ? 18.828 19.141 29 1 97.12 157 ASN B N 1
ATOM 5559 C CA . ASN B 1 157 ? 18.453 17.891 29.656 1 97.12 157 ASN B CA 1
ATOM 5560 C C . ASN B 1 157 ? 17.047 17.953 30.25 1 97.12 157 ASN B C 1
ATOM 5562 O O . ASN B 1 157 ? 16.594 19.031 30.656 1 97.12 157 ASN B O 1
ATOM 5566 N N . SER B 1 158 ? 16.406 16.875 30.188 1 97.19 158 SER B N 1
ATOM 5567 C CA . SER B 1 158 ? 15.055 16.781 30.75 1 97.19 158 SER B CA 1
ATOM 5568 C C . SER B 1 158 ? 14.773 15.375 31.25 1 97.19 158 SER B C 1
ATOM 5570 O O . SER B 1 158 ? 15.148 14.391 30.609 1 97.19 158 SER B O 1
ATOM 5572 N N . GLU B 1 159 ? 14.102 15.281 32.375 1 94.62 159 GLU B N 1
ATOM 5573 C CA . GLU B 1 159 ? 13.703 13.977 32.875 1 94.62 159 GLU B CA 1
ATOM 5574 C C . GLU B 1 159 ? 12.57 13.375 32.062 1 94.62 159 GLU B C 1
ATOM 5576 O O . GLU B 1 159 ? 12.516 12.156 31.875 1 94.62 159 GLU B O 1
ATOM 5581 N N . VAL B 1 160 ? 11.781 14.273 31.578 1 93.5 160 VAL B N 1
ATOM 5582 C CA . VAL B 1 160 ? 10.586 13.789 30.891 1 93.5 160 VAL B CA 1
ATOM 5583 C C . VAL B 1 160 ? 10.875 13.617 29.406 1 93.5 160 VAL B C 1
ATOM 5585 O O . VAL B 1 160 ? 10.188 12.859 28.719 1 93.5 160 VAL B O 1
ATOM 5588 N N . LEU B 1 161 ? 11.898 14.281 28.922 1 97.25 161 LEU B N 1
ATOM 5589 C CA . LEU B 1 161 ? 12.344 14.18 27.547 1 97.25 161 LEU B CA 1
ATOM 5590 C C . LEU B 1 161 ? 13.852 13.977 27.469 1 97.25 161 LEU B C 1
ATOM 5592 O O . LEU B 1 161 ? 14.562 14.82 26.906 1 97.25 161 LEU B O 1
ATOM 5596 N N . PRO B 1 162 ? 14.312 12.883 27.891 1 96.81 162 PRO B N 1
ATOM 5597 C CA . PRO B 1 162 ? 15.758 12.695 28.078 1 96.81 162 PRO B CA 1
ATOM 5598 C C . PRO B 1 162 ? 16.516 12.625 26.75 1 96.81 162 PRO B C 1
ATOM 5600 O O . PRO B 1 162 ? 17.734 12.828 26.719 1 96.81 162 PRO B O 1
ATOM 5603 N N . SER B 1 163 ? 15.828 12.297 25.656 1 97.5 163 SER B N 1
ATOM 5604 C CA . SER B 1 163 ? 16.516 12.125 24.375 1 97.5 163 SER B CA 1
ATOM 5605 C C . SER B 1 163 ? 16.797 13.469 23.719 1 97.5 163 SER B C 1
ATOM 5607 O O . SER B 1 163 ? 17.594 13.555 22.781 1 97.5 163 SER B O 1
ATOM 5609 N N . VAL B 1 164 ? 16.094 14.531 24.109 1 98.06 164 VAL B N 1
ATOM 5610 C CA . VAL B 1 164 ? 16.312 15.859 23.531 1 98.06 164 VAL B CA 1
ATOM 5611 C C . VAL B 1 164 ? 17.609 16.453 24.094 1 98.06 164 VAL B C 1
ATOM 5613 O O . VAL B 1 164 ? 17.781 16.578 25.297 1 98.06 164 VAL B O 1
ATOM 5616 N N . LYS B 1 165 ? 18.453 16.875 23.172 1 98.06 165 LYS B N 1
ATOM 5617 C CA . LYS B 1 165 ? 19.781 17.312 23.625 1 98.06 165 LYS B CA 1
ATOM 5618 C C . LYS B 1 165 ? 20.031 18.766 23.266 1 98.06 165 LYS B C 1
ATOM 5620 O O . LYS B 1 165 ? 20.938 19.406 23.797 1 98.06 165 LYS B O 1
ATOM 5625 N N . TRP B 1 166 ? 19.188 19.297 22.391 1 98.44 166 TRP B N 1
ATOM 5626 C CA . TRP B 1 166 ? 19.453 20.656 21.906 1 98.44 166 TRP B CA 1
ATOM 5627 C C . TRP B 1 166 ? 18.172 21.484 21.891 1 98.44 166 TRP B C 1
ATOM 5629 O O . TRP B 1 166 ? 17.109 20.984 21.531 1 98.44 166 TRP B O 1
ATOM 5639 N N . ALA B 1 167 ? 18.266 22.719 22.281 1 98.06 167 ALA B N 1
ATOM 5640 C CA . ALA B 1 167 ? 17.234 23.75 22.125 1 98.06 167 ALA B CA 1
ATOM 5641 C C . ALA B 1 167 ? 17.719 24.906 21.266 1 98.06 167 ALA B C 1
ATOM 5643 O O . ALA B 1 167 ? 18.75 25.5 21.562 1 98.06 167 ALA B O 1
ATOM 5644 N N . ILE B 1 168 ? 17 25.172 20.234 1 98.19 168 ILE B N 1
ATOM 5645 C CA . ILE B 1 168 ? 17.406 26.188 19.266 1 98.19 168 ILE B CA 1
ATOM 5646 C C . ILE B 1 168 ? 16.297 27.219 19.094 1 98.19 168 ILE B C 1
ATOM 5648 O O . ILE B 1 168 ? 15.133 26.859 18.875 1 98.19 168 ILE B O 1
ATOM 5652 N N . LEU B 1 169 ? 16.625 28.422 19.188 1 96.94 169 LEU B N 1
ATOM 5653 C CA . LEU B 1 169 ? 15.688 29.5 18.906 1 96.94 169 LEU B CA 1
ATOM 5654 C C . LEU B 1 169 ? 15.578 29.75 17.406 1 96.94 169 LEU B C 1
ATOM 5656 O O . LEU B 1 169 ? 16.594 29.922 16.719 1 96.94 169 LEU B O 1
ATOM 5660 N N . MET B 1 170 ? 14.367 29.812 16.938 1 94.88 170 MET B N 1
ATOM 5661 C CA . MET B 1 170 ? 14.109 30.016 15.516 1 94.88 170 MET B CA 1
ATOM 5662 C C . MET B 1 170 ? 14.25 31.484 15.133 1 94.88 170 MET B C 1
ATOM 5664 O O . MET B 1 170 ? 13.25 32.125 14.836 1 94.88 170 MET B O 1
ATOM 5668 N N . SER B 1 171 ? 15.445 31.891 15.086 1 93 171 SER B N 1
ATOM 5669 C CA . SER B 1 171 ? 15.711 33.312 14.781 1 93 171 SER B CA 1
ATOM 5670 C C . SER B 1 171 ? 17.078 33.469 14.109 1 93 171 SER B C 1
ATOM 5672 O O . SER B 1 171 ? 18.031 32.781 14.477 1 93 171 SER B O 1
ATOM 5674 N N . LEU B 1 172 ? 17.047 34.344 13.18 1 92.5 172 LEU B N 1
ATOM 5675 C CA . LEU B 1 172 ? 18.312 34.719 12.523 1 92.5 172 LEU B CA 1
ATOM 5676 C C . LEU B 1 172 ? 18.828 36.031 13.055 1 92.5 172 LEU B C 1
ATOM 5678 O O . LEU B 1 172 ? 19.969 36.438 12.75 1 92.5 172 LEU B O 1
ATOM 5682 N N . GLN B 1 173 ? 18.062 36.688 13.805 1 86.06 173 GLN B N 1
ATOM 5683 C CA . GLN B 1 173 ? 18.406 38.062 14.18 1 86.06 173 GLN B CA 1
ATOM 5684 C C . GLN B 1 173 ? 18.688 38.156 15.672 1 86.06 173 GLN B C 1
ATOM 5686 O O . GLN B 1 173 ? 19.516 38.969 16.094 1 86.06 173 GLN B O 1
ATOM 5691 N N . HIS B 1 174 ? 18 37.406 16.406 1 82.56 174 HIS B N 1
ATOM 5692 C CA . HIS B 1 174 ? 18.094 37.531 17.859 1 82.56 174 HIS B CA 1
ATOM 5693 C C . HIS B 1 174 ? 19.156 36.625 18.438 1 82.56 174 HIS B C 1
ATOM 5695 O O . HIS B 1 174 ? 19.484 35.594 17.828 1 82.56 174 HIS B O 1
ATOM 5701 N N . THR B 1 175 ? 19.719 37.062 19.5 1 85.38 175 THR B N 1
ATOM 5702 C CA . THR B 1 175 ? 20.641 36.219 20.25 1 85.38 175 THR B CA 1
ATOM 5703 C C . THR B 1 175 ? 20 35.75 21.547 1 85.38 175 THR B C 1
ATOM 5705 O O . THR B 1 175 ? 19 36.312 22 1 85.38 175 THR B O 1
ATOM 5708 N N . HIS B 1 176 ? 20.406 34.719 21.984 1 90.06 176 HIS B N 1
ATOM 5709 C CA . HIS B 1 176 ? 19.984 34.156 23.266 1 90.06 176 HIS B CA 1
ATOM 5710 C C . HIS B 1 176 ? 21.172 33.625 24.047 1 90.06 176 HIS B C 1
ATOM 5712 O O . HIS B 1 176 ? 22.094 33.031 23.453 1 90.06 176 HIS B O 1
ATOM 5718 N N . ASP B 1 177 ? 21.141 33.781 25.312 1 90.62 177 ASP B N 1
ATOM 5719 C CA . ASP B 1 177 ? 22.297 33.438 26.141 1 90.62 177 ASP B CA 1
ATOM 5720 C C . ASP B 1 177 ? 22.406 31.938 26.344 1 90.62 177 ASP B C 1
ATOM 5722 O O . ASP B 1 177 ? 23.516 31.391 26.391 1 90.62 177 ASP B O 1
ATOM 5726 N N . LYS B 1 178 ? 21.359 31.297 26.469 1 94.12 178 LYS B N 1
ATOM 5727 C CA . LYS B 1 178 ? 21.391 29.875 26.812 1 94.12 178 LYS B CA 1
ATOM 5728 C C . LYS B 1 178 ? 21.062 29 25.609 1 94.12 178 LYS B C 1
ATOM 5730 O O . LYS B 1 178 ? 21.734 27.984 25.375 1 94.12 178 LYS B O 1
ATOM 5735 N N . MET B 1 179 ? 20.141 29.344 24.828 1 96 179 MET B N 1
ATOM 5736 C CA . MET B 1 179 ? 19.75 28.562 23.672 1 96 179 MET B CA 1
ATOM 5737 C C . MET B 1 179 ? 20.641 28.875 22.469 1 96 179 MET B C 1
ATOM 5739 O O . MET B 1 179 ? 21.141 30 22.344 1 96 179 MET B O 1
ATOM 5743 N N . LEU B 1 180 ? 20.828 27.891 21.625 1 96.88 180 LEU B N 1
ATOM 5744 C CA . LEU B 1 180 ? 21.359 28.203 20.297 1 96.88 180 LEU B CA 1
ATOM 5745 C C . LEU B 1 180 ? 20.344 28.984 19.469 1 96.88 180 LEU B C 1
ATOM 5747 O O . LEU B 1 180 ? 19.125 28.812 19.641 1 96.88 180 LEU B O 1
ATOM 5751 N N . THR B 1 181 ? 20.812 29.844 18.609 1 97 181 THR B N 1
ATOM 5752 C CA . THR B 1 181 ? 19.969 30.406 17.562 1 97 181 THR B CA 1
ATOM 5753 C C . THR B 1 181 ? 20.234 29.719 16.234 1 97 181 THR B C 1
ATOM 5755 O O . THR B 1 181 ? 21.219 29 16.094 1 97 181 THR B O 1
ATOM 5758 N N . MET B 1 182 ? 19.359 29.938 15.281 1 97.12 182 MET B N 1
ATOM 5759 C CA . MET B 1 182 ? 19.594 29.344 13.969 1 97.12 182 MET B CA 1
ATOM 5760 C C . MET B 1 182 ? 20.906 29.859 13.375 1 97.12 182 MET B C 1
ATOM 5762 O O . MET B 1 182 ? 21.625 29.109 12.711 1 97.12 182 MET B O 1
ATOM 5766 N N . THR B 1 183 ? 21.203 31.078 13.633 1 96.38 183 THR B N 1
ATOM 5767 C CA . THR B 1 183 ? 22.453 31.641 13.164 1 96.38 183 THR B CA 1
ATOM 5768 C C . THR B 1 183 ? 23.641 30.922 13.797 1 96.38 183 THR B C 1
ATOM 5770 O O . THR B 1 183 ? 24.656 30.688 13.133 1 96.38 183 THR B O 1
ATOM 5773 N N . ASP B 1 184 ? 23.547 30.609 15.078 1 96.88 184 ASP B N 1
ATOM 5774 C CA . ASP B 1 184 ? 24.594 29.875 15.766 1 96.88 184 ASP B CA 1
ATOM 5775 C C . ASP B 1 184 ? 24.859 28.531 15.109 1 96.88 184 ASP B C 1
ATOM 5777 O O . ASP B 1 184 ? 25.984 28.031 15.117 1 96.88 184 ASP B O 1
ATOM 5781 N N . VAL B 1 185 ? 23.812 27.906 14.609 1 97.88 185 VAL B N 1
ATOM 5782 C CA . VAL B 1 185 ? 23.875 26.547 14.102 1 97.88 185 VAL B CA 1
ATOM 5783 C C . VAL B 1 185 ? 24.344 26.547 12.648 1 97.88 185 VAL B C 1
ATOM 5785 O O . VAL B 1 185 ? 25.156 25.703 12.25 1 97.88 185 VAL B O 1
ATOM 5788 N N . MET B 1 186 ? 23.922 27.469 11.875 1 97.75 186 MET B N 1
ATOM 5789 C CA . MET B 1 186 ? 24.234 27.531 10.445 1 97.75 186 MET B CA 1
ATOM 5790 C C . MET B 1 186 ? 25.75 27.625 10.219 1 97.75 186 MET B C 1
ATOM 5792 O O . MET B 1 186 ? 26.438 28.328 10.961 1 97.75 186 MET B O 1
ATOM 5796 N N . THR B 1 187 ? 26.188 26.953 9.156 1 97.62 187 THR B N 1
ATOM 5797 C CA . THR B 1 187 ? 27.609 27 8.82 1 97.62 187 THR B CA 1
ATOM 5798 C C . THR B 1 187 ? 27.812 26.812 7.32 1 97.62 187 THR B C 1
ATOM 5800 O O . THR B 1 187 ? 27 26.188 6.652 1 97.62 187 THR B O 1
ATOM 5803 N N . LYS B 1 188 ? 28.891 27.297 6.848 1 95.5 188 LYS B N 1
ATOM 5804 C CA . LYS B 1 188 ? 29.281 27.125 5.453 1 95.5 188 LYS B CA 1
ATOM 5805 C C . LYS B 1 188 ? 30.422 26.125 5.32 1 95.5 188 LYS B C 1
ATOM 5807 O O . LYS B 1 188 ? 30.969 25.938 4.234 1 95.5 188 LYS B O 1
ATOM 5812 N N . ASP B 1 189 ? 30.703 25.484 6.398 1 93.94 189 ASP B N 1
ATOM 5813 C CA . ASP B 1 189 ? 31.734 24.453 6.359 1 93.94 189 ASP B CA 1
ATOM 5814 C C . ASP B 1 189 ? 31.344 23.328 5.398 1 93.94 189 ASP B C 1
ATOM 5816 O O . ASP B 1 189 ? 30.156 23.109 5.141 1 93.94 189 ASP B O 1
ATOM 5820 N N . GLU B 1 190 ? 32.375 22.641 4.918 1 92.5 190 GLU B N 1
ATOM 5821 C CA . GLU B 1 190 ? 32.125 21.547 3.992 1 92.5 190 GLU B CA 1
ATOM 5822 C C . GLU B 1 190 ? 31.719 20.281 4.738 1 92.5 190 GLU B C 1
ATOM 5824 O O . GLU B 1 190 ? 32.562 19.594 5.32 1 92.5 190 GLU B O 1
ATOM 5829 N N . VAL B 1 191 ? 30.516 20.141 4.824 1 93.12 191 VAL B N 1
ATOM 5830 C CA . VAL B 1 191 ? 29.906 18.938 5.383 1 93.12 191 VAL B CA 1
ATOM 5831 C C . VAL B 1 191 ? 29.094 18.234 4.312 1 93.12 191 VAL B C 1
ATOM 5833 O O . VAL B 1 191 ? 28.281 18.859 3.625 1 93.12 191 VAL B O 1
ATOM 5836 N N . THR B 1 192 ? 29.406 16.953 4.129 1 92.31 192 THR B N 1
ATOM 5837 C CA . THR B 1 192 ? 28.672 16.188 3.135 1 92.31 192 THR B CA 1
ATOM 5838 C C . THR B 1 192 ? 27.25 15.906 3.621 1 92.31 192 THR B C 1
ATOM 5840 O O . THR B 1 1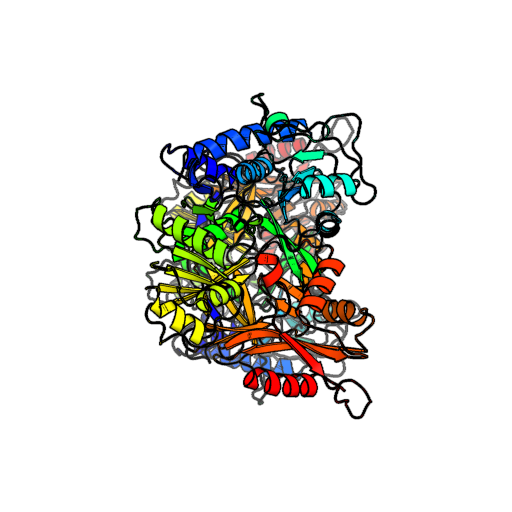92 ? 27.062 15.336 4.699 1 92.31 192 THR B O 1
ATOM 5843 N N . LEU B 1 193 ? 26.297 16.391 2.908 1 93.62 193 LEU B N 1
ATOM 5844 C CA . LEU B 1 193 ? 24.906 16.078 3.223 1 93.62 193 LEU B CA 1
ATOM 5845 C C . LEU B 1 193 ? 24.578 14.625 2.865 1 93.62 193 LEU B C 1
ATOM 5847 O O . LEU B 1 193 ? 25.078 14.102 1.866 1 93.62 193 LEU B O 1
ATOM 5851 N N . PRO B 1 194 ? 23.797 13.953 3.645 1 89.81 194 PRO B N 1
ATOM 5852 C CA . PRO B 1 194 ? 23.422 12.57 3.34 1 89.81 194 PRO B CA 1
ATOM 5853 C C . PRO B 1 194 ? 22.484 12.461 2.137 1 89.81 194 PRO B C 1
ATOM 5855 O O . PRO B 1 194 ? 21.844 13.445 1.757 1 89.81 194 PRO B O 1
ATOM 5858 N N . LEU B 1 195 ? 22.516 11.25 1.596 1 85.12 195 LEU B N 1
ATOM 5859 C CA . LEU B 1 195 ? 21.5 10.945 0.594 1 85.12 195 LEU B CA 1
ATOM 5860 C C . LEU B 1 195 ? 20.141 10.719 1.249 1 85.12 195 LEU B C 1
ATOM 5862 O O . LEU B 1 195 ? 20.031 9.953 2.209 1 85.12 195 LEU B O 1
ATOM 5866 N N . VAL B 1 196 ? 19.188 11.445 0.827 1 89 196 VAL B N 1
ATOM 5867 C CA . VAL B 1 196 ? 17.812 11.305 1.286 1 89 196 VAL B CA 1
ATOM 5868 C C . VAL B 1 196 ? 16.984 10.609 0.211 1 89 196 VAL B C 1
ATOM 5870 O O . VAL B 1 196 ? 17.125 10.906 -0.979 1 89 196 VAL B O 1
ATOM 5873 N N . ASP B 1 197 ? 16.125 9.617 0.669 1 88.69 197 ASP B N 1
ATOM 5874 C CA . ASP B 1 197 ? 15.289 8.836 -0.239 1 88.69 197 ASP B CA 1
ATOM 5875 C C . ASP B 1 197 ? 13.867 9.383 -0.276 1 88.69 197 ASP B C 1
ATOM 5877 O O . ASP B 1 197 ? 13.328 9.797 0.751 1 88.69 197 ASP B O 1
ATOM 5881 N N . PRO B 1 198 ? 13.25 9.375 -1.498 1 91 198 PRO B N 1
ATOM 5882 C CA . PRO B 1 198 ? 11.875 9.867 -1.604 1 91 198 PRO B CA 1
ATOM 5883 C C . PRO B 1 198 ? 10.914 9.156 -0.648 1 91 198 PRO B C 1
ATOM 5885 O O . PRO B 1 198 ? 9.867 9.711 -0.297 1 91 198 PRO B O 1
ATOM 5888 N N . ASP B 1 199 ? 11.258 7.98 -0.209 1 91 199 ASP B N 1
ATOM 5889 C CA . ASP B 1 199 ? 10.375 7.211 0.656 1 91 199 ASP B CA 1
ATOM 5890 C C . ASP B 1 199 ? 10.75 7.383 2.125 1 91 199 ASP B C 1
ATOM 5892 O O . ASP B 1 199 ? 10.086 6.844 3.01 1 91 199 ASP B O 1
ATOM 5896 N N . ASP B 1 200 ? 11.812 8.164 2.396 1 92.75 200 ASP B N 1
ATOM 5897 C CA . ASP B 1 200 ? 12.117 8.5 3.785 1 92.75 200 ASP B CA 1
ATOM 5898 C C . ASP B 1 200 ? 11.016 9.367 4.395 1 92.75 200 ASP B C 1
ATOM 5900 O O . ASP B 1 200 ? 10.375 10.148 3.693 1 92.75 200 ASP B O 1
ATOM 5904 N N . VAL B 1 201 ? 10.805 9.164 5.699 1 94.88 201 VAL B N 1
ATOM 5905 C CA . VAL B 1 201 ? 9.844 10.031 6.379 1 94.88 201 VAL B CA 1
ATOM 5906 C C . VAL B 1 201 ? 10.336 11.477 6.336 1 94.88 201 VAL B C 1
ATOM 5908 O O . VAL B 1 201 ? 11.469 11.766 6.719 1 94.88 201 VAL B O 1
ATOM 5911 N N . ALA B 1 202 ? 9.484 12.344 5.812 1 94.5 202 ALA B N 1
ATOM 5912 C CA . ALA B 1 202 ? 9.852 13.734 5.586 1 94.5 202 ALA B CA 1
ATOM 5913 C C . ALA B 1 202 ? 9.195 14.656 6.613 1 94.5 202 ALA B C 1
ATOM 5915 O O . ALA B 1 202 ? 9.57 15.82 6.742 1 94.5 202 ALA B O 1
ATOM 5916 N N . GLY B 1 203 ? 8.203 14.094 7.332 1 94.25 203 GLY B N 1
ATOM 5917 C CA . GLY B 1 203 ? 7.516 14.906 8.32 1 94.25 203 GLY B CA 1
ATOM 5918 C C . GLY B 1 203 ? 6.566 14.109 9.195 1 94.25 203 GLY B C 1
ATOM 5919 O O . GLY B 1 203 ? 6 13.109 8.75 1 94.25 203 GLY B O 1
ATOM 5920 N N . LEU B 1 204 ? 6.441 14.57 10.414 1 94 204 LEU B N 1
ATOM 5921 C CA . LEU B 1 204 ? 5.461 14.07 11.375 1 94 204 LEU B CA 1
ATOM 5922 C C . LEU B 1 204 ? 4.43 15.141 11.711 1 94 204 LEU B C 1
ATOM 5924 O O . LEU B 1 204 ? 4.789 16.297 11.969 1 94 204 LEU B O 1
ATOM 5928 N N . PHE B 1 205 ? 3.18 14.711 11.703 1 89.69 205 PHE B N 1
ATOM 5929 C CA . PHE B 1 205 ? 2.096 15.656 11.93 1 89.69 205 PHE B CA 1
ATOM 5930 C C . PHE B 1 205 ? 1.151 15.148 13.008 1 89.69 205 PHE B C 1
ATOM 5932 O O . PHE B 1 205 ? 0.741 13.984 12.984 1 89.69 205 PHE B O 1
ATOM 5939 N N . MET B 1 206 ? 0.821 16.062 13.82 1 84.81 206 MET B N 1
ATOM 5940 C CA . MET B 1 206 ? -0.034 15.703 14.945 1 84.81 206 MET B CA 1
ATOM 5941 C C . MET B 1 206 ? -1.501 15.68 14.523 1 84.81 206 MET B C 1
ATOM 5943 O O . MET B 1 206 ? -1.952 16.547 13.781 1 84.81 206 MET B O 1
ATOM 5947 N N . THR B 1 207 ? -2.174 14.617 14.922 1 79.31 207 THR B N 1
ATOM 5948 C CA . THR B 1 207 ? -3.623 14.586 14.766 1 79.31 207 THR B CA 1
ATOM 5949 C C . THR B 1 207 ? -4.301 14.188 16.078 1 79.31 207 THR B C 1
ATOM 5951 O O . THR B 1 207 ? -3.729 13.445 16.875 1 79.31 207 THR B O 1
ATOM 5954 N N . SER B 1 208 ? -5.383 14.867 16.406 1 65.94 208 SER B N 1
ATOM 5955 C CA . SER B 1 208 ? -6.09 14.602 17.656 1 65.94 208 SER B CA 1
ATOM 5956 C C . SER B 1 208 ? -7.051 13.422 17.5 1 65.94 208 SER B C 1
ATOM 5958 O O . SER B 1 208 ? -7.723 13.289 16.484 1 65.94 208 SER B O 1
ATOM 5960 N N . GLY B 1 209 ? -6.652 12.148 17.891 1 54.94 209 GLY B N 1
ATOM 5961 C CA . GLY B 1 209 ? -7.461 10.953 17.766 1 54.94 209 GLY B CA 1
ATOM 5962 C C . GLY B 1 209 ? -8.758 11.016 18.562 1 54.94 209 GLY B C 1
ATOM 5963 O O . GLY B 1 209 ? -8.992 11.977 19.297 1 54.94 209 GLY B O 1
ATOM 5964 N N . THR B 1 210 ? -9.766 10.156 18.172 1 47.41 210 THR B N 1
ATOM 5965 C CA . THR B 1 210 ? -11.07 9.992 18.797 1 47.41 210 THR B CA 1
ATOM 5966 C C . THR B 1 210 ? -10.938 9.734 20.297 1 47.41 210 THR B C 1
ATOM 5968 O O . THR B 1 210 ? -11.867 10 21.062 1 47.41 210 THR B O 1
ATOM 5971 N N . THR B 1 211 ? -9.742 9.203 20.656 1 48.22 211 THR B N 1
ATOM 5972 C CA . THR B 1 211 ? -9.594 8.805 22.047 1 48.22 211 THR B CA 1
ATOM 5973 C C . THR B 1 211 ? -8.922 9.914 22.859 1 48.22 211 THR B C 1
ATOM 5975 O O . THR B 1 211 ? -8.742 9.781 24.078 1 48.22 211 THR B O 1
ATOM 5978 N N . GLY B 1 212 ? -8.633 11.078 22.281 1 57.69 212 GLY B N 1
ATOM 5979 C CA . GLY B 1 212 ? -8.039 12.195 23 1 57.69 212 GLY B CA 1
ATOM 5980 C C . GLY B 1 212 ? -6.523 12.188 22.969 1 57.69 212 GLY B C 1
ATOM 5981 O O . GLY B 1 212 ? -5.887 13.227 23.156 1 57.69 212 GLY B O 1
ATOM 5982 N N . SER B 1 213 ? -5.879 11 22.75 1 63.72 213 SER B N 1
ATOM 5983 C CA . SER B 1 213 ? -4.422 10.992 22.75 1 63.72 213 SER B CA 1
ATOM 5984 C C . SER B 1 213 ? -3.875 11.359 21.375 1 63.72 213 SER B C 1
ATOM 5986 O O . SER B 1 213 ? -4.387 10.898 20.344 1 63.72 213 SER B O 1
ATOM 5988 N N . SER B 1 214 ? -2.893 12.25 21.406 1 75.5 214 SER B N 1
ATOM 5989 C CA . SER B 1 214 ? -2.287 12.75 20.172 1 75.5 214 SER B CA 1
ATOM 5990 C C . SER B 1 214 ? -1.543 11.641 19.438 1 75.5 214 SER B C 1
ATOM 5992 O O . SER B 1 214 ? -0.941 10.766 20.062 1 75.5 214 SER B O 1
ATOM 5994 N N . LYS B 1 215 ? -1.75 11.531 18.156 1 88.06 215 LYS B N 1
ATOM 5995 C CA . LYS B 1 215 ? -1.019 10.633 17.266 1 88.06 215 LYS B CA 1
ATOM 5996 C C . LYS B 1 215 ? -0.201 11.43 16.25 1 88.06 215 LYS B C 1
ATOM 5998 O O . LYS B 1 215 ? -0.539 12.57 15.922 1 88.06 215 LYS B O 1
ATOM 6003 N N . LEU B 1 216 ? 0.913 10.828 15.859 1 93.38 216 LEU B N 1
ATOM 6004 C CA . LEU B 1 216 ? 1.754 11.453 14.844 1 93.38 216 LEU B CA 1
ATOM 6005 C C . LEU B 1 216 ? 1.662 10.703 13.516 1 93.38 216 LEU B C 1
ATOM 6007 O O . LEU B 1 216 ? 1.996 9.516 13.445 1 93.38 216 LEU B O 1
ATOM 6011 N N . VAL B 1 217 ? 1.235 11.406 12.531 1 93.44 217 VAL B N 1
ATOM 6012 C CA . VAL B 1 217 ? 1.135 10.828 11.195 1 93.44 217 VAL B CA 1
ATOM 6013 C C . VAL B 1 217 ? 2.463 11 10.461 1 93.44 217 VAL B C 1
ATOM 6015 O O . VAL B 1 217 ? 3.027 12.094 10.43 1 93.44 217 VAL B O 1
ATOM 6018 N N . SER B 1 218 ? 2.945 9.898 9.875 1 95.19 218 SER B N 1
ATOM 6019 C CA . SER B 1 218 ? 4.18 9.938 9.094 1 95.19 218 SER B CA 1
ATOM 6020 C C . SER B 1 218 ? 3.887 10.164 7.617 1 95.19 218 SER B C 1
ATOM 6022 O O . SER B 1 218 ? 2.992 9.531 7.051 1 95.19 218 SER B O 1
ATOM 6024 N N . HIS B 1 219 ? 4.598 11.117 7.043 1 93.81 219 HIS B N 1
ATOM 6025 C CA . HIS B 1 219 ? 4.582 11.297 5.594 1 93.81 219 HIS B CA 1
ATOM 6026 C C . HIS B 1 219 ? 5.992 11.219 5.016 1 93.81 219 HIS B C 1
ATOM 6028 O O . HIS B 1 219 ? 6.926 11.812 5.562 1 93.81 219 HIS B O 1
ATOM 6034 N N . SER B 1 220 ? 6.117 10.484 3.916 1 93.25 220 SER B N 1
ATOM 6035 C CA . SER B 1 220 ? 7.379 10.492 3.18 1 93.25 220 SER B CA 1
ATOM 6036 C C . SER B 1 220 ? 7.52 11.75 2.338 1 93.25 220 SER B C 1
ATOM 6038 O O . SER B 1 220 ? 6.59 12.555 2.254 1 93.25 220 SER B O 1
ATOM 6040 N N . HIS B 1 221 ? 8.742 11.93 1.767 1 92.25 221 HIS B N 1
ATOM 6041 C CA . HIS B 1 221 ? 8.938 13.039 0.836 1 92.25 221 HIS B CA 1
ATOM 6042 C C . HIS B 1 221 ? 7.965 12.945 -0.338 1 92.25 221 HIS B C 1
ATOM 6044 O O . HIS B 1 221 ? 7.312 13.938 -0.688 1 92.25 221 HIS B O 1
ATOM 6050 N N . SER B 1 222 ? 7.797 11.742 -0.873 1 89.81 222 SER B N 1
ATOM 6051 C CA . SER B 1 222 ? 6.922 11.547 -2.023 1 89.81 222 SER B CA 1
ATOM 6052 C C . SER B 1 222 ? 5.461 11.766 -1.65 1 89.81 222 SER B C 1
ATOM 6054 O O . SER B 1 222 ? 4.68 12.289 -2.449 1 89.81 222 SER B O 1
ATOM 6056 N N . ASN B 1 223 ? 5.07 11.344 -0.475 1 89.62 223 ASN B N 1
ATOM 6057 C CA . ASN B 1 223 ? 3.705 11.57 -0.016 1 89.62 223 ASN B CA 1
ATOM 6058 C C . ASN B 1 223 ? 3.385 13.062 0.059 1 89.62 223 ASN B C 1
ATOM 6060 O O . ASN B 1 223 ? 2.34 13.508 -0.426 1 89.62 223 ASN B O 1
ATOM 6064 N N . LEU B 1 224 ? 4.273 13.812 0.659 1 89.75 224 LEU B N 1
ATOM 6065 C CA . LEU B 1 224 ? 4.035 15.234 0.834 1 89.75 224 LEU B CA 1
ATOM 6066 C C . LEU B 1 224 ? 4.031 15.961 -0.511 1 89.75 224 LEU B C 1
ATOM 6068 O O . LEU B 1 224 ? 3.256 16.891 -0.715 1 89.75 224 LEU B O 1
ATOM 6072 N N . LEU B 1 225 ? 4.883 15.547 -1.37 1 87.75 225 LEU B N 1
ATOM 6073 C CA . LEU B 1 225 ? 4.898 16.141 -2.703 1 87.75 225 LEU B CA 1
ATOM 6074 C C . LEU B 1 225 ? 3.613 15.812 -3.455 1 87.75 225 LEU B C 1
ATOM 6076 O O . LEU B 1 225 ? 3.113 16.641 -4.219 1 87.75 225 LEU B O 1
ATOM 6080 N N . MET B 1 226 ? 3.105 14.602 -3.271 1 84.81 226 MET B N 1
ATOM 6081 C CA . MET B 1 226 ? 1.818 14.25 -3.867 1 84.81 226 MET B CA 1
ATOM 6082 C C . MET B 1 226 ? 0.705 15.133 -3.316 1 84.81 226 MET B C 1
ATOM 6084 O O . MET B 1 226 ? -0.138 15.617 -4.074 1 84.81 226 MET B O 1
ATOM 6088 N N . VAL B 1 227 ? 0.732 15.359 -2.025 1 82.94 227 VAL B N 1
ATOM 6089 C CA . VAL B 1 227 ? -0.26 16.234 -1.402 1 82.94 227 VAL B CA 1
ATOM 6090 C C . VAL B 1 227 ? -0.144 17.641 -1.979 1 82.94 227 VAL B C 1
ATOM 6092 O O . VAL B 1 227 ? -1.155 18.281 -2.285 1 82.94 227 VAL B O 1
ATOM 6095 N N . GLY B 1 228 ? 1.097 18.062 -2.121 1 80.56 228 GLY B N 1
ATOM 6096 C CA . GLY B 1 228 ? 1.31 19.359 -2.756 1 80.56 228 GLY B CA 1
ATOM 6097 C C . GLY B 1 228 ? 0.754 19.422 -4.164 1 80.56 228 GLY B C 1
ATOM 6098 O O . GLY B 1 228 ? 0.165 20.438 -4.555 1 80.56 228 GLY B O 1
ATOM 6099 N N . ALA B 1 229 ? 0.896 18.391 -4.883 1 80.19 229 ALA B N 1
ATOM 6100 C CA . ALA B 1 229 ? 0.421 18.328 -6.262 1 80.19 229 ALA B CA 1
ATOM 6101 C C . ALA B 1 229 ? -1.104 18.344 -6.32 1 80.19 229 ALA B C 1
ATOM 6103 O O . ALA B 1 229 ? -1.69 18.844 -7.285 1 80.19 229 ALA B O 1
ATOM 6104 N N . GLN B 1 230 ? -1.759 17.812 -5.359 1 79.44 230 GLN B N 1
ATOM 6105 C CA . GLN B 1 230 ? -3.215 17.844 -5.281 1 79.44 230 GLN B CA 1
ATOM 6106 C C . GLN B 1 230 ? -3.736 19.281 -5.227 1 79.44 230 GLN B C 1
ATOM 6108 O O . GLN B 1 230 ? -4.773 19.578 -5.816 1 79.44 230 GLN B O 1
ATOM 6113 N N . PHE B 1 231 ? -2.986 20.094 -4.566 1 75.19 231 PHE B N 1
ATOM 6114 C CA . PHE B 1 231 ? -3.379 21.5 -4.48 1 75.19 231 PHE B CA 1
ATOM 6115 C C . PHE B 1 231 ? -3.252 22.188 -5.84 1 75.19 231 PHE B C 1
ATOM 6117 O O . PHE B 1 231 ? -4.031 23.078 -6.164 1 75.19 231 PHE B O 1
ATOM 6124 N N . GLN B 1 232 ? -2.324 21.688 -6.621 1 74.12 232 GLN B N 1
ATOM 6125 C CA . GLN B 1 232 ? -2.121 22.266 -7.949 1 74.12 232 GLN B CA 1
ATOM 6126 C C . GLN B 1 232 ? -3.33 22.016 -8.844 1 74.12 232 GLN B C 1
ATOM 6128 O O . GLN B 1 232 ? -3.631 22.812 -9.734 1 74.12 232 GLN B O 1
ATOM 6133 N N . ILE B 1 233 ? -3.973 20.969 -8.594 1 73.94 233 ILE B N 1
ATOM 6134 C CA . ILE B 1 233 ? -5.16 20.625 -9.367 1 73.94 233 ILE B CA 1
ATOM 6135 C C . ILE B 1 233 ? -6.254 21.672 -9.125 1 73.94 233 ILE B C 1
ATOM 6137 O O . ILE B 1 233 ? -7.012 22 -10.031 1 73.94 233 ILE B O 1
ATOM 6141 N N . ILE B 1 234 ? -6.328 22.172 -7.98 1 71.88 234 ILE B N 1
ATOM 6142 C CA . ILE B 1 234 ? -7.316 23.172 -7.609 1 71.88 234 ILE B CA 1
ATOM 6143 C C . ILE B 1 234 ? -7.031 24.484 -8.344 1 71.88 234 ILE B C 1
ATOM 6145 O O . ILE B 1 234 ? -7.957 25.156 -8.797 1 71.88 234 ILE B O 1
ATOM 6149 N N . TYR B 1 235 ? -5.777 24.719 -8.555 1 66.06 235 TYR B N 1
ATOM 6150 C CA . TYR B 1 235 ? -5.387 25.969 -9.219 1 66.06 235 TYR B CA 1
ATOM 6151 C C . TYR B 1 235 ? -5.668 25.891 -10.711 1 66.06 235 TYR B C 1
ATOM 6153 O O . TYR B 1 235 ? -5.973 26.906 -11.344 1 66.06 235 TYR B O 1
ATOM 6161 N N . GLY B 1 236 ? -6.059 24.578 -11.445 1 57.25 236 GLY B N 1
ATOM 6162 C CA . GLY B 1 236 ? -6.305 24.406 -12.867 1 57.25 236 GLY B CA 1
ATOM 6163 C C . GLY B 1 236 ? -5.059 24.578 -13.711 1 57.25 236 GLY B C 1
ATOM 6164 O O . GLY B 1 236 ? -4.039 25.078 -13.227 1 57.25 236 GLY B O 1
ATOM 6165 N N . PRO B 1 237 ? -4.938 23.781 -15.039 1 48.97 237 PRO B N 1
ATOM 6166 C CA . PRO B 1 237 ? -3.791 23.844 -15.945 1 48.97 237 PRO B CA 1
ATOM 6167 C C . PRO B 1 237 ? -3.342 25.266 -16.25 1 48.97 237 PRO B C 1
ATOM 6169 O O . PRO B 1 237 ? -2.229 25.484 -16.734 1 48.97 237 PRO B O 1
ATOM 6172 N N . GLY B 1 238 ? -4.289 25.984 -16.719 1 40.38 238 GLY B N 1
ATOM 6173 C CA . GLY B 1 238 ? -4.016 27.188 -17.5 1 40.38 238 GLY B CA 1
ATOM 6174 C C . GLY B 1 238 ? -2.967 28.078 -16.875 1 40.38 238 GLY B C 1
ATOM 6175 O O . GLY B 1 238 ? -2.564 29.094 -17.469 1 40.38 238 GLY B O 1
ATOM 6176 N N . ASN B 1 239 ? -3.16 28.375 -15.766 1 36.94 239 ASN B N 1
ATOM 6177 C CA . ASN B 1 239 ? -2.438 29.594 -15.43 1 36.94 239 ASN B CA 1
ATOM 6178 C C . ASN B 1 239 ? -0.927 29.391 -15.5 1 36.94 239 ASN B C 1
ATOM 6180 O O . ASN B 1 239 ? -0.364 28.609 -14.734 1 36.94 239 ASN B O 1
ATOM 6184 N N . ASN B 1 240 ? -0.401 29.219 -16.641 1 35.25 240 ASN B N 1
ATOM 6185 C CA . ASN B 1 240 ? 0.984 29.578 -16.922 1 35.25 240 ASN B CA 1
ATOM 6186 C C . ASN B 1 240 ? 1.595 30.391 -15.789 1 35.25 240 ASN B C 1
ATOM 6188 O O . ASN B 1 240 ? 2.66 31 -15.961 1 35.25 240 ASN B O 1
ATOM 6192 N N . ARG B 1 241 ? 0.863 31.328 -15.297 1 34.62 241 ARG B N 1
ATOM 6193 C CA . ARG B 1 241 ? 1.609 32.219 -14.398 1 34.62 241 ARG B CA 1
ATOM 6194 C C . ARG B 1 241 ? 1.932 31.484 -13.086 1 34.62 241 ARG B C 1
ATOM 6196 O O . ARG B 1 241 ? 1.071 31.359 -12.211 1 34.62 241 ARG B O 1
ATOM 6203 N N . PRO B 1 242 ? 2.754 30.375 -13.328 1 38.5 242 PRO B N 1
ATOM 6204 C CA . PRO B 1 242 ? 3.18 29.75 -12.07 1 38.5 242 PRO B CA 1
ATOM 6205 C C . PRO B 1 242 ? 2.785 30.578 -10.844 1 38.5 242 PRO B C 1
ATOM 6207 O O . PRO B 1 242 ? 2.436 30 -9.805 1 38.5 242 PRO B O 1
ATOM 6210 N N . PHE B 1 243 ? 3.529 31.734 -10.797 1 35.81 243 PHE B N 1
ATOM 6211 C CA . PHE B 1 243 ? 3.914 32.719 -9.773 1 35.81 243 PHE B CA 1
ATOM 6212 C C . PHE B 1 243 ? 2.703 33.5 -9.297 1 35.81 243 PHE B C 1
ATOM 6214 O O . PHE B 1 243 ? 2.756 34.156 -8.258 1 35.81 243 PHE B O 1
ATOM 6221 N N . ASN B 1 244 ? 1.733 33.594 -10.234 1 36.72 244 ASN B N 1
ATOM 6222 C CA . ASN B 1 244 ? 0.837 34.656 -9.828 1 36.72 244 ASN B CA 1
ATOM 6223 C C . ASN B 1 244 ? -0.262 34.156 -8.898 1 36.72 244 ASN B C 1
ATOM 6225 O O . ASN B 1 244 ? -1.134 34.938 -8.492 1 36.72 244 ASN B O 1
ATOM 6229 N N . ASP B 1 245 ? -0.527 32.875 -8.953 1 47.44 245 ASP B N 1
ATOM 6230 C CA . ASP B 1 245 ? -1.629 32.625 -8.023 1 47.44 245 ASP B CA 1
ATOM 6231 C C . ASP B 1 245 ? -1.161 32.719 -6.574 1 47.44 245 ASP B C 1
ATOM 6233 O O . ASP B 1 245 ? -0.248 32 -6.164 1 47.44 245 ASP B O 1
ATOM 6237 N N . ARG B 1 246 ? -1.226 33.906 -6.137 1 55.44 246 ARG B N 1
ATOM 6238 C CA . ARG B 1 246 ? -0.903 34.25 -4.754 1 55.44 246 ARG B CA 1
ATOM 6239 C C . ARG B 1 246 ? -2.014 33.781 -3.812 1 55.44 246 ARG B C 1
ATOM 6241 O O . ARG B 1 246 ? -3.096 34.375 -3.787 1 55.44 246 ARG B O 1
ATOM 6248 N N . SER B 1 247 ? -1.87 32.469 -3.447 1 57.03 247 SER B N 1
ATOM 6249 C CA . SER B 1 247 ? -2.834 31.969 -2.473 1 57.03 247 SER B CA 1
ATOM 6250 C C . SER B 1 247 ? -2.543 32.5 -1.078 1 57.03 247 SER B C 1
ATOM 6252 O O . SER B 1 247 ? -1.396 32.844 -0.756 1 57.03 247 SER B O 1
ATOM 6254 N N . PHE B 1 248 ? -3.699 33 -0.569 1 57.94 248 PHE B N 1
ATOM 6255 C CA . PHE B 1 248 ? -3.621 33.312 0.85 1 57.94 248 PHE B CA 1
ATOM 6256 C C . PHE B 1 248 ? -3.99 32.125 1.704 1 57.94 248 PHE B C 1
ATOM 6258 O O . PHE B 1 248 ? -5.016 31.469 1.47 1 57.94 248 PHE B O 1
ATOM 6265 N N . CYS B 1 249 ? -3.057 31.625 2.318 1 56.84 249 CYS B N 1
ATOM 6266 C CA . CYS B 1 249 ? -3.322 30.484 3.191 1 56.84 249 CYS B CA 1
ATOM 6267 C C . CYS B 1 249 ? -3.553 30.938 4.629 1 56.84 249 CYS B C 1
ATOM 6269 O O . CYS B 1 249 ? -2.684 31.562 5.23 1 56.84 249 CYS B O 1
ATOM 6271 N N . TRP B 1 250 ? -4.867 30.969 5.055 1 54.22 250 TRP B N 1
ATOM 6272 C CA . TRP B 1 250 ? -5.242 31.344 6.414 1 54.22 250 TRP B CA 1
ATOM 6273 C C . TRP B 1 250 ? -4.68 30.359 7.43 1 54.22 250 TRP B C 1
ATOM 6275 O O . TRP B 1 250 ? -4.41 30.719 8.578 1 54.22 250 TRP B O 1
ATOM 6285 N N . LEU B 1 251 ? -4.762 29.094 7.055 1 51.56 251 LEU B N 1
ATOM 6286 C CA . LEU B 1 251 ? -4.562 28.141 8.141 1 51.56 251 LEU B CA 1
ATOM 6287 C C . LEU B 1 251 ? -3.174 28.297 8.75 1 51.56 251 LEU B C 1
ATOM 6289 O O . LEU B 1 251 ? -2.166 28.219 8.047 1 51.56 251 LEU B O 1
ATOM 6293 N N . GLY B 1 252 ? -2.967 29.25 9.5 1 43.34 252 GLY B N 1
ATOM 6294 C CA . GLY B 1 252 ? -1.894 29.297 10.477 1 43.34 252 GLY B CA 1
ATOM 6295 C C . GLY B 1 252 ? -1.432 27.922 10.922 1 43.34 252 GLY B C 1
ATOM 6296 O O . GLY B 1 252 ? -2.189 26.953 10.844 1 43.34 252 GLY B O 1
ATOM 6297 N N . GLY B 1 253 ? -0.161 27.5 10.641 1 43.66 253 GLY B N 1
ATOM 6298 C CA . GLY B 1 253 ? 0.563 26.438 11.305 1 43.66 253 GLY B CA 1
ATOM 6299 C C . GLY B 1 253 ? 0.786 25.234 10.414 1 43.66 253 GLY B C 1
ATOM 6300 O O . GLY B 1 253 ? 1.748 24.484 10.602 1 43.66 253 GLY B O 1
ATOM 6301 N N . TYR B 1 254 ? -0.585 24.75 10.086 1 46.91 254 TYR B N 1
ATOM 6302 C CA . TYR B 1 254 ? -0.234 23.484 9.469 1 46.91 254 TYR B CA 1
ATOM 6303 C C . TYR B 1 254 ? 0.487 23.688 8.148 1 46.91 254 TYR B C 1
ATOM 6305 O O . TYR B 1 254 ? -0.019 24.391 7.262 1 46.91 254 TYR B O 1
ATOM 6313 N N . PRO B 1 255 ? 1.716 23.938 8.281 1 45.88 255 PRO B N 1
ATOM 6314 C CA . PRO B 1 255 ? 2.484 24.094 7.043 1 45.88 255 PRO B CA 1
ATOM 6315 C C . PRO B 1 255 ? 1.864 23.344 5.867 1 45.88 255 PRO B C 1
ATOM 6317 O O . PRO B 1 255 ? 1.808 22.109 5.875 1 45.88 255 PRO B O 1
ATOM 6320 N N . HIS B 1 256 ? 0.763 23.859 5.441 1 53.22 256 HIS B N 1
ATOM 6321 C CA . HIS B 1 256 ? 0.332 23.234 4.195 1 53.22 256 HIS B CA 1
ATOM 6322 C C . HIS B 1 256 ? 1.502 23.078 3.23 1 53.22 256 HIS B C 1
ATOM 6324 O O . HIS B 1 256 ? 2.264 24.016 3 1 53.22 256 HIS B O 1
ATOM 6330 N N . TRP B 1 257 ? 2.039 21.953 3.164 1 55.22 257 TRP B N 1
ATOM 6331 C CA . TRP B 1 257 ? 3.209 21.469 2.441 1 55.22 257 TRP B CA 1
ATOM 6332 C C . TRP B 1 257 ? 3.088 21.75 0.949 1 55.22 257 TRP B C 1
ATOM 6334 O O . TRP B 1 257 ? 3.855 21.219 0.143 1 55.22 257 TRP B O 1
ATOM 6344 N N . GLU B 1 258 ? 2.1 22.75 0.629 1 55.19 258 GLU B N 1
ATOM 6345 C CA . GLU B 1 258 ? 1.945 23.047 -0.793 1 55.19 258 GLU B CA 1
ATOM 6346 C C . GLU B 1 258 ? 3.178 23.75 -1.35 1 55.19 258 GLU B C 1
ATOM 6348 O O . GLU B 1 258 ? 3.43 23.719 -2.557 1 55.19 258 GLU B O 1
ATOM 6353 N N . PHE B 1 259 ? 3.936 24.344 -0.476 1 54.06 259 PHE B N 1
ATOM 6354 C CA . PHE B 1 259 ? 4.996 25.219 -0.983 1 54.06 259 PHE B CA 1
ATOM 6355 C C . PHE B 1 259 ? 6.062 24.406 -1.703 1 54.06 259 PHE B C 1
ATOM 6357 O O . PHE B 1 259 ? 6.785 24.922 -2.553 1 54.06 259 PHE B O 1
ATOM 6364 N N . PHE B 1 260 ? 5.914 23.156 -1.576 1 60.41 260 PHE B N 1
ATOM 6365 C CA . PHE B 1 260 ? 7.035 22.406 -2.133 1 60.41 260 PHE B CA 1
ATOM 6366 C C . PHE B 1 260 ? 6.883 22.234 -3.641 1 60.41 260 PHE B C 1
ATOM 6368 O O . PHE B 1 260 ? 7.859 21.969 -4.34 1 60.41 260 PHE B O 1
ATOM 6375 N N . THR B 1 261 ? 5.652 22.656 -4.133 1 59.06 261 THR B N 1
ATOM 6376 C CA . THR B 1 261 ? 5.438 22.266 -5.523 1 59.06 261 THR B CA 1
ATOM 6377 C C . THR B 1 261 ? 5.574 23.469 -6.449 1 59.06 261 THR B C 1
ATOM 6379 O O . THR B 1 261 ? 5.102 23.438 -7.59 1 59.06 261 THR B O 1
ATOM 6382 N N . GLY B 1 262 ? 6.195 24.547 -6.031 1 60.88 262 GLY B N 1
ATOM 6383 C CA . GLY B 1 262 ? 6.562 25.625 -6.934 1 60.88 262 GLY B CA 1
ATOM 6384 C C . GLY B 1 262 ? 5.566 26.781 -6.938 1 60.88 262 GLY B C 1
ATOM 6385 O O . GLY B 1 262 ? 5.695 27.719 -7.723 1 60.88 262 GLY B O 1
ATOM 6386 N N . GLU B 1 263 ? 4.645 26.734 -6.109 1 68.69 263 GLU B N 1
ATOM 6387 C CA . GLU B 1 263 ? 3.662 27.812 -6.031 1 68.69 263 GLU B CA 1
ATOM 6388 C C . GLU B 1 263 ? 4.082 28.859 -5.016 1 68.69 263 GLU B C 1
ATOM 6390 O O . GLU B 1 263 ? 4.754 28.547 -4.027 1 68.69 263 GLU B O 1
ATOM 6395 N N . THR B 1 264 ? 3.721 30.156 -5.488 1 73.5 264 THR B N 1
ATOM 6396 C CA . THR B 1 264 ? 3.992 31.234 -4.547 1 73.5 264 THR B CA 1
ATOM 6397 C C . THR B 1 264 ? 2.822 31.406 -3.582 1 73.5 264 THR B C 1
ATOM 6399 O O . THR B 1 264 ? 1.671 31.516 -4.008 1 73.5 264 THR B O 1
ATOM 6402 N N . ARG B 1 265 ? 3.191 31.5 -2.309 1 78.31 265 ARG B N 1
ATOM 6403 C CA . ARG B 1 265 ? 2.164 31.703 -1.293 1 78.31 265 ARG B CA 1
ATOM 6404 C C . ARG B 1 265 ? 2.373 33 -0.556 1 78.31 265 ARG B C 1
ATOM 6406 O O . ARG B 1 265 ? 3.51 33.469 -0.398 1 78.31 265 ARG B O 1
ATOM 6413 N N . THR B 1 266 ? 1.193 33.531 -0.151 1 78.81 266 THR B N 1
ATOM 6414 C CA . THR B 1 266 ? 1.239 34.719 0.694 1 78.81 266 THR B CA 1
ATOM 6415 C C . THR B 1 266 ? 0.845 34.375 2.129 1 78.81 266 THR B C 1
ATOM 6417 O O . THR B 1 266 ? -0.17 33.719 2.357 1 78.81 266 THR B O 1
ATOM 6420 N N . LEU B 1 267 ? 1.718 34.812 3.029 1 80.25 267 LEU B N 1
ATOM 6421 C CA . LEU B 1 267 ? 1.489 34.531 4.445 1 80.25 267 LEU B CA 1
ATOM 6422 C C . LEU B 1 267 ? 1.517 35.844 5.254 1 80.25 267 LEU B C 1
ATOM 6424 O O . LEU B 1 267 ? 2.189 36.812 4.871 1 80.25 267 LEU B O 1
ATOM 6428 N N . ILE B 1 268 ? 0.727 35.781 6.312 1 79.44 268 ILE B N 1
ATOM 6429 C CA . ILE B 1 268 ? 0.799 36.875 7.266 1 79.44 268 ILE B CA 1
ATOM 6430 C C . ILE B 1 268 ? 1.798 36.562 8.367 1 79.44 268 ILE B C 1
ATOM 6432 O O . ILE B 1 268 ? 1.631 35.562 9.086 1 79.44 268 ILE B O 1
ATOM 6436 N N . LYS B 1 269 ? 2.738 37.344 8.438 1 78.44 269 LYS B N 1
ATOM 6437 C CA . LYS B 1 269 ? 3.756 37.125 9.461 1 78.44 269 LYS B CA 1
ATOM 6438 C C . LYS B 1 269 ? 3.189 37.375 10.859 1 78.44 269 LYS B C 1
ATOM 6440 O O . LYS B 1 269 ? 2.43 38.344 11.062 1 78.44 269 LYS B O 1
ATOM 6445 N N . ASN B 1 270 ? 3.486 36.531 11.867 1 72.88 270 ASN B N 1
ATOM 6446 C CA . ASN B 1 270 ? 3.156 36.656 13.281 1 72.88 270 ASN B CA 1
ATOM 6447 C C . ASN B 1 270 ? 1.646 36.688 13.5 1 72.88 270 ASN B C 1
ATOM 6449 O O . ASN B 1 270 ? 1.149 37.5 14.297 1 72.88 270 ASN B O 1
ATOM 6453 N N . VAL B 1 271 ? 0.947 35.969 12.867 1 72.19 271 VAL B N 1
ATOM 6454 C CA . VAL B 1 271 ? -0.509 35.906 12.93 1 72.19 271 VAL B CA 1
ATOM 6455 C C . VAL B 1 271 ? -0.951 35.625 14.359 1 72.19 271 VAL B C 1
ATOM 6457 O O . VAL B 1 271 ? -1.993 36.125 14.805 1 72.19 271 VAL B O 1
ATOM 6460 N N . SER B 1 272 ? -0.149 34.938 15.086 1 67.31 272 SER B N 1
ATOM 6461 C CA . SER B 1 272 ? -0.481 34.562 16.453 1 67.31 272 SER B CA 1
ATOM 6462 C C . SER B 1 272 ? -0.566 35.75 17.375 1 67.31 272 SER B C 1
ATOM 6464 O O . SER B 1 272 ? -1.093 35.656 18.484 1 67.31 272 SER B O 1
ATOM 6466 N N . LEU B 1 273 ? -0.098 36.844 16.922 1 70.56 273 LEU B N 1
ATOM 6467 C CA . LEU B 1 273 ? -0.069 38.031 17.766 1 70.56 273 LEU B CA 1
ATOM 6468 C C . LEU B 1 273 ? -1.284 38.906 17.484 1 70.56 273 LEU B C 1
ATOM 6470 O O . LEU B 1 273 ? -1.507 39.906 18.188 1 70.56 273 LEU B O 1
ATOM 6474 N N . ILE B 1 274 ? -2.158 38.531 16.578 1 75.94 274 ILE B N 1
ATOM 6475 C CA . ILE B 1 274 ? -3.344 39.344 16.266 1 75.94 274 ILE B CA 1
ATOM 6476 C C . ILE B 1 274 ? -4.418 39.094 17.312 1 75.94 274 ILE B C 1
ATOM 6478 O O . ILE B 1 274 ? -4.859 37.969 17.531 1 75.94 274 ILE B O 1
ATOM 6482 N N . PRO B 1 275 ? -4.867 40.062 17.953 1 73.5 275 PRO B N 1
ATOM 6483 C CA . PRO B 1 275 ? -5.648 39.875 19.188 1 73.5 275 PRO B CA 1
ATOM 6484 C C . PRO B 1 275 ? -7.102 39.5 18.906 1 73.5 275 PRO B C 1
ATOM 6486 O O . PRO B 1 275 ? -7.777 38.969 19.781 1 73.5 275 PRO B O 1
ATOM 6489 N N . SER B 1 276 ? -7.676 40 17.688 1 76.12 276 SER B N 1
ATOM 6490 C CA . SER B 1 276 ? -9.102 39.781 17.453 1 76.12 276 SER B CA 1
ATOM 6491 C C . SER B 1 276 ? -9.367 39.344 16.016 1 76.12 276 SER B C 1
ATOM 6493 O O . SER B 1 276 ? -8.57 39.625 15.117 1 76.12 276 SER B O 1
ATOM 6495 N N . MET B 1 277 ? -10.516 38.812 15.891 1 75.25 277 MET B N 1
ATOM 6496 C CA . MET B 1 277 ? -10.938 38.344 14.562 1 75.25 277 MET B CA 1
ATOM 6497 C C . MET B 1 277 ? -11.117 39.531 13.625 1 75.25 277 MET B C 1
ATOM 6499 O O . MET B 1 277 ? -10.766 39.469 12.445 1 75.25 277 MET B O 1
ATOM 6503 N N . SER B 1 278 ? -11.68 40.562 14.148 1 77.69 278 SER B N 1
ATOM 6504 C CA . SER B 1 278 ? -11.891 41.75 13.336 1 77.69 278 SER B CA 1
ATOM 6505 C C . SER B 1 278 ? -10.57 42.312 12.805 1 77.69 278 SER B C 1
ATOM 6507 O O . SER B 1 278 ? -10.477 42.688 11.641 1 77.69 278 SER B O 1
ATOM 6509 N N . LYS B 1 279 ? -9.648 42.344 13.727 1 80.38 279 LYS B N 1
ATOM 6510 C CA . LYS B 1 279 ? -8.328 42.812 13.305 1 80.38 279 LYS B CA 1
ATOM 6511 C C . LYS B 1 279 ? -7.691 41.844 12.312 1 80.38 279 LYS B C 1
ATOM 6513 O O . LYS B 1 279 ? -7.051 42.281 11.352 1 80.38 279 LYS B O 1
ATOM 6518 N N . TYR B 1 280 ? -7.832 40.656 12.57 1 80.38 280 TYR B N 1
ATOM 6519 C CA . TYR B 1 280 ? -7.301 39.625 11.656 1 80.38 280 TYR B CA 1
ATOM 6520 C C . TYR B 1 280 ? -7.898 39.781 10.266 1 80.38 280 TYR B C 1
ATOM 6522 O O . TYR B 1 280 ? -7.176 39.75 9.266 1 80.38 280 TYR B O 1
ATOM 6530 N N . LEU B 1 281 ? -9.148 39.969 10.211 1 78.12 281 LEU B N 1
ATOM 6531 C CA . LEU B 1 281 ? -9.828 40.094 8.93 1 78.12 281 LEU B CA 1
ATOM 6532 C C . LEU B 1 281 ? -9.383 41.344 8.188 1 78.12 281 LEU B C 1
ATOM 6534 O O . LEU B 1 281 ? -9.258 41.344 6.957 1 78.12 281 LEU B O 1
ATOM 6538 N N . LYS B 1 282 ? -9.164 42.312 8.914 1 80.25 282 LYS B N 1
ATOM 6539 C CA . LYS B 1 282 ? -8.664 43.531 8.305 1 80.25 282 LYS B CA 1
ATOM 6540 C C . LYS B 1 282 ? -7.266 43.344 7.723 1 80.25 282 LYS B C 1
ATOM 6542 O O . LYS B 1 282 ? -6.992 43.75 6.594 1 80.25 282 LYS B O 1
ATOM 6547 N N . VAL B 1 283 ? -6.469 42.719 8.539 1 79.94 283 VAL B N 1
ATOM 6548 C CA . VAL B 1 283 ? -5.098 42.469 8.117 1 79.94 283 VAL B CA 1
ATOM 6549 C C . VAL B 1 283 ? -5.09 41.594 6.875 1 79.94 283 VAL B C 1
ATOM 6551 O O . VAL B 1 283 ? -4.363 41.844 5.914 1 79.94 283 VAL B O 1
ATOM 6554 N N . VAL B 1 284 ? -5.891 40.625 6.898 1 77.56 284 VAL B N 1
ATOM 6555 C CA . VAL B 1 284 ? -5.957 39.656 5.797 1 77.56 284 VAL B CA 1
ATOM 6556 C C . VAL B 1 284 ? -6.473 40.375 4.539 1 77.56 284 VAL B C 1
ATOM 6558 O O . VAL B 1 284 ? -5.945 40.156 3.445 1 77.56 284 VAL B O 1
ATOM 6561 N N . SER B 1 285 ? -7.484 41.062 4.727 1 76.19 285 SER B N 1
ATOM 6562 C CA . SER B 1 285 ? -8.055 41.781 3.594 1 76.19 285 SER B CA 1
ATOM 6563 C C . SER B 1 285 ? -7.023 42.688 2.941 1 76.19 285 SER B C 1
ATOM 6565 O O . SER B 1 285 ? -6.945 42.781 1.715 1 76.19 285 SER B O 1
ATOM 6567 N N . GLU B 1 286 ? -6.324 43.375 3.746 1 76.38 286 GLU B N 1
ATOM 6568 C CA . GLU B 1 286 ? -5.289 44.25 3.246 1 76.38 286 GLU B CA 1
ATOM 6569 C C . GLU B 1 286 ? -4.176 43.5 2.543 1 76.38 286 GLU B C 1
ATOM 6571 O O . GLU B 1 286 ? -3.725 43.875 1.468 1 76.38 286 GLU B O 1
ATOM 6576 N N . ALA B 1 287 ? -3.814 42.469 3.156 1 76.69 287 ALA B N 1
ATOM 6577 C CA . ALA B 1 287 ? -2.75 41.656 2.574 1 76.69 287 ALA B CA 1
ATOM 6578 C C . ALA B 1 287 ? -3.178 41.062 1.231 1 76.69 287 ALA B C 1
ATOM 6580 O O . ALA B 1 287 ? -2.381 41 0.291 1 76.69 287 ALA B O 1
ATOM 6581 N N . MET B 1 288 ? -4.312 40.594 1.168 1 75.62 288 MET B N 1
ATOM 6582 C CA . MET B 1 288 ? -4.828 40 -0.064 1 75.62 288 MET B CA 1
ATOM 6583 C C . MET B 1 288 ? -4.902 41.031 -1.177 1 75.62 288 MET B C 1
ATOM 6585 O O . MET B 1 288 ? -4.562 40.75 -2.326 1 75.62 288 MET B O 1
ATOM 6589 N N . LYS B 1 289 ? -5.383 42.156 -0.849 1 73.5 289 LYS B N 1
ATOM 6590 C CA . LYS B 1 289 ? -5.488 43.219 -1.819 1 73.5 289 LYS B CA 1
ATOM 6591 C C . LYS B 1 289 ? -4.109 43.656 -2.322 1 73.5 289 LYS B C 1
ATOM 6593 O O . LYS B 1 289 ? -3.896 43.781 -3.529 1 73.5 289 LYS B O 1
ATOM 6598 N N . ASP B 1 290 ? -3.264 43.812 -1.42 1 74.62 290 ASP B N 1
ATOM 6599 C CA . ASP B 1 290 ? -1.93 44.312 -1.74 1 74.62 290 ASP B CA 1
ATOM 6600 C C . ASP B 1 290 ? -1.158 43.312 -2.592 1 74.62 290 ASP B C 1
ATOM 6602 O O . ASP B 1 290 ? -0.323 43.688 -3.412 1 74.62 290 ASP B O 1
ATOM 6606 N N . ASN B 1 291 ? -1.523 42.062 -2.422 1 75.31 291 ASN B N 1
ATOM 6607 C CA . ASN B 1 291 ? -0.747 41.031 -3.115 1 75.31 291 ASN B CA 1
ATOM 6608 C C . ASN B 1 291 ? -1.546 40.406 -4.246 1 75.31 291 ASN B C 1
ATOM 6610 O O . ASN B 1 291 ? -1.104 39.406 -4.848 1 75.31 291 ASN B O 1
ATOM 6614 N N . HIS B 1 292 ? -2.641 40.875 -4.504 1 75.62 292 HIS B N 1
ATOM 6615 C CA . HIS B 1 292 ? -3.49 40.406 -5.594 1 75.62 292 HIS B CA 1
ATOM 6616 C C . HIS B 1 292 ? -3.746 38.906 -5.492 1 75.62 292 HIS B C 1
ATOM 6618 O O . HIS B 1 292 ? -3.58 38.188 -6.473 1 75.62 292 HIS B O 1
ATOM 6624 N N . CYS B 1 293 ? -4.004 38.531 -4.266 1 76.25 293 CYS B N 1
ATOM 6625 C CA . CYS B 1 293 ? -4.34 37.156 -4.066 1 76.25 293 CYS B CA 1
ATOM 6626 C C . CYS B 1 293 ? -5.691 36.812 -4.688 1 76.25 293 CYS B C 1
ATOM 6628 O O . CYS B 1 293 ? -6.633 37.594 -4.598 1 76.25 293 CYS B O 1
ATOM 6630 N N . ASN B 1 294 ? -5.699 35.625 -5.414 1 76.94 294 ASN B N 1
ATOM 6631 C CA . ASN B 1 294 ? -6.941 35.281 -6.094 1 76.94 294 ASN B CA 1
ATOM 6632 C C . ASN B 1 294 ? -7.559 34 -5.504 1 76.94 294 ASN B C 1
ATOM 6634 O O . ASN B 1 294 ? -8.711 33.688 -5.805 1 76.94 294 ASN B O 1
ATOM 6638 N N . THR B 1 295 ? -6.824 33.312 -4.66 1 79.06 295 THR B N 1
ATOM 6639 C CA . THR B 1 295 ? -7.312 32.094 -4.062 1 79.06 295 THR B CA 1
ATOM 6640 C C . THR B 1 295 ? -7.102 32.094 -2.551 1 79.06 295 THR B C 1
ATOM 6642 O O . THR B 1 295 ? -6.047 32.5 -2.068 1 79.06 295 THR B O 1
ATOM 6645 N N . MET B 1 296 ? -8.102 31.656 -1.883 1 79.06 296 MET B N 1
ATOM 6646 C CA . MET B 1 296 ? -8.016 31.516 -0.432 1 79.06 296 MET B CA 1
ATOM 6647 C C . MET B 1 296 ? -8.219 30.062 -0.009 1 79.06 296 MET B C 1
ATOM 6649 O O . MET B 1 296 ? -9.188 29.438 -0.411 1 79.06 296 MET B O 1
ATOM 6653 N N . PHE B 1 297 ? -7.262 29.594 0.722 1 79.81 297 PHE B N 1
ATOM 6654 C CA . PHE B 1 297 ? -7.41 28.297 1.368 1 79.81 297 PHE B CA 1
ATOM 6655 C C . PHE B 1 297 ? -7.773 28.453 2.84 1 79.81 297 PHE B C 1
ATOM 6657 O O . PHE B 1 297 ? -7.09 29.172 3.574 1 79.81 297 PHE B O 1
ATOM 6664 N N . THR B 1 298 ? -8.812 27.797 3.219 1 79.25 298 THR B N 1
ATOM 6665 C CA . THR B 1 298 ? -9.242 27.938 4.602 1 79.25 298 THR B CA 1
ATOM 6666 C C . THR B 1 298 ? -9.969 26.672 5.078 1 79.25 298 THR B C 1
ATOM 6668 O O . THR B 1 298 ? -9.93 25.641 4.406 1 79.25 298 THR B O 1
ATOM 6671 N N . VAL B 1 299 ? -10.422 26.719 6.324 1 79 299 VAL B N 1
ATOM 6672 C CA . VAL B 1 299 ? -11.266 25.656 6.879 1 79 299 VAL B CA 1
ATOM 6673 C C . VAL B 1 299 ? -12.68 26.188 7.09 1 79 299 VAL B C 1
ATOM 6675 O O . VAL B 1 299 ? -12.891 27.391 7.293 1 79 299 VAL B O 1
ATOM 6678 N N . VAL B 1 300 ? -13.617 25.359 7.082 1 78.44 300 VAL B N 1
ATOM 6679 C CA . VAL B 1 300 ? -15.031 25.719 7.09 1 78.44 300 VAL B CA 1
ATOM 6680 C C . VAL B 1 300 ? -15.352 26.547 8.336 1 78.44 300 VAL B C 1
ATOM 6682 O O . VAL B 1 300 ? -16 27.578 8.25 1 78.44 300 VAL B O 1
ATOM 6685 N N . PRO B 1 301 ? -14.844 26.141 9.523 1 71.81 301 PRO B N 1
ATOM 6686 C CA . PRO B 1 301 ? -15.172 26.953 10.703 1 71.81 301 PRO B CA 1
ATOM 6687 C C . PRO B 1 301 ? -14.695 28.391 10.586 1 71.81 301 PRO B C 1
ATOM 6689 O O . PRO B 1 301 ? -15.391 29.312 11.008 1 71.81 301 PRO B O 1
ATOM 6692 N N . PHE B 1 302 ? -13.57 28.531 10.031 1 76 302 PHE B N 1
ATOM 6693 C CA . PHE B 1 302 ? -13.047 29.875 9.844 1 76 302 PHE B CA 1
ATOM 6694 C C . PHE B 1 302 ? -13.852 30.625 8.797 1 76 302 PHE B C 1
ATOM 6696 O O . PHE B 1 302 ? -14.148 31.812 8.969 1 76 302 PHE B O 1
ATOM 6703 N N . LEU B 1 303 ? -14.133 29.984 7.781 1 78.56 303 LEU B N 1
ATOM 6704 C CA . LEU B 1 303 ? -14.945 30.562 6.727 1 78.56 303 LEU B CA 1
ATOM 6705 C C . LEU B 1 303 ? -16.297 31.031 7.273 1 78.56 303 LEU B C 1
ATOM 6707 O O . LEU B 1 303 ? -16.781 32.094 6.918 1 78.56 303 LEU B O 1
ATOM 6711 N N . GLN B 1 304 ? -16.828 30.219 8.062 1 78.94 304 GLN B N 1
ATOM 6712 C CA . GLN B 1 304 ? -18.109 30.562 8.672 1 78.94 304 GLN B CA 1
ATOM 6713 C C . GLN B 1 304 ? -18.016 31.828 9.516 1 78.94 304 GLN B C 1
ATOM 6715 O O . GLN B 1 304 ? -18.906 32.656 9.492 1 78.94 304 GLN B O 1
ATOM 6720 N N . GLU B 1 305 ? -16.938 31.938 10.227 1 75.88 305 GLU B N 1
ATOM 6721 C CA . GLU B 1 305 ? -16.703 33.125 11.039 1 75.88 305 GLU B CA 1
ATOM 6722 C C . GLU B 1 305 ? -16.531 34.375 10.164 1 75.88 305 GLU B C 1
ATOM 6724 O O . GLU B 1 305 ? -17 35.438 10.516 1 75.88 305 GLU B O 1
ATOM 6729 N N . VAL B 1 306 ? -15.883 34.188 9.109 1 77.69 306 VAL B N 1
ATOM 6730 C CA . VAL B 1 306 ? -15.68 35.281 8.172 1 77.69 306 VAL B CA 1
ATOM 6731 C C . VAL B 1 306 ? -17.016 35.719 7.59 1 77.69 306 VAL B C 1
ATOM 6733 O O . VAL B 1 306 ? -17.297 36.906 7.52 1 77.69 306 VAL B O 1
ATOM 6736 N N . LEU B 1 307 ? -17.828 34.781 7.262 1 79.06 307 LEU B N 1
ATOM 6737 C CA . LEU B 1 307 ? -19.109 35.062 6.598 1 79.06 307 LEU B CA 1
ATOM 6738 C C . LEU B 1 307 ? -20.094 35.688 7.562 1 79.06 307 LEU B C 1
ATOM 6740 O O . LEU B 1 307 ? -21.062 36.312 7.137 1 79.06 307 LEU B O 1
ATOM 6744 N N . ARG B 1 308 ? -19.844 35.438 8.812 1 76.06 308 ARG B N 1
ATOM 6745 C CA . ARG B 1 308 ? -20.703 36.062 9.828 1 76.06 308 ARG B CA 1
ATOM 6746 C C . ARG B 1 308 ? -20.469 37.562 9.93 1 76.06 308 ARG B C 1
ATOM 6748 O O . ARG B 1 308 ? -21.312 38.281 10.438 1 76.06 308 ARG B O 1
ATOM 6755 N N . GLN B 1 309 ? -19.391 37.844 9.398 1 71.75 309 GLN B N 1
ATOM 6756 C CA . GLN B 1 309 ? -19.047 39.25 9.516 1 71.75 309 GLN B CA 1
ATOM 6757 C C . GLN B 1 309 ? -19.734 40.094 8.438 1 71.75 309 GLN B C 1
ATOM 6759 O O . GLN B 1 309 ? -20.016 39.594 7.348 1 71.75 309 GLN B O 1
ATOM 6764 N N . ASP B 1 310 ? -20.375 41.312 8.711 1 63.62 310 ASP B N 1
ATOM 6765 C CA . ASP B 1 310 ? -21.109 42.156 7.781 1 63.62 310 ASP B CA 1
ATOM 6766 C C . ASP B 1 310 ? -20.266 42.469 6.555 1 63.62 310 ASP B C 1
ATOM 6768 O O . ASP B 1 310 ? -20.781 42.625 5.445 1 63.62 310 ASP B O 1
ATOM 6772 N N . SER B 1 311 ? -19.016 42.781 6.633 1 58.38 311 SER B N 1
ATOM 6773 C CA . SER B 1 311 ? -18.172 43.188 5.52 1 58.38 311 SER B CA 1
ATOM 6774 C C . SER B 1 311 ? -17.281 42.031 5.059 1 58.38 311 SER B C 1
ATOM 6776 O O . SER B 1 311 ? -16.203 41.812 5.617 1 58.38 311 SER B O 1
ATOM 6778 N N . ALA B 1 312 ? -17.906 41.094 4.398 1 58.25 312 ALA B N 1
ATOM 6779 C CA . ALA B 1 312 ? -17 40.031 3.914 1 58.25 312 ALA B CA 1
ATOM 6780 C C . ALA B 1 312 ? -16.031 40.594 2.871 1 58.25 312 ALA B C 1
ATOM 6782 O O . ALA B 1 312 ? -16.469 41.188 1.877 1 58.25 312 ALA B O 1
ATOM 6783 N N . PRO B 1 313 ? -14.781 40.781 3.297 1 56.72 313 PRO B N 1
ATOM 6784 C CA . PRO B 1 313 ? -13.758 41.5 2.523 1 56.72 313 PRO B CA 1
ATOM 6785 C C . PRO B 1 313 ? -13.328 40.719 1.276 1 56.72 313 PRO B C 1
ATOM 6787 O O . PRO B 1 313 ? -12.297 41.062 0.67 1 56.72 313 PRO B O 1
ATOM 6790 N N . PHE B 1 314 ? -14.188 39.75 0.828 1 61.53 314 PHE B N 1
ATOM 6791 C CA . PHE B 1 314 ? -13.406 38.938 -0.108 1 61.53 314 PHE B CA 1
ATOM 6792 C C . PHE B 1 314 ? -13.82 39.25 -1.545 1 61.53 314 PHE B C 1
ATOM 6794 O O . PHE B 1 314 ? -15.008 39.344 -1.844 1 61.53 314 PHE B O 1
ATOM 6801 N N . ASN B 1 315 ? -13.109 40.062 -2.271 1 66.88 315 ASN B N 1
ATOM 6802 C CA . ASN B 1 315 ? -13.164 40 -3.729 1 66.88 315 ASN B CA 1
ATOM 6803 C C . ASN B 1 315 ? -12.109 39.062 -4.301 1 66.88 315 ASN B C 1
ATOM 6805 O O . ASN B 1 315 ? -11.102 39.5 -4.848 1 66.88 315 ASN B O 1
ATOM 6809 N N . ILE B 1 316 ? -12.406 37.688 -4.023 1 74.69 316 ILE B N 1
ATOM 6810 C CA . ILE B 1 316 ? -11.438 36.719 -4.477 1 74.69 316 ILE B CA 1
ATOM 6811 C C . ILE B 1 316 ? -12.094 35.781 -5.496 1 74.69 316 ILE B C 1
ATOM 6813 O O . ILE B 1 316 ? -13.32 35.656 -5.527 1 74.69 316 ILE B O 1
ATOM 6817 N N . HIS B 1 317 ? -11.281 35.25 -6.285 1 80.12 317 HIS B N 1
ATOM 6818 C CA . HIS B 1 317 ? -11.789 34.406 -7.363 1 80.12 317 HIS B CA 1
ATOM 6819 C C . HIS B 1 317 ? -12.188 33.031 -6.844 1 80.12 317 HIS B C 1
ATOM 6821 O O . HIS B 1 317 ? -13.266 32.531 -7.188 1 80.12 317 HIS B O 1
ATOM 6827 N N . THR B 1 318 ? -11.328 32.469 -6.023 1 82.88 318 THR B N 1
ATOM 6828 C CA . THR B 1 318 ? -11.539 31.094 -5.594 1 82.88 318 THR B CA 1
ATOM 6829 C C . THR B 1 318 ? -11.406 30.969 -4.078 1 82.88 318 THR B C 1
ATOM 6831 O O . THR B 1 318 ? -10.445 31.484 -3.494 1 82.88 318 THR B O 1
ATOM 6834 N N . VAL B 1 319 ? -12.383 30.297 -3.449 1 83.38 319 VAL B N 1
ATOM 6835 C CA . VAL B 1 319 ? -12.289 29.906 -2.047 1 83.38 319 VAL B CA 1
ATOM 6836 C C . VAL B 1 319 ? -12.281 28.391 -1.935 1 83.38 319 VAL B C 1
ATOM 6838 O O . VAL B 1 319 ? -13.125 27.703 -2.523 1 83.38 319 VAL B O 1
ATOM 6841 N N . VAL B 1 320 ? -11.281 27.891 -1.305 1 84.06 320 VAL B N 1
ATOM 6842 C CA . VAL B 1 320 ? -11.188 26.469 -1.025 1 84.06 320 VAL B CA 1
ATOM 6843 C C . VAL B 1 320 ? -11.344 26.219 0.473 1 84.06 320 VAL B C 1
ATOM 6845 O O . VAL B 1 320 ? -10.641 26.828 1.285 1 84.06 320 VAL B O 1
ATOM 6848 N N . ALA B 1 321 ? -12.266 25.391 0.806 1 83.25 321 ALA B N 1
ATOM 6849 C CA . ALA B 1 321 ? -12.477 25.125 2.227 1 83.25 321 ALA B CA 1
ATOM 6850 C C . ALA B 1 321 ? -12.695 23.625 2.473 1 83.25 321 ALA B C 1
ATOM 6852 O O . ALA B 1 321 ? -13.18 22.906 1.594 1 83.25 321 ALA B O 1
ATOM 6853 N N . GLY B 1 322 ? -12.281 23.156 3.59 1 83.69 322 GLY B N 1
ATOM 6854 C CA . GLY B 1 322 ? -12.469 21.781 4.051 1 83.69 322 GLY B CA 1
ATOM 6855 C C . GLY B 1 322 ? -12.359 21.641 5.559 1 83.69 322 GLY B C 1
ATOM 6856 O O . GLY B 1 322 ? -12.711 22.562 6.301 1 83.69 322 GLY B O 1
ATOM 6857 N N . GLY B 1 323 ? -12.078 20.438 6.039 1 79.44 323 GLY B N 1
ATOM 6858 C CA . GLY B 1 323 ? -11.906 20.172 7.461 1 79.44 323 GLY B CA 1
ATOM 6859 C C . GLY B 1 323 ? -13.18 19.719 8.148 1 79.44 323 GLY B C 1
ATOM 6860 O O . GLY B 1 323 ? -13.133 19.109 9.211 1 79.44 323 GLY B O 1
ATOM 6861 N N . GLN B 1 324 ? -14.258 20.078 7.656 1 78.75 324 GLN B N 1
ATOM 6862 C CA . GLN B 1 324 ? -15.578 19.625 8.078 1 78.75 324 GLN B CA 1
ATOM 6863 C C . GLN B 1 324 ? -16.562 19.625 6.914 1 78.75 324 GLN B C 1
ATOM 6865 O O . GLN B 1 324 ? -16.297 20.234 5.875 1 78.75 324 GLN B O 1
ATOM 6870 N N . PRO B 1 325 ? -17.672 18.859 7.133 1 79.5 325 PRO B N 1
ATOM 6871 C CA . PRO B 1 325 ? -18.672 18.906 6.07 1 79.5 325 PRO B CA 1
ATOM 6872 C C . PRO B 1 325 ? -19.172 20.328 5.785 1 79.5 325 PRO B C 1
ATOM 6874 O O . PRO B 1 325 ? -19.344 21.109 6.715 1 79.5 325 PRO B O 1
ATOM 6877 N N . VAL B 1 326 ? -19.328 20.625 4.5 1 80.44 326 VAL B N 1
ATOM 6878 C CA . VAL B 1 326 ? -19.734 21.969 4.09 1 80.44 326 VAL B CA 1
ATOM 6879 C C . VAL B 1 326 ? -21.25 22.031 3.924 1 80.44 326 VAL B C 1
ATOM 6881 O O . VAL B 1 326 ? -21.812 21.344 3.059 1 80.44 326 VAL B O 1
ATOM 6884 N N . PRO B 1 327 ? -21.891 22.828 4.691 1 79.25 327 PRO B N 1
ATOM 6885 C CA . PRO B 1 327 ? -23.312 23.031 4.465 1 79.25 327 PRO B CA 1
ATOM 6886 C C . PRO B 1 327 ? -23.609 23.844 3.203 1 79.25 327 PRO B C 1
ATOM 6888 O O . PRO B 1 327 ? -22.828 24.734 2.842 1 79.25 327 PRO B O 1
ATOM 6891 N N . SER B 1 328 ? -24.781 23.547 2.617 1 81.81 328 SER B N 1
ATOM 6892 C CA . SER B 1 328 ? -25.156 24.234 1.386 1 81.81 328 SER B CA 1
ATOM 6893 C C . SER B 1 328 ? -25.25 25.734 1.599 1 81.81 328 SER B C 1
ATOM 6895 O O . SER B 1 328 ? -24.953 26.516 0.694 1 81.81 328 SER B O 1
ATOM 6897 N N . ILE B 1 329 ? -25.609 26.203 2.768 1 80.19 329 ILE B N 1
ATOM 6898 C CA . ILE B 1 329 ? -25.766 27.625 3.049 1 80.19 329 ILE B CA 1
ATOM 6899 C C . ILE B 1 329 ? -24.406 28.328 2.986 1 80.19 329 ILE B C 1
ATOM 6901 O O . ILE B 1 329 ? -24.312 29.469 2.551 1 80.19 329 ILE B O 1
ATOM 6905 N N . VAL B 1 330 ? -23.391 27.672 3.459 1 81.5 330 VAL B N 1
ATOM 6906 C CA . VAL B 1 330 ? -22.047 28.234 3.406 1 81.5 330 VAL B CA 1
ATOM 6907 C C . VAL B 1 330 ? -21.625 28.406 1.952 1 81.5 330 VAL B C 1
ATOM 6909 O O . VAL B 1 330 ? -21.094 29.469 1.575 1 81.5 330 VAL B O 1
ATOM 6912 N N . ALA B 1 331 ? -21.906 27.406 1.184 1 83 331 ALA B N 1
ATOM 6913 C CA . ALA B 1 331 ? -21.578 27.484 -0.237 1 83 331 ALA B CA 1
ATOM 6914 C C . ALA B 1 331 ? -22.328 28.641 -0.909 1 83 331 ALA B C 1
ATOM 6916 O O . ALA B 1 331 ? -21.781 29.359 -1.738 1 83 331 ALA B O 1
ATOM 6917 N N . SER B 1 332 ? -23.547 28.734 -0.541 1 82.94 332 SER B N 1
ATOM 6918 C CA . SER B 1 332 ? -24.375 29.797 -1.106 1 82.94 332 SER B CA 1
ATOM 6919 C C . SER B 1 332 ? -23.844 31.188 -0.727 1 82.94 332 SER B C 1
ATOM 6921 O O . SER B 1 332 ? -23.766 32.062 -1.57 1 82.94 332 SER B O 1
ATOM 6923 N N . LEU B 1 333 ? -23.484 31.344 0.513 1 80.5 333 LEU B N 1
ATOM 6924 C CA . LEU B 1 333 ? -22.984 32.625 0.991 1 80.5 333 LEU B CA 1
ATOM 6925 C C . LEU B 1 333 ? -21.625 32.938 0.365 1 80.5 333 LEU B C 1
ATOM 6927 O O . LEU B 1 333 ? -21.359 34.094 0.018 1 80.5 333 LEU B O 1
ATOM 6931 N N . VAL B 1 334 ? -20.828 31.984 0.212 1 82.56 334 VAL B N 1
ATOM 6932 C CA . VAL B 1 334 ? -19.516 32.156 -0.422 1 82.56 334 VAL B CA 1
ATOM 6933 C C . VAL B 1 334 ? -19.719 32.594 -1.877 1 82.56 334 VAL B C 1
ATOM 6935 O O . VAL B 1 334 ? -18.953 33.406 -2.396 1 82.56 334 VAL B O 1
ATOM 6938 N N . GLY B 1 335 ? -20.703 31.984 -2.465 1 81.38 335 GLY B N 1
ATOM 6939 C CA . GLY B 1 335 ? -20.969 32.281 -3.861 1 81.38 335 GLY B CA 1
ATOM 6940 C C . GLY B 1 335 ? -21.312 33.75 -4.109 1 81.38 335 GLY B C 1
ATOM 6941 O O . GLY B 1 335 ? -21.203 34.219 -5.238 1 81.38 335 GLY B O 1
ATOM 6942 N N . LYS B 1 336 ? -21.625 34.406 -3.066 1 78.88 336 LYS B N 1
ATOM 6943 C CA . LYS B 1 336 ? -21.969 35.812 -3.201 1 78.88 336 LYS B CA 1
ATOM 6944 C C . LYS B 1 336 ? -20.703 36.656 -3.273 1 78.88 336 LYS B C 1
ATOM 6946 O O . LYS B 1 336 ? -20.75 37.812 -3.736 1 78.88 336 LYS B O 1
ATOM 6951 N N . VAL B 1 337 ? -19.656 36.094 -2.826 1 77.12 337 VAL B N 1
ATOM 6952 C CA . VAL B 1 337 ? -18.469 36.938 -2.699 1 77.12 337 VAL B CA 1
ATOM 6953 C C . VAL B 1 337 ? -17.328 36.344 -3.516 1 77.12 337 VAL B C 1
ATOM 6955 O O . VAL B 1 337 ? -16.25 36.938 -3.617 1 77.12 337 VAL B O 1
ATOM 6958 N N . CYS B 1 338 ? -17.547 35.219 -4.043 1 81.25 338 CYS B N 1
ATOM 6959 C CA . CYS B 1 338 ? -16.516 34.562 -4.828 1 81.25 338 CYS B CA 1
ATOM 6960 C C . CYS B 1 338 ? -17.094 33.906 -6.074 1 81.25 338 CYS B C 1
ATOM 6962 O O . CYS B 1 338 ? -18.266 33.531 -6.094 1 81.25 338 CYS B O 1
ATOM 6964 N N . GLU B 1 339 ? -16.219 33.688 -7.059 1 80.81 339 GLU B N 1
ATOM 6965 C CA . GLU B 1 339 ? -16.672 33.125 -8.32 1 80.81 339 GLU B CA 1
ATOM 6966 C C . GLU B 1 339 ? -16.672 31.594 -8.258 1 80.81 339 GLU B C 1
ATOM 6968 O O . GLU B 1 339 ? -17.5 30.938 -8.891 1 80.81 339 GLU B O 1
ATOM 6973 N N . ARG B 1 340 ? -15.688 31.156 -7.551 1 86.44 340 ARG B N 1
ATOM 6974 C CA . ARG B 1 340 ? -15.461 29.719 -7.531 1 86.44 340 ARG B CA 1
ATOM 6975 C C . ARG B 1 340 ? -15.266 29.219 -6.105 1 86.44 340 ARG B C 1
ATOM 6977 O O . ARG B 1 340 ? -14.43 29.734 -5.363 1 86.44 340 ARG B O 1
ATOM 6984 N N . PHE B 1 341 ? -16.125 28.25 -5.75 1 86.19 341 PHE B N 1
ATOM 6985 C CA . PHE B 1 341 ? -15.977 27.625 -4.445 1 86.19 341 PHE B CA 1
ATOM 6986 C C . PHE B 1 341 ? -15.594 26.156 -4.602 1 86.19 341 PHE B C 1
ATOM 6988 O O . PHE B 1 341 ? -16.188 25.422 -5.395 1 86.19 341 PHE B O 1
ATOM 6995 N N . VAL B 1 342 ? -14.562 25.703 -3.865 1 87.75 342 VAL B N 1
ATOM 6996 C CA . VAL B 1 342 ? -14.109 24.312 -3.889 1 87.75 342 VAL B CA 1
ATOM 6997 C C . VAL B 1 342 ? -14.156 23.734 -2.479 1 87.75 342 VAL B C 1
ATOM 6999 O O . VAL B 1 342 ? -13.539 24.266 -1.557 1 87.75 342 VAL B O 1
ATOM 7002 N N . SER B 1 343 ? -14.93 22.688 -2.332 1 88.81 343 SER B N 1
ATOM 7003 C CA . SER B 1 343 ? -14.93 21.922 -1.09 1 88.81 343 SER B CA 1
ATOM 7004 C C . SER B 1 343 ? -14.008 20.719 -1.188 1 88.81 343 SER B C 1
ATOM 7006 O O . SER B 1 343 ? -14.094 19.938 -2.141 1 88.81 343 SER B O 1
ATOM 7008 N N . GLY B 1 344 ? -13.133 20.609 -0.198 1 89.75 344 GLY B N 1
ATOM 7009 C CA . GLY B 1 344 ? -12.203 19.484 -0.191 1 89.75 344 GLY B CA 1
ATOM 7010 C C . GLY B 1 344 ? -12.398 18.562 0.989 1 89.75 344 GLY B C 1
ATOM 7011 O O . GLY B 1 344 ? -12.57 19 2.123 1 89.75 344 GLY B O 1
ATOM 7012 N N . TYR B 1 345 ? -12.469 17.281 0.692 1 91.75 345 TYR B N 1
ATOM 7013 C CA . TYR B 1 345 ? -12.484 16.25 1.726 1 91.75 345 TYR B CA 1
ATOM 7014 C C . TYR B 1 345 ? -11.141 15.531 1.806 1 91.75 345 TYR B C 1
ATOM 7016 O O . TYR B 1 345 ? -10.594 15.109 0.784 1 91.75 345 TYR B O 1
ATOM 7024 N N . GLY B 1 346 ? -10.68 15.414 3.027 1 91.06 346 GLY B N 1
ATOM 7025 C CA . GLY B 1 346 ? -9.406 14.758 3.264 1 91.06 346 GLY B CA 1
ATOM 7026 C C . GLY B 1 346 ? -9.07 14.617 4.734 1 91.06 346 GLY B C 1
ATOM 7027 O O . GLY B 1 346 ? -9.898 14.914 5.598 1 91.06 346 GLY B O 1
ATOM 7028 N N . MET B 1 347 ? -7.934 14.062 4.977 1 88.44 347 MET B N 1
ATOM 7029 C CA . MET B 1 347 ? -7.414 13.922 6.332 1 88.44 347 MET B CA 1
ATOM 7030 C C . MET B 1 347 ? -5.891 14.023 6.344 1 88.44 347 MET B C 1
ATOM 7032 O O . MET B 1 347 ? -5.254 13.977 5.289 1 88.44 347 MET B O 1
ATOM 7036 N N . THR B 1 348 ? -5.34 14.164 7.453 1 87.62 348 THR B N 1
ATOM 7037 C CA . THR B 1 348 ? -3.9 14.336 7.605 1 87.62 348 THR B CA 1
ATOM 7038 C C . THR B 1 348 ? -3.148 13.117 7.078 1 87.62 348 THR B C 1
ATOM 7040 O O . THR B 1 348 ? -2.049 13.25 6.535 1 87.62 348 THR B O 1
ATOM 7043 N N . GLU B 1 349 ? -3.719 12 7.18 1 90.56 349 GLU B N 1
ATOM 7044 C CA . GLU B 1 349 ? -3.064 10.727 6.891 1 90.56 349 GLU B CA 1
ATOM 7045 C C . GLU B 1 349 ? -2.74 10.602 5.406 1 90.56 349 GLU B C 1
ATOM 7047 O O . GLU B 1 349 ? -1.775 9.93 5.031 1 90.56 349 GLU B O 1
ATOM 7052 N N . PHE B 1 350 ? -3.557 11.234 4.508 1 89.94 350 PHE B N 1
ATOM 7053 C CA . PHE B 1 350 ? -3.271 11 3.098 1 89.94 350 PHE B CA 1
ATOM 7054 C C . PHE B 1 350 ? -3.504 12.273 2.283 1 89.94 350 PHE B C 1
ATOM 7056 O O . PHE B 1 350 ? -3.279 12.289 1.072 1 89.94 350 PHE B O 1
ATOM 7063 N N . GLY B 1 351 ? -3.924 13.391 2.865 1 87.75 351 GLY B N 1
ATOM 7064 C CA . GLY B 1 351 ? -4.234 14.609 2.131 1 87.75 351 GLY B CA 1
ATOM 7065 C C . GLY B 1 351 ? -5.648 14.625 1.585 1 87.75 351 GLY B C 1
ATOM 7066 O O . GLY B 1 351 ? -6.578 14.148 2.234 1 87.75 351 GLY B O 1
ATOM 7067 N N . PHE B 1 352 ? -5.84 15.219 0.402 1 88.81 352 PHE B N 1
ATOM 7068 C CA . PHE B 1 352 ? -7.168 15.336 -0.189 1 88.81 352 PHE B CA 1
ATOM 7069 C C . PHE B 1 352 ? -7.582 14.031 -0.854 1 88.81 352 PHE B C 1
ATOM 7071 O O . PHE B 1 352 ? -6.777 13.398 -1.547 1 88.81 352 PHE B O 1
ATOM 7078 N N . ALA B 1 353 ? -8.828 13.648 -0.648 1 92.62 353 ALA B N 1
ATOM 7079 C CA . ALA B 1 353 ? -9.406 12.484 -1.311 1 92.62 353 ALA B CA 1
ATOM 7080 C C . ALA B 1 353 ? -10.32 12.898 -2.457 1 92.62 353 ALA B C 1
ATOM 7082 O O . ALA B 1 353 ? -10.289 12.305 -3.535 1 92.62 353 ALA B O 1
ATOM 7083 N N . SER B 1 354 ? -11.109 13.93 -2.209 1 93.38 354 SER B N 1
ATOM 7084 C CA . SER B 1 354 ? -12.094 14.352 -3.205 1 93.38 354 SER B CA 1
ATOM 7085 C C . SER B 1 354 ? -12.312 15.859 -3.158 1 93.38 354 SER B C 1
ATOM 7087 O O . SER B 1 354 ? -12.023 16.5 -2.146 1 93.38 354 SER B O 1
ATOM 7089 N N . LEU B 1 355 ? -12.742 16.406 -4.266 1 89.81 355 LEU B N 1
ATOM 7090 C CA . LEU B 1 355 ? -13.07 17.812 -4.395 1 89.81 355 LEU B CA 1
ATOM 7091 C C . LEU B 1 355 ? -14.43 18 -5.047 1 89.81 355 LEU B C 1
ATOM 7093 O O . LEU B 1 355 ? -14.812 17.234 -5.941 1 89.81 355 LEU B O 1
ATOM 7097 N N . LYS B 1 356 ? -15.125 18.938 -4.543 1 89.81 356 LYS B N 1
ATOM 7098 C CA . LYS B 1 356 ? -16.328 19.453 -5.199 1 89.81 356 LYS B CA 1
ATOM 7099 C C . LYS B 1 356 ? -16.172 20.922 -5.562 1 89.81 356 LYS B C 1
ATOM 7101 O O . LYS B 1 356 ? -15.875 21.75 -4.699 1 89.81 356 LYS B O 1
ATOM 7106 N N . GLU B 1 357 ? -16.25 21.141 -6.809 1 86.75 357 GLU B N 1
ATOM 7107 C CA . GLU B 1 357 ? -16.156 22.516 -7.297 1 86.75 357 GLU B CA 1
ATOM 7108 C C . GLU B 1 357 ? -17.516 23.031 -7.762 1 86.75 357 GLU B C 1
ATOM 7110 O O . GLU B 1 357 ? -18.297 22.281 -8.344 1 86.75 357 GLU B O 1
ATOM 7115 N N . THR B 1 358 ? -17.75 24.219 -7.375 1 82.12 358 THR B N 1
ATOM 7116 C CA . THR B 1 358 ? -18.969 24.844 -7.895 1 82.12 358 THR B CA 1
ATOM 7117 C C . THR B 1 358 ? -18.734 26.312 -8.219 1 82.12 358 THR B C 1
ATOM 7119 O O . THR B 1 358 ? -17.922 26.984 -7.559 1 82.12 358 THR B O 1
ATOM 7122 N N . THR B 1 359 ? -19.219 26.719 -9.391 1 74.5 359 THR B N 1
ATOM 7123 C CA . THR B 1 359 ? -19.234 28.125 -9.75 1 74.5 359 THR B CA 1
ATOM 7124 C C . THR B 1 359 ? -20.609 28.734 -9.477 1 74.5 359 THR B C 1
ATOM 7126 O O . THR B 1 359 ? -20.766 29.969 -9.477 1 74.5 359 THR B O 1
ATOM 7129 N N . HIS B 1 360 ? -21.5 27.875 -9.438 1 66.25 360 HIS B N 1
ATOM 7130 C CA . HIS B 1 360 ? -22.859 28.281 -9.078 1 66.25 360 HIS B CA 1
ATOM 7131 C C . HIS B 1 360 ? -23.266 27.688 -7.738 1 66.25 360 HIS B C 1
ATOM 7133 O O . HIS B 1 360 ? -23.547 26.484 -7.656 1 66.25 360 HIS B O 1
ATOM 7139 N N . SER B 1 361 ? -23.25 28.453 -6.742 1 61.44 361 SER B N 1
ATOM 7140 C CA . SER B 1 361 ? -23.359 28.016 -5.355 1 61.44 361 SER B CA 1
ATOM 7141 C C . SER B 1 361 ? -24.719 27.375 -5.082 1 61.44 361 SER B C 1
ATOM 7143 O O . SER B 1 361 ? -24.844 26.531 -4.184 1 61.44 361 SER B O 1
ATOM 7145 N N . SER B 1 362 ? -25.656 27.625 -5.984 1 63.59 362 SER B N 1
ATOM 7146 C CA . SER B 1 362 ? -27 27.109 -5.754 1 63.59 362 SER B CA 1
ATOM 7147 C C . SER B 1 362 ? -27.062 25.609 -6.023 1 63.59 362 SER B C 1
ATOM 7149 O O . SER B 1 362 ? -28 24.938 -5.586 1 63.59 362 SER B O 1
ATOM 7151 N N . LYS B 1 363 ? -26.062 25.109 -6.531 1 73.44 363 LYS B N 1
ATOM 7152 C CA . LYS B 1 363 ? -26.109 23.703 -6.914 1 73.44 363 LYS B CA 1
ATOM 7153 C C . LYS B 1 363 ? -25.297 22.844 -5.945 1 73.44 363 LYS B C 1
ATOM 7155 O O . LYS B 1 363 ? -25.094 21.641 -6.184 1 73.44 363 LYS B O 1
ATOM 7160 N N . PHE B 1 364 ? -24.969 23.453 -4.863 1 81.5 364 PHE B N 1
ATOM 7161 C CA . PHE B 1 364 ? -24.203 22.719 -3.865 1 81.5 364 PHE B CA 1
ATOM 7162 C C . PHE B 1 364 ? -25.125 22.078 -2.826 1 81.5 364 PHE B C 1
ATOM 7164 O O . PHE B 1 364 ? -25.922 22.781 -2.195 1 81.5 364 PHE B O 1
ATOM 7171 N N . ALA B 1 365 ? -25.109 20.766 -2.73 1 82 365 ALA B N 1
ATOM 7172 C CA . ALA B 1 365 ? -25.906 20.047 -1.729 1 82 365 ALA B CA 1
ATOM 7173 C C . ALA B 1 365 ? -25.156 19.938 -0.407 1 82 365 ALA B C 1
ATOM 7175 O O . ALA B 1 365 ? -23.922 20.047 -0.376 1 82 365 ALA B O 1
ATOM 7176 N N . ASP B 1 366 ? -25.844 19.766 0.672 1 82.19 366 ASP B N 1
ATOM 7177 C CA . ASP B 1 366 ? -25.234 19.594 1.983 1 82.19 366 ASP B CA 1
ATOM 7178 C C . ASP B 1 366 ? -24.234 18.438 1.975 1 82.19 366 ASP B C 1
ATOM 7180 O O . ASP B 1 366 ? -24.578 17.312 1.572 1 82.19 366 ASP B O 1
ATOM 7184 N N . TYR B 1 367 ? -23.094 18.734 2.291 1 83 367 TYR B N 1
ATOM 7185 C CA . TYR B 1 367 ? -22.062 17.75 2.609 1 83 367 TYR B CA 1
ATOM 7186 C C . TYR B 1 367 ? -21.484 17.141 1.341 1 83 367 TYR B C 1
ATOM 7188 O O . TYR B 1 367 ? -20.859 16.078 1.387 1 83 367 TYR B O 1
ATOM 7196 N N . GLU B 1 368 ? -21.75 17.766 0.247 1 88.31 368 GLU B N 1
ATOM 7197 C CA . GLU B 1 368 ? -21.172 17.266 -0.999 1 88.31 368 GLU B CA 1
ATOM 7198 C C . GLU B 1 368 ? -19.656 17.391 -0.987 1 88.31 368 GLU B C 1
ATOM 7200 O O . GLU B 1 368 ? -19.109 18.453 -0.692 1 88.31 368 GLU B O 1
ATOM 7205 N N . ALA B 1 369 ? -19 16.328 -1.259 1 91.88 369 ALA B N 1
ATOM 7206 C CA . ALA B 1 369 ? -17.547 16.312 -1.256 1 91.88 369 ALA B CA 1
ATOM 7207 C C . ALA B 1 369 ? -17 16.047 -2.656 1 91.88 369 ALA B C 1
ATOM 7209 O O . ALA B 1 369 ? -15.789 16.141 -2.885 1 91.88 369 ALA B O 1
ATOM 7210 N N . GLY B 1 370 ? -17.797 15.672 -3.545 1 93.38 370 GLY B N 1
ATOM 7211 C CA . GLY B 1 370 ? -17.453 15.648 -4.957 1 93.38 370 GLY B CA 1
ATOM 7212 C C . GLY B 1 370 ? -16.766 14.352 -5.375 1 93.38 370 GLY B C 1
ATOM 7213 O O . GLY B 1 370 ? -17.188 13.266 -4.973 1 93.38 370 GLY B O 1
ATOM 7214 N N . PHE B 1 371 ? -15.758 14.469 -6.281 1 92.81 371 PHE B N 1
ATOM 7215 C CA . PHE B 1 371 ? -15.164 13.32 -6.949 1 92.81 371 PHE B CA 1
ATOM 7216 C C . PHE B 1 371 ? -13.719 13.133 -6.52 1 92.81 371 PHE B C 1
ATOM 7218 O O . PHE B 1 371 ? -13.055 14.094 -6.125 1 92.81 371 PHE B O 1
ATOM 7225 N N . PRO B 1 372 ? -13.242 11.844 -6.605 1 92.31 372 PRO B N 1
ATOM 7226 C CA . PRO B 1 372 ? -11.844 11.594 -6.238 1 92.31 372 PRO B CA 1
ATOM 7227 C C . PRO B 1 372 ? -10.859 12.383 -7.098 1 92.31 372 PRO B C 1
ATOM 7229 O O . PRO B 1 372 ? -11.125 12.633 -8.273 1 92.31 372 PRO B O 1
ATOM 7232 N N . LEU B 1 373 ? -9.75 12.734 -6.496 1 89.94 373 LEU B N 1
ATOM 7233 C CA . LEU B 1 373 ? -8.633 13.328 -7.223 1 89.94 373 LEU B CA 1
ATOM 7234 C C . LEU B 1 373 ? -7.883 12.266 -8.023 1 89.94 373 LEU B C 1
ATOM 7236 O O . LEU B 1 373 ? -8.016 11.07 -7.75 1 89.94 373 LEU B O 1
ATOM 7240 N N . PRO B 1 374 ? -7.102 12.727 -9.023 1 85.25 374 PRO B N 1
ATOM 7241 C CA . PRO B 1 374 ? -6.285 11.75 -9.742 1 85.25 374 PRO B CA 1
ATOM 7242 C C . PRO B 1 374 ? -5.395 10.93 -8.812 1 85.25 374 PRO B C 1
ATOM 7244 O O . PRO B 1 374 ? -4.734 11.484 -7.93 1 85.25 374 PRO B O 1
ATOM 7247 N N . GLY B 1 375 ? -5.43 9.609 -9.023 1 83.25 375 GLY B N 1
ATOM 7248 C CA . GLY B 1 375 ? -4.598 8.719 -8.234 1 83.25 375 GLY B CA 1
ATOM 7249 C C . GLY B 1 375 ? -5.242 8.305 -6.926 1 83.25 375 GLY B C 1
ATOM 7250 O O . GLY B 1 375 ? -4.621 7.609 -6.117 1 83.25 375 GLY B O 1
ATOM 7251 N N . ILE B 1 376 ? -6.496 8.75 -6.699 1 89.81 376 ILE B N 1
ATOM 7252 C CA . ILE B 1 376 ? -7.203 8.414 -5.465 1 89.81 376 ILE B CA 1
ATOM 7253 C C . ILE B 1 376 ? -8.383 7.496 -5.777 1 89.81 376 ILE B C 1
ATOM 7255 O O . ILE B 1 376 ? -9.102 7.707 -6.762 1 89.81 376 ILE B O 1
ATOM 7259 N N . GLU B 1 377 ? -8.516 6.465 -5.02 1 91 377 GLU B N 1
ATOM 7260 C CA . GLU B 1 377 ? -9.695 5.613 -5.023 1 91 377 GLU B CA 1
ATOM 7261 C C . GLU B 1 377 ? -10.531 5.82 -3.764 1 91 377 GLU B C 1
ATOM 7263 O O . GLU B 1 377 ? -9.984 5.973 -2.67 1 91 377 GLU B O 1
ATOM 7268 N N . ILE B 1 378 ? -11.844 5.863 -3.965 1 94.69 378 ILE B N 1
ATOM 7269 C CA . ILE B 1 378 ? -12.758 5.992 -2.838 1 94.69 378 ILE B CA 1
ATOM 7270 C C . ILE B 1 378 ? -13.82 4.895 -2.908 1 94.69 378 ILE B C 1
ATOM 7272 O O . ILE B 1 378 ? -14.344 4.598 -3.984 1 94.69 378 ILE B O 1
ATOM 7276 N N . LYS B 1 379 ? -14.07 4.316 -1.817 1 93.88 379 LYS B N 1
ATOM 7277 C CA . LYS B 1 379 ? -15.219 3.418 -1.718 1 93.88 379 LYS B CA 1
ATOM 7278 C C . LYS B 1 379 ? -15.977 3.643 -0.415 1 93.88 379 LYS B C 1
ATOM 7280 O O . LYS B 1 379 ? -15.477 4.293 0.502 1 93.88 379 LYS B O 1
ATOM 7285 N N . VAL B 1 380 ? -17.203 3.236 -0.395 1 92.38 380 VAL B N 1
ATOM 7286 C CA . VAL B 1 380 ? -18.031 3.238 0.812 1 92.38 380 VAL B CA 1
ATOM 7287 C C . VAL B 1 380 ? -18.328 1.803 1.237 1 92.38 380 VAL B C 1
ATOM 7289 O O . VAL B 1 380 ? -18.766 0.986 0.423 1 92.38 380 VAL B O 1
ATOM 7292 N N . ALA B 1 381 ? -18.031 1.496 2.457 1 90.19 381 ALA B N 1
ATOM 7293 C CA . ALA B 1 381 ? -18.141 0.122 2.938 1 90.19 381 ALA B CA 1
ATOM 7294 C C . ALA B 1 381 ? -19.141 0.023 4.09 1 90.19 381 ALA B C 1
ATOM 7296 O O . ALA B 1 381 ? -19.25 0.94 4.906 1 90.19 381 ALA B O 1
ATOM 7297 N N . ASP B 1 382 ? -19.781 -1.034 4.16 1 85 382 ASP B N 1
ATOM 7298 C CA . ASP B 1 382 ? -20.688 -1.306 5.277 1 85 382 ASP B CA 1
ATOM 7299 C C . ASP B 1 382 ? -19.922 -1.86 6.477 1 85 382 ASP B C 1
ATOM 7301 O O . ASP B 1 382 ? -18.688 -1.99 6.438 1 85 382 ASP B O 1
ATOM 7305 N N . PRO B 1 383 ? -20.578 -2.125 7.562 1 82.44 383 PRO B N 1
ATOM 7306 C CA . PRO B 1 383 ? -19.891 -2.609 8.758 1 82.44 383 PRO B CA 1
ATOM 7307 C C . PRO B 1 383 ? -19.188 -3.945 8.531 1 82.44 383 PRO B C 1
ATOM 7309 O O . PRO B 1 383 ? -18.219 -4.27 9.242 1 82.44 383 PRO B O 1
ATOM 7312 N N . GLY B 1 384 ? -19.688 -4.711 7.59 1 76.94 384 GLY B N 1
ATOM 7313 C CA . GLY B 1 384 ? -19.031 -5.957 7.219 1 76.94 384 GLY B CA 1
ATOM 7314 C C . GLY B 1 384 ? -17.875 -5.762 6.258 1 76.94 384 GLY B C 1
ATOM 7315 O O . GLY B 1 384 ? -17.312 -6.734 5.75 1 76.94 384 GLY B O 1
ATOM 7316 N N . GLN B 1 385 ? -17.562 -4.477 5.934 1 82.06 385 GLN B N 1
ATOM 7317 C CA . GLN B 1 385 ? -16.453 -4.059 5.098 1 82.06 385 GLN B CA 1
ATOM 7318 C C . GLN B 1 385 ? -16.703 -4.391 3.631 1 82.06 385 GLN B C 1
ATOM 7320 O O . GLN B 1 385 ? -15.758 -4.562 2.855 1 82.06 385 GLN B O 1
ATOM 7325 N N . ASN B 1 386 ? -17.953 -4.617 3.348 1 78.31 386 ASN B N 1
ATOM 7326 C CA . ASN B 1 386 ? -18.328 -4.82 1.952 1 78.31 386 ASN B CA 1
ATOM 7327 C C . ASN B 1 386 ? -18.766 -3.514 1.293 1 78.31 386 ASN B C 1
ATOM 7329 O O . ASN B 1 386 ? -19.281 -2.617 1.963 1 78.31 386 ASN B O 1
ATOM 7333 N N . LEU B 1 387 ? -18.562 -3.482 -0.051 1 86.19 387 LEU B N 1
ATOM 7334 C CA . LEU B 1 387 ? -19.031 -2.316 -0.799 1 86.19 387 LEU B CA 1
ATOM 7335 C C . LEU B 1 387 ? -20.531 -2.133 -0.649 1 86.19 387 LEU B C 1
ATOM 7337 O O . LEU B 1 387 ? -21.297 -3.09 -0.792 1 86.19 387 LEU B O 1
ATOM 7341 N N . THR B 1 388 ? -20.891 -0.952 -0.388 1 86.44 388 THR B N 1
ATOM 7342 C CA . THR B 1 388 ? -22.328 -0.628 -0.38 1 86.44 388 THR B CA 1
ATOM 7343 C C . THR B 1 388 ? -22.828 -0.391 -1.799 1 86.44 388 THR B C 1
ATOM 7345 O O . THR B 1 388 ? -22.031 -0.215 -2.727 1 86.44 388 THR B O 1
ATOM 7348 N N . SER B 1 389 ? -24.125 -0.45 -1.957 1 86.12 389 SER B N 1
ATOM 7349 C CA . SER B 1 389 ? -24.734 0.05 -3.188 1 86.12 389 SER B CA 1
ATOM 7350 C C . SER B 1 389 ? -24.656 1.572 -3.26 1 86.12 389 SER B C 1
ATOM 7352 O O . SER B 1 389 ? -24.469 2.24 -2.24 1 86.12 389 SER B O 1
ATOM 7354 N N . ARG B 1 390 ? -24.75 2.098 -4.41 1 92.06 390 ARG B N 1
ATOM 7355 C CA . ARG B 1 390 ? -24.844 3.547 -4.559 1 92.06 390 ARG B CA 1
ATOM 7356 C C . ARG B 1 390 ? -26 4.109 -3.742 1 92.06 390 ARG B C 1
ATOM 7358 O O . ARG B 1 390 ? -27.047 3.469 -3.615 1 92.06 390 ARG B O 1
ATOM 7365 N N . ASN B 1 391 ? -25.859 5.23 -3.145 1 89.94 391 ASN B N 1
ATOM 7366 C CA . ASN B 1 391 ? -26.844 5.98 -2.377 1 89.94 391 ASN B CA 1
ATOM 7367 C C . ASN B 1 391 ? -27.109 5.328 -1.023 1 89.94 391 ASN B C 1
ATOM 7369 O O . ASN B 1 391 ? -28.141 5.605 -0.392 1 89.94 391 ASN B O 1
ATOM 7373 N N . GLU B 1 392 ? -26.266 4.406 -0.642 1 88.81 392 GLU B N 1
ATOM 7374 C CA . GLU B 1 392 ? -26.344 3.814 0.691 1 88.81 392 GLU B CA 1
ATOM 7375 C C . GLU B 1 392 ? -25.219 4.32 1.588 1 88.81 392 GLU B C 1
ATOM 7377 O O . GLU B 1 392 ? -24.078 4.465 1.141 1 88.81 392 GLU B O 1
ATOM 7382 N N . ASP B 1 393 ? -25.609 4.57 2.816 1 89.12 393 ASP B N 1
ATOM 7383 C CA . ASP B 1 393 ? -24.625 5.082 3.771 1 89.12 393 ASP B CA 1
ATOM 7384 C C . ASP B 1 393 ? -23.656 3.98 4.203 1 89.12 393 ASP B C 1
ATOM 7386 O O . ASP B 1 393 ? -24.031 2.807 4.258 1 89.12 393 ASP B O 1
ATOM 7390 N N . GLY B 1 394 ? -22.469 4.324 4.477 1 90.56 394 GLY B N 1
ATOM 7391 C CA . GLY B 1 394 ? -21.422 3.494 5.027 1 90.56 394 GLY B CA 1
ATOM 7392 C C . GLY B 1 394 ? -20.188 4.285 5.434 1 90.56 394 GLY B C 1
ATOM 7393 O O . GLY B 1 394 ? -20.219 5.516 5.488 1 90.56 394 GLY B O 1
ATOM 7394 N N . GLU B 1 395 ? -19.141 3.629 5.801 1 92.56 395 GLU B N 1
ATOM 7395 C CA . GLU B 1 395 ? -17.891 4.289 6.125 1 92.56 395 GLU B CA 1
ATOM 7396 C C . GLU B 1 395 ? -17.094 4.605 4.863 1 92.56 395 GLU B C 1
ATOM 7398 O O . GLU B 1 395 ? -16.969 3.766 3.969 1 92.56 395 GLU B O 1
ATOM 7403 N N . ILE B 1 396 ? -16.562 5.77 4.785 1 94.38 396 ILE B N 1
ATOM 7404 C CA . ILE B 1 396 ? -15.727 6.168 3.656 1 94.38 396 ILE B CA 1
ATOM 7405 C C . ILE B 1 396 ? -14.336 5.547 3.795 1 94.38 396 ILE B C 1
ATOM 7407 O O . ILE B 1 396 ? -13.695 5.672 4.84 1 94.38 396 ILE B O 1
ATOM 7411 N N . TRP B 1 397 ? -13.883 4.855 2.779 1 95.19 397 TRP B N 1
ATOM 7412 C CA . TRP B 1 397 ? -12.516 4.355 2.678 1 95.19 397 TRP B CA 1
ATOM 7413 C C . TRP B 1 397 ? -11.781 5.016 1.516 1 95.19 397 TRP B C 1
ATOM 7415 O O . TRP B 1 397 ? -12.375 5.262 0.46 1 95.19 397 TRP B O 1
ATOM 7425 N N . VAL B 1 398 ? -10.539 5.316 1.757 1 95.5 398 VAL B N 1
ATOM 7426 C CA . VAL B 1 398 ? -9.742 5.996 0.744 1 95.5 398 VAL B CA 1
ATOM 7427 C C . VAL B 1 398 ? -8.438 5.234 0.515 1 95.5 398 VAL B C 1
ATOM 7429 O O . VAL B 1 398 ? -7.809 4.77 1.468 1 95.5 398 VAL B O 1
ATOM 7432 N N . ARG B 1 399 ? -8.078 5.059 -0.708 1 92.06 399 ARG B N 1
ATOM 7433 C CA . ARG B 1 399 ? -6.793 4.465 -1.062 1 92.06 399 ARG B CA 1
ATOM 7434 C C . ARG B 1 399 ? -6.047 5.336 -2.066 1 92.06 399 ARG B C 1
ATOM 7436 O O . ARG B 1 399 ? -6.43 5.414 -3.236 1 92.06 399 ARG B O 1
ATOM 7443 N N . PRO B 1 400 ? -5.004 6.051 -1.587 1 89.56 400 PRO B N 1
ATOM 7444 C CA . PRO B 1 400 ? -4.176 6.84 -2.502 1 89.56 400 PRO B CA 1
ATOM 7445 C C . PRO B 1 400 ? -3.166 5.988 -3.268 1 89.56 400 PRO B C 1
ATOM 7447 O O . PRO B 1 400 ? -2.883 4.855 -2.871 1 89.56 400 PRO B O 1
ATOM 7450 N N . GLN B 1 401 ? -2.703 6.559 -4.336 1 82.56 401 GLN B N 1
ATOM 7451 C CA . GLN B 1 401 ? -1.713 5.871 -5.16 1 82.56 401 GLN B CA 1
ATOM 7452 C C . GLN B 1 401 ? -0.446 5.574 -4.363 1 82.56 401 GLN B C 1
ATOM 7454 O O . GLN B 1 401 ? 0.144 4.5 -4.508 1 82.56 401 GLN B O 1
ATOM 7459 N N . LEU B 1 402 ? -0.054 6.535 -3.605 1 86.69 402 LEU B N 1
ATOM 7460 C CA . LEU B 1 402 ? 1.102 6.293 -2.748 1 86.69 402 LEU B CA 1
ATOM 7461 C C . LEU B 1 402 ? 0.67 5.723 -1.402 1 86.69 402 LEU B C 1
ATOM 7463 O O . LEU B 1 402 ? -0.344 6.145 -0.84 1 86.69 402 LEU B O 1
ATOM 7467 N N . HIS B 1 403 ? 1.439 4.844 -0.914 1 87.31 403 HIS B N 1
ATOM 7468 C CA . HIS B 1 403 ? 1.11 4.145 0.324 1 87.31 403 HIS B CA 1
ATOM 7469 C C . HIS B 1 403 ? 1.088 5.105 1.509 1 87.31 403 HIS B C 1
ATOM 7471 O O . HIS B 1 403 ? 2 5.918 1.671 1 87.31 403 HIS B O 1
ATOM 7477 N N . VAL B 1 404 ? 0.043 4.98 2.232 1 91.75 404 VAL B N 1
ATOM 7478 C CA . VAL B 1 404 ? -0.043 5.688 3.504 1 91.75 404 VAL B CA 1
ATOM 7479 C C . VAL B 1 404 ? 0.871 5.023 4.531 1 91.75 404 VAL B C 1
ATOM 7481 O O . VAL B 1 404 ? 0.848 3.801 4.691 1 91.75 404 VAL B O 1
ATOM 7484 N N . LEU B 1 405 ? 1.691 5.785 5.242 1 94.12 405 LEU B N 1
ATOM 7485 C CA . LEU B 1 405 ? 2.695 5.215 6.133 1 94.12 405 LEU B CA 1
ATOM 7486 C C . LEU B 1 405 ? 2.102 4.922 7.504 1 94.12 405 LEU B C 1
ATOM 7488 O O . LEU B 1 405 ? 2.617 4.078 8.242 1 94.12 405 LEU B O 1
ATOM 7492 N N . GLY B 1 406 ? 1.074 5.598 7.906 1 94.81 406 GLY B N 1
ATOM 7493 C CA . GLY B 1 406 ? 0.433 5.367 9.188 1 94.81 406 GLY B CA 1
ATOM 7494 C C . GLY B 1 406 ? 1 6.227 10.305 1 94.81 406 GLY B C 1
ATOM 7495 O O . GLY B 1 406 ? 1.415 7.363 10.062 1 94.81 406 GLY B O 1
ATOM 7496 N N . TYR B 1 407 ? 0.942 5.73 11.578 1 94.31 407 TYR B N 1
ATOM 7497 C CA . TYR B 1 407 ? 1.278 6.512 12.758 1 94.31 407 TYR B CA 1
ATOM 7498 C C . TYR B 1 407 ? 2.67 6.16 13.273 1 94.31 407 TYR B C 1
ATOM 7500 O O . TYR B 1 407 ? 3.02 4.98 13.375 1 94.31 407 TYR B O 1
ATOM 7508 N N . TRP B 1 408 ? 3.395 7.215 13.562 1 95.81 408 TRP B N 1
ATOM 7509 C CA . TRP B 1 408 ? 4.75 7.066 14.086 1 95.81 408 TRP B CA 1
ATOM 7510 C C . TRP B 1 408 ? 4.742 6.34 15.422 1 95.81 408 TRP B C 1
ATOM 7512 O O . TRP B 1 408 ? 4.035 6.742 16.344 1 95.81 408 TRP B O 1
ATOM 7522 N N . ASN B 1 409 ? 5.457 5.211 15.602 1 92.44 409 ASN B N 1
ATOM 7523 C CA . ASN B 1 409 ? 5.637 4.441 16.828 1 92.44 409 ASN B CA 1
ATOM 7524 C C . ASN B 1 409 ? 4.309 3.883 17.344 1 92.44 409 ASN B C 1
ATOM 7526 O O . ASN B 1 409 ? 4.082 3.822 18.547 1 92.44 409 ASN B O 1
ATOM 7530 N N . ASP B 1 410 ? 3.408 3.617 16.422 1 93.31 410 ASP B N 1
ATOM 7531 C CA . ASP B 1 410 ? 2.117 3.068 16.828 1 93.31 410 ASP B CA 1
ATOM 7532 C C . ASP B 1 410 ? 1.567 2.121 15.766 1 93.31 410 ASP B C 1
ATOM 7534 O O . ASP B 1 410 ? 0.59 2.443 15.086 1 93.31 410 ASP B O 1
ATOM 7538 N N . GLU B 1 411 ? 2.105 0.982 15.711 1 91.12 411 GLU B N 1
ATOM 7539 C CA . GLU B 1 411 ? 1.731 -0.02 14.719 1 91.12 411 GLU B CA 1
ATOM 7540 C C . GLU B 1 411 ? 0.296 -0.495 14.922 1 91.12 411 GLU B C 1
ATOM 7542 O O . GLU B 1 411 ? -0.407 -0.803 13.961 1 91.12 411 GLU B O 1
ATOM 7547 N N . GLY B 1 412 ? -0.081 -0.572 16.188 1 91.56 412 GLY B N 1
ATOM 7548 C CA . GLY B 1 412 ? -1.444 -0.98 16.484 1 91.56 412 GLY B CA 1
ATOM 7549 C C . GLY B 1 412 ? -2.488 -0.088 15.836 1 91.56 412 GLY B C 1
ATOM 7550 O O . GLY B 1 412 ? -3.361 -0.57 15.117 1 91.56 412 GLY B O 1
ATOM 7551 N N . LYS B 1 413 ? -2.395 1.218 16.016 1 90.94 413 LYS B N 1
ATOM 7552 C CA . LYS B 1 413 ? -3.338 2.164 15.422 1 90.94 413 LYS B CA 1
ATOM 7553 C C . LYS B 1 413 ? -3.201 2.205 13.906 1 90.94 413 LYS B C 1
ATOM 7555 O O . LYS B 1 413 ? -4.188 2.412 13.195 1 90.94 413 LYS B O 1
ATOM 7560 N N . THR B 1 414 ? -1.952 2.027 13.445 1 94 414 THR B N 1
ATOM 7561 C CA . THR B 1 414 ? -1.739 1.989 12.008 1 94 414 THR B CA 1
ATOM 7562 C C . THR B 1 414 ? -2.514 0.835 11.375 1 94 414 THR B C 1
ATOM 7564 O O . THR B 1 414 ? -3.211 1.021 10.375 1 94 414 THR B O 1
ATOM 7567 N N . ASN B 1 415 ? -2.451 -0.358 12 1 90.94 415 ASN B N 1
ATOM 7568 C CA . ASN B 1 415 ? -3.113 -1.547 11.477 1 90.94 415 ASN B CA 1
ATOM 7569 C C . ASN B 1 415 ? -4.633 -1.438 11.578 1 90.94 415 ASN B C 1
ATOM 7571 O O . ASN B 1 415 ? -5.359 -2.047 10.789 1 90.94 415 ASN B O 1
ATOM 7575 N N . GLN B 1 416 ? -5.078 -0.708 12.508 1 90.56 416 GLN B N 1
ATOM 7576 C CA . GLN B 1 416 ? -6.512 -0.483 12.641 1 90.56 416 GLN B CA 1
ATOM 7577 C C . GLN B 1 416 ? -7.035 0.42 11.523 1 90.56 416 GLN B C 1
ATOM 7579 O O . GLN B 1 416 ? -8.125 0.198 11 1 90.56 416 GLN B O 1
ATOM 7584 N N . MET B 1 417 ? -6.293 1.367 11.164 1 92.25 417 MET B N 1
ATOM 7585 C CA . MET B 1 417 ? -6.715 2.357 10.18 1 92.25 417 MET B CA 1
ATOM 7586 C C . MET B 1 417 ? -6.457 1.857 8.758 1 92.25 417 MET B C 1
ATOM 7588 O O . MET B 1 417 ? -7.258 2.109 7.855 1 92.25 417 MET B O 1
ATOM 7592 N N . LEU B 1 418 ? -5.367 1.134 8.555 1 93.75 418 LEU B N 1
ATOM 7593 C CA . LEU B 1 418 ? -4.945 0.708 7.223 1 93.75 418 LEU B CA 1
ATOM 7594 C C . LEU B 1 418 ? -5.238 -0.773 7.008 1 93.75 418 LEU B C 1
ATOM 7596 O O . LEU B 1 418 ? -4.832 -1.614 7.812 1 93.75 418 LEU B O 1
ATOM 7600 N N . SER B 1 419 ? -5.957 -1.034 5.891 1 91.62 419 SER B N 1
ATOM 7601 C CA . SER B 1 419 ? -6.164 -2.432 5.523 1 91.62 419 SER B CA 1
ATOM 7602 C C . SER B 1 419 ? -4.941 -3.004 4.816 1 91.62 419 SER B C 1
ATOM 7604 O O . SER B 1 419 ? -4.066 -2.258 4.371 1 91.62 419 SER B O 1
ATOM 7606 N N . LYS B 1 420 ? -4.867 -4.305 4.668 1 86.94 420 LYS B N 1
ATOM 7607 C CA . LYS B 1 420 ? -3.756 -4.973 3.996 1 86.94 420 LYS B CA 1
ATOM 7608 C C . LYS B 1 420 ? -3.686 -4.578 2.525 1 86.94 420 LYS B C 1
ATOM 7610 O O . LYS B 1 420 ? -2.605 -4.562 1.932 1 86.94 420 LYS B O 1
ATOM 7615 N N . SER B 1 421 ? -4.867 -4.223 2.016 1 89.69 421 SER B N 1
ATOM 7616 C CA . SER B 1 421 ? -4.91 -3.848 0.606 1 89.69 421 SER B CA 1
ATOM 7617 C C . SER B 1 421 ? -4.656 -2.357 0.422 1 89.69 421 SER B C 1
ATOM 7619 O O . SER B 1 421 ? -4.742 -1.84 -0.693 1 89.69 421 SER B O 1
ATOM 7621 N N . GLY B 1 422 ? -4.422 -1.63 1.497 1 91.44 422 GLY B N 1
ATOM 7622 C CA . GLY B 1 422 ? -3.988 -0.246 1.392 1 91.44 422 GLY B CA 1
ATOM 7623 C C . GLY B 1 422 ? -5.113 0.75 1.604 1 91.44 422 GLY B C 1
ATOM 7624 O O . GLY B 1 422 ? -4.918 1.956 1.445 1 91.44 422 GLY B O 1
ATOM 7625 N N . TRP B 1 423 ? -6.324 0.272 1.906 1 94.12 423 TRP B N 1
ATOM 7626 C CA . TRP B 1 423 ? -7.438 1.177 2.164 1 94.12 423 TRP B CA 1
ATOM 7627 C C . TRP B 1 423 ? -7.289 1.848 3.525 1 94.12 423 TRP B C 1
ATOM 7629 O O . TRP B 1 423 ? -7.035 1.179 4.531 1 94.12 423 TRP B O 1
ATOM 7639 N N . CYS B 1 424 ? -7.43 3.115 3.537 1 95.25 424 CYS B N 1
ATOM 7640 C CA . CYS B 1 424 ? -7.527 3.867 4.785 1 95.25 424 CYS B CA 1
ATOM 7641 C C . CYS B 1 424 ? -8.977 3.973 5.246 1 95.25 424 CYS B C 1
ATOM 7643 O O . CYS B 1 424 ? -9.812 4.543 4.547 1 95.25 424 CYS B O 1
ATOM 7645 N N . ARG B 1 425 ? -9.266 3.422 6.395 1 93.62 425 ARG B N 1
ATOM 7646 C CA . ARG B 1 425 ? -10.562 3.598 7.031 1 93.62 425 ARG B CA 1
ATOM 7647 C C . ARG B 1 425 ? -10.648 4.945 7.738 1 93.62 425 ARG B C 1
ATOM 7649 O O . ARG B 1 425 ? -9.867 5.227 8.648 1 93.62 425 ARG B O 1
ATOM 7656 N N . THR B 1 426 ? -11.586 5.816 7.363 1 91.44 426 THR B N 1
ATOM 7657 C CA . THR B 1 426 ? -11.531 7.223 7.754 1 91.44 426 THR B CA 1
ATOM 7658 C C . THR B 1 426 ? -12.32 7.457 9.039 1 91.44 426 THR B C 1
ATOM 7660 O O . THR B 1 426 ? -12.188 8.5 9.672 1 91.44 426 THR B O 1
ATOM 7663 N N . ASP B 1 427 ? -13.188 6.477 9.391 1 87.56 427 ASP B N 1
ATOM 7664 C CA . ASP B 1 427 ? -14.109 6.629 10.516 1 87.56 427 ASP B CA 1
ATOM 7665 C C . ASP B 1 427 ? -15.148 7.711 10.234 1 87.56 427 ASP B C 1
ATOM 7667 O O . ASP B 1 427 ? -15.766 8.242 11.156 1 87.56 427 ASP B O 1
ATOM 7671 N N . ASP B 1 428 ? -15.305 8.125 8.984 1 87.75 428 ASP B N 1
ATOM 7672 C CA . ASP B 1 428 ? -16.344 9.062 8.555 1 87.75 428 ASP B CA 1
ATOM 7673 C C . ASP B 1 428 ? -17.469 8.336 7.832 1 87.75 428 ASP B C 1
ATOM 7675 O O . ASP B 1 428 ? -17.234 7.402 7.062 1 87.75 428 ASP B O 1
ATOM 7679 N N . VAL B 1 429 ? -18.656 8.797 8.047 1 88.12 429 VAL B N 1
ATOM 7680 C CA . VAL B 1 429 ? -19.828 8.266 7.352 1 88.12 429 VAL B CA 1
ATOM 7681 C C . VAL B 1 429 ? -20.062 9.039 6.055 1 88.12 429 VAL B C 1
ATOM 7683 O O . VAL B 1 429 ? -19.938 10.266 6.031 1 88.12 429 VAL B O 1
ATOM 7686 N N . GLY B 1 430 ? -20.312 8.336 4.977 1 91.19 430 GLY B N 1
ATOM 7687 C CA . GLY B 1 430 ? -20.609 8.969 3.705 1 91.19 430 GLY B CA 1
ATOM 7688 C C . GLY B 1 430 ? -21.453 8.102 2.783 1 91.19 430 GLY B C 1
ATOM 7689 O O . GLY B 1 430 ? -21.891 7.023 3.174 1 91.19 430 GLY B O 1
ATOM 7690 N N . MET B 1 431 ? -21.781 8.695 1.683 1 91.38 431 MET B N 1
ATOM 7691 C CA . MET B 1 431 ? -22.562 8.055 0.625 1 91.38 431 MET B CA 1
ATOM 7692 C C . MET B 1 431 ? -22.031 8.453 -0.751 1 91.38 431 MET B C 1
ATOM 7694 O O . MET B 1 431 ? -21.578 9.578 -0.943 1 91.38 431 MET B O 1
ATOM 7698 N N . MET B 1 432 ? -22.078 7.492 -1.637 1 94.12 432 MET B N 1
ATOM 7699 C CA . MET B 1 432 ? -21.703 7.77 -3.02 1 94.12 432 MET B CA 1
ATOM 7700 C C . MET B 1 432 ? -22.922 7.75 -3.93 1 94.12 432 MET B C 1
ATOM 7702 O O . MET B 1 432 ? -23.703 6.797 -3.904 1 94.12 432 MET B O 1
ATOM 7706 N N . THR B 1 433 ? -23.062 8.781 -4.719 1 92 433 THR B N 1
ATOM 7707 C CA . THR B 1 433 ? -24.219 8.898 -5.598 1 92 433 THR B CA 1
ATOM 7708 C C . THR B 1 433 ? -24.078 7.996 -6.82 1 92 433 THR B C 1
ATOM 7710 O O . THR B 1 433 ? -23.031 7.355 -7 1 92 433 THR B O 1
ATOM 7713 N N . GLU B 1 434 ? -25.094 7.969 -7.645 1 90.19 434 GLU B N 1
ATOM 7714 C CA . GLU B 1 434 ? -25.109 7.152 -8.852 1 90.19 434 GLU B CA 1
ATOM 7715 C C . GLU B 1 434 ? -23.984 7.547 -9.805 1 90.19 434 GLU B C 1
ATOM 7717 O O . GLU B 1 434 ? -23.406 6.691 -10.469 1 90.19 434 GLU B O 1
ATOM 7722 N N . ASN B 1 435 ? -23.703 8.836 -9.781 1 87.75 435 ASN B N 1
ATOM 7723 C CA . ASN B 1 435 ? -22.672 9.312 -10.695 1 87.75 435 ASN B CA 1
ATOM 7724 C C . ASN B 1 435 ? -21.281 9.211 -10.078 1 87.75 435 ASN B C 1
ATOM 7726 O O . ASN B 1 435 ? -20.281 9.555 -10.719 1 87.75 435 ASN B O 1
ATOM 7730 N N . GLY B 1 436 ? -21.234 8.828 -8.82 1 90.44 436 GLY B N 1
ATOM 7731 C CA . GLY B 1 436 ? -19.938 8.586 -8.203 1 90.44 436 GLY B CA 1
ATOM 7732 C C . GLY B 1 436 ? -19.484 9.727 -7.312 1 90.44 436 GLY B C 1
ATOM 7733 O O . GLY B 1 436 ? -18.359 9.719 -6.812 1 90.44 436 GLY B O 1
ATOM 7734 N N . SER B 1 437 ? -20.359 10.68 -7.148 1 91.19 437 SER B N 1
ATOM 7735 C CA . SER B 1 437 ? -20 11.781 -6.258 1 91.19 437 SER B CA 1
ATOM 7736 C C . SER B 1 437 ? -20.109 11.359 -4.793 1 91.19 437 SER B C 1
ATOM 7738 O O . SER B 1 437 ? -21.047 10.656 -4.41 1 91.19 437 SER B O 1
ATOM 7740 N N . LEU B 1 438 ? -19.172 11.859 -4.02 1 94.69 438 LEU B N 1
ATOM 7741 C CA . LEU B 1 438 ? -19.125 11.508 -2.604 1 94.69 438 LEU B CA 1
ATOM 7742 C C . LEU B 1 438 ? -19.844 12.547 -1.758 1 94.69 438 LEU B C 1
ATOM 7744 O O . LEU B 1 438 ? -19.719 13.75 -2.002 1 94.69 438 LEU B O 1
ATOM 7748 N N . PHE B 1 439 ? -20.578 12.109 -0.844 1 91.5 439 PHE B N 1
ATOM 7749 C CA . PHE B 1 439 ? -21.109 12.914 0.25 1 91.5 439 PHE B CA 1
ATOM 7750 C C . PHE B 1 439 ? -20.484 12.508 1.576 1 91.5 439 PHE B C 1
ATOM 7752 O O . PHE B 1 439 ? -20.5 11.328 1.939 1 91.5 439 PHE B O 1
ATOM 7759 N N . ALA B 1 440 ? -19.875 13.445 2.26 1 91 440 ALA B N 1
ATOM 7760 C CA . ALA B 1 440 ? -19.266 13.195 3.566 1 91 440 ALA B CA 1
ATOM 7761 C C . ALA B 1 440 ? -20.125 13.781 4.688 1 91 440 ALA B C 1
ATOM 7763 O O . ALA B 1 440 ? -20.172 15 4.863 1 91 440 ALA B O 1
ATOM 7764 N N . LYS B 1 441 ? -20.688 12.992 5.508 1 81.88 441 LYS B N 1
ATOM 7765 C CA . LYS B 1 441 ? -21.75 13.406 6.418 1 81.88 441 LYS B CA 1
ATOM 7766 C C . LYS B 1 441 ? -21.219 13.602 7.836 1 81.88 441 LYS B C 1
ATOM 7768 O O . LYS B 1 441 ? -21.938 14.086 8.711 1 81.88 441 LYS B O 1
ATOM 7773 N N . GLY B 1 442 ? -20.031 13.227 8.078 1 77.12 442 GLY B N 1
ATOM 7774 C CA . GLY B 1 442 ? -19.453 13.445 9.391 1 77.12 442 GLY B CA 1
ATOM 7775 C C . GLY B 1 442 ? -18.859 12.18 9.992 1 77.12 442 GLY B C 1
ATOM 7776 O O . GLY B 1 442 ? -18.719 11.164 9.312 1 77.12 442 GLY B O 1
ATOM 7777 N N . ARG B 1 443 ? -18.484 12.242 11.375 1 72.75 443 ARG B N 1
ATOM 7778 C CA . ARG B 1 443 ? -17.781 11.164 12.055 1 72.75 443 ARG B CA 1
ATOM 7779 C C . ARG B 1 443 ? -18.766 10.117 12.586 1 72.75 443 ARG B C 1
ATOM 7781 O O . ARG B 1 443 ? -19.906 10.445 12.922 1 72.75 443 ARG B O 1
ATOM 7788 N N . ILE B 1 444 ? -18.281 8.93 12.648 1 63.06 444 ILE B N 1
ATOM 7789 C CA . ILE B 1 444 ? -19.062 7.828 13.203 1 63.06 444 ILE B CA 1
ATOM 7790 C C . ILE B 1 444 ? -19.156 7.973 14.719 1 63.06 444 ILE B C 1
ATOM 7792 O O . ILE B 1 444 ? -20.234 7.816 15.297 1 63.06 444 ILE B O 1
ATOM 7796 N N . SER B 1 445 ? -17.969 8.266 15.242 1 60.16 445 SER B N 1
ATOM 7797 C CA . SER B 1 445 ? -17.906 8.312 16.703 1 60.16 445 SER B CA 1
ATOM 7798 C C . SER B 1 445 ? -18.391 9.656 17.234 1 60.16 445 SER B C 1
ATOM 7800 O O . SER B 1 445 ? -18.062 10.711 16.672 1 60.16 445 SER B O 1
ATOM 7802 N N . ASP B 1 446 ? -19.312 9.672 18.141 1 60.19 446 ASP B N 1
ATOM 7803 C CA . ASP B 1 446 ? -19.875 10.852 18.781 1 60.19 446 ASP B CA 1
ATOM 7804 C C . ASP B 1 446 ? -19 11.328 19.922 1 60.19 446 ASP B C 1
ATOM 7806 O O . ASP B 1 446 ? -19.359 12.258 20.656 1 60.19 446 ASP B O 1
ATOM 7810 N N . SER B 1 447 ? -17.859 10.805 20.047 1 63.91 447 SER B N 1
ATOM 7811 C CA . SER B 1 447 ? -17.062 11.109 21.234 1 63.91 447 SER B CA 1
ATOM 7812 C C . SER B 1 447 ? -16.219 12.359 21.031 1 63.91 447 SER B C 1
ATOM 7814 O O . SER B 1 447 ? -15.641 12.891 21.984 1 63.91 447 SER B O 1
ATOM 7816 N N . MET B 1 448 ? -16.297 12.914 19.906 1 64.56 448 MET B N 1
ATOM 7817 C CA . MET B 1 448 ? -15.5 14.094 19.609 1 64.56 448 MET B CA 1
ATOM 7818 C C . MET B 1 448 ? -16.344 15.172 18.922 1 64.56 448 MET B C 1
ATOM 7820 O O . MET B 1 448 ? -17.25 14.852 18.156 1 64.56 448 MET B O 1
ATOM 7824 N N . VAL B 1 449 ? -16.094 16.406 19.359 1 71 449 VAL B N 1
ATOM 7825 C CA . VAL B 1 449 ? -16.75 17.547 18.719 1 71 449 VAL B CA 1
ATOM 7826 C C . VAL B 1 449 ? -15.695 18.5 18.156 1 71 449 VAL B C 1
ATOM 7828 O O . VAL B 1 449 ? -14.586 18.594 18.703 1 71 449 VAL B O 1
ATOM 7831 N N . LYS B 1 450 ? -15.984 19.125 17.094 1 72.38 450 LYS B N 1
ATOM 7832 C CA . LYS B 1 450 ? -15.078 20.094 16.5 1 72.38 450 LYS B CA 1
ATOM 7833 C C . LYS B 1 450 ? -15.367 21.5 17.016 1 72.38 450 LYS B C 1
ATOM 7835 O O . LYS B 1 450 ? -16.5 21.969 16.938 1 72.38 450 LYS B O 1
ATOM 7840 N N . ILE B 1 451 ? -14.43 22.125 17.656 1 70.75 451 ILE B N 1
ATOM 7841 C CA . ILE B 1 451 ? -14.477 23.531 18.078 1 70.75 451 ILE B CA 1
ATOM 7842 C C . ILE B 1 451 ? -13.406 24.328 17.344 1 70.75 451 ILE B C 1
ATOM 7844 O O . ILE B 1 451 ? -12.211 24.125 17.578 1 70.75 451 ILE B O 1
ATOM 7848 N N . GLY B 1 452 ? -13.875 25.141 16.453 1 64.94 452 GLY B N 1
ATOM 7849 C CA . GLY B 1 452 ? -12.891 25.781 15.586 1 64.94 452 GLY B CA 1
ATOM 7850 C C . GLY B 1 452 ? -12.141 24.781 14.719 1 64.94 452 GLY B C 1
ATOM 7851 O O . GLY B 1 452 ? -12.758 23.953 14.047 1 64.94 452 GLY B O 1
ATOM 7852 N N . PRO B 1 453 ? -10.852 24.922 14.719 1 64.38 453 PRO B N 1
ATOM 7853 C CA . PRO B 1 453 ? -10.078 24.016 13.867 1 64.38 453 PRO B CA 1
ATOM 7854 C C . PRO B 1 453 ? -9.688 22.734 14.586 1 64.38 453 PRO B C 1
ATOM 7856 O O . PRO B 1 453 ? -9.008 21.875 14.008 1 64.38 453 PRO B O 1
ATOM 7859 N N . ARG B 1 454 ? -10.203 22.516 15.805 1 69.81 454 ARG B N 1
ATOM 7860 C CA . ARG B 1 454 ? -9.711 21.391 16.594 1 69.81 454 ARG B CA 1
ATOM 7861 C C . ARG B 1 454 ? -10.852 20.438 16.938 1 69.81 454 ARG B C 1
ATOM 7863 O O . ARG B 1 454 ? -11.992 20.859 17.125 1 69.81 454 ARG B O 1
ATOM 7870 N N . PHE B 1 455 ? -10.414 19.25 17.031 1 68.62 455 PHE B N 1
ATOM 7871 C CA . PHE B 1 455 ? -11.289 18.25 17.641 1 68.62 455 PHE B CA 1
ATOM 7872 C C . PHE B 1 455 ? -10.984 18.094 19.125 1 68.62 455 PHE B C 1
ATOM 7874 O O . PHE B 1 455 ? -9.82 17.984 19.516 1 68.62 455 PHE B O 1
ATOM 7881 N N . VAL B 1 456 ? -12.055 18.172 19.891 1 72 456 VAL B N 1
ATOM 7882 C CA . VAL B 1 456 ? -11.875 18.062 21.328 1 72 456 VAL B CA 1
ATOM 7883 C C . VAL B 1 456 ? -12.797 16.969 21.875 1 72 456 VAL B C 1
ATOM 7885 O O . VAL B 1 456 ? -13.906 16.781 21.359 1 72 456 VAL B O 1
ATOM 7888 N N . SER B 1 457 ? -12.344 16.266 22.797 1 72.62 457 SER B N 1
ATOM 7889 C CA . SER B 1 457 ? -13.148 15.266 23.484 1 72.62 457 SER B CA 1
ATOM 7890 C C . SER B 1 457 ? -14.266 15.914 24.297 1 72.62 457 SER B C 1
ATOM 7892 O O . SER B 1 457 ? -14.016 16.797 25.109 1 72.62 457 SER B O 1
ATOM 7894 N N . VAL B 1 458 ? -15.461 15.32 24.016 1 78.38 458 VAL B N 1
ATOM 7895 C CA . VAL B 1 458 ? -16.625 15.781 24.766 1 78.38 458 VAL B CA 1
ATOM 7896 C C . VAL B 1 458 ? -16.391 15.555 26.266 1 78.38 458 VAL B C 1
ATOM 7898 O O . VAL B 1 458 ? -16.594 16.453 27.078 1 78.38 458 VAL B O 1
ATOM 7901 N N . ALA B 1 459 ? -15.781 14.445 26.547 1 75 459 ALA B N 1
ATOM 7902 C CA . ALA B 1 459 ? -15.547 14.078 27.938 1 75 459 ALA B CA 1
ATOM 7903 C C . ALA B 1 459 ? -14.539 15.023 28.594 1 75 459 ALA B C 1
ATOM 7905 O O . ALA B 1 459 ? -14.672 15.344 29.781 1 75 459 ALA B O 1
ATOM 7906 N N . SER B 1 460 ? -13.602 15.484 27.875 1 80.25 460 SER B N 1
ATOM 7907 C CA . SER B 1 460 ? -12.578 16.375 28.422 1 80.25 460 SER B CA 1
ATOM 7908 C C . SER B 1 460 ? -13.172 17.719 28.828 1 80.25 460 SER B C 1
ATOM 7910 O O . SER B 1 460 ? -12.891 18.219 29.906 1 80.25 460 SER B O 1
ATOM 7912 N N . ILE B 1 461 ? -13.992 18.234 28.016 1 84.88 461 ILE B N 1
ATOM 7913 C CA . ILE B 1 461 ? -14.609 19.516 28.312 1 84.88 461 ILE B CA 1
ATOM 7914 C C . ILE B 1 461 ? -15.539 19.375 29.516 1 84.88 461 ILE B C 1
ATOM 7916 O O . ILE B 1 461 ? -15.531 20.219 30.422 1 84.88 461 ILE B O 1
ATOM 7920 N N . GLU B 1 462 ? -16.266 18.281 29.484 1 88.5 462 GLU B N 1
ATOM 7921 C CA . GLU B 1 462 ? -17.203 18.047 30.578 1 88.5 462 GLU B CA 1
ATOM 7922 C C . GLU B 1 462 ? -16.453 17.891 31.906 1 88.5 462 GLU B C 1
ATOM 7924 O O . GLU B 1 462 ? -16.875 18.453 32.938 1 88.5 462 GLU B O 1
ATOM 7929 N N . CYS B 1 463 ? -15.398 17.219 31.859 1 85.38 463 CYS B N 1
ATOM 7930 C CA . CYS B 1 463 ? -14.609 17.016 33.062 1 85.38 463 CYS B CA 1
ATOM 7931 C C . CYS B 1 463 ? -14.047 18.328 33.594 1 85.38 463 CYS B C 1
ATOM 7933 O O . CYS B 1 463 ? -14.102 18.609 34.781 1 85.38 463 CYS B O 1
ATOM 7935 N N . MET B 1 464 ? -13.539 19.109 32.75 1 88.5 464 MET B N 1
ATOM 7936 C CA . MET B 1 464 ? -12.977 20.391 33.156 1 88.5 464 MET B CA 1
ATOM 7937 C C . MET B 1 464 ? -14.055 21.281 33.781 1 88.5 464 MET B C 1
ATOM 7939 O O . MET B 1 464 ? -13.844 21.844 34.875 1 88.5 464 MET B O 1
ATOM 7943 N N . LEU B 1 465 ? -15.18 21.375 33.156 1 92.12 465 LEU B N 1
ATOM 7944 C CA . LEU B 1 465 ? -16.234 22.266 33.594 1 92.12 465 LEU B CA 1
ATOM 7945 C C . LEU B 1 465 ? -16.844 21.766 34.906 1 92.12 465 LEU B C 1
ATOM 7947 O O . LEU B 1 465 ? -17.188 22.562 35.781 1 92.12 465 LEU B O 1
ATOM 7951 N N . LYS B 1 466 ? -16.922 20.469 35.031 1 90.19 466 LYS B N 1
ATOM 7952 C CA . LYS B 1 466 ? -17.5 19.875 36.25 1 90.19 466 LYS B CA 1
ATOM 7953 C C . LYS B 1 466 ? -16.656 20.203 37.469 1 90.19 466 LYS B C 1
ATOM 7955 O O . LYS B 1 466 ? -17.141 20.172 38.594 1 90.19 466 LYS B O 1
ATOM 7960 N N . ASN B 1 467 ? -15.477 20.453 37.25 1 89.31 467 ASN B N 1
ATOM 7961 C CA . ASN B 1 467 ? -14.578 20.75 38.344 1 89.31 467 ASN B CA 1
ATOM 7962 C C . ASN B 1 467 ? -14.758 22.203 38.812 1 89.31 467 ASN B C 1
ATOM 7964 O O . ASN B 1 467 ? -14.203 22.578 39.844 1 89.31 467 ASN B O 1
ATOM 7968 N N . HIS B 1 468 ? -15.461 22.922 38.094 1 90.88 468 HIS B N 1
ATOM 7969 C CA . HIS B 1 468 ? -15.766 24.281 38.562 1 90.88 468 HIS B CA 1
ATOM 7970 C C . HIS B 1 468 ? -16.672 24.25 39.781 1 90.88 468 HIS B C 1
ATOM 7972 O O . HIS B 1 468 ? -17.641 23.5 39.812 1 90.88 468 HIS B O 1
ATOM 7978 N N . VAL B 1 469 ? -16.516 25.109 40.688 1 87.38 469 VAL B N 1
ATOM 7979 C CA . VAL B 1 469 ? -17.141 25.078 42 1 87.38 469 VAL B CA 1
ATOM 7980 C C . VAL B 1 469 ? -18.641 25.328 41.875 1 87.38 469 VAL B C 1
ATOM 7982 O O . VAL B 1 469 ? -19.438 24.766 42.656 1 87.38 469 VAL B O 1
ATOM 7985 N N . ASP B 1 470 ? -19.016 26.031 40.875 1 91 470 ASP B N 1
ATOM 7986 C CA . ASP B 1 470 ? -20.422 26.453 40.75 1 91 470 ASP B CA 1
ATOM 7987 C C . ASP B 1 470 ? -21.172 25.578 39.781 1 91 470 ASP B C 1
ATOM 7989 O O . ASP B 1 470 ? -22.312 25.891 39.375 1 91 470 ASP B O 1
ATOM 7993 N N . ILE B 1 471 ? -20.594 24.531 39.281 1 92.69 471 ILE B N 1
ATOM 7994 C CA . ILE B 1 471 ? -21.234 23.672 38.281 1 92.69 471 ILE B CA 1
ATOM 7995 C C . ILE B 1 471 ? -21.531 22.312 38.938 1 92.69 471 ILE B C 1
ATOM 7997 O O . ILE B 1 471 ? -20.656 21.703 39.531 1 92.69 471 ILE B O 1
ATOM 8001 N N . SER B 1 472 ? -22.75 21.891 38.812 1 90.25 472 SER B N 1
ATOM 8002 C CA . SER B 1 472 ? -23.172 20.594 39.344 1 90.25 472 SER B CA 1
ATOM 8003 C C . SER B 1 472 ? -23.016 19.5 38.312 1 90.25 472 SER B C 1
ATOM 8005 O O . SER B 1 472 ? -22.688 18.359 38.656 1 90.25 472 SER B O 1
ATOM 8007 N N . ASP B 1 473 ? -23.391 19.812 37.094 1 91.31 473 ASP B N 1
ATOM 8008 C CA . ASP B 1 473 ? -23.297 18.875 36 1 91.31 473 ASP B CA 1
ATOM 8009 C C . ASP B 1 473 ? -23.203 19.594 34.656 1 91.31 473 ASP B C 1
ATOM 8011 O O . ASP B 1 473 ? -23.578 20.766 34.562 1 91.31 473 ASP B O 1
ATOM 8015 N N . VAL B 1 474 ? -22.656 18.906 33.656 1 93.69 474 VAL B N 1
ATOM 8016 C CA . VAL B 1 474 ? -22.5 19.516 32.344 1 93.69 474 VAL B CA 1
ATOM 8017 C C . VAL B 1 474 ? -22.719 18.469 31.25 1 93.69 474 VAL B C 1
ATOM 8019 O O . VAL B 1 474 ? -22.312 17.312 31.391 1 93.69 474 VAL B O 1
ATOM 8022 N N . VAL B 1 475 ? -23.422 18.797 30.172 1 91.56 475 VAL B N 1
ATOM 8023 C CA . VAL B 1 475 ? -23.562 17.984 28.969 1 91.56 475 VAL B CA 1
ATOM 8024 C C . VAL B 1 475 ? -23.125 18.797 27.75 1 91.56 475 VAL B C 1
ATOM 8026 O O . VAL B 1 475 ? -23.641 19.875 27.484 1 91.56 475 VAL B O 1
ATOM 8029 N N . VAL B 1 476 ? -22.125 18.25 27.062 1 89.12 476 VAL B N 1
ATOM 8030 C CA . VAL B 1 476 ? -21.609 18.906 25.875 1 89.12 476 VAL B CA 1
ATOM 8031 C C . VAL B 1 476 ? -22.172 18.234 24.625 1 89.12 476 VAL B C 1
ATOM 8033 O O . VAL B 1 476 ? -22.234 17 24.547 1 89.12 476 VAL B O 1
ATOM 8036 N N . PHE B 1 477 ? -22.625 19 23.703 1 86.06 477 PHE B N 1
ATOM 8037 C CA . PHE B 1 477 ? -23.172 18.453 22.469 1 86.06 477 PHE B CA 1
ATOM 8038 C C . PHE B 1 477 ? -22.984 19.438 21.312 1 86.06 477 PHE B C 1
ATOM 8040 O O . PHE B 1 477 ? -22.719 20.625 21.531 1 86.06 477 PHE B O 1
ATOM 8047 N N . SER B 1 478 ? -23.047 18.969 20.094 1 83 478 SER B N 1
ATOM 8048 C CA . SER B 1 478 ? -23 19.797 18.891 1 83 478 SER B CA 1
ATOM 8049 C C . SER B 1 478 ? -24.391 20.156 18.406 1 83 478 SER B C 1
ATOM 8051 O O . SER B 1 478 ? -25.344 19.406 18.625 1 83 478 SER B O 1
ATOM 8053 N N . TYR B 1 479 ? -24.562 21.328 17.844 1 78.62 479 TYR B N 1
ATOM 8054 C CA . TYR B 1 479 ? -25.828 21.766 17.25 1 78.62 479 TYR B CA 1
ATOM 8055 C C . TYR B 1 479 ? -25.578 22.641 16.031 1 78.62 479 TYR B C 1
ATOM 8057 O O . TYR B 1 479 ? -24.469 23.109 15.812 1 78.62 479 TYR B O 1
ATOM 8065 N N . ILE B 1 480 ? -26.562 22.75 15.172 1 78.38 480 ILE B N 1
ATOM 8066 C CA . ILE B 1 480 ? -26.547 23.609 14 1 78.38 480 ILE B CA 1
ATOM 8067 C C . ILE B 1 480 ? -27.281 24.906 14.305 1 78.38 480 ILE B C 1
ATOM 8069 O O . ILE B 1 480 ? -28.453 24.891 14.688 1 78.38 480 ILE B O 1
ATOM 8073 N N . ASP B 1 481 ? -26.609 25.984 14.164 1 77.12 481 ASP B N 1
ATOM 8074 C CA . ASP B 1 481 ? -27.234 27.266 14.492 1 77.12 481 ASP B CA 1
ATOM 8075 C C . ASP B 1 481 ? -28.094 27.766 13.328 1 77.12 481 ASP B C 1
ATOM 8077 O O . ASP B 1 481 ? -28.328 27.047 12.359 1 77.12 481 ASP B O 1
ATOM 8081 N N . LYS B 1 482 ? -28.562 28.938 13.523 1 72.25 482 LYS B N 1
ATOM 8082 C CA . LYS B 1 482 ? -29.484 29.5 12.547 1 72.25 482 LYS B CA 1
ATOM 8083 C C . LYS B 1 482 ? -28.812 29.703 11.195 1 72.25 482 LYS B C 1
ATOM 8085 O O . LYS B 1 482 ? -29.469 29.688 10.156 1 72.25 482 LYS B O 1
ATOM 8090 N N . MET B 1 483 ? -27.562 29.859 11.266 1 70.38 483 MET B N 1
ATOM 8091 C CA . MET B 1 483 ? -26.812 30.016 10.031 1 70.38 483 MET B CA 1
ATOM 8092 C C . MET B 1 483 ? -26.344 28.672 9.492 1 70.38 483 MET B C 1
ATOM 8094 O O . MET B 1 483 ? -25.516 28.609 8.578 1 70.38 483 MET B O 1
ATOM 8098 N N . GLN B 1 484 ? -26.797 27.688 10.172 1 70.31 484 GLN B N 1
ATOM 8099 C CA . GLN B 1 484 ? -26.531 26.297 9.789 1 70.31 484 GLN B CA 1
ATOM 8100 C C . GLN B 1 484 ? -25.078 25.938 10.023 1 70.31 484 GLN B C 1
ATOM 8102 O O . GLN B 1 484 ? -24.484 25.156 9.258 1 70.31 484 GLN B O 1
ATOM 8107 N N . TYR B 1 485 ? -24.547 26.625 10.961 1 71.88 485 TYR B N 1
ATOM 8108 C CA . TYR B 1 485 ? -23.172 26.312 11.344 1 71.88 485 TYR B CA 1
ATOM 8109 C C . TYR B 1 485 ? -23.125 25.297 12.477 1 71.88 485 TYR B C 1
ATOM 8111 O O . TYR B 1 485 ? -23.969 25.328 13.375 1 71.88 485 TYR B O 1
ATOM 8119 N N . HIS B 1 486 ? -22.156 24.406 12.375 1 74.12 486 HIS B N 1
ATOM 8120 C CA . HIS B 1 486 ? -21.938 23.453 13.461 1 74.12 486 HIS B CA 1
ATOM 8121 C C . HIS B 1 486 ? -21.25 24.125 14.648 1 74.12 486 HIS B C 1
ATOM 8123 O O . HIS B 1 486 ? -20.141 24.656 14.531 1 74.12 486 HIS B O 1
ATOM 8129 N N . CYS B 1 487 ? -22 24.109 15.719 1 80.62 487 CYS B N 1
ATOM 8130 C CA . CYS B 1 487 ? -21.516 24.766 16.938 1 80.62 487 CYS B CA 1
ATOM 8131 C C . CYS B 1 487 ? -21.531 23.797 18.109 1 80.62 487 CYS B C 1
ATOM 8133 O O . CYS B 1 487 ? -22.188 22.766 18.062 1 80.62 487 CYS B O 1
ATOM 8135 N N . VAL B 1 488 ? -20.719 24.141 19.094 1 86.88 488 VAL B N 1
ATOM 8136 C CA . VAL B 1 488 ? -20.688 23.359 20.328 1 86.88 488 VAL B CA 1
ATOM 8137 C C . VAL B 1 488 ? -21.391 24.141 21.453 1 86.88 488 VAL B C 1
ATOM 8139 O O . VAL B 1 488 ? -21.172 25.344 21.594 1 86.88 488 VAL B O 1
ATOM 8142 N N . CYS B 1 489 ? -22.25 23.391 22.094 1 91.56 489 CYS B N 1
ATOM 8143 C CA . CYS B 1 489 ? -22.953 23.953 23.25 1 91.56 489 CYS B CA 1
ATOM 8144 C C . CYS B 1 489 ? -22.688 23.141 24.5 1 91.56 489 CYS B C 1
ATOM 8146 O O . CYS B 1 489 ? -22.594 21.922 24.453 1 91.56 489 CYS B O 1
ATOM 8148 N N . CYS B 1 490 ? -22.516 23.844 25.594 1 93.81 490 CYS B N 1
ATOM 8149 C CA . CYS B 1 490 ? -22.438 23.203 26.906 1 93.81 490 CYS B CA 1
ATOM 8150 C C . CYS B 1 490 ? -23.688 23.516 27.734 1 93.81 490 CYS B C 1
ATOM 8152 O O . CYS B 1 490 ? -23.938 24.672 28.094 1 93.81 490 CYS B O 1
ATOM 8154 N N . ALA B 1 491 ? -24.453 22.422 27.938 1 94.69 491 ALA B N 1
ATOM 8155 C CA . ALA B 1 491 ? -25.516 22.547 28.922 1 94.69 491 ALA B CA 1
ATOM 8156 C C . ALA B 1 491 ? -24.984 22.438 30.344 1 94.69 491 ALA B C 1
ATOM 8158 O O . ALA B 1 491 ? -24.391 21.422 30.719 1 94.69 491 ALA B O 1
ATOM 8159 N N . VAL B 1 492 ? -25.203 23.5 31.125 1 94.69 492 VAL B N 1
ATOM 8160 C CA . VAL B 1 492 ? -24.578 23.562 32.438 1 94.69 492 VAL B CA 1
ATOM 8161 C C . VAL B 1 492 ? -25.656 23.594 33.531 1 94.69 492 VAL B C 1
ATOM 8163 O O . VAL B 1 492 ? -26.531 24.469 33.5 1 94.69 492 VAL B O 1
ATOM 8166 N N . LYS B 1 493 ? -25.594 22.641 34.375 1 92.44 493 LYS B N 1
ATOM 8167 C CA . LYS B 1 49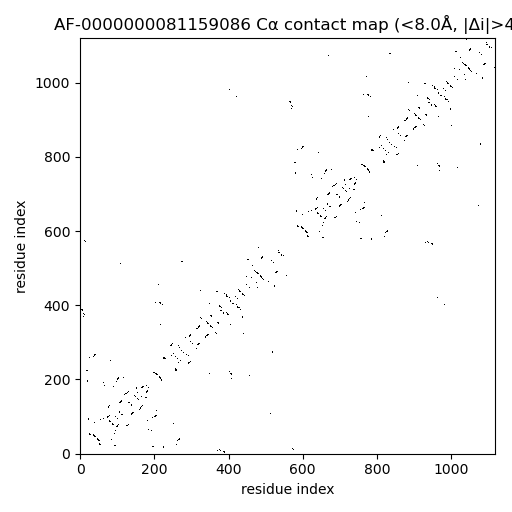3 ? -26.406 22.688 35.594 1 92.44 493 LYS B CA 1
ATOM 8168 C C . LYS B 1 493 ? -25.703 23.453 36.688 1 92.44 493 LYS B C 1
ATOM 8170 O O . LYS B 1 493 ? -24.656 23.031 37.188 1 92.44 493 LYS B O 1
ATOM 8175 N N . THR B 1 494 ? -26.281 24.562 37.125 1 88.81 494 THR B N 1
ATOM 8176 C CA . THR B 1 494 ? -25.594 25.484 38 1 88.81 494 THR B CA 1
ATOM 8177 C C . THR B 1 494 ? -26 25.219 39.469 1 88.81 494 THR B C 1
ATOM 8179 O O . THR B 1 494 ? -27.125 24.781 39.719 1 88.81 494 THR B O 1
ATOM 8182 N N . LYS B 1 495 ? -25.047 25.375 40.375 1 80.62 495 LYS B N 1
ATOM 8183 C CA . LYS B 1 495 ? -25.281 25.375 41.812 1 80.62 495 LYS B CA 1
ATOM 8184 C C . LYS B 1 495 ? -25.609 26.781 42.312 1 80.62 495 LYS B C 1
ATOM 8186 O O . LYS B 1 495 ? -26.156 26.938 43.406 1 80.62 495 LYS B O 1
ATOM 8191 N N . GLY B 1 496 ? -25.234 27.703 41.75 1 74.5 496 GLY B N 1
ATOM 8192 C CA . GLY B 1 496 ? -25.359 29.062 42.25 1 74.5 496 GLY B CA 1
ATOM 8193 C C . GLY B 1 496 ? -25.5 30.094 41.156 1 74.5 496 GLY B C 1
ATOM 8194 O O . GLY B 1 496 ? -25.594 29.734 39.969 1 74.5 496 GLY B O 1
ATOM 8195 N N . ASP B 1 497 ? -25.453 31.391 41.594 1 72.25 497 ASP B N 1
ATOM 8196 C CA . ASP B 1 497 ? -25.625 32.531 40.688 1 72.25 497 ASP B CA 1
ATOM 8197 C C . ASP B 1 497 ? -24.281 33.062 40.219 1 72.25 497 ASP B C 1
ATOM 8199 O O . ASP B 1 497 ? -23.25 32.812 40.812 1 72.25 497 ASP B O 1
ATOM 8203 N N . GLY B 1 498 ? -24.062 33.438 38.969 1 77.94 498 GLY B N 1
ATOM 8204 C CA . GLY B 1 498 ? -22.891 34.188 38.562 1 77.94 498 GLY B CA 1
ATOM 8205 C C . GLY B 1 498 ? -22.156 33.562 37.406 1 77.94 498 GLY B C 1
ATOM 8206 O O . GLY B 1 498 ? -21.156 34.094 36.938 1 77.94 498 GLY B O 1
ATOM 8207 N N . LEU B 1 499 ? -22.609 32.469 37.062 1 87.56 499 LEU B N 1
ATOM 8208 C CA . LEU B 1 499 ? -21.922 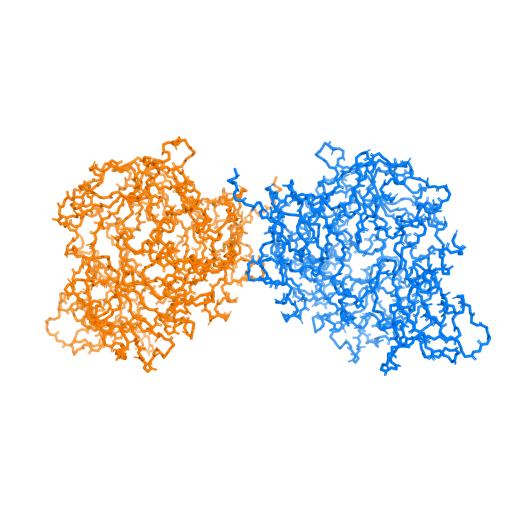31.844 35.906 1 87.56 499 LEU B CA 1
ATOM 8209 C C . LEU B 1 499 ? -22.312 32.531 34.625 1 87.56 499 LEU B C 1
ATOM 8211 O O . LEU B 1 499 ? -23.484 32.906 34.438 1 87.56 499 LEU B O 1
ATOM 8215 N N . SER B 1 500 ? -21.312 32.906 33.844 1 91.31 500 SER B N 1
ATOM 8216 C CA . SER B 1 500 ? -21.516 33.469 32.531 1 91.31 500 SER B CA 1
ATOM 8217 C C . SER B 1 500 ? -20.578 32.844 31.5 1 91.31 500 SER B C 1
ATOM 8219 O O . SER B 1 500 ? -19.656 32.125 31.875 1 91.31 500 SER B O 1
ATOM 8221 N N . LYS B 1 501 ? -20.906 33.156 30.344 1 91.12 501 LYS B N 1
ATOM 8222 C CA . LYS B 1 501 ? -20.047 32.625 29.281 1 91.12 501 LYS B CA 1
ATOM 8223 C C . LYS B 1 501 ? -18.609 33.094 29.469 1 91.12 501 LYS B C 1
ATOM 8225 O O . LYS B 1 501 ? -17.672 32.312 29.312 1 91.12 501 LYS B O 1
ATOM 8230 N N . SER B 1 502 ? -18.453 34.375 29.75 1 90.25 502 SER B N 1
ATOM 8231 C CA . SER B 1 502 ? -17.125 34.938 29.891 1 90.25 502 SER B CA 1
ATOM 8232 C C . SER B 1 502 ? -16.344 34.25 31.016 1 90.25 502 SER B C 1
ATOM 8234 O O . SER B 1 502 ? -15.148 33.969 30.859 1 90.25 502 SER B O 1
ATOM 8236 N N . VAL B 1 503 ? -17.031 33.969 32.062 1 90.88 503 VAL B N 1
ATOM 8237 C CA . VAL B 1 503 ? -16.406 33.312 33.219 1 90.88 503 VAL B CA 1
ATOM 8238 C C . VAL B 1 503 ? -15.977 31.906 32.844 1 90.88 503 VAL B C 1
ATOM 8240 O O . VAL B 1 503 ? -14.867 31.484 33.156 1 90.88 503 VAL B O 1
ATOM 8243 N N . LEU B 1 504 ? -16.828 31.266 32.188 1 92.5 504 LEU B N 1
ATOM 8244 C CA . LEU B 1 504 ? -16.547 29.875 31.844 1 92.5 504 LEU B CA 1
ATOM 8245 C C . LEU B 1 504 ? -15.5 29.797 30.75 1 92.5 504 LEU B C 1
ATOM 8247 O O . LEU B 1 504 ? -14.688 28.875 30.719 1 92.5 504 LEU B O 1
ATOM 8251 N N . ASP B 1 505 ? -15.492 30.75 29.828 1 90.12 505 ASP B N 1
ATOM 8252 C CA . ASP B 1 505 ? -14.445 30.828 28.812 1 90.12 505 ASP B CA 1
ATOM 8253 C C . ASP B 1 505 ? -13.078 31.016 29.453 1 90.12 505 ASP B C 1
ATOM 8255 O O . ASP B 1 505 ? -12.125 30.312 29.094 1 90.12 505 ASP B O 1
ATOM 8259 N N . GLU B 1 506 ? -13.031 31.891 30.344 1 88.19 506 GLU B N 1
ATOM 8260 C CA . GLU B 1 506 ? -11.773 32.156 31.031 1 88.19 506 GLU B CA 1
ATOM 8261 C C . GLU B 1 506 ? -11.336 30.938 31.859 1 88.19 506 GLU B C 1
ATOM 8263 O O . GLU B 1 506 ? -10.148 30.625 31.938 1 88.19 506 GLU B O 1
ATOM 8268 N N . TYR B 1 507 ? -12.312 30.344 32.531 1 89.5 507 TYR B N 1
ATOM 8269 C CA . TYR B 1 507 ? -12.031 29.156 33.344 1 89.5 507 TYR B CA 1
ATOM 8270 C C . TYR B 1 507 ? -11.422 28.047 32.5 1 89.5 507 TYR B C 1
ATOM 8272 O O . TYR B 1 507 ? -10.438 27.422 32.875 1 89.5 507 TYR B O 1
ATOM 8280 N N . LEU B 1 508 ? -12.008 27.875 31.359 1 88.62 508 LEU B N 1
ATOM 8281 C CA . LEU B 1 508 ? -11.523 26.828 30.469 1 88.62 508 LEU B CA 1
ATOM 8282 C C . LEU B 1 508 ? -10.109 27.156 29.984 1 88.62 508 LEU B C 1
ATOM 8284 O O . LEU B 1 508 ? -9.25 26.281 29.922 1 88.62 508 LEU B O 1
ATOM 8288 N N . LEU B 1 509 ? -9.859 28.375 29.562 1 86.31 509 LEU B N 1
ATOM 8289 C CA . LEU B 1 509 ? -8.539 28.797 29.109 1 86.31 509 LEU B CA 1
ATOM 8290 C C . LEU B 1 509 ? -7.496 28.594 30.203 1 86.31 509 LEU B C 1
ATOM 8292 O O . LEU B 1 509 ? -6.391 28.109 29.938 1 86.31 509 LEU B O 1
ATOM 8296 N N . ASP B 1 510 ? -7.906 28.906 31.344 1 86.69 510 ASP B N 1
ATOM 8297 C CA . ASP B 1 510 ? -7.012 28.75 32.469 1 86.69 510 ASP B CA 1
ATOM 8298 C C . ASP B 1 510 ? -6.695 27.281 32.75 1 86.69 510 ASP B C 1
ATOM 8300 O O . ASP B 1 510 ? -5.539 26.922 32.969 1 86.69 510 ASP B O 1
ATOM 8304 N N . LYS B 1 511 ? -7.715 26.531 32.719 1 85.12 511 LYS B N 1
ATOM 8305 C CA . LYS B 1 511 ? -7.535 25.109 32.969 1 85.12 511 LYS B CA 1
ATOM 8306 C C . LYS B 1 511 ? -6.641 24.469 31.891 1 85.12 511 LYS B C 1
ATOM 8308 O O . LYS B 1 511 ? -5.906 23.531 32.188 1 85.12 511 LYS B O 1
ATOM 8313 N N . GLU B 1 512 ? -6.688 25.062 30.781 1 81.62 512 GLU B N 1
ATOM 8314 C CA . GLU B 1 512 ? -5.867 24.547 29.688 1 81.62 512 GLU B CA 1
ATOM 8315 C C . GLU B 1 512 ? -4.516 25.266 29.625 1 81.62 512 GLU B C 1
ATOM 8317 O O . GLU B 1 512 ? -3.715 25 28.734 1 81.62 512 GLU B O 1
ATOM 8322 N N . HIS B 1 513 ? -4.309 26.172 30.641 1 77.62 513 HIS B N 1
ATOM 8323 C CA . HIS B 1 513 ? -3.072 26.938 30.688 1 77.62 513 HIS B CA 1
ATOM 8324 C C . HIS B 1 513 ? -2.824 27.672 29.375 1 77.62 513 HIS B C 1
ATOM 8326 O O . HIS B 1 513 ? -1.728 27.609 28.828 1 77.62 513 HIS B O 1
ATOM 8332 N N . ARG B 1 514 ? -3.836 28.219 28.906 1 80.56 514 ARG B N 1
ATOM 8333 C CA . ARG B 1 514 ? -3.74 29.016 27.688 1 80.56 514 ARG B CA 1
ATOM 8334 C C . ARG B 1 514 ? -3.906 30.5 28 1 80.56 514 ARG B C 1
ATOM 8336 O O . ARG B 1 514 ? -4.535 30.875 28.984 1 80.56 514 ARG B O 1
ATOM 8343 N N . THR B 1 515 ? -3.154 31.25 27.156 1 67.69 515 THR B N 1
ATOM 8344 C CA . THR B 1 515 ? -3.32 32.688 27.312 1 67.69 515 THR B CA 1
ATOM 8345 C C . THR B 1 515 ? -4.32 33.219 26.312 1 67.69 515 THR B C 1
ATOM 8347 O O . THR B 1 515 ? -4.516 32.656 25.234 1 67.69 515 THR B O 1
ATOM 8350 N N . GLU B 1 516 ? -5.328 34.094 26.609 1 63.53 516 GLU B N 1
ATOM 8351 C CA . GLU B 1 516 ? -6.277 34.75 25.719 1 63.53 516 GLU B CA 1
ATOM 8352 C C . GLU B 1 516 ? -5.555 35.656 24.703 1 63.53 516 GLU B C 1
ATOM 8354 O O . GLU B 1 516 ? -6.09 36.656 24.266 1 63.53 516 GLU B O 1
ATOM 8359 N N . ALA B 1 517 ? -4.488 35.094 24.172 1 60.69 517 ALA B N 1
ATOM 8360 C CA . ALA B 1 517 ? -3.676 36.062 23.469 1 60.69 517 ALA B CA 1
ATOM 8361 C C . ALA B 1 517 ? -4.105 36.188 22 1 60.69 517 ALA B C 1
ATOM 8363 O O . ALA B 1 517 ? -3.848 37.188 21.344 1 60.69 517 ALA B O 1
ATOM 8364 N N . ASN B 1 518 ? -4.824 35.25 21.516 1 66.06 518 ASN B N 1
ATOM 8365 C CA . ASN B 1 518 ? -5.094 35.469 20.109 1 66.06 518 ASN B CA 1
ATOM 8366 C C . ASN B 1 518 ? -6.5 35 19.719 1 66.06 518 ASN B C 1
ATOM 8368 O O . ASN B 1 518 ? -7.191 34.375 20.531 1 66.06 518 ASN B O 1
ATOM 8372 N N . PHE B 1 519 ? -7 35.531 18.594 1 69.56 519 PHE B N 1
ATOM 8373 C CA . PHE B 1 519 ? -8.344 35.312 18.094 1 69.56 519 PHE B CA 1
ATOM 8374 C C . PHE B 1 519 ? -8.594 33.812 17.922 1 69.56 519 PHE B C 1
ATOM 8376 O O . PHE B 1 519 ? -9.734 33.344 18.016 1 69.56 519 PHE B O 1
ATOM 8383 N N . LEU B 1 520 ? -7.574 33.031 17.781 1 69.88 520 LEU B N 1
ATOM 8384 C CA . LEU B 1 520 ? -7.723 31.594 17.531 1 69.88 520 LEU B CA 1
ATOM 8385 C C . LEU B 1 520 ? -8.188 30.859 18.781 1 69.88 520 LEU B C 1
ATOM 8387 O O . LEU B 1 520 ? -9 29.938 18.703 1 69.88 520 LEU B O 1
ATOM 8391 N N . GLN B 1 521 ? -7.699 31.281 19.844 1 72.81 521 GLN B N 1
ATOM 8392 C CA . GLN B 1 521 ? -8.07 30.656 21.094 1 72.81 521 GLN B CA 1
ATOM 8393 C C . GLN B 1 521 ? -9.555 30.828 21.391 1 72.81 521 GLN B C 1
ATOM 8395 O O . GLN B 1 521 ? -10.203 29.922 21.922 1 72.81 521 GLN B O 1
ATOM 8400 N N . LYS B 1 522 ? -10.031 31.906 20.984 1 72.94 522 LYS B N 1
ATOM 8401 C CA . LYS B 1 522 ? -11.453 32.156 21.219 1 72.94 522 LYS B CA 1
ATOM 8402 C C . LYS B 1 522 ? -12.32 31.25 20.344 1 72.94 522 LYS B C 1
ATOM 8404 O O . LYS B 1 522 ? -13.414 30.859 20.75 1 72.94 522 LYS B O 1
ATOM 8409 N N . LEU B 1 523 ? -11.797 30.953 19.25 1 73.69 523 LEU B N 1
ATOM 8410 C CA . LEU B 1 523 ? -12.523 30.078 18.328 1 73.69 523 LEU B CA 1
ATOM 8411 C C . LEU B 1 523 ? -12.539 28.656 18.859 1 73.69 523 LEU B C 1
ATOM 8413 O O . LEU B 1 523 ? -13.359 27.844 18.406 1 73.69 523 LEU B O 1
ATOM 8417 N N . GLU B 1 524 ? -11.672 28.438 19.75 1 78.38 524 GLU B N 1
ATOM 8418 C CA . GLU B 1 524 ? -11.539 27.062 20.25 1 78.38 524 GLU B CA 1
ATOM 8419 C C . GLU B 1 524 ? -12.328 26.891 21.547 1 78.38 524 GLU B C 1
ATOM 8421 O O . GLU B 1 524 ? -12.102 25.922 22.281 1 78.38 524 GLU B O 1
ATOM 8426 N N . LEU B 1 525 ? -13.219 27.734 21.812 1 84.56 525 LEU B N 1
ATOM 8427 C CA . LEU B 1 525 ? -14.094 27.656 22.969 1 84.56 525 LEU B CA 1
ATOM 8428 C C . LEU B 1 525 ? -15.523 27.359 22.547 1 84.56 525 LEU B C 1
ATOM 8430 O O . LEU B 1 525 ? -15.906 27.609 21.406 1 84.56 525 LEU B O 1
ATOM 8434 N N . PRO B 1 526 ? -16.328 26.734 23.453 1 88.38 526 PRO B N 1
ATOM 8435 C CA . PRO B 1 526 ? -17.75 26.516 23.141 1 88.38 526 PRO B CA 1
ATOM 8436 C C . PRO B 1 526 ? -18.469 27.797 22.719 1 88.38 526 PRO B C 1
ATOM 8438 O O . PRO B 1 526 ? -18.234 28.859 23.312 1 88.38 526 PRO B O 1
ATOM 8441 N N . ARG B 1 527 ? -19.281 27.656 21.781 1 86.75 527 ARG B N 1
ATOM 8442 C CA . ARG B 1 527 ? -20 28.828 21.25 1 86.75 527 ARG B CA 1
ATOM 8443 C C . ARG B 1 527 ? -21.047 29.312 22.25 1 86.75 527 ARG B C 1
ATOM 8445 O O . ARG B 1 527 ? -21.297 30.516 22.344 1 86.75 527 ARG B O 1
ATOM 8452 N N . SER B 1 528 ? -21.609 28.328 22.906 1 90.69 528 SER B N 1
ATOM 8453 C CA . SER B 1 528 ? -22.719 28.719 23.766 1 90.69 528 SER B CA 1
ATOM 8454 C C . SER B 1 528 ? -22.75 27.875 25.047 1 90.69 528 SER B C 1
ATOM 8456 O O . SER B 1 528 ? -22.266 26.75 25.047 1 90.69 528 SER B O 1
ATOM 8458 N N . TYR B 1 529 ? -23.219 28.516 26.078 1 93.56 529 TYR B N 1
ATOM 8459 C CA . TYR B 1 529 ? -23.547 27.859 27.344 1 93.56 529 TYR B CA 1
ATOM 8460 C C . TYR B 1 529 ? -25.016 28.047 27.688 1 93.56 529 TYR B C 1
ATOM 8462 O O . TYR B 1 529 ? -25.547 29.156 27.625 1 93.56 529 TYR B O 1
ATOM 8470 N N . VAL B 1 530 ? -25.656 26.938 27.922 1 93.88 530 VAL B N 1
ATOM 8471 C CA . VAL B 1 530 ? -27.047 27.016 28.391 1 93.88 530 VAL B CA 1
ATOM 8472 C C . VAL B 1 530 ? -27.109 26.594 29.859 1 93.88 530 VAL B C 1
ATOM 8474 O O . VAL B 1 530 ? -26.719 25.469 30.203 1 93.88 530 VAL B O 1
ATOM 8477 N N . PHE B 1 531 ? -27.594 27.531 30.641 1 93.31 531 PHE B N 1
ATOM 8478 C CA . PHE B 1 531 ? -27.656 27.25 32.062 1 93.31 531 PHE B CA 1
ATOM 8479 C C . PHE B 1 531 ? -29.031 26.703 32.438 1 93.31 531 PHE B C 1
ATOM 8481 O O . PHE B 1 531 ? -30.047 27.359 32.219 1 93.31 531 PHE B O 1
ATOM 8488 N N . LEU B 1 532 ? -29.047 25.484 33 1 90.69 532 LEU B N 1
ATOM 8489 C CA . LEU B 1 532 ? -30.281 24.812 33.375 1 90.69 532 LEU B CA 1
ATOM 8490 C C . LEU B 1 532 ? -30.328 24.531 34.875 1 90.69 532 LEU B C 1
ATOM 8492 O O . LEU B 1 532 ? -29.281 24.328 35.5 1 90.69 532 LEU B O 1
ATOM 8496 N N . GLU B 1 533 ? -31.562 24.484 35.344 1 87.06 533 GLU B N 1
ATOM 8497 C CA . GLU B 1 533 ? -31.734 24.188 36.781 1 87.06 533 GLU B CA 1
ATOM 8498 C C . GLU B 1 533 ? -31.562 22.688 37.062 1 87.06 533 GLU B C 1
ATOM 8500 O O . GLU B 1 533 ? -31.047 22.312 38.125 1 87.06 533 GLU B O 1
ATOM 8505 N N . ASP B 1 534 ? -32.062 21.953 36.156 1 88.56 534 ASP B N 1
ATOM 8506 C CA . ASP B 1 534 ? -31.953 20.516 36.281 1 88.56 534 ASP B CA 1
ATOM 8507 C C . ASP B 1 534 ? -31.844 19.828 34.938 1 88.56 534 ASP B C 1
ATOM 8509 O O . ASP B 1 534 ? -32.188 20.422 33.906 1 88.56 534 ASP B O 1
ATOM 8513 N N . PHE B 1 535 ? -31.297 18.547 34.969 1 92.12 535 PHE B N 1
ATOM 8514 C CA . PHE B 1 535 ? -31.172 17.734 33.75 1 92.12 535 PHE B CA 1
ATOM 8515 C C . PHE B 1 535 ? -32.188 16.594 33.75 1 92.12 535 PHE B C 1
ATOM 8517 O O . PHE B 1 535 ? -32.344 15.922 34.781 1 92.12 535 PHE B O 1
ATOM 8524 N N . PRO B 1 536 ? -32.844 16.453 32.656 1 91.62 536 PRO B N 1
ATOM 8525 C CA . PRO B 1 536 ? -33.688 15.25 32.562 1 91.62 536 PRO B CA 1
ATOM 8526 C C . PRO B 1 536 ? -32.906 13.961 32.688 1 91.62 536 PRO B C 1
ATOM 8528 O O . PRO B 1 536 ? -31.766 13.883 32.156 1 91.62 536 PRO B O 1
ATOM 8531 N N . ARG B 1 537 ? -33.438 13.016 33.344 1 88.44 537 ARG B N 1
ATOM 8532 C CA . ARG B 1 537 ? -32.781 11.742 33.562 1 88.44 537 ARG B CA 1
ATOM 8533 C C . ARG B 1 537 ? -33.594 10.594 32.969 1 88.44 537 ARG B C 1
ATOM 8535 O O . ARG B 1 537 ? -34.781 10.703 32.781 1 88.44 537 ARG B O 1
ATOM 8542 N N . THR B 1 538 ? -32.875 9.547 32.594 1 85.5 538 THR B N 1
ATOM 8543 C CA . THR B 1 538 ? -33.531 8.328 32.125 1 85.5 538 THR B CA 1
ATOM 8544 C C . THR B 1 538 ? -34.156 7.566 33.281 1 85.5 538 THR B C 1
ATOM 8546 O O . THR B 1 538 ? -34 7.957 34.469 1 85.5 538 THR B O 1
ATOM 8549 N N . PHE B 1 539 ? -34.844 6.496 32.969 1 80.44 539 PHE B N 1
ATOM 8550 C CA . PHE B 1 539 ? -35.5 5.691 33.969 1 80.44 539 PHE B CA 1
ATOM 8551 C C . PHE B 1 539 ? -34.5 5.113 34.969 1 80.44 539 PHE B C 1
ATOM 8553 O O . PHE B 1 539 ? -34.812 4.922 36.125 1 80.44 539 PHE B O 1
ATOM 8560 N N . SER B 1 540 ? -33.25 4.832 34.5 1 78.94 540 SER B N 1
ATOM 8561 C CA . SER B 1 540 ? -32.188 4.258 35.312 1 78.94 540 SER B CA 1
ATOM 8562 C C . SER B 1 540 ? -31.484 5.336 36.125 1 78.94 540 SER B C 1
ATOM 8564 O O . SER B 1 540 ? -30.547 5.039 36.875 1 78.94 540 SER B O 1
ATOM 8566 N N . GLY B 1 541 ? -31.875 6.594 36 1 77.5 541 GLY B N 1
ATOM 8567 C CA . GLY B 1 541 ? -31.312 7.68 36.781 1 77.5 541 GLY B CA 1
ATOM 8568 C C . GLY B 1 541 ? -30.172 8.391 36.094 1 77.5 541 GLY B C 1
ATOM 8569 O O . GLY B 1 541 ? -29.625 9.367 36.625 1 77.5 541 GLY B O 1
ATOM 8570 N N . LYS B 1 542 ? -29.797 7.867 34.969 1 81.38 542 LYS B N 1
ATOM 8571 C CA . LYS B 1 542 ? -28.703 8.508 34.219 1 81.38 542 LYS B CA 1
ATOM 8572 C C . LYS B 1 542 ? -29.203 9.742 33.5 1 81.38 542 LYS B C 1
ATOM 8574 O O . LYS B 1 542 ? -30.375 9.844 33.156 1 81.38 542 LYS B O 1
ATOM 8579 N N . ILE B 1 543 ? -28.234 10.672 33.25 1 88 543 ILE B N 1
ATOM 8580 C CA . ILE B 1 543 ? -28.594 11.875 32.5 1 88 543 ILE B CA 1
ATOM 8581 C C . ILE B 1 543 ? -29.031 11.5 31.094 1 88 543 ILE B C 1
ATOM 8583 O O . ILE B 1 543 ? -28.359 10.711 30.422 1 88 543 ILE B O 1
ATOM 8587 N N . ASN B 1 544 ? -30.156 11.969 30.688 1 89.69 544 ASN B N 1
ATOM 8588 C CA . ASN B 1 544 ? -30.641 11.82 29.312 1 89.69 544 ASN B CA 1
ATOM 8589 C C . ASN B 1 544 ? -30.031 12.875 28.391 1 89.69 544 ASN B C 1
ATOM 8591 O O . ASN B 1 544 ? -30.656 13.906 28.141 1 89.69 544 ASN B O 1
ATOM 8595 N N . ARG B 1 545 ? -28.969 12.617 27.891 1 87.62 545 ARG B N 1
ATOM 8596 C CA . ARG B 1 545 ? -28.172 13.57 27.109 1 87.62 545 ARG B CA 1
ATOM 8597 C C . ARG B 1 545 ? -28.953 14.07 25.906 1 87.62 545 ARG B C 1
ATOM 8599 O O . ARG B 1 545 ? -28.875 15.25 25.562 1 87.62 545 ARG B O 1
ATOM 8606 N N . LYS B 1 546 ? -29.719 13.133 25.281 1 86.94 546 LYS B N 1
ATOM 8607 C CA . LYS B 1 546 ? -30.484 13.508 24.109 1 86.94 546 LYS B CA 1
ATOM 8608 C C . LYS B 1 546 ? -31.547 14.547 24.438 1 86.94 546 LYS B C 1
ATOM 8610 O O . LYS B 1 546 ? -31.719 15.531 23.719 1 86.94 546 LYS B O 1
ATOM 8615 N N . LYS B 1 547 ? -32.188 14.273 25.438 1 89.5 547 LYS B N 1
ATOM 8616 C CA . LYS B 1 547 ? -33.25 15.188 25.844 1 89.5 547 LYS B CA 1
ATOM 8617 C C . LYS B 1 547 ? -32.688 16.531 26.281 1 89.5 547 LYS B C 1
ATOM 8619 O O . LYS B 1 547 ? -33.281 17.578 26.016 1 89.5 547 LYS B O 1
ATOM 8624 N N . VAL B 1 548 ? -31.531 16.516 26.953 1 91.56 548 VAL B N 1
ATOM 8625 C CA . VAL B 1 548 ? -30.859 17.75 27.359 1 91.56 548 VAL B CA 1
ATOM 8626 C C . VAL B 1 548 ? -30.516 18.562 26.109 1 91.56 548 VAL B C 1
ATOM 8628 O O . VAL B 1 548 ? -30.75 19.766 26.062 1 91.56 548 VAL B O 1
ATOM 8631 N N . ALA B 1 549 ? -29.969 17.969 25.172 1 89.75 549 ALA B N 1
ATOM 8632 C CA . ALA B 1 549 ? -29.578 18.625 23.938 1 89.75 549 ALA B CA 1
ATOM 8633 C C . ALA B 1 549 ? -30.781 19.234 23.234 1 89.75 549 ALA B C 1
ATOM 8635 O O . ALA B 1 549 ? -30.719 20.359 22.75 1 89.75 549 ALA B O 1
ATOM 8636 N N . GLU B 1 550 ? -31.875 18.516 23.25 1 89.62 550 GLU B N 1
ATOM 8637 C CA . GLU B 1 550 ? -33.094 19 22.609 1 89.62 550 GLU B CA 1
ATOM 8638 C C . GLU B 1 550 ? -33.625 20.25 23.312 1 89.62 550 GLU B C 1
ATOM 8640 O O . GLU B 1 550 ? -34.031 21.203 22.656 1 89.62 550 GLU B O 1
ATOM 8645 N N . MET B 1 551 ? -33.562 20.188 24.562 1 89.94 551 MET B N 1
ATOM 8646 C CA . MET B 1 551 ? -34 21.328 25.375 1 89.94 551 MET B CA 1
ATOM 8647 C C . MET B 1 551 ? -33.156 22.562 25.062 1 89.94 551 MET B C 1
ATOM 8649 O O . MET B 1 551 ? -33.688 23.672 24.922 1 89.94 551 MET B O 1
ATOM 8653 N N . CYS B 1 552 ? -31.938 22.344 25.031 1 91.75 552 CYS B N 1
ATOM 8654 C CA . CYS B 1 552 ? -31.016 23.453 24.812 1 91.75 552 CYS B CA 1
ATOM 8655 C C . CYS B 1 552 ? -31.172 24.016 23.406 1 91.75 552 CYS B C 1
ATOM 8657 O O . CYS B 1 552 ? -31.078 25.219 23.188 1 91.75 552 CYS B O 1
ATOM 8659 N N . LYS B 1 553 ? -31.422 23.156 22.453 1 88.75 553 LYS B N 1
ATOM 8660 C CA . LYS B 1 553 ? -31.594 23.594 21.078 1 88.75 553 LYS B CA 1
ATOM 8661 C C . LYS B 1 553 ? -32.781 24.531 20.938 1 88.75 553 LYS B C 1
ATOM 8663 O O . LYS B 1 553 ? -32.75 25.5 20.188 1 88.75 553 LYS B O 1
ATOM 8668 N N . GLU B 1 554 ? -33.812 24.234 21.641 1 84.75 554 GLU B N 1
ATOM 8669 C CA . GLU B 1 554 ? -34.969 25.094 21.641 1 84.75 554 GLU B CA 1
ATOM 8670 C C . GLU B 1 554 ? -34.656 26.469 22.188 1 84.75 554 GLU B C 1
ATOM 8672 O O . GLU B 1 554 ? -35.156 27.484 21.688 1 84.75 554 GLU B O 1
ATOM 8677 N N . ILE B 1 555 ? -33.844 26.5 23.172 1 86.56 555 ILE B N 1
ATOM 8678 C CA . ILE B 1 555 ? -33.438 27.766 23.797 1 86.56 555 ILE B CA 1
ATOM 8679 C C . ILE B 1 555 ? -32.531 28.547 22.859 1 86.56 555 ILE B C 1
ATOM 8681 O O . ILE B 1 555 ? -32.688 29.766 22.719 1 86.56 555 ILE B O 1
ATOM 8685 N N . LEU B 1 556 ? -31.641 27.859 22.266 1 86.81 556 LEU B N 1
ATOM 8686 C CA . LEU B 1 556 ? -30.656 28.5 21.391 1 86.81 556 LEU B CA 1
ATOM 8687 C C . LEU B 1 556 ? -31.297 29.047 20.141 1 86.81 556 LEU B C 1
ATOM 8689 O O . LEU B 1 556 ? -30.922 30.109 19.641 1 86.81 556 LEU B O 1
ATOM 8693 N N . LEU B 1 557 ? -32.219 28.328 19.594 1 76.56 557 LEU B N 1
ATOM 8694 C CA . LEU B 1 557 ? -32.906 28.766 18.391 1 76.56 557 LEU B CA 1
ATOM 8695 C C . LEU B 1 557 ? -33.75 30 18.672 1 76.56 557 LEU B C 1
ATOM 8697 O O . LEU B 1 557 ? -33.969 30.812 17.781 1 76.56 557 LEU B O 1
ATOM 8701 N N . LYS B 1 558 ? -34.188 30.203 19.922 1 69.5 558 LYS B N 1
ATOM 8702 C CA . LYS B 1 558 ? -34.969 31.375 20.297 1 69.5 558 LYS B CA 1
ATOM 8703 C C . LYS B 1 558 ? -34.094 32.594 20.5 1 69.5 558 LYS B C 1
ATOM 8705 O O . LYS B 1 558 ? -34.5 33.719 20.266 1 69.5 558 LYS B O 1
ATOM 8710 N N . GLU B 1 559 ? -32.844 32.281 20.938 1 64.62 559 GLU B N 1
ATOM 8711 C CA . GLU B 1 559 ? -31.906 33.375 21.203 1 64.62 559 GLU B CA 1
ATOM 8712 C C . GLU B 1 559 ? -31.266 33.844 19.906 1 64.62 559 GLU B C 1
ATOM 8714 O O . GLU B 1 559 ? -30.938 35.031 19.781 1 64.62 559 GLU B O 1
ATOM 8719 N N . ASP B 1 560 ? -31.094 33.094 18.906 1 56.28 560 ASP B N 1
ATOM 8720 C CA . ASP B 1 560 ? -30.469 33.5 17.656 1 56.28 560 ASP B CA 1
ATOM 8721 C C . ASP B 1 560 ? -31.422 34.312 16.797 1 56.28 560 ASP B C 1
ATOM 8723 O O . ASP B 1 560 ? -31.016 35.281 16.141 1 56.28 560 ASP B O 1
#

Nearest PDB structures (foldseek):
  3vnq-assembly1_A  TM=6.627E-01  e=6.030E-34  Streptomyces sp.
  5n9w-assembly1_A  TM=6.717E-01  e=1.133E-31  Streptomyces sp.
  3vns-assembly1_A  TM=6.580E-01  e=2.097E-32  Streptomyces sp.
  5n9w-assembly2_B  TM=6.739E-01  e=3.047E-31  Streptomyces sp.
  3nyq-assembly1_A  TM=7.609E-01  e=3.651E-26  Streptomyces coelicolor

InterPro domains:
  IPR000873 AMP-dependent synthetase/ligase domain [PF00501] (35-408)
  IPR020845 AMP-binding, conserved site [PS00455] (204-215)
  IPR042099 ANL, N-terminal domain [G3DSA:3.40.50.12780] (13-444)
  IPR045851 AMP-binding enzyme domain superfamily [G3DSA:3.30.300.30] (447-558)

Foldseek 3Di:
DDDDQDFQKAAFADDLFDFDFLLVLLVVQLVDVPFWLEWEQELVVRDIDTHGSVNLNVLLCLLLQLCVVVVQAAQAEEEEEFFDDSLSSSPLSNCVQRNYAYEYDHDFFLCLVVVLQSLVQLPLRYAEYEYECADVSSVVNNCVNQWDFDPDAQATAGPSNGNHGGYEYSDDPDDDDRHHYSVNRGDPDDDDRDDYGQQRFSYWYWAQDLVRRIFIFTDGSRLLSSLLSLVVVVVPDPDPPQEQQAEEEPPRTPPSSNSSNRHYYYYYGPQQQAQAPVSSQVSSLVSCVVRVHAEYEEEQLNLVVLLPDPCNSAQHAEYEYELDWDALLSLQSVLVRYQKYKYFDDDPQRHTFAIDIDRHSNPDHTQWHFAGDHQKMKFFAAPVRHTDRAPDKHWIKMAGNDAGPATNPCVPRRPVQADPVRIGGPQWMWGAHPVNTIGTDGHNDQQWDDQQNHIDGQVVLFVQLCPDPFFPGKAKHWDQAPSRDIFIEIETATNDPDDDPVVSLVSVCVVSNGDSRHNRSVSRDGPYYHYDNDFDADPVRHGPNVVSVVVVVVVRRVVD/DDDDQDFQKAAFADDLWDFDFLLVLLVVQLVDVPFWLEWEQALVVRDIDTHGSVNLNVLLCLLLQLCVVVVQAAQAEEEEEFFDDSLSSSPLSNCVQRNYAYEYDHDFFLCLVVVLQSLVQLPLRYAEYEYECADVSSVVSNCVNQWDFDDDAQATAGPSNGNHGGYEYSDDPDDDDRHHYSVNRGDPDDDDRDDYGQQGFSYWYWAQDLVRRIFIFTDGSRLLSSLLSLVVVVVPDPDPPQEQQAEEEPPGGPPSSNSSNRHYYYYYGNQLQAQAPVSSQVSSLVSCVVRVHAEYEEEQLNLVVLLPDPCNSDQHAEYEYELDWDALLSLQSVLVRYQKYKYFDDDPQRHTFAIDIDRHSNPDHTQWHFAGDHQKMKFFAAPVRHTDRAPDKHWIKMAGNDAGPATNPCVPRRPVQADPVRIGGPQWMWGAHPVNTIGTDGHNDQQWDDQQNHIDGQVVLFVQLCPDPFFPGKAKHWDQAPSRDIFIEIETATNDPDDDPVVSLVSVCVVSNGDSRHNRSVSRDGPYYHYDNDFDADPVRHGPNVVSVVVVNVVRRVVD

Solvent-accessible surface area (backbone atoms only — not comparable to full-atom values): 57734 Å² total; per-residue (Å²): 132,79,84,64,83,57,50,21,59,41,69,25,81,50,79,53,70,45,92,41,33,57,60,55,43,37,47,57,44,25,71,41,85,81,40,45,35,33,34,36,34,31,73,88,76,71,41,78,44,77,38,37,27,44,56,44,41,52,52,8,48,22,32,14,39,21,38,42,75,74,69,46,29,70,75,28,27,33,37,33,41,51,62,57,48,73,56,47,54,25,50,48,48,5,34,38,42,25,32,14,22,29,30,53,42,70,85,66,31,65,80,24,57,61,56,52,52,56,47,52,60,59,37,76,38,25,36,31,40,34,34,44,49,59,75,94,42,46,44,51,52,21,50,57,72,64,35,46,74,52,93,48,74,14,28,34,42,24,90,86,47,62,46,29,41,37,37,32,35,58,32,79,80,60,84,56,88,56,41,30,24,44,56,75,40,35,39,86,66,95,56,87,68,56,90,68,49,29,77,38,60,44,32,36,38,73,41,73,42,84,81,63,56,77,41,35,33,37,32,24,21,23,53,43,43,26,40,13,42,56,54,48,59,74,72,48,87,71,62,75,54,58,61,53,55,16,28,37,56,62,63,77,59,62,71,69,56,42,55,66,65,62,35,15,34,36,39,54,33,60,59,72,68,38,61,35,61,69,58,43,50,49,49,48,40,50,51,34,62,76,58,54,31,36,34,36,40,44,38,43,56,58,49,51,57,47,64,69,38,91,74,59,71,53,85,30,47,32,40,34,32,17,91,52,66,48,44,31,61,58,43,40,57,46,43,76,42,26,55,30,43,32,33,40,35,61,48,90,67,72,34,73,43,21,42,24,76,37,70,55,26,86,75,46,54,67,16,49,20,25,36,49,37,58,27,19,33,38,35,28,23,36,97,87,69,35,72,26,50,43,70,35,75,21,37,35,30,39,29,56,63,63,56,62,64,38,37,53,92,31,65,68,63,25,55,69,31,36,45,74,67,52,37,32,55,66,60,26,32,20,32,25,39,90,88,43,37,32,29,40,76,38,65,68,64,82,51,49,44,61,34,49,96,38,71,40,42,42,64,57,54,34,53,58,51,41,67,37,90,53,32,71,41,57,49,63,48,75,46,66,45,97,79,60,42,81,37,32,36,34,39,31,22,51,72,59,90,82,85,43,65,69,55,51,52,50,49,50,33,51,75,57,38,34,70,88,54,22,38,64,57,62,43,54,41,71,75,40,71,44,81,35,85,70,74,57,53,42,96,87,64,44,77,29,61,68,59,45,52,53,54,48,47,58,52,49,65,70,71,106,132,79,81,65,82,57,50,20,59,41,72,25,81,52,79,54,70,44,90,40,34,57,60,56,42,36,46,57,46,25,71,39,84,82,40,45,36,36,34,36,34,31,72,88,78,70,41,78,44,77,40,37,26,45,56,42,42,53,52,6,49,22,32,14,40,20,39,41,75,74,68,46,29,70,76,28,27,33,37,31,42,50,59,57,49,73,57,47,54,25,50,46,47,5,33,39,42,25,32,15,24,31,30,52,42,69,84,66,31,62,77,25,57,62,57,50,52,55,47,52,59,58,38,75,37,25,36,31,39,34,34,43,49,60,73,94,42,45,44,51,51,19,51,57,70,62,33,46,74,51,93,48,72,14,29,34,41,23,92,87,48,62,47,29,40,36,38,29,34,57,32,80,80,61,84,57,88,56,41,28,24,45,55,71,42,34,39,86,66,95,57,86,67,55,89,67,48,28,76,38,60,43,32,34,38,72,42,71,43,80,83,61,54,75,41,34,31,36,31,23,20,22,53,42,45,25,41,14,41,54,54,48,58,73,71,48,86,73,61,73,51,58,62,57,54,18,28,36,53,62,62,70,59,63,70,67,56,42,56,66,65,65,34,16,34,35,37,53,33,60,59,71,67,37,59,36,60,70,56,42,51,51,49,47,40,50,49,35,61,77,59,56,31,37,34,38,41,44,37,42,58,57,50,53,56,46,64,68,39,90,75,60,71,52,86,31,46,32,42,34,31,17,92,51,68,48,42,29,60,56,42,38,57,46,41,73,44,26,54,30,42,32,33,40,35,61,47,90,69,72,34,72,43,21,43,24,76,38,69,55,26,84,74,47,54,68,16,49,21,25,36,48,37,56,27,18,34,38,34,29,22,36,96,87,68,36,72,25,51,45,69,36,76,22,37,34,30,40,30,56,64,62,55,63,63,38,37,54,93,31,65,69,63,24,57,70,33,37,45,73,66,52,36,32,55,66,60,26,32,22,30,24,38,91,87,43,36,32,29,39,76,41,64,66,64,82,49,47,44,60,35,50,96,38,70,42,40,43,64,57,54,34,53,58,52,44,69,37,91,51,33,72,40,58,49,62,47,76,47,67,46,95,77,57,43,80,36,32,36,36,39,32,24,49,71,59,86,81,82,43,63,70,56,51,52,50,50,51,33,51,75,59,38,34,70,89,52,23,38,64,57,62,42,54,41,72,75,40,70,44,81,35,85,70,77,56,55,42,96,87,65,44,76,30,60,69,61,45,51,53,56,47,48,59,52,50,66,70,71,108

Radius of gyration: 34.1 Å; Cα contacts (8 Å, |Δi|>4): 2525; chains: 2; bounding box: 79×95×79 Å